Protein AF-0000000077507520 (afdb_homodimer)

Sequence (1324 aa):
MAATVNPDLKKERENSSFDPNKITSFLYGGPEIVKKKRELESLALNDPDYQHEDLNFMSQEQQYETFLKKTLLMVTKVRELKIDVADRHFYRSAVIGTNPDPLGLHVGMFLPTLYGQASQEQKDKWLKMAENFAIIGTYAQTEMGHGTFLRGLETTATYDPTTQEFVINTPTITAYKWWPGGLGKTSNYCVLMAQLYIHGKSYGPHPFMVQIRSLQDHKPLPGVTVGDIGPKFGYGSVDNGFLAFNNVRIPRENMLMKYSKVEPDGTYVKPPSTKLAYGTMVQVRANIVVNSGRVLAKAVTIATRYSCVRRQSEMKPGHPEPQVLDYVTQQYKLFPYLAAAYAFWLTGQTMMSVYTTSSNQISKGDISALPELHALSAGLKALSSWVANVGMEECRMACGGHGYSHASGLPRLYANMTPGATYEGENTVMMLQTARYLMKSYNQSLQGEKLAGSVAYLSGVQPVPAAGRTRNMLDLGVLCDAYRHRAARLVHEAAVQLRNERQAGKDQPDAWNAASVDLVKAAMAHSQYFVVKNFAERLTDSTLDSSISDVLTRLCQLHALHGLVTNSGDFLEDGYLTGTDVRQARRHINALMAKLRPDAVALVDAFDFPDGILNSVLGRYDGNVYEHLLEWAKASPLNKTDVHQSYHKYLKPFLEDNRAKLMAATVNPDLKKERENSSFDPNKITSFLYGGPEIVKKKRELESLALNDPDYQHEDLNFMSQEQQYETFLKKTLLMVTKVRELKIDVADRHFYRSAVIGTNPDPLGLHVGMFLPTLYGQASQEQKDKWLKMAENFAIIGTYAQTEMGHGTFLRGLETTATYDPTTQEFVINTPTITAYKWWPGGLGKTSNYCVLMAQLYIHGKSYGPHPFMVQIRSLQDHKPLPGVTVGDIGPKFGYGSVDNGFLAFNNVRIPRENMLMKYSKVEPDGTYVKPPSTKLAYGTMVQVRANIVVNSGRVLAKAVTIATRYSCVRRQSEMKPGHPEPQVLDYVTQQYKLFPYLAAAYAFWLTGQTMMSVYTTSSNQISKGDISALPELHALSAGLKALSSWVANVGMEECRMACGGHGYSHASGLPRLYANMTPGATYEGENTVMMLQTARYLMKSYNQSLQGEKLAGSVAYLSGVQPVPAAGRTRNMLDLGVLCDAYRHRAARLVHEAAVQLRNERQAGKDQPDAWNAASVDLVKAAMAHSQYFVVKNFAERLTDSTLDSSISDVLTRLCQLHALHGLVTNSGDFLEDGYLTGTDVRQARRHINALMAKLRPDAVALVDAFDFPDGILNSVLGRYDGNVYEHLLEWAKASPLNKTDVHQSYHKYLKPFLEDNRAKL

Organism: Branchiostoma lanceolatum (NCBI:txid7740)

Structure (mmCIF, N/CA/C/O backbone):
data_AF-0000000077507520-model_v1
#
loop_
_entity.id
_entity.type
_entity.pdbx_description
1 polymer 'Acyl-coenzyme A oxidase'
#
loop_
_atom_site.group_PDB
_atom_site.id
_atom_site.type_symbol
_atom_site.label_atom_id
_atom_site.label_alt_id
_atom_site.label_comp_id
_atom_site.label_asym_id
_atom_site.label_entity_id
_atom_site.label_seq_id
_atom_site.pdbx_PDB_ins_code
_atom_site.Cartn_x
_atom_site.Cartn_y
_atom_site.Cartn_z
_atom_site.occupancy
_atom_site.B_iso_or_equiv
_atom_site.auth_seq_id
_atom_site.auth_comp_id
_atom_site.auth_asym_id
_atom_site.auth_atom_id
_atom_site.pdbx_PDB_model_num
ATOM 1 N N . MET A 1 1 ? 29.625 -15.18 21.391 1 29.75 1 MET A N 1
ATOM 2 C CA . MET A 1 1 ? 30.516 -15.117 20.234 1 29.75 1 MET A CA 1
ATOM 3 C C . MET A 1 1 ? 30.125 -13.953 19.328 1 29.75 1 MET A C 1
ATOM 5 O O . MET A 1 1 ? 28.953 -13.727 19.062 1 29.75 1 MET A O 1
ATOM 9 N N . ALA A 1 2 ? 30.906 -13.086 19.297 1 43.38 2 ALA A N 1
ATOM 10 C CA . ALA A 1 2 ? 30.672 -11.883 18.5 1 43.38 2 ALA A CA 1
ATOM 11 C C . ALA A 1 2 ? 30 -12.234 17.172 1 43.38 2 ALA A C 1
ATOM 13 O O . ALA A 1 2 ? 30.5 -13.062 16.406 1 43.38 2 ALA A O 1
ATOM 14 N N . ALA A 1 3 ? 28.625 -12.039 16.938 1 62.25 3 ALA A N 1
ATOM 15 C CA . ALA A 1 3 ? 27.828 -12.461 15.797 1 62.25 3 ALA A CA 1
ATOM 16 C C . ALA A 1 3 ? 28.562 -12.188 14.484 1 62.25 3 ALA A C 1
ATOM 18 O O . ALA A 1 3 ? 29.031 -11.062 14.25 1 62.25 3 ALA A O 1
ATOM 19 N N . THR A 1 4 ? 29.016 -13.219 13.727 1 87.88 4 THR A N 1
ATOM 20 C CA . THR A 1 4 ? 29.719 -13.133 12.445 1 87.88 4 THR A CA 1
ATOM 21 C C . THR A 1 4 ? 28.828 -12.469 11.391 1 87.88 4 THR A C 1
ATOM 23 O O . THR A 1 4 ? 27.609 -12.578 11.445 1 87.88 4 THR A O 1
ATOM 26 N N . VAL A 1 5 ? 29.406 -11.43 10.742 1 95.44 5 VAL A N 1
ATOM 27 C CA . VAL A 1 5 ? 28.734 -10.75 9.641 1 95.44 5 VAL A CA 1
ATOM 28 C C . VAL A 1 5 ? 28.641 -11.688 8.438 1 95.44 5 VAL A C 1
ATOM 30 O O . VAL A 1 5 ? 29.594 -12.398 8.117 1 95.44 5 VAL A O 1
ATOM 33 N N . ASN A 1 6 ? 27.469 -11.781 7.879 1 97.38 6 ASN A N 1
ATOM 34 C CA . ASN A 1 6 ? 27.266 -12.523 6.641 1 97.38 6 ASN A CA 1
ATOM 35 C C . ASN A 1 6 ? 28.344 -12.203 5.605 1 97.38 6 ASN A C 1
ATOM 37 O O . ASN A 1 6 ? 28.656 -11.031 5.383 1 97.38 6 ASN A O 1
ATOM 41 N N . PRO A 1 7 ? 28.922 -13.18 5.012 1 96.94 7 PRO A N 1
ATOM 42 C CA . PRO A 1 7 ? 30.047 -12.961 4.094 1 96.94 7 PRO A CA 1
ATOM 43 C C . PRO A 1 7 ? 29.672 -12.062 2.914 1 96.94 7 PRO A C 1
ATOM 45 O O . PRO A 1 7 ? 30.5 -11.289 2.434 1 96.94 7 PRO A O 1
ATOM 48 N N . ASP A 1 8 ? 28.469 -12.172 2.451 1 97.31 8 ASP A N 1
ATOM 49 C CA . ASP A 1 8 ? 28.062 -11.336 1.325 1 97.31 8 ASP A CA 1
ATOM 50 C C . ASP A 1 8 ? 28.031 -9.859 1.714 1 97.31 8 ASP A C 1
ATOM 52 O O . ASP A 1 8 ? 28.5 -9.008 0.965 1 97.31 8 ASP A O 1
ATOM 56 N N . LEU A 1 9 ? 27.469 -9.562 2.863 1 97.75 9 LEU A N 1
ATOM 57 C CA . LEU A 1 9 ? 27.391 -8.18 3.299 1 97.75 9 LEU A CA 1
ATOM 58 C C . LEU A 1 9 ? 28.766 -7.621 3.629 1 97.75 9 LEU A C 1
ATOM 60 O O . LEU A 1 9 ? 29.031 -6.438 3.408 1 97.75 9 LEU A O 1
ATOM 64 N N . LYS A 1 10 ? 29.547 -8.484 4.242 1 97.94 10 LYS A N 1
ATOM 65 C CA . LYS A 1 10 ? 30.922 -8.07 4.504 1 97.94 10 LYS A CA 1
ATOM 66 C C . LYS A 1 10 ? 31.641 -7.66 3.215 1 97.94 10 LYS A C 1
ATOM 68 O O . LYS A 1 10 ? 32.281 -6.609 3.158 1 97.94 10 LYS A O 1
ATOM 73 N N . LYS A 1 11 ? 31.469 -8.484 2.219 1 98 11 LYS A N 1
ATOM 74 C CA . LYS A 1 11 ? 32.094 -8.203 0.924 1 98 11 LYS A CA 1
ATOM 75 C C . LYS A 1 11 ? 31.562 -6.906 0.327 1 98 11 LYS A C 1
ATOM 77 O O . LYS A 1 11 ? 32.312 -6.121 -0.241 1 98 11 LYS A O 1
ATOM 82 N N . GLU A 1 12 ? 30.25 -6.699 0.408 1 98.31 12 GLU A N 1
ATOM 83 C CA . GLU A 1 12 ? 29.641 -5.469 -0.089 1 98.31 12 GLU A CA 1
ATOM 84 C C . GLU A 1 12 ? 30.266 -4.242 0.572 1 98.31 12 GLU A C 1
ATOM 86 O O . GLU A 1 12 ? 30.547 -3.248 -0.099 1 98.31 12 GLU A O 1
ATOM 91 N N . ARG A 1 13 ? 30.422 -4.273 1.837 1 98.12 13 ARG A N 1
ATOM 92 C CA . ARG A 1 13 ? 30.938 -3.146 2.604 1 98.12 13 ARG A CA 1
ATOM 93 C C . ARG A 1 13 ? 32.406 -2.924 2.309 1 98.12 13 ARG A C 1
ATOM 95 O O . ARG A 1 13 ? 32.875 -1.781 2.229 1 98.12 13 ARG A O 1
ATOM 102 N N . GLU A 1 14 ? 33.156 -3.977 2.105 1 97.62 14 GLU A N 1
ATOM 103 C CA . GLU A 1 14 ? 34.594 -3.895 1.813 1 97.62 14 GLU A CA 1
ATOM 104 C C . GLU A 1 14 ? 34.844 -3.316 0.422 1 97.62 14 GLU A C 1
ATOM 106 O O . GLU A 1 14 ? 35.875 -2.697 0.175 1 97.62 14 GLU A O 1
ATOM 111 N N . ASN A 1 15 ? 33.875 -3.461 -0.431 1 96.38 15 ASN A N 1
ATOM 112 C CA . ASN A 1 15 ? 34.031 -3.062 -1.824 1 96.38 15 ASN A CA 1
ATOM 113 C C . ASN A 1 15 ? 33.562 -1.63 -2.061 1 96.38 15 ASN A C 1
ATOM 115 O O . ASN A 1 15 ? 33.656 -1.117 -3.178 1 96.38 15 ASN A O 1
ATOM 119 N N . SER A 1 16 ? 33.125 -0.971 -1.052 1 97.06 16 SER A N 1
ATOM 120 C CA . SER A 1 16 ? 32.594 0.383 -1.209 1 97.06 16 SER A CA 1
ATOM 121 C C . SER A 1 16 ? 33.688 1.343 -1.68 1 97.06 16 SER A C 1
ATOM 123 O O . SER A 1 16 ? 34.844 1.223 -1.277 1 97.06 16 SER A O 1
ATOM 125 N N . SER A 1 17 ? 33.312 2.299 -2.5 1 97.38 17 SER A N 1
ATOM 126 C CA . SER A 1 17 ? 34.25 3.248 -3.08 1 97.38 17 SER A CA 1
ATOM 127 C C . SER A 1 17 ? 34.438 4.469 -2.182 1 97.38 17 SER A C 1
ATOM 129 O O . SER A 1 17 ? 35.219 5.363 -2.492 1 97.38 17 SER A O 1
ATOM 131 N N . PHE A 1 18 ? 33.719 4.527 -1.108 1 97.19 18 PHE A N 1
ATOM 132 C CA . PHE A 1 18 ? 33.781 5.676 -0.211 1 97.19 18 PHE A CA 1
ATOM 133 C C . PHE A 1 18 ? 33.594 5.242 1.236 1 97.19 18 PHE A C 1
ATOM 135 O O . PHE A 1 18 ? 33.25 4.09 1.504 1 97.19 18 PHE A O 1
ATOM 142 N N . ASP A 1 19 ? 33.906 6.148 2.156 1 96.88 19 ASP A N 1
ATOM 143 C CA . ASP A 1 19 ? 33.656 5.938 3.578 1 96.88 19 ASP A CA 1
ATOM 144 C C . ASP A 1 19 ? 32.25 6.383 3.955 1 96.88 19 ASP A C 1
ATOM 146 O O . ASP A 1 19 ? 31.953 7.582 3.988 1 96.88 19 ASP A O 1
ATOM 150 N N . PRO A 1 20 ? 31.344 5.441 4.328 1 97.56 20 PRO A N 1
ATOM 151 C CA . PRO A 1 20 ? 29.969 5.797 4.625 1 97.56 20 PRO A CA 1
ATOM 152 C C . PRO A 1 20 ? 29.844 6.801 5.77 1 97.56 20 PRO A C 1
ATOM 154 O O . PRO A 1 20 ? 28.891 7.578 5.816 1 97.56 20 PRO A O 1
ATOM 157 N N . ASN A 1 21 ? 30.812 6.852 6.672 1 97.31 21 ASN A N 1
ATOM 158 C CA . ASN A 1 21 ? 30.75 7.766 7.809 1 97.31 21 ASN A CA 1
ATOM 159 C C . ASN A 1 21 ? 30.828 9.219 7.363 1 97.31 21 ASN A C 1
ATOM 161 O O . ASN A 1 21 ? 30.281 10.109 8.031 1 97.31 21 ASN A O 1
ATOM 165 N N . LYS A 1 22 ? 31.5 9.445 6.273 1 97.25 22 LYS A N 1
ATOM 166 C CA . LYS A 1 22 ? 31.578 10.805 5.746 1 97.25 22 LYS A CA 1
ATOM 167 C C . LYS A 1 22 ? 30.219 11.281 5.246 1 97.25 22 LYS A C 1
ATOM 169 O O . LYS A 1 22 ? 29.859 12.445 5.434 1 97.25 22 LYS A O 1
ATOM 174 N N . ILE A 1 23 ? 29.453 10.414 4.617 1 98 23 ILE A N 1
ATOM 175 C CA . ILE A 1 23 ? 28.094 10.766 4.191 1 98 23 ILE A CA 1
ATOM 176 C C . ILE A 1 23 ? 27.188 10.906 5.414 1 98 23 ILE A C 1
ATOM 178 O O . ILE A 1 23 ? 26.328 11.781 5.457 1 98 23 ILE A O 1
ATOM 182 N N . THR A 1 24 ? 27.406 10 6.449 1 98.38 24 THR A N 1
ATOM 183 C CA . THR A 1 24 ? 26.656 10.125 7.695 1 98.38 24 THR A CA 1
ATOM 184 C C . THR A 1 24 ? 26.859 11.516 8.305 1 98.38 24 THR A C 1
ATOM 186 O O . THR A 1 24 ? 25.891 12.156 8.711 1 98.38 24 THR A O 1
ATOM 189 N N . SER A 1 25 ? 28.078 11.977 8.344 1 97.19 25 SER A N 1
ATOM 190 C CA . SER A 1 25 ? 28.391 13.289 8.883 1 97.19 25 SER A CA 1
ATOM 191 C C . SER A 1 25 ? 27.719 14.398 8.078 1 97.19 25 SER A C 1
ATOM 193 O O . SER A 1 25 ? 27.234 15.375 8.648 1 97.19 25 SER A O 1
ATOM 195 N N . PHE A 1 26 ? 27.719 14.242 6.77 1 96.19 26 PHE A N 1
ATOM 196 C CA . PHE A 1 26 ? 27.078 15.211 5.891 1 96.19 26 PHE A CA 1
ATOM 197 C C . PHE A 1 26 ? 25.578 15.273 6.16 1 96.19 26 PHE A C 1
ATOM 199 O O . PHE A 1 26 ? 25 16.359 6.266 1 96.19 26 PHE A O 1
ATOM 206 N N . LEU A 1 27 ? 24.938 14.086 6.34 1 97.5 27 LEU A N 1
ATOM 207 C CA . LEU A 1 27 ? 23.484 13.992 6.504 1 97.5 27 LEU A CA 1
ATOM 208 C C . LEU A 1 27 ? 23.047 14.562 7.848 1 97.5 27 LEU A C 1
ATOM 210 O O . LEU A 1 27 ? 21.984 15.172 7.953 1 97.5 27 LEU A O 1
ATOM 214 N N . TYR A 1 28 ? 23.906 14.406 8.914 1 96.81 28 TYR A N 1
ATOM 215 C CA . TYR A 1 28 ? 23.453 14.766 10.258 1 96.81 28 TYR A CA 1
ATOM 216 C C . TYR A 1 28 ? 24.062 16.094 10.688 1 96.81 28 TYR A C 1
ATOM 218 O O . TYR A 1 28 ? 23.734 16.625 11.758 1 96.81 28 TYR A O 1
ATOM 226 N N . GLY A 1 29 ? 24.953 16.656 9.914 1 93.5 29 GLY A N 1
ATOM 227 C CA . GLY A 1 29 ? 25.422 18 10.195 1 93.5 29 GLY A CA 1
ATOM 228 C C . GLY A 1 29 ? 26.781 18.031 10.859 1 93.5 29 GLY A C 1
ATOM 229 O O . GLY A 1 29 ? 27.141 19 11.523 1 93.5 29 GLY A O 1
ATOM 230 N N . GLY A 1 30 ? 27.547 16.891 10.844 1 95.44 30 GLY A N 1
ATOM 231 C CA . GLY A 1 30 ? 28.922 16.875 11.336 1 95.44 30 GLY A CA 1
ATOM 232 C C . GLY A 1 30 ? 29.219 15.703 12.25 1 95.44 30 GLY A C 1
ATOM 233 O O . GLY A 1 30 ? 28.297 15.055 12.758 1 95.44 30 GLY A O 1
ATOM 234 N N . PRO A 1 31 ? 30.484 15.367 12.406 1 96.75 31 PRO A N 1
ATOM 235 C CA . PRO A 1 31 ? 30.891 14.203 13.188 1 96.75 31 PRO A CA 1
ATOM 236 C C . PRO A 1 31 ? 30.516 14.312 14.664 1 96.75 31 PRO A C 1
ATOM 238 O O . PRO A 1 31 ? 30.219 13.305 15.305 1 96.75 31 PRO A O 1
ATOM 241 N N . GLU A 1 32 ? 30.469 15.523 15.211 1 97.25 32 GLU A N 1
ATOM 242 C CA . GLU A 1 32 ? 30.141 15.711 16.625 1 97.25 32 GLU A CA 1
ATOM 243 C C . GLU A 1 32 ? 28.688 15.375 16.891 1 97.25 32 GLU A C 1
ATOM 245 O O . GLU A 1 32 ? 28.359 14.781 17.922 1 97.25 32 GLU A O 1
ATOM 250 N N . ILE A 1 33 ? 27.859 15.797 16.016 1 97.38 33 ILE A N 1
ATOM 251 C CA . ILE A 1 33 ? 26.438 15.5 16.156 1 97.38 33 ILE A CA 1
ATOM 252 C C . ILE A 1 33 ? 26.219 13.992 16.016 1 97.38 33 ILE A C 1
ATOM 254 O O . ILE A 1 33 ? 25.406 13.414 16.734 1 97.38 33 ILE A O 1
ATOM 258 N N . VAL A 1 34 ? 26.922 13.32 15.086 1 98.06 34 VAL A N 1
ATOM 259 C CA . VAL A 1 34 ? 26.812 11.875 14.875 1 98.06 34 VAL A CA 1
ATOM 260 C C . VAL A 1 34 ? 27.234 11.141 16.141 1 98.06 34 VAL A C 1
ATOM 262 O O . VAL A 1 34 ? 26.594 10.164 16.547 1 98.06 34 VAL A O 1
ATOM 265 N N . LYS A 1 35 ? 28.297 11.602 16.75 1 97.94 35 LYS A N 1
ATOM 266 C CA . LYS A 1 35 ? 28.766 10.992 17.984 1 97.94 35 LYS A CA 1
ATOM 267 C C . LYS A 1 35 ? 27.703 11.078 19.078 1 97.94 35 LYS A C 1
ATOM 269 O O . LYS A 1 35 ? 27.422 10.086 19.75 1 97.94 35 LYS A O 1
ATOM 274 N N . LYS A 1 36 ? 27.141 12.234 19.25 1 97.19 36 LYS A N 1
ATOM 275 C CA . LYS A 1 36 ? 26.078 12.438 20.25 1 97.19 36 LYS A CA 1
ATOM 276 C C . LYS A 1 36 ? 24.859 11.57 19.953 1 97.19 36 LYS A C 1
ATOM 278 O O . LYS A 1 36 ? 24.281 10.961 20.859 1 97.19 36 LYS A O 1
ATOM 283 N N . LYS A 1 37 ? 24.453 11.586 18.703 1 98.12 37 LYS A N 1
ATOM 284 C CA . LYS A 1 37 ? 23.344 10.742 18.25 1 98.12 37 LYS A CA 1
ATOM 285 C C . LYS A 1 37 ? 23.562 9.281 18.656 1 98.12 37 LYS A C 1
ATOM 287 O O . LYS A 1 37 ? 22.688 8.664 19.266 1 98.12 37 LYS A O 1
ATOM 292 N N . ARG A 1 38 ? 24.734 8.727 18.297 1 98.31 38 ARG A N 1
ATOM 293 C CA . ARG A 1 38 ? 25.031 7.324 18.562 1 98.31 38 ARG A CA 1
ATOM 294 C C . ARG A 1 38 ? 25.062 7.035 20.062 1 98.31 38 ARG A C 1
ATOM 296 O O . ARG A 1 38 ? 24.625 5.973 20.5 1 98.31 38 ARG A O 1
ATOM 303 N N . GLU A 1 39 ? 25.562 7.973 20.812 1 97.94 39 GLU A N 1
ATOM 304 C CA . GLU A 1 39 ? 25.625 7.82 22.25 1 97.94 39 GLU A CA 1
ATOM 305 C C . GLU A 1 39 ? 24.219 7.762 22.859 1 97.94 39 GLU A C 1
ATOM 307 O O . GLU A 1 39 ? 23.922 6.875 23.656 1 97.94 39 GLU A O 1
ATOM 312 N N . LEU A 1 40 ? 23.359 8.688 22.5 1 98.12 40 LEU A N 1
ATOM 313 C CA . LEU A 1 40 ? 22.016 8.766 23.031 1 98.12 40 LEU A CA 1
ATOM 314 C C . LEU A 1 40 ? 21.172 7.582 22.578 1 98.12 40 LEU A C 1
ATOM 316 O O . LEU A 1 40 ? 20.391 7.039 23.359 1 98.12 40 LEU A O 1
ATOM 320 N N . GLU A 1 41 ? 21.328 7.184 21.312 1 98.06 41 GLU A N 1
ATOM 321 C CA . GLU A 1 41 ? 20.625 6.012 20.812 1 98.06 41 GLU A CA 1
ATOM 322 C C . GLU A 1 41 ? 21.047 4.746 21.547 1 98.06 41 GLU A C 1
ATOM 324 O O . GLU A 1 41 ? 20.219 3.91 21.906 1 98.06 41 GLU A O 1
ATOM 329 N N . SER A 1 42 ? 22.344 4.598 21.75 1 97.81 42 SER A N 1
ATOM 330 C CA . SER A 1 42 ? 22.875 3.434 22.453 1 97.81 42 SER A CA 1
ATOM 331 C C . SER A 1 42 ? 22.344 3.373 23.891 1 97.81 42 SER A C 1
ATOM 333 O O . SER A 1 42 ? 22.016 2.297 24.391 1 97.81 42 SER A O 1
ATOM 335 N N . LEU A 1 43 ? 22.312 4.539 24.516 1 97.38 43 LEU A N 1
ATOM 336 C CA . LEU A 1 43 ? 21.797 4.621 25.891 1 97.38 43 LEU A CA 1
ATOM 337 C C . LEU A 1 43 ? 20.344 4.121 25.953 1 97.38 43 LEU A C 1
ATOM 339 O O . LEU A 1 43 ? 20 3.355 26.859 1 97.38 43 LEU A O 1
ATOM 343 N N . ALA A 1 44 ? 19.531 4.496 25.047 1 97.94 44 ALA A N 1
ATOM 344 C CA . ALA A 1 44 ? 18.125 4.109 25.016 1 97.94 44 ALA A CA 1
ATOM 345 C C . ALA A 1 44 ? 17.969 2.641 24.641 1 97.94 44 ALA A C 1
ATOM 347 O O . ALA A 1 44 ? 17.203 1.908 25.297 1 97.94 44 ALA A O 1
ATOM 348 N N . LEU A 1 45 ? 18.672 2.156 23.641 1 97.19 45 LEU A N 1
ATOM 349 C CA . LEU A 1 45 ? 18.516 0.816 23.078 1 97.19 45 LEU A CA 1
ATOM 350 C C . LEU A 1 45 ? 18.984 -0.241 24.078 1 97.19 45 LEU A C 1
ATOM 352 O O . LEU A 1 45 ? 18.5 -1.378 24.047 1 97.19 45 LEU A O 1
ATOM 356 N N . ASN A 1 46 ? 19.922 0.107 24.938 1 97.12 46 ASN A N 1
ATOM 357 C CA . ASN A 1 46 ? 20.469 -0.857 25.875 1 97.12 46 ASN A CA 1
ATOM 358 C C . ASN A 1 46 ? 19.844 -0.73 27.25 1 97.12 46 ASN A C 1
ATOM 360 O O . ASN A 1 46 ? 20.266 -1.394 28.203 1 97.12 46 ASN A O 1
ATOM 364 N N . ASP A 1 47 ? 18.875 0.107 27.406 1 97.5 47 ASP A N 1
ATOM 365 C CA . ASP A 1 47 ? 18.141 0.241 28.656 1 97.5 47 ASP A CA 1
ATOM 366 C C . ASP A 1 47 ? 17.141 -0.893 28.844 1 97.5 47 ASP A C 1
ATOM 368 O O . ASP A 1 47 ? 16.172 -0.992 28.078 1 97.5 47 ASP A O 1
ATOM 372 N N . PRO A 1 48 ? 17.266 -1.726 29.781 1 97 48 PRO A N 1
ATOM 373 C CA . PRO A 1 48 ? 16.391 -2.883 29.969 1 97 48 PRO A CA 1
ATOM 374 C C . PRO A 1 48 ? 14.938 -2.488 30.234 1 97 48 PRO A C 1
ATOM 376 O O . PRO A 1 48 ? 14.023 -3.271 29.969 1 97 48 PRO A O 1
ATOM 379 N N . ASP A 1 49 ? 14.742 -1.274 30.703 1 96.75 49 ASP A N 1
ATOM 380 C CA . ASP A 1 49 ? 13.391 -0.834 31.047 1 96.75 49 ASP A CA 1
ATOM 381 C C . ASP A 1 49 ? 12.523 -0.668 29.797 1 96.75 49 ASP A C 1
ATOM 383 O O . ASP A 1 49 ? 11.297 -0.625 29.891 1 96.75 49 ASP A O 1
ATOM 387 N N . TYR A 1 50 ? 13.211 -0.54 28.672 1 97 50 TYR A N 1
ATOM 388 C CA . TYR A 1 50 ? 12.461 -0.332 27.438 1 97 50 TYR A CA 1
ATOM 389 C C . TYR A 1 50 ? 12.188 -1.657 26.734 1 97 50 TYR A C 1
ATOM 391 O O . TYR A 1 50 ? 11.484 -1.697 25.719 1 97 50 TYR A O 1
ATOM 399 N N . GLN A 1 51 ? 12.656 -2.764 27.25 1 94.44 51 GLN A N 1
ATOM 400 C CA . GLN A 1 51 ? 12.531 -4.055 26.578 1 94.44 51 GLN A CA 1
ATOM 401 C C . GLN A 1 51 ? 11.141 -4.641 26.766 1 94.44 51 GLN A C 1
ATOM 403 O O . GLN A 1 51 ? 10.547 -4.512 27.844 1 94.44 51 GLN A O 1
ATOM 408 N N . HIS A 1 52 ? 10.617 -5.18 25.828 1 92.75 52 HIS A N 1
ATOM 409 C CA . HIS A 1 52 ? 9.32 -5.848 25.828 1 92.75 52 HIS A CA 1
ATOM 410 C C . HIS A 1 52 ? 9.234 -6.879 24.703 1 92.75 52 HIS A C 1
ATOM 412 O O . HIS A 1 52 ? 10.133 -6.961 23.859 1 92.75 52 HIS A O 1
ATOM 418 N N . GLU A 1 53 ? 8.195 -7.691 24.75 1 91.12 53 GLU A N 1
ATOM 419 C CA . GLU A 1 53 ? 7.934 -8.648 23.688 1 91.12 53 GLU A CA 1
ATOM 420 C C . GLU A 1 53 ? 7.715 -7.941 22.344 1 91.12 53 GLU A C 1
ATOM 422 O O . GLU A 1 53 ? 7.383 -6.754 22.312 1 91.12 53 GLU A O 1
ATOM 427 N N . ASP A 1 54 ? 7.906 -8.742 21.297 1 93.94 54 ASP A N 1
ATOM 428 C CA . ASP A 1 54 ? 7.699 -8.203 19.953 1 93.94 54 ASP A CA 1
ATOM 429 C C . ASP A 1 54 ? 6.27 -7.695 19.781 1 93.94 54 ASP A C 1
ATOM 431 O O . ASP A 1 54 ? 5.312 -8.43 20.031 1 93.94 54 ASP A O 1
ATOM 435 N N . LEU A 1 55 ? 6.168 -6.473 19.328 1 93.19 55 LEU A N 1
ATOM 436 C CA . LEU A 1 55 ? 4.879 -5.809 19.203 1 93.19 55 LEU A CA 1
ATOM 437 C C . LEU A 1 55 ? 3.965 -6.566 18.234 1 93.19 55 LEU A C 1
ATOM 439 O O . LEU A 1 55 ? 2.742 -6.547 18.391 1 93.19 55 LEU A O 1
ATOM 443 N N . ASN A 1 56 ? 4.52 -7.238 17.281 1 93.81 56 ASN A N 1
ATOM 444 C CA . ASN A 1 56 ? 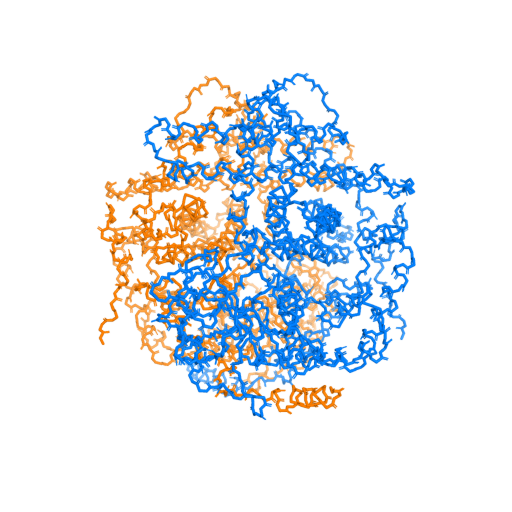3.742 -7.957 16.266 1 93.81 56 ASN A CA 1
ATOM 445 C C . ASN A 1 56 ? 2.984 -9.133 16.875 1 93.81 56 ASN A C 1
ATOM 447 O O . ASN A 1 56 ? 2.055 -9.664 16.266 1 93.81 56 ASN A O 1
ATOM 451 N N . PHE A 1 57 ? 3.367 -9.539 18.047 1 95.19 57 PHE A N 1
ATOM 452 C CA . PHE A 1 57 ? 2.729 -10.672 18.719 1 95.19 57 PHE A CA 1
ATOM 453 C C . PHE A 1 57 ? 1.715 -10.188 19.75 1 95.19 57 PHE A C 1
ATOM 455 O O . PHE A 1 57 ? 1.175 -10.984 20.516 1 95.19 57 PHE A O 1
ATOM 462 N N . MET A 1 58 ? 1.424 -8.828 19.734 1 93.56 58 MET A N 1
ATOM 463 C CA . MET A 1 58 ? 0.541 -8.219 20.734 1 93.56 58 MET A CA 1
ATOM 464 C C . MET A 1 58 ? -0.795 -7.836 20.109 1 93.56 58 MET A C 1
ATOM 466 O O . MET A 1 58 ? -0.869 -7.562 18.906 1 93.56 58 MET A O 1
ATOM 470 N N . SER A 1 59 ? -1.852 -7.848 20.922 1 91.12 59 SER A N 1
ATOM 471 C CA . SER A 1 59 ? -3.107 -7.207 20.531 1 91.12 59 SER A CA 1
ATOM 472 C C . SER A 1 59 ? -2.971 -5.688 20.516 1 91.12 59 SER A C 1
ATOM 474 O O . SER A 1 59 ? -1.959 -5.148 20.969 1 91.12 59 SER A O 1
ATOM 476 N N . GLN A 1 60 ? -3.943 -5.004 20 1 91.44 60 GLN A N 1
ATOM 477 C CA . GLN A 1 60 ? -3.92 -3.545 19.984 1 91.44 60 GLN A CA 1
ATOM 478 C C . GLN A 1 60 ? -3.861 -2.975 21.406 1 91.44 60 GLN A C 1
ATOM 480 O O . GLN A 1 60 ? -3.121 -2.025 21.656 1 91.44 60 GLN A O 1
ATOM 485 N N . GLU A 1 61 ? -4.648 -3.52 22.266 1 92.69 61 GLU A N 1
ATOM 486 C CA . GLU A 1 61 ? -4.664 -3.057 23.656 1 92.69 61 GLU A CA 1
ATOM 487 C C . GLU A 1 61 ? -3.291 -3.205 24.297 1 92.69 61 GLU A C 1
ATOM 489 O O . GLU A 1 61 ? -2.84 -2.312 25.031 1 92.69 61 GLU A O 1
ATOM 494 N N . GLN A 1 62 ? -2.658 -4.332 24.016 1 93.88 62 GLN A N 1
ATOM 495 C CA . GLN A 1 62 ? -1.332 -4.582 24.578 1 93.88 62 GLN A CA 1
ATOM 496 C C . GLN A 1 62 ? -0.302 -3.617 24 1 93.88 62 GLN A C 1
ATOM 498 O O . GLN A 1 62 ? 0.593 -3.156 24.703 1 93.88 62 GLN A O 1
ATOM 503 N N . GLN A 1 63 ? -0.41 -3.342 22.719 1 95.44 63 GLN A N 1
ATOM 504 C CA . GLN A 1 63 ? 0.49 -2.383 22.078 1 95.44 63 GLN A CA 1
ATOM 505 C C . GLN A 1 63 ? 0.358 -1.001 22.719 1 95.44 63 GLN A C 1
ATOM 507 O O . GLN A 1 63 ? 1.361 -0.36 23.031 1 95.44 63 GLN A O 1
ATOM 512 N N . TYR A 1 64 ? -0.927 -0.567 22.906 1 96.25 64 TYR A N 1
ATOM 513 C CA . TYR A 1 64 ? -1.201 0.727 23.531 1 96.25 64 TYR A CA 1
ATOM 514 C C . TYR A 1 64 ? -0.607 0.802 24.922 1 96.25 64 TYR A C 1
ATOM 516 O O . TYR A 1 64 ? 0.124 1.741 25.25 1 96.25 64 TYR A O 1
ATOM 524 N N . GLU A 1 65 ? -0.843 -0.183 25.719 1 96.38 65 GLU A N 1
ATOM 525 C CA . GLU A 1 65 ? -0.36 -0.205 27.094 1 96.38 65 GLU A CA 1
ATOM 526 C C . GLU A 1 65 ? 1.165 -0.183 27.141 1 96.38 65 GLU A C 1
ATOM 528 O O . GLU A 1 65 ? 1.755 0.558 27.938 1 96.38 65 GLU A O 1
ATOM 533 N N . THR A 1 66 ? 1.765 -1.014 26.312 1 96.75 66 THR A N 1
ATOM 534 C CA . THR A 1 66 ? 3.219 -1.132 26.281 1 96.75 66 THR A CA 1
ATOM 535 C C . THR A 1 66 ? 3.861 0.205 25.922 1 96.75 66 THR A C 1
ATOM 537 O O . THR A 1 66 ? 4.824 0.629 26.562 1 96.75 66 THR A O 1
ATOM 540 N N . PHE A 1 67 ? 3.342 0.9 25.016 1 97.19 67 PHE A N 1
ATOM 541 C CA . PHE A 1 67 ? 3.982 2.125 24.547 1 97.19 67 PHE A CA 1
ATOM 542 C C . PHE A 1 67 ? 3.645 3.295 25.453 1 97.19 67 PHE A C 1
ATOM 544 O O . PHE A 1 67 ? 4.426 4.242 25.578 1 97.19 67 PHE A O 1
ATOM 551 N N . LEU A 1 68 ? 2.434 3.277 26.062 1 97.62 68 LEU A N 1
ATOM 552 C CA . LEU A 1 68 ? 2.16 4.285 27.094 1 97.62 68 LEU A CA 1
ATOM 553 C C . LEU A 1 68 ? 3.168 4.191 28.234 1 97.62 68 LEU A C 1
ATOM 555 O O . LEU A 1 68 ? 3.75 5.199 28.625 1 97.62 68 LEU A O 1
ATOM 559 N N . LYS A 1 69 ? 3.406 2.951 28.688 1 97.31 69 LYS A N 1
ATOM 560 C CA . LYS A 1 69 ? 4.395 2.723 29.734 1 97.31 69 LYS A CA 1
ATOM 561 C C . LYS A 1 69 ? 5.773 3.229 29.312 1 97.31 69 LYS A C 1
ATOM 563 O O . LYS A 1 69 ? 6.426 3.961 30.062 1 97.31 69 LYS A O 1
ATOM 568 N N . LYS A 1 70 ? 6.16 2.891 28.141 1 96.88 70 LYS A N 1
ATOM 569 C CA . LYS A 1 70 ? 7.48 3.227 27.625 1 96.88 70 LYS A CA 1
ATOM 570 C C . LYS A 1 70 ? 7.652 4.738 27.484 1 96.88 70 LYS A C 1
ATOM 572 O O . LYS A 1 70 ? 8.703 5.281 27.844 1 96.88 70 LYS A O 1
ATOM 577 N N . THR A 1 71 ? 6.66 5.398 26.984 1 97.25 71 THR A N 1
ATOM 578 C CA . THR A 1 71 ? 6.766 6.828 26.734 1 97.25 71 THR A CA 1
ATOM 579 C C . THR A 1 71 ? 6.766 7.617 28.031 1 97.25 71 THR A C 1
ATOM 581 O O . THR A 1 71 ? 7.477 8.617 28.156 1 97.25 71 THR A O 1
ATOM 584 N N . LEU A 1 72 ? 5.961 7.195 29.016 1 97.75 72 LEU A N 1
ATOM 585 C CA . LEU A 1 72 ? 5.984 7.836 30.328 1 97.75 72 LEU A CA 1
ATOM 586 C C . LEU A 1 72 ? 7.359 7.703 30.969 1 97.75 72 LEU A C 1
ATOM 588 O O . LEU A 1 72 ? 7.895 8.672 31.5 1 97.75 72 LEU A O 1
ATOM 592 N N . LEU A 1 73 ? 7.898 6.496 30.844 1 97.56 73 LEU A N 1
ATOM 593 C CA . LEU A 1 73 ? 9.242 6.254 31.359 1 97.56 73 LEU A CA 1
ATOM 594 C C . LEU A 1 73 ? 10.266 7.133 30.641 1 97.56 73 LEU A C 1
ATOM 596 O O . LEU A 1 73 ? 11.188 7.652 31.281 1 97.56 73 LEU A O 1
ATOM 600 N N . MET A 1 74 ? 10.125 7.262 29.375 1 97.69 74 MET A N 1
ATOM 601 C CA . MET A 1 74 ? 11.047 8.07 28.562 1 97.69 74 MET A CA 1
ATOM 602 C C . MET A 1 74 ? 11.047 9.516 29.031 1 97.69 74 MET A C 1
ATOM 604 O O . MET A 1 74 ? 12.102 10.148 29.125 1 97.69 74 MET A O 1
ATOM 608 N N . VAL A 1 75 ? 9.859 10.078 29.312 1 96.56 75 VAL A N 1
ATOM 609 C CA . VAL A 1 75 ? 9.75 11.453 29.766 1 96.56 75 VAL A CA 1
ATOM 610 C C . VAL A 1 75 ? 10.531 11.625 31.078 1 96.56 75 VAL A C 1
ATOM 612 O O . VAL A 1 75 ? 11.289 12.586 31.219 1 96.56 75 VAL A O 1
ATOM 615 N N . THR A 1 76 ? 10.391 10.695 31.938 1 96.12 76 THR A N 1
ATOM 616 C CA . THR A 1 76 ? 11.078 10.734 33.219 1 96.12 76 THR A CA 1
ATOM 617 C C . THR A 1 76 ? 12.586 10.609 33.031 1 96.12 76 THR A C 1
ATOM 619 O O . THR A 1 76 ? 13.352 11.398 33.594 1 96.12 76 THR A O 1
ATOM 622 N N . LYS A 1 77 ? 13 9.734 32.219 1 96.81 77 LYS A N 1
ATOM 623 C CA . LYS A 1 77 ? 14.422 9.461 32.031 1 96.81 77 LYS A CA 1
ATOM 624 C C . LYS A 1 77 ? 15.117 10.594 31.297 1 96.81 77 LYS A C 1
ATOM 626 O O . LYS A 1 77 ? 16.281 10.906 31.578 1 96.81 77 LYS A O 1
ATOM 631 N N . VAL A 1 78 ? 14.5 11.125 30.375 1 96.5 78 VAL A N 1
ATOM 632 C CA . VAL A 1 78 ? 15.07 12.25 29.641 1 96.5 78 VAL A CA 1
ATOM 633 C C . VAL A 1 78 ? 15.367 13.398 30.609 1 96.5 78 VAL A C 1
ATOM 635 O O . VAL A 1 78 ? 16.406 14.055 30.484 1 96.5 78 VAL A O 1
ATOM 638 N N . ARG A 1 79 ? 14.484 13.672 31.531 1 93.94 79 ARG A N 1
ATOM 639 C CA . ARG A 1 79 ? 14.68 14.703 32.531 1 93.94 79 ARG A CA 1
ATOM 640 C C . ARG A 1 79 ? 15.828 14.352 33.469 1 93.94 79 ARG A C 1
ATOM 642 O O . ARG A 1 79 ? 16.688 15.188 33.75 1 93.94 79 ARG A O 1
ATOM 649 N N . GLU A 1 80 ? 15.859 13.133 33.875 1 95.62 80 GLU A N 1
ATOM 650 C CA . GLU A 1 80 ? 16.875 12.664 34.812 1 95.62 80 GLU A CA 1
ATOM 651 C C . GLU A 1 80 ? 18.266 12.719 34.156 1 95.62 80 GLU A C 1
ATOM 653 O O . GLU A 1 80 ? 19.25 13.031 34.844 1 95.62 80 GLU A O 1
ATOM 658 N N . LEU A 1 81 ? 18.281 12.438 32.875 1 95.94 81 LEU A N 1
ATOM 659 C CA . LEU A 1 81 ? 19.547 12.383 32.156 1 95.94 81 LEU A CA 1
ATOM 660 C C . LEU A 1 81 ? 19.953 13.773 31.688 1 95.94 81 LEU A C 1
ATOM 662 O O . LEU A 1 81 ? 21.078 13.961 31.203 1 95.94 81 LEU A O 1
ATOM 666 N N . LYS A 1 82 ? 19.109 14.766 31.828 1 95.75 82 LYS A N 1
ATOM 667 C CA . LYS A 1 82 ? 19.359 16.156 31.438 1 95.75 82 LYS A CA 1
ATOM 668 C C . LYS A 1 82 ? 19.797 16.234 29.984 1 95.75 82 LYS A C 1
ATOM 670 O O . LYS A 1 82 ? 20.797 16.875 29.656 1 95.75 82 LYS A O 1
ATOM 675 N N . ILE A 1 83 ? 19.109 15.484 29.219 1 96.31 83 ILE A N 1
ATOM 676 C CA . ILE A 1 83 ? 19.406 15.5 27.781 1 96.31 83 ILE A CA 1
ATOM 677 C C . ILE A 1 83 ? 19.016 16.859 27.203 1 96.31 83 ILE A C 1
ATOM 679 O O . ILE A 1 83 ? 17.906 17.344 27.422 1 96.31 83 ILE A O 1
ATOM 683 N N . ASP A 1 84 ? 19.922 17.406 26.422 1 94.12 84 ASP A N 1
ATOM 684 C CA . ASP A 1 84 ? 19.656 18.688 25.797 1 94.12 84 ASP A CA 1
ATOM 685 C C . ASP A 1 84 ? 18.469 18.625 24.844 1 94.12 84 ASP A C 1
ATOM 687 O O . ASP A 1 84 ? 18.297 17.641 24.125 1 94.12 84 ASP A O 1
ATOM 691 N N . VAL A 1 85 ? 17.688 19.656 24.844 1 89.44 85 VAL A N 1
ATOM 692 C CA . VAL A 1 85 ? 16.469 19.719 24.031 1 89.44 85 VAL A CA 1
ATOM 693 C C . VAL A 1 85 ? 16.797 19.453 22.578 1 89.44 85 VAL A C 1
ATOM 695 O O . VAL A 1 85 ? 16.047 18.766 21.875 1 89.44 85 VAL A O 1
ATOM 698 N N . ALA A 1 86 ? 17.922 19.922 22.109 1 89.19 86 ALA A N 1
ATOM 699 C CA . ALA A 1 86 ? 18.328 19.797 20.703 1 89.19 86 ALA A CA 1
ATOM 700 C C . ALA A 1 86 ? 18.641 18.344 20.359 1 89.19 86 ALA A C 1
ATOM 702 O O . ALA A 1 86 ? 18.562 17.953 19.188 1 89.19 86 ALA A O 1
ATOM 703 N N . ASP A 1 87 ? 18.875 17.5 21.359 1 94.25 87 ASP A N 1
ATOM 704 C CA . ASP A 1 87 ? 19.344 16.141 21.109 1 94.25 87 ASP A CA 1
ATOM 705 C C . ASP A 1 87 ? 18.297 15.109 21.531 1 94.25 87 ASP A C 1
ATOM 707 O O . ASP A 1 87 ? 18.438 13.914 21.25 1 94.25 87 ASP A O 1
ATOM 711 N N . ARG A 1 88 ? 17.219 15.555 22.125 1 94.5 88 ARG A N 1
ATOM 712 C CA . ARG A 1 88 ? 16.219 14.672 22.703 1 94.5 88 ARG A CA 1
ATOM 713 C C . ARG A 1 88 ? 15.625 13.75 21.625 1 94.5 88 ARG A C 1
ATOM 715 O O . ARG A 1 88 ? 15.234 12.617 21.938 1 94.5 88 ARG A O 1
ATOM 722 N N . HIS A 1 89 ? 15.562 14.305 20.438 1 93.25 89 HIS A N 1
ATOM 723 C CA . HIS A 1 89 ? 14.922 13.531 19.375 1 93.25 89 HIS A CA 1
ATOM 724 C C . HIS A 1 89 ? 15.711 12.258 19.078 1 93.25 89 HIS A C 1
ATOM 726 O O . HIS A 1 89 ? 15.133 11.258 18.656 1 93.25 89 HIS A O 1
ATOM 732 N N . PHE A 1 90 ? 17.062 12.188 19.25 1 96.88 90 PHE A N 1
ATOM 733 C CA . PHE A 1 90 ? 17.859 10.984 19.031 1 96.88 90 PHE A CA 1
ATOM 734 C C . PHE A 1 90 ? 17.484 9.898 20.031 1 96.88 90 PHE A C 1
ATOM 736 O O . PHE A 1 90 ? 17.328 8.734 19.656 1 96.88 90 PHE A O 1
ATOM 743 N N . TYR A 1 91 ? 17.312 10.289 21.297 1 97.5 91 TYR A N 1
ATOM 744 C CA . TYR A 1 91 ? 16.906 9.359 22.359 1 97.5 91 TYR A CA 1
ATOM 745 C C . TYR A 1 91 ? 15.484 8.867 22.141 1 97.5 91 TYR A C 1
ATOM 747 O O . TYR A 1 91 ? 15.219 7.66 22.203 1 97.5 91 TYR A O 1
ATOM 755 N N . ARG A 1 92 ? 14.648 9.766 21.859 1 96 92 ARG A N 1
ATOM 756 C CA . ARG A 1 92 ? 13.242 9.445 21.641 1 96 92 ARG A CA 1
ATOM 757 C C . ARG A 1 92 ? 13.078 8.469 20.469 1 96 92 ARG A C 1
ATOM 759 O O . ARG A 1 92 ? 12.312 7.504 20.562 1 96 92 ARG A O 1
ATOM 766 N N . SER A 1 93 ? 13.758 8.75 19.359 1 95 93 SER A N 1
ATOM 767 C CA . SER A 1 93 ? 13.672 7.902 18.188 1 95 93 SER A CA 1
ATOM 768 C C . SER A 1 93 ? 14.086 6.469 18.5 1 95 93 SER A C 1
ATOM 770 O O . SER A 1 93 ? 13.516 5.52 17.953 1 95 93 SER A O 1
ATOM 772 N N . ALA A 1 94 ? 15.047 6.328 19.344 1 96.69 94 ALA A N 1
ATOM 773 C CA . ALA A 1 94 ? 15.523 5 19.719 1 96.69 94 ALA A CA 1
ATOM 774 C C . ALA A 1 94 ? 14.508 4.285 20.609 1 96.69 94 ALA A C 1
ATOM 776 O O . ALA A 1 94 ? 14.359 3.062 20.531 1 96.69 94 ALA A O 1
ATOM 777 N N . VAL A 1 95 ? 13.82 5.031 21.422 1 96.56 95 VAL A N 1
ATOM 778 C CA . VAL A 1 95 ? 12.859 4.449 22.359 1 96.56 95 VAL A CA 1
ATOM 779 C C . VAL A 1 95 ? 11.602 4.02 21.609 1 96.56 95 VAL A C 1
ATOM 781 O O . VAL A 1 95 ? 11.094 2.914 21.812 1 96.56 95 VAL A O 1
ATOM 784 N N . ILE A 1 96 ? 11.148 4.871 20.75 1 94.25 96 ILE A N 1
ATOM 785 C CA . ILE A 1 96 ? 9.828 4.66 20.156 1 94.25 96 ILE A CA 1
ATOM 786 C C . ILE A 1 96 ? 9.969 3.908 18.844 1 94.25 96 ILE A C 1
ATOM 788 O O . ILE A 1 96 ? 9.008 3.312 18.359 1 94.25 96 ILE A O 1
ATOM 792 N N . GLY A 1 97 ? 11.156 3.947 18.234 1 90.94 97 GLY A N 1
ATOM 793 C CA . GLY A 1 97 ? 11.359 3.314 16.938 1 90.94 97 GLY A CA 1
ATOM 794 C C . GLY A 1 97 ? 10.5 3.918 15.836 1 90.94 97 GLY A C 1
ATOM 795 O O . GLY A 1 97 ? 10.484 5.137 15.656 1 90.94 97 GLY A O 1
ATOM 796 N N . THR A 1 98 ? 9.828 3.068 15.078 1 88 98 THR A N 1
ATOM 797 C CA . THR A 1 98 ? 8.992 3.502 13.969 1 88 98 THR A CA 1
ATOM 798 C C . THR A 1 98 ? 7.523 3.582 14.391 1 88 98 THR A C 1
ATOM 800 O O . THR A 1 98 ? 6.633 3.697 13.547 1 88 98 THR A O 1
ATOM 803 N N . ASN A 1 99 ? 7.242 3.504 15.625 1 93.56 99 ASN A N 1
ATOM 804 C CA . ASN A 1 99 ? 5.871 3.49 16.125 1 93.56 99 ASN A CA 1
ATOM 805 C C . ASN A 1 99 ? 5.422 4.879 16.562 1 93.56 99 ASN A C 1
ATOM 807 O O . ASN A 1 99 ? 6.246 5.707 16.969 1 93.56 99 ASN A O 1
ATOM 811 N N . PRO A 1 100 ? 4.172 5.105 16.453 1 94.56 100 PRO A N 1
ATOM 812 C CA . PRO A 1 100 ? 3.652 6.383 16.953 1 94.56 100 PRO A CA 1
ATOM 813 C C . PRO A 1 100 ? 3.727 6.492 18.469 1 94.56 100 PRO A C 1
ATOM 815 O O . PRO A 1 100 ? 3.598 5.484 19.172 1 94.56 100 PRO A O 1
ATOM 818 N N . ASP A 1 101 ? 3.912 7.676 18.891 1 94.5 101 ASP A N 1
ATOM 819 C CA . ASP A 1 101 ? 4.043 8.023 20.312 1 94.5 101 ASP A CA 1
ATOM 820 C C . ASP A 1 101 ? 2.686 8.359 20.922 1 94.5 101 ASP A C 1
ATOM 822 O O . ASP A 1 101 ? 2.029 9.312 20.5 1 94.5 101 ASP A O 1
ATOM 826 N N . PRO A 1 102 ? 2.311 7.613 21.984 1 96.31 102 PRO A N 1
ATOM 827 C CA . PRO A 1 102 ? 1.027 7.902 22.625 1 96.31 102 PRO A CA 1
ATOM 828 C C . PRO A 1 102 ? 0.94 9.336 23.156 1 96.31 102 PRO A C 1
ATOM 830 O O . PRO A 1 102 ? -0.16 9.859 23.344 1 96.31 102 PRO A O 1
ATOM 833 N N . LEU A 1 103 ? 2.059 9.984 23.438 1 96.94 103 LEU A N 1
ATOM 834 C CA . LEU A 1 103 ? 2.074 11.352 23.938 1 96.94 103 LEU A CA 1
ATOM 835 C C . LEU A 1 103 ? 2.459 12.328 22.828 1 96.94 103 LEU A C 1
ATOM 837 O O . LEU A 1 103 ? 2.775 13.492 23.094 1 96.94 103 LEU A O 1
ATOM 841 N N . GLY A 1 104 ? 2.406 11.812 21.625 1 93.88 104 GLY A N 1
ATOM 842 C CA . GLY A 1 104 ? 2.832 12.617 20.484 1 93.88 104 GLY A CA 1
ATOM 843 C C . GLY A 1 104 ? 2.047 13.906 20.328 1 93.88 104 GLY A C 1
ATOM 844 O O . GLY A 1 104 ? 2.623 14.969 20.078 1 93.88 104 GLY A O 1
ATOM 845 N N . LEU A 1 105 ? 0.768 13.875 20.516 1 95.06 105 LEU A N 1
ATOM 846 C CA . LEU A 1 105 ? -0.061 15.055 20.297 1 95.06 105 LEU A CA 1
ATOM 847 C C . LEU A 1 105 ? 0.03 16 21.484 1 95.06 105 LEU A C 1
ATOM 849 O O . LEU A 1 105 ? -0.229 17.203 21.359 1 95.06 105 LEU A O 1
ATOM 853 N N . HIS A 1 106 ? 0.366 15.453 22.672 1 97.25 106 HIS A N 1
ATOM 854 C CA . HIS A 1 106 ? 0.64 16.344 23.781 1 97.25 106 HIS A CA 1
ATOM 855 C C . HIS A 1 106 ? 1.821 17.266 23.484 1 97.25 106 HIS A C 1
ATOM 857 O O . HIS A 1 106 ? 1.733 18.484 23.672 1 97.25 106 HIS A O 1
ATOM 863 N N . VAL A 1 107 ? 2.816 16.641 22.969 1 93.31 107 VAL A N 1
ATOM 864 C CA . VAL A 1 107 ? 4.07 17.344 22.75 1 93.31 107 VAL A CA 1
ATOM 865 C C . VAL A 1 107 ? 4.016 18.094 21.422 1 93.31 107 VAL A C 1
ATOM 867 O O . VAL A 1 107 ? 4.523 19.203 21.297 1 93.31 107 VAL A O 1
ATOM 870 N N . GLY A 1 108 ? 3.369 17.484 20.484 1 89.31 108 GLY A N 1
ATOM 871 C CA . GLY A 1 108 ? 3.502 17.984 19.125 1 89.31 108 GLY A CA 1
ATOM 872 C C . GLY A 1 108 ? 2.412 18.969 18.734 1 89.31 108 GLY A C 1
ATOM 873 O O . GLY A 1 108 ? 2.568 19.734 17.781 1 89.31 108 GLY A O 1
ATOM 874 N N . MET A 1 109 ? 1.324 19.016 19.5 1 91.5 109 MET A N 1
ATOM 875 C CA . MET A 1 109 ? 0.231 19.891 19.109 1 91.5 109 MET A CA 1
ATOM 876 C C . MET A 1 109 ? -0.308 20.656 20.312 1 91.5 109 MET A C 1
ATOM 878 O O . MET A 1 109 ? -0.545 21.859 20.234 1 91.5 109 MET A O 1
ATOM 882 N N . PHE A 1 110 ? -0.493 19.969 21.406 1 95.19 110 PHE A N 1
ATOM 883 C CA . PHE A 1 110 ? -1.085 20.594 22.578 1 95.19 110 PHE A CA 1
ATOM 884 C C . PHE A 1 110 ? -0.173 21.672 23.141 1 95.19 110 PHE A C 1
ATOM 886 O O . PHE A 1 110 ? -0.579 22.844 23.266 1 95.19 110 PHE A O 1
ATOM 893 N N . LEU A 1 111 ? 1.058 21.328 23.391 1 94.5 111 LEU A N 1
ATOM 894 C CA . LEU A 1 111 ? 2.012 22.281 23.953 1 94.5 111 LEU A CA 1
ATOM 895 C C . LEU A 1 111 ? 2.268 23.422 22.984 1 94.5 111 LEU A C 1
ATOM 897 O O . LEU A 1 111 ? 2.164 24.594 23.359 1 94.5 111 LEU A O 1
ATOM 901 N N . PRO A 1 112 ? 2.512 23.078 21.734 1 88.88 112 PRO A N 1
ATOM 902 C CA . PRO A 1 112 ? 2.734 24.188 20.781 1 88.88 112 PRO A CA 1
ATOM 903 C C . PRO A 1 112 ? 1.534 25.125 20.688 1 88.88 112 PRO A C 1
ATOM 905 O O . PRO A 1 112 ? 1.705 26.328 20.469 1 88.88 112 PRO A O 1
ATOM 908 N N . THR A 1 113 ? 0.357 24.625 20.781 1 91.06 113 THR A N 1
ATOM 909 C CA . THR A 1 113 ? -0.826 25.484 20.75 1 91.06 113 THR A CA 1
ATOM 910 C C . THR A 1 113 ? -0.867 26.406 21.953 1 91.06 113 THR A C 1
ATOM 912 O O . THR A 1 113 ? -1.193 27.594 21.828 1 91.06 113 THR A O 1
ATOM 915 N N . LEU A 1 114 ? -0.508 25.891 23.094 1 93.75 114 LEU A N 1
ATOM 916 C CA . LEU A 1 114 ? -0.462 26.719 24.281 1 93.75 114 LEU A CA 1
ATOM 917 C C . LEU A 1 114 ? 0.619 27.781 24.156 1 93.75 114 LEU A C 1
ATOM 919 O O . LEU A 1 114 ? 0.405 28.938 24.547 1 93.75 114 LEU A O 1
ATOM 923 N N . TYR A 1 115 ? 1.769 27.391 23.609 1 89.25 115 TYR A N 1
ATOM 924 C CA . TYR A 1 115 ? 2.84 28.359 23.406 1 89.25 115 TYR A CA 1
ATOM 925 C C . TYR A 1 115 ? 2.383 29.484 22.484 1 89.25 115 TYR A C 1
ATOM 927 O O . TYR A 1 115 ? 2.68 30.656 22.719 1 89.25 115 TYR A O 1
ATOM 935 N N . GLY A 1 116 ? 1.64 29.078 21.484 1 83.56 116 GLY A N 1
ATOM 936 C CA . GLY A 1 116 ? 1.39 30 20.391 1 83.56 116 GLY A CA 1
ATOM 937 C C . GLY A 1 116 ? 0.089 30.766 20.547 1 83.56 116 GLY A C 1
ATOM 938 O O . GLY A 1 116 ? -0.061 31.859 20 1 83.56 116 GLY A O 1
ATOM 939 N N . GLN A 1 117 ? -0.909 30.281 21.344 1 89 117 GLN A N 1
ATOM 940 C CA . GLN A 1 117 ? -2.246 30.859 21.281 1 89 117 GLN A CA 1
ATOM 941 C C . GLN A 1 117 ? -2.73 31.266 22.656 1 89 117 GLN A C 1
ATOM 943 O O . GLN A 1 117 ? -3.762 31.938 22.797 1 89 117 GLN A O 1
ATOM 948 N N . ALA A 1 118 ? -2.023 30.938 23.719 1 94.19 118 ALA A N 1
ATOM 949 C CA . ALA A 1 118 ? -2.455 31.25 25.078 1 94.19 118 ALA A CA 1
ATOM 950 C C . ALA A 1 118 ? -1.976 32.625 25.5 1 94.19 118 ALA A C 1
ATOM 952 O O . ALA A 1 118 ? -0.868 33.031 25.141 1 94.19 118 ALA A O 1
ATOM 953 N N . SER A 1 119 ? -2.805 33.375 26.188 1 94.06 119 SER A N 1
ATOM 954 C CA . SER A 1 119 ? -2.371 34.625 26.844 1 94.06 119 SER A CA 1
ATOM 955 C C . SER A 1 119 ? -1.42 34.312 28 1 94.06 119 SER A C 1
ATOM 957 O O . SER A 1 119 ? -1.234 33.156 28.375 1 94.06 119 SER A O 1
ATOM 959 N N . GLN A 1 120 ? -0.846 35.375 28.516 1 95.75 120 GLN A N 1
ATOM 960 C CA . GLN A 1 120 ? 0.088 35.156 29.609 1 95.75 120 GLN A CA 1
ATOM 961 C C . GLN A 1 120 ? -0.609 34.531 30.828 1 95.75 120 GLN A C 1
ATOM 963 O O . GLN A 1 120 ? -0.065 33.656 31.469 1 95.75 120 GLN A O 1
ATOM 968 N N . GLU A 1 121 ? -1.769 35.031 31.109 1 95.94 121 GLU A N 1
ATOM 969 C CA . GLU A 1 121 ? -2.539 34.5 32.219 1 95.94 121 GLU A CA 1
ATOM 970 C C . GLU A 1 121 ? -2.846 33 32.031 1 95.94 121 GLU A C 1
ATOM 972 O O . GLU A 1 121 ? -2.787 32.219 32.969 1 95.94 121 GLU A O 1
ATOM 977 N N . GLN A 1 122 ? -3.18 32.656 30.859 1 96.69 122 GLN A N 1
ATOM 978 C CA . GLN A 1 122 ? -3.5 31.266 30.531 1 96.69 122 GLN A CA 1
ATOM 979 C C . GLN A 1 122 ? -2.258 30.391 30.578 1 96.69 122 GLN A C 1
ATOM 981 O O . GLN A 1 122 ? -2.33 29.234 31 1 96.69 122 GLN A O 1
ATOM 986 N N . LYS A 1 123 ? -1.162 30.891 30.094 1 96.69 123 LYS A N 1
ATOM 987 C CA . LYS A 1 123 ? 0.101 30.156 30.203 1 96.69 123 LYS A CA 1
ATOM 988 C C . LYS A 1 123 ? 0.43 29.859 31.672 1 96.69 123 LYS A C 1
ATOM 990 O O . LYS A 1 123 ? 0.86 28.75 32 1 96.69 123 LYS A O 1
ATOM 995 N N . ASP A 1 124 ? 0.221 30.875 32.5 1 95.12 124 ASP A N 1
ATOM 996 C CA . ASP A 1 124 ? 0.475 30.688 33.906 1 95.12 124 ASP A CA 1
ATOM 997 C C . ASP A 1 124 ? -0.426 29.594 34.5 1 95.12 124 ASP A C 1
ATOM 999 O O . ASP A 1 124 ? -0.027 28.891 35.406 1 95.12 124 ASP A O 1
ATOM 1003 N N . LYS A 1 125 ? -1.534 29.484 33.938 1 94.44 125 LYS A N 1
ATOM 1004 C CA . LYS A 1 125 ? -2.521 28.547 34.469 1 94.44 125 LYS A CA 1
ATOM 1005 C C . LYS A 1 125 ? -2.252 27.125 33.938 1 94.44 125 LYS A C 1
ATOM 1007 O O . LYS A 1 125 ? -2.309 26.156 34.719 1 94.44 125 LYS A O 1
ATOM 1012 N N . TRP A 1 126 ? -2.027 26.984 32.625 1 96.94 126 TRP A N 1
ATOM 1013 C CA . TRP A 1 126 ? -2.082 25.641 32.031 1 96.94 126 TRP A CA 1
ATOM 1014 C C . TRP A 1 126 ? -0.709 25.219 31.531 1 96.94 126 TRP A C 1
ATOM 1016 O O . TRP A 1 126 ? -0.39 24.031 31.5 1 96.94 126 TRP A O 1
ATOM 1026 N N . LEU A 1 127 ? 0.061 26.125 30.969 1 96.75 127 LEU A N 1
ATOM 1027 C CA . LEU A 1 127 ? 1.282 25.781 30.25 1 96.75 127 LEU A CA 1
ATOM 1028 C C . LEU A 1 127 ? 2.277 25.094 31.188 1 96.75 127 LEU A C 1
ATOM 1030 O O . LEU A 1 127 ? 2.904 24.094 30.797 1 96.75 127 LEU A O 1
ATOM 1034 N N . LYS A 1 128 ? 2.451 25.656 32.375 1 93.94 128 LYS A N 1
ATOM 1035 C CA . LYS A 1 128 ? 3.373 25.047 33.344 1 93.94 128 LYS A CA 1
ATOM 1036 C C . LYS A 1 128 ? 2.961 23.625 33.656 1 93.94 128 LYS A C 1
ATOM 1038 O O . LYS A 1 128 ? 3.805 22.719 33.719 1 93.94 128 LYS A O 1
ATOM 1043 N N . MET A 1 129 ? 1.659 23.391 33.875 1 96.56 129 MET A N 1
ATOM 1044 C CA . MET A 1 129 ? 1.144 22.062 34.156 1 96.56 129 MET A CA 1
ATOM 1045 C C . MET A 1 129 ? 1.378 21.125 32.969 1 96.56 129 MET A C 1
ATOM 1047 O O . MET A 1 129 ? 1.779 19.969 33.156 1 96.56 129 MET A O 1
ATOM 1051 N N . ALA A 1 130 ? 1.123 21.625 31.797 1 97.94 130 ALA A N 1
ATOM 1052 C CA . ALA A 1 130 ? 1.257 20.812 30.578 1 97.94 130 ALA A CA 1
ATOM 1053 C C . ALA A 1 130 ? 2.719 20.469 30.312 1 97.94 130 ALA A C 1
ATOM 1055 O O . ALA A 1 130 ? 3.043 19.328 29.984 1 97.94 130 ALA A O 1
ATOM 1056 N N . GLU A 1 131 ? 3.629 21.422 30.453 1 95.88 131 GLU A N 1
ATOM 1057 C CA . GLU A 1 131 ? 5.055 21.219 30.203 1 95.88 131 GLU A CA 1
ATOM 1058 C C . GLU A 1 131 ? 5.641 20.188 31.156 1 95.88 131 GLU A C 1
ATOM 1060 O O . GLU A 1 131 ? 6.566 19.453 30.812 1 95.88 131 GLU A O 1
ATOM 1065 N N . ASN A 1 132 ? 5.07 20.203 32.375 1 95.38 132 ASN A N 1
ATOM 1066 C CA . ASN A 1 132 ? 5.586 19.312 33.375 1 95.38 132 ASN A CA 1
ATOM 1067 C C . ASN A 1 132 ? 4.789 18.016 33.438 1 95.38 132 ASN A C 1
ATOM 1069 O O . ASN A 1 132 ? 4.941 17.219 34.375 1 95.38 132 ASN A O 1
ATOM 1073 N N . PHE A 1 133 ? 3.893 17.781 32.531 1 97.31 133 PHE A N 1
ATOM 1074 C CA . PHE A 1 133 ? 3.115 16.562 32.375 1 97.31 133 PHE A CA 1
ATOM 1075 C C . PHE A 1 133 ? 2.268 16.312 33.625 1 97.31 133 PHE A C 1
ATOM 1077 O O . PHE A 1 133 ? 2.068 15.164 34.031 1 97.31 133 PHE A O 1
ATOM 1084 N N . ALA A 1 134 ? 1.904 17.422 34.25 1 96.88 134 ALA A N 1
ATOM 1085 C CA . ALA A 1 134 ? 0.907 17.312 35.312 1 96.88 134 ALA A CA 1
ATOM 1086 C C . ALA A 1 134 ? -0.491 17.109 34.75 1 96.88 134 ALA A C 1
ATOM 1088 O O . ALA A 1 134 ? -1.395 16.641 35.438 1 96.88 134 ALA A O 1
ATOM 1089 N N . ILE A 1 135 ? -0.661 17.5 33.531 1 97.75 135 ILE A N 1
ATOM 1090 C CA . ILE A 1 135 ? -1.822 17.188 32.719 1 97.75 135 ILE A CA 1
ATOM 1091 C C . ILE A 1 135 ? -1.362 16.703 31.328 1 97.75 135 ILE A C 1
ATOM 1093 O O . ILE A 1 135 ? -0.256 17.031 30.891 1 97.75 135 ILE A O 1
ATOM 1097 N N . ILE A 1 136 ? -2.088 15.891 30.766 1 98.38 136 ILE A N 1
ATOM 1098 C CA . ILE A 1 136 ? -1.847 15.438 29.391 1 98.38 136 ILE A CA 1
ATOM 1099 C C . ILE A 1 136 ? -2.982 15.914 28.484 1 98.38 136 ILE A C 1
ATOM 1101 O O . ILE A 1 136 ? -4.156 15.688 28.781 1 98.38 136 ILE A O 1
ATOM 1105 N N . GLY A 1 137 ? -2.607 16.578 27.469 1 98.44 137 GLY A N 1
ATOM 1106 C CA . GLY A 1 137 ? -3.615 17.094 26.562 1 98.44 137 GLY A CA 1
ATOM 1107 C C . GLY A 1 137 ? -3.422 16.625 25.125 1 98.44 137 GLY A C 1
ATOM 1108 O O . GLY A 1 137 ? -2.434 15.953 24.828 1 98.44 137 GLY A O 1
ATOM 1109 N N . THR A 1 138 ? -4.398 16.828 24.328 1 98 138 THR A N 1
ATOM 1110 C CA . THR A 1 138 ? -4.371 16.594 22.875 1 98 138 THR A CA 1
ATOM 1111 C C . THR A 1 138 ? -5.043 17.75 22.141 1 98 138 THR A C 1
ATOM 1113 O O . THR A 1 138 ? -5.273 18.812 22.703 1 98 138 THR A O 1
ATOM 1116 N N . TYR A 1 139 ? -5.117 17.625 20.859 1 96.25 139 TYR A N 1
ATOM 1117 C CA . TYR A 1 139 ? -5.688 18.641 19.984 1 96.25 139 TYR A CA 1
ATOM 1118 C C . TYR A 1 139 ? -6.879 18.094 19.203 1 96.25 139 TYR A C 1
ATOM 1120 O O . TYR A 1 139 ? -6.719 17.234 18.328 1 96.25 139 TYR A O 1
ATOM 1128 N N . ALA A 1 140 ? -8.07 18.516 19.531 1 97.75 140 ALA A N 1
ATOM 1129 C CA . ALA A 1 140 ? -9.297 17.984 18.953 1 97.75 140 ALA A CA 1
ATOM 1130 C C . ALA A 1 140 ? -9.914 18.984 17.969 1 97.75 140 ALA A C 1
ATOM 1132 O O . ALA A 1 140 ? -10.656 19.875 18.359 1 97.75 140 ALA A O 1
ATOM 1133 N N . GLN A 1 141 ? -9.656 18.781 16.719 1 95.69 141 GLN A N 1
ATOM 1134 C CA . GLN A 1 141 ? -10.141 19.672 15.672 1 95.69 141 GLN A CA 1
ATOM 1135 C C . GLN A 1 141 ? -11.023 18.906 14.68 1 95.69 141 GLN A C 1
ATOM 1137 O O . GLN A 1 141 ? -12.203 19.234 14.523 1 95.69 141 GLN A O 1
ATOM 1142 N N . THR A 1 142 ? -10.539 17.828 14.102 1 96.38 142 THR A N 1
ATOM 1143 C CA . THR A 1 142 ? -11.203 17.094 13.039 1 96.38 142 THR A CA 1
ATOM 1144 C C . THR A 1 142 ? -12.516 16.484 13.531 1 96.38 142 THR A C 1
ATOM 1146 O O . THR A 1 142 ? -12.586 15.984 14.656 1 96.38 142 THR A O 1
ATOM 1149 N N . GLU A 1 143 ? -13.508 16.641 12.797 1 97.75 143 GLU A N 1
ATOM 1150 C CA . GLU A 1 143 ? -14.805 16.031 13.078 1 97.75 143 GLU A CA 1
ATOM 1151 C C . GLU A 1 143 ? -15.102 14.898 12.094 1 97.75 143 GLU A C 1
ATOM 1153 O O . GLU A 1 143 ? -14.508 14.836 11.016 1 97.75 143 GLU A O 1
ATOM 1158 N N . MET A 1 144 ? -15.984 14.023 12.469 1 96.94 144 MET A N 1
ATOM 1159 C CA . MET A 1 144 ? -16.391 12.898 11.617 1 96.94 144 MET A CA 1
ATOM 1160 C C . MET A 1 144 ? -16.828 13.391 10.242 1 96.94 144 MET A C 1
ATOM 1162 O O . MET A 1 144 ? -16.531 12.75 9.227 1 96.94 144 MET A O 1
ATOM 1166 N N . GLY A 1 145 ? -17.5 14.5 10.258 1 95.81 145 GLY A N 1
ATOM 1167 C CA . GLY A 1 145 ? -18.047 15.008 9.008 1 95.81 145 GLY A CA 1
ATOM 1168 C C . GLY A 1 145 ? -17.172 16.062 8.367 1 95.81 145 GLY A C 1
ATOM 1169 O O . GLY A 1 145 ? -17.375 16.422 7.207 1 95.81 145 GLY A O 1
ATOM 1170 N N . HIS A 1 146 ? -16.141 16.609 9.039 1 93.69 146 HIS A N 1
ATOM 1171 C CA . HIS A 1 146 ? -15.305 17.688 8.516 1 93.69 146 HIS A CA 1
ATOM 1172 C C . HIS A 1 146 ? -13.844 17.469 8.883 1 93.69 146 HIS A C 1
ATOM 1174 O O . HIS A 1 146 ? -13.484 17.469 10.07 1 93.69 146 HIS A O 1
ATOM 1180 N N . GLY A 1 147 ? -13 17.281 7.883 1 89.88 147 GLY A N 1
ATOM 1181 C CA . GLY A 1 147 ? -11.562 17.172 8.062 1 89.88 147 GLY A CA 1
ATOM 1182 C C . GLY A 1 147 ? -10.789 18.344 7.504 1 89.88 147 GLY A C 1
ATOM 1183 O O . GLY A 1 147 ? -10.586 19.344 8.203 1 89.88 147 GLY A O 1
ATOM 1184 N N . THR A 1 148 ? -10.711 18.453 6.223 1 84.94 148 THR A N 1
ATOM 1185 C CA . THR A 1 148 ? -9.953 19.469 5.516 1 84.94 148 THR A CA 1
ATOM 1186 C C . THR A 1 148 ? -10.641 20.828 5.633 1 84.94 148 THR A C 1
ATOM 1188 O O . THR A 1 148 ? -9.977 21.875 5.66 1 84.94 148 THR A O 1
ATOM 1191 N N . PHE A 1 149 ? -11.922 20.875 5.812 1 89.12 149 PHE A N 1
ATOM 1192 C CA . PHE A 1 149 ? -12.711 22.094 5.805 1 89.12 149 PHE A CA 1
ATOM 1193 C C . PHE A 1 149 ? -12.992 22.562 7.227 1 89.12 149 PHE A C 1
ATOM 1195 O O . PHE A 1 149 ? -14.094 22.375 7.742 1 89.12 149 PHE A O 1
ATOM 1202 N N . LEU A 1 150 ? -12.141 23.312 7.793 1 86.5 150 LEU A N 1
ATOM 1203 C CA . LEU A 1 150 ? -12.211 23.75 9.188 1 86.5 150 LEU A CA 1
ATOM 1204 C C . LEU A 1 150 ? -13.383 24.703 9.398 1 86.5 150 LEU A C 1
ATOM 1206 O O . LEU A 1 150 ? -14 24.688 10.469 1 86.5 150 LEU A O 1
ATOM 1210 N N . ARG A 1 151 ? -13.617 25.453 8.359 1 89.88 151 ARG A N 1
ATOM 1211 C CA . ARG A 1 151 ? -14.688 26.438 8.492 1 89.88 151 ARG A CA 1
ATOM 1212 C C . ARG A 1 151 ? -16.047 25.75 8.609 1 89.88 151 ARG A C 1
ATOM 1214 O O . ARG A 1 151 ? -17.031 26.375 9.023 1 89.88 151 ARG A O 1
ATOM 1221 N N . GLY A 1 152 ? -16.047 24.469 8.273 1 92.62 152 GLY A N 1
ATOM 1222 C CA . GLY A 1 152 ? -17.297 23.734 8.289 1 92.62 152 GLY A CA 1
ATOM 1223 C C . GLY A 1 152 ? -17.531 22.953 9.57 1 92.62 152 GLY A C 1
ATOM 1224 O O . GLY A 1 152 ? -18.516 22.219 9.695 1 92.62 152 GLY A O 1
ATOM 1225 N N . LEU A 1 153 ? -16.641 23.109 10.562 1 96.12 153 LEU A N 1
ATOM 1226 C CA . LEU A 1 153 ? -16.812 22.438 11.836 1 96.12 153 LEU A CA 1
ATOM 1227 C C . LEU A 1 153 ? -18.188 22.734 12.43 1 96.12 153 LEU A C 1
ATOM 1229 O O . LEU A 1 153 ? -18.719 23.828 12.219 1 96.12 153 LEU A O 1
ATOM 1233 N N . GLU A 1 154 ? -18.703 21.766 13.18 1 97.44 154 GLU A N 1
ATOM 1234 C CA . GLU A 1 154 ? -20.094 21.906 13.648 1 97.44 154 GLU A CA 1
ATOM 1235 C C . GLU A 1 154 ? -20.141 22.078 15.164 1 97.44 154 GLU A C 1
ATOM 1237 O O . GLU A 1 154 ? -21.125 22.609 15.695 1 97.44 154 GLU A O 1
ATOM 1242 N N . THR A 1 155 ? -19.109 21.625 15.867 1 98.56 155 THR A N 1
ATOM 1243 C CA . THR A 1 155 ? -19.078 21.828 17.312 1 98.56 155 THR A CA 1
ATOM 1244 C C . THR A 1 155 ? -19.156 23.328 17.641 1 98.56 155 THR A C 1
ATOM 1246 O O . THR A 1 155 ? -18.5 24.141 16.984 1 98.56 155 THR A O 1
ATOM 1249 N N . THR A 1 156 ? -20 23.688 18.703 1 98.62 156 THR A N 1
ATOM 1250 C CA . THR A 1 156 ? -20.219 25.094 18.984 1 98.62 156 THR A CA 1
ATOM 1251 C C . THR A 1 156 ? -19.734 25.469 20.375 1 98.62 156 THR A C 1
ATOM 1253 O O . THR A 1 156 ? -19.703 24.625 21.266 1 98.62 156 THR A O 1
ATOM 1256 N N . ALA A 1 157 ? -19.234 26.594 20.484 1 98.81 157 ALA A N 1
ATOM 1257 C CA . ALA A 1 157 ? -19 27.297 21.75 1 98.81 157 ALA A CA 1
ATOM 1258 C C . ALA A 1 157 ? -19.812 28.594 21.812 1 98.81 157 ALA A C 1
ATOM 1260 O O . ALA A 1 157 ? -19.422 29.594 21.219 1 98.81 157 ALA A O 1
ATOM 1261 N N . THR A 1 158 ? -20.875 28.562 22.516 1 98.75 158 THR A N 1
ATOM 1262 C CA . THR A 1 158 ? -21.75 29.734 22.594 1 98.75 158 THR A CA 1
ATOM 1263 C C . THR A 1 158 ? -21.5 30.5 23.891 1 98.75 158 THR A C 1
ATOM 1265 O O . THR A 1 158 ? -21.594 29.938 24.984 1 98.75 158 THR A O 1
ATOM 1268 N N . TYR A 1 159 ? -21.219 31.797 23.797 1 98.75 159 TYR A N 1
ATOM 1269 C CA . TYR A 1 159 ? -20.906 32.625 24.953 1 98.75 159 TYR A CA 1
ATOM 1270 C C . TYR A 1 159 ? -22.172 33.031 25.688 1 98.75 159 TYR A C 1
ATOM 1272 O O . TYR A 1 159 ? -23.141 33.5 25.047 1 98.75 159 TYR A O 1
ATOM 1280 N N . ASP A 1 160 ? -22.156 32.844 26.953 1 98.12 160 ASP A N 1
ATOM 1281 C CA . ASP A 1 160 ? -23.188 33.344 27.859 1 98.12 160 ASP A CA 1
ATOM 1282 C C . ASP A 1 160 ? -22.656 34.469 28.734 1 98.12 160 ASP A C 1
ATOM 1284 O O . ASP A 1 160 ? -21.984 34.25 29.734 1 98.12 160 ASP A O 1
ATOM 1288 N N . PRO A 1 161 ? -22.938 35.719 28.391 1 96.62 161 PRO A N 1
ATOM 1289 C CA . PRO A 1 161 ? -22.391 36.844 29.141 1 96.62 161 PRO A CA 1
ATOM 1290 C C . PRO A 1 161 ? -22.891 36.875 30.594 1 96.62 161 PRO A C 1
ATOM 1292 O O . PRO A 1 161 ? -22.219 37.469 31.453 1 96.62 161 PRO A O 1
ATOM 1295 N N . THR A 1 162 ? -24.031 36.344 30.875 1 97.56 162 THR A N 1
ATOM 1296 C CA . THR A 1 162 ? -24.594 36.375 32.219 1 97.56 162 THR A CA 1
ATOM 1297 C C . THR A 1 162 ? -23.703 35.625 33.219 1 97.56 162 THR A C 1
ATOM 1299 O O . THR A 1 162 ? -23.484 36.062 34.344 1 97.56 162 THR A O 1
ATOM 1302 N N . THR A 1 163 ? -23.141 34.469 32.75 1 98 163 THR A N 1
ATOM 1303 C CA . THR A 1 163 ? -22.297 33.688 33.625 1 98 163 THR A CA 1
ATOM 1304 C C . THR A 1 163 ? -20.844 33.781 33.219 1 98 163 THR A C 1
ATOM 1306 O O . THR A 1 163 ? -19.953 33.312 33.938 1 98 163 THR A O 1
ATOM 1309 N N . GLN A 1 164 ? -20.562 34.469 32.156 1 98.25 164 GLN A N 1
ATOM 1310 C CA . GLN A 1 164 ? -19.234 34.562 31.578 1 98.25 164 GLN A CA 1
ATOM 1311 C C . GLN A 1 164 ? -18.625 33.188 31.312 1 98.25 164 GLN A C 1
ATOM 1313 O O . GLN A 1 164 ? -17.5 32.906 31.75 1 98.25 164 GLN A O 1
ATOM 1318 N N . GLU A 1 165 ? -19.453 32.406 30.688 1 98.75 165 GLU A N 1
ATOM 1319 C CA . GLU A 1 165 ? -19.047 31.047 30.328 1 98.75 165 GLU A CA 1
ATOM 1320 C C . GLU A 1 165 ? -19.359 30.75 28.859 1 98.75 165 GLU A C 1
ATOM 1322 O O . GLU A 1 165 ? -20.203 31.422 28.25 1 98.75 165 GLU A O 1
ATOM 1327 N N . PHE A 1 166 ? -18.641 29.812 28.281 1 98.81 166 PHE A N 1
ATOM 1328 C CA . PHE A 1 166 ? -19.016 29.219 27 1 98.81 166 PHE A CA 1
ATOM 1329 C C . PHE A 1 166 ? -19.766 27.922 27.203 1 98.81 166 PHE A C 1
ATOM 1331 O O . PHE A 1 166 ? -19.422 27.125 28.094 1 98.81 166 PHE A O 1
ATOM 1338 N N . VAL A 1 167 ? -20.812 27.703 26.484 1 98.81 167 VAL A N 1
ATOM 1339 C CA . VAL A 1 167 ? -21.516 26.422 26.438 1 98.81 167 VAL A CA 1
ATOM 1340 C C . VAL A 1 167 ? -21.062 25.625 25.219 1 98.81 167 VAL A C 1
ATOM 1342 O O . VAL A 1 167 ? -21.375 26 24.078 1 98.81 167 VAL A O 1
ATOM 1345 N N . ILE A 1 168 ? -20.297 24.562 25.422 1 98.88 168 ILE A N 1
ATOM 1346 C CA . ILE A 1 168 ? -19.781 23.719 24.359 1 98.88 168 ILE A CA 1
ATOM 1347 C C . ILE A 1 168 ? -20.797 22.625 24.016 1 98.88 168 ILE A C 1
ATOM 1349 O O . ILE A 1 168 ? -21.266 21.922 24.906 1 98.88 168 ILE A O 1
ATOM 1353 N N . ASN A 1 169 ? -21.109 22.484 22.766 1 98.75 169 ASN A N 1
ATOM 1354 C CA . ASN A 1 169 ? -22.094 21.484 22.344 1 98.75 169 ASN A CA 1
ATOM 1355 C C . ASN A 1 169 ? -21.703 20.828 21.031 1 98.75 169 ASN A C 1
ATOM 1357 O O . ASN A 1 169 ? -21.141 21.484 20.141 1 98.75 169 ASN A O 1
ATOM 1361 N N . THR A 1 170 ? -21.875 19.547 20.922 1 98.56 170 THR A N 1
ATOM 1362 C CA . THR A 1 170 ? -21.797 18.766 19.688 1 98.56 170 THR A CA 1
ATOM 1363 C C . THR A 1 170 ? -23.203 18.5 19.141 1 98.56 170 THR A C 1
ATOM 1365 O O . THR A 1 170 ? -23.859 17.531 19.547 1 98.56 170 THR A O 1
ATOM 1368 N N . PRO A 1 171 ? -23.625 19.172 18.188 1 97.62 171 PRO A N 1
ATOM 1369 C CA . PRO A 1 171 ? -25.047 19.219 17.859 1 97.62 171 PRO A CA 1
ATOM 1370 C C . PRO A 1 171 ? -25.5 18.031 17 1 97.62 171 PRO A C 1
ATOM 1372 O O . PRO A 1 171 ? -26.688 17.703 16.969 1 97.62 171 PRO A O 1
ATOM 1375 N N . THR A 1 172 ? -24.594 17.469 16.219 1 97.12 172 THR A N 1
ATOM 1376 C CA . THR A 1 172 ? -24.938 16.375 15.32 1 97.12 172 THR A CA 1
ATOM 1377 C C . THR A 1 172 ? -23.906 15.242 15.438 1 97.12 172 THR A C 1
ATOM 1379 O O . THR A 1 172 ? -22.859 15.414 16.047 1 97.12 172 THR A O 1
ATOM 1382 N N . ILE A 1 173 ? -24.188 14.094 14.867 1 97.06 173 ILE A N 1
ATOM 1383 C CA . ILE A 1 173 ? -23.25 12.969 14.844 1 97.06 173 ILE A CA 1
ATOM 1384 C C . ILE A 1 173 ? -22.016 13.344 14.031 1 97.06 173 ILE A C 1
ATOM 1386 O O . ILE A 1 173 ? -20.906 12.953 14.375 1 97.06 173 ILE A O 1
ATOM 1390 N N . THR A 1 174 ? -22.188 14.102 12.969 1 97.19 174 THR A N 1
ATOM 1391 C CA . THR A 1 174 ? -21.078 14.484 12.102 1 97.19 174 THR A CA 1
ATOM 1392 C C . THR A 1 174 ? -20.141 15.453 12.82 1 97.19 174 THR A C 1
ATOM 1394 O O . THR A 1 174 ? -19.016 15.664 12.391 1 97.19 174 THR A O 1
ATOM 1397 N N . ALA A 1 175 ? -20.609 16.047 13.945 1 98.06 175 ALA A N 1
ATOM 1398 C CA . ALA A 1 175 ? -19.828 17.031 14.695 1 98.06 175 ALA A CA 1
ATOM 1399 C C . ALA A 1 175 ? -18.891 16.344 15.695 1 98.06 175 ALA A C 1
ATOM 1401 O O . ALA A 1 175 ? -18 16.984 16.25 1 98.06 175 ALA A O 1
ATOM 1402 N N . TYR A 1 176 ? -19.094 15.016 15.859 1 98.56 176 TYR A N 1
ATOM 1403 C CA . TYR A 1 176 ? -18.188 14.312 16.75 1 98.56 176 TYR A CA 1
ATOM 1404 C C . TYR A 1 176 ? -16.734 14.539 16.328 1 98.56 176 TYR A C 1
ATOM 1406 O O . TYR A 1 176 ? -16.375 14.359 15.164 1 98.56 176 TYR A O 1
ATOM 1414 N N . LYS A 1 177 ? -15.922 15.062 17.328 1 98.56 177 LYS A N 1
ATOM 1415 C CA . LYS A 1 177 ? -14.484 15.047 17.047 1 98.56 177 LYS A CA 1
ATOM 1416 C C . LYS A 1 177 ? -13.992 13.625 16.812 1 98.56 177 LYS A C 1
ATOM 1418 O O . LYS A 1 177 ? -14.461 12.68 17.453 1 98.56 177 LYS A O 1
ATOM 1423 N N . TRP A 1 178 ? -13.094 13.516 15.875 1 98.12 178 TRP A N 1
ATOM 1424 C CA . TRP A 1 178 ? -12.633 12.211 15.414 1 98.12 178 TRP A CA 1
ATOM 1425 C C . TRP A 1 178 ? -11.156 12.25 15.047 1 98.12 178 TRP A C 1
ATOM 1427 O O . TRP A 1 178 ? -10.695 13.203 14.406 1 98.12 178 TRP A O 1
ATOM 1437 N N . TRP A 1 179 ? -10.258 11.234 15.578 1 97.31 179 TRP A N 1
ATOM 1438 C CA . TRP A 1 179 ? -8.898 10.977 15.125 1 97.31 179 TRP A CA 1
ATOM 1439 C C . TRP A 1 179 ? -7.883 11.516 16.125 1 97.31 179 TRP A C 1
ATOM 1441 O O . TRP A 1 179 ? -6.711 11.125 16.094 1 97.31 179 TRP A O 1
ATOM 1451 N N . PRO A 1 180 ? -8.148 12.594 16.938 1 97.44 180 PRO A N 1
ATOM 1452 C CA . PRO A 1 180 ? -7.055 13.07 17.781 1 97.44 180 PRO A CA 1
ATOM 1453 C C . PRO A 1 180 ? -6.363 11.945 18.547 1 97.44 180 PRO A C 1
ATOM 1455 O O . PRO A 1 180 ? -7.031 11.117 19.172 1 97.44 180 PRO A O 1
ATOM 1458 N N . GLY A 1 181 ? -5.098 11.953 18.453 1 97.19 181 GLY A N 1
ATOM 1459 C CA . GLY A 1 181 ? -4.309 10.969 19.188 1 97.19 181 GLY A CA 1
ATOM 1460 C C . GLY A 1 181 ? -4.301 11.211 20.672 1 97.19 181 GLY A C 1
ATOM 1461 O O . GLY A 1 181 ? -4.266 12.352 21.141 1 97.19 181 GLY A O 1
ATOM 1462 N N . GLY A 1 182 ? -4.309 10.156 21.469 1 97.94 182 GLY A N 1
ATOM 1463 C CA . GLY A 1 182 ? -4.297 10.25 22.922 1 97.94 182 GLY A CA 1
ATOM 1464 C C . GLY A 1 182 ? -5.645 10.633 23.5 1 97.94 182 GLY A C 1
ATOM 1465 O O . GLY A 1 182 ? -5.789 10.742 24.719 1 97.94 182 GLY A O 1
ATOM 1466 N N . LEU A 1 183 ? -6.629 10.758 22.641 1 98.31 183 LEU A N 1
ATOM 1467 C CA . LEU A 1 183 ? -7.934 11.242 23.078 1 98.31 183 LEU A CA 1
ATOM 1468 C C . LEU A 1 183 ? -8.766 10.117 23.672 1 98.31 183 LEU A C 1
ATOM 1470 O O . LEU A 1 183 ? -9.578 10.344 24.578 1 98.31 183 LEU A O 1
ATOM 1474 N N . GLY A 1 184 ? -8.586 8.898 23.203 1 98.06 184 GLY A N 1
ATOM 1475 C CA . GLY A 1 184 ? -9.461 7.789 23.562 1 98.06 184 GLY A CA 1
ATOM 1476 C C . GLY A 1 184 ? -9.398 7.43 25.031 1 98.06 184 GLY A C 1
ATOM 1477 O O . GLY A 1 184 ? -10.438 7.273 25.672 1 98.06 184 GLY A O 1
ATOM 1478 N N . LYS A 1 185 ? -8.203 7.402 25.547 1 98.12 185 LYS A N 1
ATOM 1479 C CA . LYS A 1 185 ? -8.078 6.918 26.922 1 98.12 185 LYS A CA 1
ATOM 1480 C C . LYS A 1 185 ? -7.055 7.742 27.703 1 98.12 185 LYS A C 1
ATOM 1482 O O . LYS A 1 185 ? -7.078 7.766 28.938 1 98.12 185 LYS A O 1
ATOM 1487 N N . THR A 1 186 ? -6.164 8.492 27.062 1 98.5 186 THR A N 1
ATOM 1488 C CA . THR A 1 186 ? -4.934 8.961 27.688 1 98.5 186 THR A CA 1
ATOM 1489 C C . THR A 1 186 ? -5.102 10.383 28.203 1 98.5 186 THR A C 1
ATOM 1491 O O . THR A 1 186 ? -4.816 10.664 29.375 1 98.5 186 THR A O 1
ATOM 1494 N N . SER A 1 187 ? -5.602 11.266 27.422 1 98.5 187 SER A N 1
ATOM 1495 C CA . SER A 1 187 ? -5.609 12.695 27.719 1 98.5 187 SER A CA 1
ATOM 1496 C C . SER A 1 187 ? -6.715 13.055 28.703 1 98.5 187 SER A C 1
ATOM 1498 O O . SER A 1 187 ? -7.777 12.422 28.719 1 98.5 187 SER A O 1
ATOM 1500 N N . ASN A 1 188 ? -6.484 14.047 29.5 1 98.25 188 ASN A N 1
ATOM 1501 C CA . ASN A 1 188 ? -7.535 14.555 30.375 1 98.25 188 ASN A CA 1
ATOM 1502 C C . ASN A 1 188 ? -7.938 15.977 30 1 98.25 188 ASN A C 1
ATOM 1504 O O . ASN A 1 188 ? -8.945 16.5 30.484 1 98.25 188 ASN A O 1
ATOM 1508 N N . TYR A 1 189 ? -7.141 16.625 29.125 1 98.56 189 TYR A N 1
ATOM 1509 C CA . TYR A 1 189 ? -7.484 17.906 28.547 1 98.56 189 TYR A CA 1
ATOM 1510 C C . TYR A 1 189 ? -7.402 17.859 27.016 1 98.56 189 TYR A C 1
ATOM 1512 O O . TYR A 1 189 ? -6.785 16.953 26.453 1 98.56 189 TYR A O 1
ATOM 1520 N N . CYS A 1 190 ? -8.055 18.766 26.375 1 98.62 190 CYS A N 1
ATOM 1521 C CA . CYS A 1 190 ? -7.805 18.984 24.953 1 98.62 190 CYS A CA 1
ATOM 1522 C C . CYS A 1 190 ? -7.953 20.453 24.578 1 98.62 190 CYS A C 1
ATOM 1524 O O . CYS A 1 190 ? -8.633 21.203 25.281 1 98.62 190 CYS A O 1
ATOM 1526 N N . VAL A 1 191 ? -7.152 20.844 23.672 1 97.94 191 VAL A N 1
ATOM 1527 C CA . VAL A 1 191 ? -7.5 22.047 22.938 1 97.94 191 VAL A CA 1
ATOM 1528 C C . VAL A 1 191 ? -8.57 21.734 21.906 1 97.94 191 VAL A C 1
ATOM 1530 O O . VAL A 1 191 ? -8.328 20.969 20.953 1 97.94 191 VAL A O 1
ATOM 1533 N N . LEU A 1 192 ? -9.711 22.25 22.125 1 98.31 192 LEU A N 1
ATOM 1534 C CA . LEU A 1 192 ? -10.875 21.984 21.297 1 98.31 192 LEU A CA 1
ATOM 1535 C C . LEU A 1 192 ? -11.109 23.109 20.297 1 98.31 192 LEU A C 1
ATOM 1537 O O . LEU A 1 192 ? -11.211 24.266 20.672 1 98.31 192 LEU A O 1
ATOM 1541 N N . MET A 1 193 ? -11.18 22.781 19.031 1 96.88 193 MET A N 1
ATOM 1542 C CA . MET A 1 193 ? -11.625 23.734 18.031 1 96.88 193 MET A CA 1
ATOM 1543 C C . MET A 1 193 ? -13.141 23.719 17.891 1 96.88 193 MET A C 1
ATOM 1545 O O . MET A 1 193 ? -13.734 22.672 17.625 1 96.88 193 MET A O 1
ATOM 1549 N N . ALA A 1 194 ? -13.766 24.844 18.078 1 97.88 194 ALA A N 1
ATOM 1550 C CA . ALA A 1 194 ? -15.227 24.938 18 1 97.88 194 ALA A CA 1
ATOM 1551 C C . ALA A 1 194 ? -15.656 26.266 17.391 1 97.88 194 ALA A C 1
ATOM 1553 O O . ALA A 1 194 ? -14.922 27.25 17.438 1 97.88 194 ALA A O 1
ATOM 1554 N N . GLN A 1 195 ? -16.797 26.281 16.797 1 97.38 195 GLN A N 1
ATOM 1555 C CA . GLN A 1 195 ? -17.406 27.5 16.266 1 97.38 195 GLN A CA 1
ATOM 1556 C C . GLN A 1 195 ? -17.859 28.422 17.375 1 97.38 195 GLN A C 1
ATOM 1558 O O . GLN A 1 195 ? -18.766 28.078 18.141 1 97.38 195 GLN A O 1
ATOM 1563 N N . LEU A 1 196 ? -17.297 29.625 17.375 1 98 196 LEU A N 1
ATOM 1564 C CA . LEU A 1 196 ? -17.641 30.594 18.406 1 98 196 LEU A CA 1
ATOM 1565 C C . LEU A 1 196 ? -18.906 31.359 18.031 1 98 196 LEU A C 1
ATOM 1567 O O . LEU A 1 196 ? -19 31.938 16.938 1 98 196 LEU A O 1
ATOM 1571 N N . TYR A 1 197 ? -19.891 31.312 18.906 1 98.25 197 TYR A N 1
ATOM 1572 C CA . TYR A 1 197 ? -21.094 32.125 18.766 1 98.25 197 TYR A CA 1
ATOM 1573 C C . TYR A 1 197 ? -21.25 33.094 19.906 1 98.25 197 TYR A C 1
ATOM 1575 O O . TYR A 1 197 ? -21.062 32.75 21.078 1 98.25 197 TYR A O 1
ATOM 1583 N N . ILE A 1 198 ? -21.484 34.344 19.609 1 98.19 198 ILE A N 1
ATOM 1584 C CA . ILE A 1 198 ? -21.781 35.375 20.562 1 98.19 198 ILE A CA 1
ATOM 1585 C C . ILE A 1 198 ? -23.047 36.125 20.141 1 98.19 198 ILE A C 1
ATOM 1587 O O . ILE A 1 198 ? -23.094 36.688 19.047 1 98.19 198 ILE A O 1
ATOM 1591 N N . HIS A 1 199 ? -24.047 36.188 20.938 1 96.38 199 HIS A N 1
ATOM 1592 C CA . HIS A 1 199 ? -25.312 36.844 20.641 1 96.38 199 HIS A CA 1
ATOM 1593 C C . HIS A 1 199 ? -25.875 36.406 19.297 1 96.38 199 HIS A C 1
ATOM 1595 O O . HIS A 1 199 ? -26.25 37.25 18.469 1 96.38 199 HIS A O 1
ATOM 1601 N N . GLY A 1 200 ? -25.719 35.125 19.016 1 95.06 200 GLY A N 1
ATOM 1602 C CA . GLY A 1 200 ? -26.328 34.562 17.828 1 95.06 200 GLY A CA 1
ATOM 1603 C C . GLY A 1 200 ? -25.469 34.688 16.578 1 95.06 200 GLY A C 1
ATOM 1604 O O . GLY A 1 200 ? -25.781 34.125 15.531 1 95.06 200 GLY A O 1
ATOM 1605 N N . LYS A 1 201 ? -24.391 35.344 16.734 1 96.88 201 LYS A N 1
ATOM 1606 C CA . LYS A 1 201 ? -23.5 35.562 15.586 1 96.88 201 LYS A CA 1
ATOM 1607 C C . LYS A 1 201 ? -22.281 34.625 15.664 1 96.88 201 LYS A C 1
ATOM 1609 O O . LYS A 1 201 ? -21.719 34.438 16.734 1 96.88 201 LYS A O 1
ATOM 1614 N N . SER A 1 202 ? -22 34.094 14.477 1 95.88 202 SER A N 1
ATOM 1615 C CA . SER A 1 202 ? -20.844 33.219 14.406 1 95.88 202 SER A CA 1
ATOM 1616 C C . SER A 1 202 ? -19.562 34 14.148 1 95.88 202 SER A C 1
ATOM 1618 O O . SER A 1 202 ? -19.562 34.906 13.328 1 95.88 202 SER A O 1
ATOM 1620 N N . TYR A 1 203 ? -18.469 33.719 14.805 1 95.19 203 TYR A N 1
ATOM 1621 C CA . TYR A 1 203 ? -17.172 34.344 14.609 1 95.19 203 TYR A CA 1
ATOM 1622 C C . TYR A 1 203 ? -16.156 33.312 14.102 1 95.19 203 TYR A C 1
ATOM 1624 O O . TYR A 1 203 ? -14.953 33.594 14.094 1 95.19 203 TYR A O 1
ATOM 1632 N N . GLY A 1 204 ? -16.641 32.125 13.711 1 94.06 204 GLY A N 1
ATOM 1633 C CA . GLY A 1 204 ? -15.766 31.109 13.156 1 94.06 204 GLY A CA 1
ATOM 1634 C C . GLY A 1 204 ? -15.109 30.25 14.211 1 94.06 204 GLY A C 1
ATOM 1635 O O . GLY A 1 204 ? -15.43 30.359 15.398 1 94.06 204 GLY A O 1
ATOM 1636 N N . PRO A 1 205 ? -14.242 29.344 13.836 1 94.19 205 PRO A N 1
ATOM 1637 C CA . PRO A 1 205 ? -13.609 28.406 14.773 1 94.19 205 PRO A CA 1
ATOM 1638 C C . PRO A 1 205 ? -12.57 29.094 15.664 1 94.19 205 PRO A C 1
ATOM 1640 O O . PRO A 1 205 ? -11.82 29.953 15.195 1 94.19 205 PRO A O 1
ATOM 1643 N N . HIS A 1 206 ? -12.492 28.797 16.875 1 94.69 206 HIS A N 1
ATOM 1644 C CA . HIS A 1 206 ? -11.523 29.25 17.875 1 94.69 206 HIS A CA 1
ATOM 1645 C C . HIS A 1 206 ? -11.07 28.109 18.766 1 94.69 206 HIS A C 1
ATOM 1647 O O . HIS A 1 206 ? -11.758 27.078 18.875 1 94.69 206 HIS A O 1
ATOM 1653 N N . PRO A 1 207 ? -9.898 28.188 19.312 1 95.75 207 PRO A N 1
ATOM 1654 C CA . PRO A 1 207 ? -9.398 27.141 20.219 1 95.75 207 PRO A CA 1
ATOM 1655 C C . PRO A 1 207 ? -9.844 27.359 21.672 1 95.75 207 PRO A C 1
ATOM 1657 O O . PRO A 1 207 ? -9.773 28.469 22.188 1 95.75 207 PRO A O 1
ATOM 1660 N N . PHE A 1 208 ? -10.328 26.391 22.375 1 98.25 208 PHE A N 1
ATOM 1661 C CA . PHE A 1 208 ? -10.758 26.391 23.766 1 98.25 208 PHE A CA 1
ATOM 1662 C C . PHE A 1 208 ? -10.039 25.312 24.562 1 98.25 208 PHE A C 1
ATOM 1664 O O . PHE A 1 208 ? -9.922 24.172 24.109 1 98.25 208 PHE A O 1
ATOM 1671 N N . MET A 1 209 ? -9.484 25.672 25.688 1 98.5 209 MET A N 1
ATOM 1672 C CA . MET A 1 209 ? -8.961 24.672 26.625 1 98.5 209 MET A CA 1
ATOM 1673 C C . MET A 1 209 ? -10.094 23.984 27.375 1 98.5 209 MET A C 1
ATOM 1675 O O . MET A 1 209 ? -10.836 24.625 28.125 1 98.5 209 MET A O 1
ATOM 1679 N N . VAL A 1 210 ? -10.234 22.672 27.203 1 98.75 210 VAL A N 1
ATOM 1680 C CA . VAL A 1 210 ? -11.359 21.953 27.812 1 98.75 210 VAL A CA 1
ATOM 1681 C C . VAL A 1 210 ? -10.844 20.75 28.578 1 98.75 210 VAL A C 1
ATOM 1683 O O . VAL A 1 210 ? -10.086 19.938 28.031 1 98.75 210 VAL A O 1
ATOM 1686 N N . GLN A 1 211 ? -11.188 20.641 29.828 1 98.69 211 GLN A N 1
ATOM 1687 C CA . GLN A 1 211 ? -10.961 19.406 30.578 1 98.69 211 GLN A CA 1
ATOM 1688 C C . GLN A 1 211 ? -12 18.344 30.219 1 98.69 211 GLN A C 1
ATOM 1690 O O . GLN A 1 211 ? -13.203 18.609 30.25 1 98.69 211 GLN A O 1
ATOM 1695 N N . ILE A 1 212 ? -11.547 17.188 29.875 1 98.75 212 ILE A N 1
ATOM 1696 C CA . ILE A 1 212 ? -12.508 16.219 29.359 1 98.75 212 ILE A CA 1
ATOM 1697 C C . ILE A 1 212 ? -12.617 15.047 30.344 1 98.75 212 ILE A C 1
ATOM 1699 O O . ILE A 1 212 ? -13.562 14.258 30.266 1 98.75 212 ILE A O 1
ATOM 1703 N N . ARG A 1 213 ? -11.656 14.891 31.234 1 98.69 213 ARG A N 1
ATOM 1704 C CA . ARG A 1 213 ? -11.68 13.852 32.25 1 98.69 213 ARG A CA 1
ATOM 1705 C C . ARG A 1 213 ? -11.305 14.414 33.625 1 98.69 213 ARG A C 1
ATOM 1707 O O . ARG A 1 213 ? -10.539 15.383 33.719 1 98.69 213 ARG A O 1
ATOM 1714 N N . SER A 1 214 ? -11.812 13.734 34.688 1 97.94 214 SER A N 1
ATOM 1715 C CA . SER A 1 214 ? -11.5 14.109 36.062 1 97.94 214 SER A CA 1
ATOM 1716 C C . SER A 1 214 ? -10.031 13.859 36.375 1 97.94 214 SER A C 1
ATOM 1718 O O . SER A 1 214 ? -9.461 12.852 35.969 1 97.94 214 SER A O 1
ATOM 1720 N N . LEU A 1 215 ? -9.398 14.852 37 1 95.94 215 LEU A N 1
ATOM 1721 C CA . LEU A 1 215 ? -8.008 14.68 37.406 1 95.94 215 LEU A CA 1
ATOM 1722 C C . LEU A 1 215 ? -7.898 13.742 38.594 1 95.94 215 LEU A C 1
ATOM 1724 O O . LEU A 1 215 ? -6.809 13.266 38.938 1 95.94 215 LEU A O 1
ATOM 1728 N N . GLN A 1 216 ? -9.062 13.414 39.188 1 94.56 216 GLN A N 1
ATOM 1729 C CA . GLN A 1 216 ? -9.078 12.562 40.375 1 94.56 216 GLN A CA 1
ATOM 1730 C C . GLN A 1 216 ? -9.141 11.094 40 1 94.56 216 GLN A C 1
ATOM 1732 O O . GLN A 1 216 ? -8.422 10.266 40.562 1 94.56 216 GLN A O 1
ATOM 1737 N N . ASP A 1 217 ? -10.008 10.773 39.062 1 96.5 217 ASP A N 1
ATOM 1738 C CA . ASP A 1 217 ? -10.203 9.352 38.781 1 96.5 217 ASP A CA 1
ATOM 1739 C C . ASP A 1 217 ? -10.188 9.094 37.281 1 96.5 217 ASP A C 1
ATOM 1741 O O . ASP A 1 217 ? -10.453 7.973 36.844 1 96.5 217 ASP A O 1
ATOM 1745 N N . HIS A 1 218 ? -9.938 10.102 36.406 1 98.06 218 HIS A N 1
ATOM 1746 C CA . HIS A 1 218 ? -9.711 10.023 34.969 1 98.06 218 HIS A CA 1
ATOM 1747 C C . HIS A 1 218 ? -10.984 9.617 34.25 1 98.06 218 HIS A C 1
ATOM 1749 O O . HIS A 1 218 ? -10.938 9.273 33.062 1 98.06 218 HIS A O 1
ATOM 1755 N N . LYS A 1 219 ? -12.148 9.586 34.906 1 98.44 219 LYS A N 1
ATOM 1756 C CA . LYS A 1 219 ? -13.43 9.344 34.219 1 98.44 219 LYS A CA 1
ATOM 1757 C C . LYS A 1 219 ? -13.844 10.555 33.406 1 98.44 219 LYS A C 1
ATOM 1759 O O . LYS A 1 219 ? -13.508 11.695 33.719 1 98.44 219 LYS A O 1
ATOM 1764 N N . PRO A 1 220 ? -14.562 10.32 32.344 1 98.5 220 PRO A N 1
ATOM 1765 C CA . PRO A 1 220 ? -15.086 11.469 31.594 1 98.5 220 PRO A CA 1
ATOM 1766 C C . PRO A 1 220 ? -15.945 12.391 32.469 1 98.5 220 PRO A C 1
ATOM 1768 O O . PRO A 1 220 ? -16.719 11.906 33.281 1 98.5 220 PRO A O 1
ATOM 1771 N N . LEU A 1 221 ? -15.805 13.656 32.281 1 98.62 221 LEU A N 1
ATOM 1772 C CA . LEU A 1 221 ? -16.594 14.617 33.062 1 98.62 221 LEU A CA 1
ATOM 1773 C C . LEU A 1 221 ? -18.047 14.594 32.594 1 98.62 221 LEU A C 1
ATOM 1775 O O . LEU A 1 221 ? -18.359 14.117 31.5 1 98.62 221 LEU A O 1
ATOM 1779 N N . PRO A 1 222 ? -18.984 15.062 33.438 1 98.06 222 PRO A N 1
ATOM 1780 C CA . PRO A 1 222 ? -20.391 15.102 33.031 1 98.06 222 PRO A CA 1
ATOM 1781 C C . PRO A 1 222 ? -20.609 15.859 31.719 1 98.06 222 PRO A C 1
ATOM 1783 O O . PRO A 1 222 ? -20.047 16.938 31.531 1 98.06 222 PRO A O 1
ATOM 1786 N N . GLY A 1 223 ? -21.344 15.227 30.844 1 98.56 223 GLY A N 1
ATOM 1787 C CA . GLY A 1 223 ? -21.656 15.852 29.562 1 98.56 223 GLY A CA 1
ATOM 1788 C C . GLY A 1 223 ? -20.641 15.531 28.484 1 98.56 223 GLY A C 1
ATOM 1789 O O . GLY A 1 223 ? -20.812 15.898 27.328 1 98.56 223 GLY A O 1
ATOM 1790 N N . VAL A 1 224 ? -19.578 14.914 28.891 1 98.75 224 VAL A N 1
ATOM 1791 C CA . VAL A 1 224 ? -18.516 14.578 27.938 1 98.75 224 VAL A CA 1
ATOM 1792 C C . VAL A 1 224 ? -18.641 13.117 27.516 1 98.75 224 VAL A C 1
ATOM 1794 O O . VAL A 1 224 ? -18.703 12.227 28.375 1 98.75 224 VAL A O 1
ATOM 1797 N N . THR A 1 225 ? -18.812 12.836 26.234 1 98.5 225 THR A N 1
ATOM 1798 C CA . THR A 1 225 ? -18.703 11.5 25.656 1 98.5 225 THR A CA 1
ATOM 1799 C C . THR A 1 225 ? -17.375 11.336 24.922 1 98.5 225 THR A C 1
ATOM 1801 O O . THR A 1 225 ? -17.078 12.078 23.984 1 98.5 225 THR A O 1
ATOM 1804 N N . VAL A 1 226 ? -16.562 10.445 25.359 1 98.56 226 VAL A N 1
ATOM 1805 C CA . VAL A 1 226 ? -15.227 10.273 24.812 1 98.56 226 VAL A CA 1
ATOM 1806 C C . VAL A 1 226 ? -14.859 8.789 24.781 1 98.56 226 VAL A C 1
ATOM 1808 O O . VAL A 1 226 ? -15.305 8.023 25.641 1 98.56 226 VAL A O 1
ATOM 1811 N N . GLY A 1 227 ? -14.172 8.32 23.75 1 98.31 227 GLY A N 1
ATOM 1812 C CA . GLY A 1 227 ? -13.758 6.934 23.625 1 98.31 227 GLY A CA 1
ATOM 1813 C C . GLY A 1 227 ? -12.812 6.695 22.453 1 98.31 227 GLY A C 1
ATOM 1814 O O . GLY A 1 227 ? -12.438 7.637 21.766 1 98.31 227 GLY A O 1
ATOM 1815 N N . ASP A 1 228 ? -12.328 5.457 22.344 1 98.19 228 ASP A N 1
ATOM 1816 C CA . ASP A 1 228 ? -11.43 5.008 21.297 1 98.19 228 ASP A CA 1
ATOM 1817 C C . ASP A 1 228 ? -12.188 4.754 20 1 98.19 228 ASP A C 1
ATOM 1819 O O . ASP A 1 228 ? -13.336 4.297 20.016 1 98.19 228 ASP A O 1
ATOM 1823 N N . ILE A 1 229 ? -11.594 5.035 18.844 1 98.25 229 ILE A N 1
ATOM 1824 C CA . ILE A 1 229 ? -12.32 4.934 17.594 1 98.25 229 ILE A CA 1
ATOM 1825 C C . ILE A 1 229 ? -12.094 3.559 16.969 1 98.25 229 ILE A C 1
ATOM 1827 O O . ILE A 1 229 ? -12.586 3.273 15.875 1 98.25 229 ILE A O 1
ATOM 1831 N N . GLY A 1 230 ? -11.312 2.684 17.594 1 96.94 230 GLY A N 1
ATOM 1832 C CA . GLY A 1 230 ? -11.062 1.346 17.078 1 96.94 230 GLY A CA 1
ATOM 1833 C C . GLY A 1 230 ? -9.766 1.234 16.312 1 96.94 230 GLY A C 1
ATOM 1834 O O . GLY A 1 230 ? -9.047 2.225 16.141 1 96.94 230 GLY A O 1
ATOM 1835 N N . PRO A 1 231 ? -9.477 -0.023 15.789 1 96.94 231 PRO A N 1
ATOM 1836 C CA . PRO A 1 231 ? -8.211 -0.276 15.086 1 96.94 231 PRO A CA 1
ATOM 1837 C C . PRO A 1 231 ? -8.133 0.445 13.742 1 96.94 231 PRO A C 1
ATOM 1839 O O . PRO A 1 231 ? -9.133 0.56 13.039 1 96.94 231 PRO A O 1
ATOM 1842 N N . LYS A 1 232 ? -7.027 0.888 13.445 1 97.44 232 LYS A N 1
ATOM 1843 C CA . LYS A 1 232 ? -6.684 1.501 12.164 1 97.44 232 LYS A CA 1
ATOM 1844 C C . LYS A 1 232 ? -5.68 0.645 11.398 1 97.44 232 LYS A C 1
ATOM 1846 O O . LYS A 1 232 ? -5.285 -0.425 11.867 1 97.44 232 LYS A O 1
ATOM 1851 N N . PHE A 1 233 ? -5.27 1.054 10.211 1 97.25 233 PHE A N 1
ATOM 1852 C CA . PHE A 1 233 ? -4.289 0.335 9.406 1 97.25 233 PHE A CA 1
ATOM 1853 C C . PHE A 1 233 ? -2.986 0.157 10.172 1 97.25 233 PHE A C 1
ATOM 1855 O O . PHE A 1 233 ? -2.393 -0.924 10.156 1 97.25 233 PHE A O 1
ATOM 1862 N N . GLY A 1 234 ? -2.531 1.033 10.867 1 96.44 234 GLY A N 1
ATOM 1863 C CA . GLY A 1 234 ? -1.414 1.141 11.789 1 96.44 234 GLY A CA 1
ATOM 1864 C C . GLY A 1 234 ? -1.747 1.938 13.039 1 96.44 234 GLY A C 1
ATOM 1865 O O . GLY A 1 234 ? -2.883 1.908 13.516 1 96.44 234 GLY A O 1
ATOM 1866 N N . TYR A 1 235 ? -0.797 2.492 13.695 1 96.5 235 TYR A N 1
ATOM 1867 C CA . TYR A 1 235 ? -1.002 3.359 14.852 1 96.5 235 TYR A CA 1
ATOM 1868 C C . TYR A 1 235 ? -1.63 2.588 16 1 96.5 235 TYR A C 1
ATOM 1870 O O . TYR A 1 235 ? -2.455 3.131 16.75 1 96.5 235 TYR A O 1
ATOM 1878 N N . GLY A 1 236 ? -1.249 1.375 16.125 1 94.12 236 GLY A N 1
ATOM 1879 C CA . GLY A 1 236 ? -1.828 0.557 17.188 1 94.12 236 GLY A CA 1
ATOM 1880 C C . GLY A 1 236 ? -1.417 0.997 18.578 1 94.12 236 GLY A C 1
ATOM 1881 O O . GLY A 1 236 ? -2.121 0.728 19.547 1 94.12 236 GLY A O 1
ATOM 1882 N N . SER A 1 237 ? -0.377 1.786 18.656 1 96.06 237 SER A N 1
ATOM 1883 C CA . SER A 1 237 ? 0.158 2.189 19.953 1 96.06 237 SER A CA 1
ATOM 1884 C C . SER A 1 237 ? -0.511 3.463 20.453 1 96.06 237 SER A C 1
ATOM 1886 O O . SER A 1 237 ? -0.255 3.904 21.578 1 96.06 237 SER A O 1
ATOM 1888 N N . VAL A 1 238 ? -1.344 4.062 19.625 1 97.06 238 VAL A N 1
ATOM 1889 C CA . VAL A 1 238 ? -1.961 5.34 19.984 1 97.06 238 VAL A CA 1
ATOM 1890 C C . VAL A 1 238 ? -3.477 5.176 20.062 1 97.06 238 VAL A C 1
ATOM 1892 O O . VAL A 1 238 ? -4.094 4.566 19.188 1 97.06 238 VAL A O 1
ATOM 1895 N N . ASP A 1 239 ? -4.008 5.711 21.125 1 97.56 239 ASP A N 1
ATOM 1896 C CA . ASP A 1 239 ? -5.457 5.668 21.312 1 97.56 239 ASP A CA 1
ATOM 1897 C C . ASP A 1 239 ? -6.129 6.879 20.656 1 97.56 239 ASP A C 1
ATOM 1899 O O . ASP A 1 239 ? -6.637 7.758 21.359 1 97.56 239 ASP A O 1
ATOM 1903 N N . ASN A 1 240 ? -6.312 6.887 19.344 1 98.06 240 ASN A N 1
ATOM 1904 C CA . ASN A 1 240 ? -7.133 7.906 18.688 1 98.06 240 ASN A CA 1
ATOM 1905 C C . ASN A 1 240 ? -8.586 7.828 19.141 1 98.06 240 ASN A C 1
ATOM 1907 O O . ASN A 1 240 ? -9.133 6.738 19.328 1 98.06 240 ASN A O 1
ATOM 1911 N N . GLY A 1 241 ? -9.18 9.023 19.297 1 98.5 241 GLY A N 1
ATOM 1912 C CA . GLY A 1 241 ? -10.477 8.945 19.953 1 98.5 241 GLY A CA 1
ATOM 1913 C C . GLY A 1 241 ? -11.547 9.773 19.266 1 98.5 241 GLY A C 1
ATOM 1914 O O . GLY A 1 241 ? -11.266 10.469 18.297 1 98.5 241 GLY A O 1
ATOM 1915 N N . PHE A 1 242 ? -12.789 9.547 19.672 1 98.81 242 PHE A N 1
ATOM 1916 C CA . PHE A 1 242 ? -13.922 10.414 19.375 1 98.81 242 PHE A CA 1
ATOM 1917 C C . PHE A 1 242 ? -14.336 11.219 20.609 1 98.81 242 PHE A C 1
ATOM 1919 O O . PHE A 1 242 ? -14 10.852 21.734 1 98.81 242 PHE A O 1
ATOM 1926 N N . LEU A 1 243 ? -14.969 12.352 20.391 1 98.88 243 LEU A N 1
ATOM 1927 C CA . LEU A 1 243 ? -15.328 13.258 21.469 1 98.88 243 LEU A CA 1
ATOM 1928 C C . LEU A 1 243 ? -16.594 14.039 21.125 1 98.88 243 LEU A C 1
ATOM 1930 O O . LEU A 1 243 ? -16.734 14.523 20 1 98.88 243 LEU A O 1
ATOM 1934 N N . ALA A 1 244 ? -17.5 14.102 22.078 1 98.81 244 ALA A N 1
ATOM 1935 C CA . ALA A 1 244 ? -18.719 14.898 21.953 1 98.81 244 ALA A CA 1
ATOM 1936 C C . ALA A 1 244 ? -19.078 15.555 23.281 1 98.81 244 ALA A C 1
ATOM 1938 O O . ALA A 1 244 ? -18.734 15.047 24.344 1 98.81 244 ALA A O 1
ATOM 1939 N N . PHE A 1 245 ? -19.734 16.672 23.188 1 98.88 245 PHE A N 1
ATOM 1940 C CA . PHE A 1 245 ? -20.156 17.438 24.344 1 98.88 245 PHE A CA 1
ATOM 1941 C C . PHE A 1 245 ? -21.672 17.656 24.344 1 98.88 245 PHE A C 1
ATOM 1943 O O . PHE A 1 245 ? -22.266 17.875 23.281 1 98.88 245 PHE A O 1
ATOM 1950 N N . ASN A 1 246 ? -22.203 17.547 25.484 1 98.69 246 ASN A N 1
ATOM 1951 C CA . ASN A 1 246 ? -23.594 17.891 25.719 1 98.69 246 ASN A CA 1
ATOM 1952 C C . ASN A 1 246 ? -23.734 19.094 26.641 1 98.69 246 ASN A C 1
ATOM 1954 O O . ASN A 1 246 ? -23.875 18.938 27.859 1 98.69 246 ASN A O 1
ATOM 1958 N N . ASN A 1 247 ? -23.703 20.25 26.078 1 98.38 247 ASN A N 1
ATOM 1959 C CA . ASN A 1 247 ? -23.875 21.516 26.766 1 98.38 247 ASN A CA 1
ATOM 1960 C C . ASN A 1 247 ? -22.938 21.641 27.969 1 98.38 247 ASN A C 1
ATOM 1962 O O . ASN A 1 247 ? -23.391 21.922 29.078 1 98.38 247 ASN A O 1
ATOM 1966 N N . VAL A 1 248 ? -21.719 21.453 27.797 1 98.75 248 VAL A N 1
ATOM 1967 C CA . VAL A 1 248 ? -20.703 21.578 28.828 1 98.75 248 VAL A CA 1
ATOM 1968 C C . VAL A 1 248 ? -20.312 23.047 28.984 1 98.75 248 VAL A C 1
ATOM 1970 O O . VAL A 1 248 ? -20.016 23.719 28 1 98.75 248 VAL A O 1
ATOM 1973 N N . ARG A 1 249 ? -20.297 23.547 30.188 1 98.62 249 ARG A N 1
ATOM 1974 C CA . ARG A 1 249 ? -19.984 24.953 30.438 1 98.62 249 ARG A CA 1
ATOM 1975 C C . ARG A 1 249 ? -18.531 25.109 30.891 1 98.62 249 ARG A C 1
ATOM 1977 O O . ARG A 1 249 ? -18.047 24.359 31.734 1 98.62 249 ARG A O 1
ATOM 1984 N N . ILE A 1 250 ? -17.844 25.984 30.297 1 98.69 250 ILE A N 1
ATOM 1985 C CA . ILE A 1 250 ? -16.484 26.312 30.672 1 98.69 250 ILE A CA 1
ATOM 1986 C C . ILE A 1 250 ? -16.344 27.828 30.844 1 98.69 250 ILE A C 1
ATOM 1988 O O . ILE A 1 250 ? -17.047 28.594 30.172 1 98.69 250 ILE A O 1
ATOM 1992 N N . PRO A 1 251 ? -15.422 28.25 31.641 1 98.31 251 PRO A N 1
ATOM 1993 C CA . PRO A 1 251 ? -15.242 29.688 31.844 1 98.31 251 PRO A CA 1
ATOM 1994 C C . PRO A 1 251 ? -14.797 30.422 30.594 1 98.31 251 PRO A C 1
ATOM 1996 O O . PRO A 1 251 ? -14.172 29.812 29.703 1 98.31 251 PRO A O 1
ATOM 1999 N N . ARG A 1 252 ? -15.047 31.719 30.516 1 98.38 252 ARG A N 1
ATOM 2000 C CA . ARG A 1 252 ? -14.641 32.594 29.422 1 98.38 252 ARG A CA 1
ATOM 2001 C C . ARG A 1 252 ? -13.141 32.5 29.188 1 98.38 252 ARG A C 1
ATOM 2003 O O . ARG A 1 252 ? -12.68 32.531 28.047 1 98.38 252 ARG A O 1
ATOM 2010 N N . GLU A 1 253 ? -12.359 32.312 30.25 1 97.25 253 GLU A N 1
ATOM 2011 C CA . GLU A 1 253 ? -10.906 32.312 30.203 1 97.25 253 GLU A CA 1
ATOM 2012 C C . GLU A 1 253 ? -10.367 31.047 29.531 1 97.25 253 GLU A C 1
ATOM 2014 O O . GLU A 1 253 ? -9.188 30.984 29.188 1 97.25 253 GLU A O 1
ATOM 2019 N N . ASN A 1 254 ? -11.305 30.172 29.203 1 98.38 254 ASN A N 1
ATOM 2020 C CA . ASN A 1 254 ? -10.859 28.938 28.594 1 98.38 254 ASN A CA 1
ATOM 2021 C C . ASN A 1 254 ? -10.695 29.078 27.078 1 98.38 254 ASN A C 1
ATOM 2023 O O . ASN A 1 254 ? -10.102 28.219 26.438 1 98.38 254 ASN A O 1
ATOM 2027 N N . MET A 1 255 ? -11.227 30.062 26.5 1 98.38 255 MET A N 1
ATOM 2028 C CA . MET A 1 255 ? -10.844 30.359 25.125 1 98.38 255 MET A CA 1
ATOM 2029 C C . MET A 1 255 ? -9.414 30.906 25.062 1 98.38 255 MET A C 1
ATOM 2031 O O . MET A 1 255 ? -9.047 31.781 25.828 1 98.38 255 MET A O 1
ATOM 2035 N N . LEU A 1 256 ? -8.594 30.375 24.281 1 96 256 LEU A N 1
ATOM 2036 C CA . LEU A 1 256 ? -7.238 30.906 24.141 1 96 256 LEU A CA 1
ATOM 2037 C C . LEU A 1 256 ? -7.25 32.281 23.484 1 96 256 LEU A C 1
ATOM 2039 O O . LEU A 1 256 ? -7.617 32.406 22.312 1 96 256 LEU A O 1
ATOM 2043 N N . MET A 1 257 ? -6.766 33.312 24.125 1 94.81 257 MET A N 1
ATOM 2044 C CA . MET A 1 257 ? -7.098 34.688 23.781 1 94.81 257 MET A CA 1
ATOM 2045 C C . MET A 1 257 ? -5.836 35.469 23.469 1 94.81 257 MET A C 1
ATOM 2047 O O . MET A 1 257 ? -5.82 36.719 23.609 1 94.81 257 MET A O 1
ATOM 2051 N N . LYS A 1 258 ? -4.777 34.781 23.078 1 89.56 258 LYS A N 1
ATOM 2052 C CA . LYS A 1 258 ? -3.57 35.531 22.75 1 89.56 258 LYS A CA 1
ATOM 2053 C C . LYS A 1 258 ? -3.84 36.562 21.656 1 89.56 258 LYS A C 1
ATOM 2055 O O . LYS A 1 258 ? -3.355 37.688 21.719 1 89.56 258 LYS A O 1
ATOM 2060 N N . TYR A 1 259 ? -4.582 36.156 20.641 1 86.81 259 TYR A N 1
ATOM 2061 C CA . TYR A 1 259 ? -4.785 37.031 19.484 1 86.81 259 TYR A CA 1
ATOM 2062 C C . TYR A 1 259 ? -6.223 37.531 19.422 1 86.81 259 TYR A C 1
ATOM 2064 O O . TYR A 1 259 ? -6.477 38.688 19.141 1 86.81 259 TYR A O 1
ATOM 2072 N N . SER A 1 260 ? -7.18 36.656 19.578 1 91.62 260 SER A N 1
ATOM 2073 C CA . SER A 1 260 ? -8.586 37.031 19.672 1 91.62 260 SER A CA 1
ATOM 2074 C C . SER A 1 260 ? -9.086 36.938 21.109 1 91.62 260 SER A C 1
ATOM 2076 O O . SER A 1 260 ? -8.609 36.125 21.891 1 91.62 260 SER A O 1
ATOM 2078 N N . LYS A 1 261 ? -10.055 37.875 21.406 1 95.12 261 LYS A N 1
ATOM 2079 C CA . LYS A 1 261 ? -10.555 37.906 22.766 1 95.12 261 LYS A CA 1
ATOM 2080 C C . LYS A 1 261 ? -12.07 38.094 22.797 1 95.12 261 LYS A C 1
ATOM 2082 O O . LYS A 1 261 ? -12.656 38.625 21.844 1 95.12 261 LYS A O 1
ATOM 2087 N N . VAL A 1 262 ? -12.625 37.531 23.812 1 97.56 262 VAL A N 1
ATOM 2088 C CA . VAL A 1 262 ? -14.016 37.812 24.156 1 97.56 262 VAL A CA 1
ATOM 2089 C C . VAL A 1 262 ? -14.07 38.5 25.516 1 97.56 262 VAL A C 1
ATOM 2091 O O . VAL A 1 262 ? -13.617 37.938 26.531 1 97.56 262 VAL A O 1
ATOM 2094 N N . GLU A 1 263 ? -14.562 39.75 25.516 1 97.25 263 GLU A N 1
ATOM 2095 C CA . GLU A 1 263 ? -14.703 40.5 26.766 1 97.25 263 GLU A CA 1
ATOM 2096 C C . GLU A 1 263 ? -15.875 39.969 27.594 1 97.25 263 GLU A C 1
ATOM 2098 O O . GLU A 1 263 ? -16.766 39.281 27.062 1 97.25 263 GLU A O 1
ATOM 2103 N N . PRO A 1 264 ? -15.883 40.25 28.891 1 97.38 264 PRO A N 1
ATOM 2104 C CA . PRO A 1 264 ? -16.953 39.781 29.766 1 97.38 264 PRO A CA 1
ATOM 2105 C C . PRO A 1 264 ? -18.344 40.125 29.234 1 97.38 264 PRO A C 1
ATOM 2107 O O . PRO A 1 264 ? -19.281 39.344 29.422 1 97.38 264 PRO A O 1
ATOM 2110 N N . ASP A 1 265 ? -18.469 41.25 28.516 1 96.75 265 ASP A N 1
ATOM 2111 C CA . ASP A 1 265 ? -19.766 41.688 28.031 1 96.75 265 ASP A CA 1
ATOM 2112 C C . ASP A 1 265 ? -20.094 41.031 26.688 1 96.75 265 ASP A C 1
ATOM 2114 O O . ASP A 1 265 ? -21.156 41.281 26.109 1 96.75 265 ASP A O 1
ATOM 2118 N N . GLY A 1 266 ? -19.141 40.219 26.172 1 96.75 266 GLY A N 1
ATOM 2119 C CA . GLY A 1 266 ? -19.375 39.531 24.906 1 96.75 266 GLY A CA 1
ATOM 2120 C C . GLY A 1 266 ? -18.75 40.25 23.719 1 96.75 266 GLY A C 1
ATOM 2121 O O . GLY A 1 266 ? -18.859 39.781 22.594 1 96.75 266 GLY A O 1
ATOM 2122 N N . THR A 1 267 ? -18.094 41.375 23.953 1 97.38 267 THR A N 1
ATOM 2123 C CA . THR A 1 267 ? -17.422 42.062 22.859 1 97.38 267 THR A CA 1
ATOM 2124 C C . THR A 1 267 ? -16.281 41.219 22.312 1 97.38 267 THR A C 1
ATOM 2126 O O . THR A 1 267 ? -15.422 40.75 23.078 1 97.38 267 THR A O 1
ATOM 2129 N N . TYR A 1 268 ? -16.328 40.969 21.031 1 97 268 TYR A N 1
ATOM 2130 C CA . TYR A 1 268 ? -15.281 40.219 20.375 1 97 268 TYR A CA 1
ATOM 2131 C C . TYR A 1 268 ? -14.164 41.125 19.875 1 97 268 TYR A C 1
ATOM 2133 O O . TYR A 1 268 ? -14.422 42.094 19.172 1 97 268 TYR A O 1
ATOM 2141 N N . VAL A 1 269 ? -12.945 40.875 20.188 1 95.31 269 VAL A N 1
ATOM 2142 C CA . VAL A 1 269 ? -11.773 41.594 19.719 1 95.31 269 VAL A CA 1
ATOM 2143 C C . VAL A 1 269 ? -11.047 40.75 18.656 1 95.31 269 VAL A C 1
ATOM 2145 O O . VAL A 1 269 ? -10.508 39.688 18.969 1 95.31 269 VAL A O 1
ATOM 2148 N N . LYS A 1 270 ? -11.016 41.25 17.469 1 90.38 270 LYS A N 1
ATOM 2149 C CA . LYS A 1 270 ? -10.406 40.531 16.344 1 90.38 270 LYS A CA 1
ATOM 2150 C C . LYS A 1 270 ? -8.883 40.531 16.469 1 90.38 270 LYS A C 1
ATOM 2152 O O . LYS A 1 270 ? -8.289 41.438 17.016 1 90.38 270 LYS A O 1
ATOM 2157 N N . PRO A 1 271 ? -8.273 39.406 15.969 1 85.12 271 PRO A N 1
ATOM 2158 C CA . PRO A 1 271 ? -6.812 39.406 15.945 1 85.12 271 PRO A CA 1
ATOM 2159 C C . PRO A 1 271 ? -6.227 40.406 14.953 1 85.12 271 PRO A C 1
ATOM 2161 O O . PRO A 1 271 ? -6.918 40.844 14.023 1 85.12 271 PRO A O 1
ATOM 2164 N N . PRO A 1 272 ? -4.949 40.844 15.172 1 78.06 272 PRO A N 1
ATOM 2165 C CA . PRO A 1 272 ? -4.305 41.75 14.219 1 78.06 272 PRO A CA 1
ATOM 2166 C C . PRO A 1 272 ? -4.242 41.188 12.805 1 78.06 272 PRO A C 1
ATOM 2168 O O . PRO A 1 272 ? -4.363 41.906 11.828 1 78.06 272 PRO A O 1
ATOM 2171 N N . SER A 1 273 ? -3.928 39.844 12.672 1 74.69 273 SER A N 1
ATOM 2172 C CA . SER A 1 273 ? -3.967 39.156 11.398 1 74.69 273 SER A CA 1
ATOM 2173 C C . SER A 1 273 ? -4.547 37.75 11.555 1 74.69 273 SER A C 1
ATOM 2175 O O . SER A 1 273 ? -4.266 37.062 12.539 1 74.69 273 SER A O 1
ATOM 2177 N N . THR A 1 274 ? -5.371 37.375 10.531 1 66.81 274 THR A N 1
ATOM 2178 C CA . THR A 1 274 ? -5.988 36.062 10.555 1 66.81 274 THR A CA 1
ATOM 2179 C C . THR A 1 274 ? -4.977 34.969 10.156 1 66.81 274 THR A C 1
ATOM 2181 O O . THR A 1 274 ? -5.203 33.781 10.391 1 66.81 274 THR A O 1
ATOM 2184 N N . LYS A 1 275 ? -3.848 35.281 9.734 1 65.06 275 LYS A N 1
ATOM 2185 C CA . LYS A 1 275 ? -2.889 34.344 9.148 1 65.06 275 LYS A CA 1
ATOM 2186 C C . LYS A 1 275 ? -1.939 33.781 10.211 1 65.06 275 LYS A C 1
ATOM 2188 O O . LYS A 1 275 ? -1.233 32.812 9.977 1 65.06 275 LYS A O 1
ATOM 2193 N N . LEU A 1 276 ? -1.995 34.469 11.258 1 63.62 276 LEU A N 1
ATOM 2194 C CA . LEU A 1 276 ? -1.031 34.125 12.297 1 63.62 276 LEU A CA 1
ATOM 2195 C C . LEU A 1 276 ? -1.296 32.719 12.828 1 63.62 276 LEU A C 1
ATOM 2197 O O . LEU A 1 276 ? -0.38 32.062 13.312 1 63.62 276 LEU A O 1
ATOM 2201 N N . ALA A 1 277 ? -2.428 32.25 12.656 1 61.75 277 ALA A N 1
ATOM 2202 C CA . ALA A 1 277 ? -2.789 30.906 13.148 1 61.75 277 ALA A CA 1
ATOM 2203 C C . ALA A 1 277 ? -2.197 29.812 12.266 1 61.75 277 ALA A C 1
ATOM 2205 O O . ALA A 1 277 ? -2.053 28.672 12.695 1 61.75 277 ALA A O 1
ATOM 2206 N N . TYR A 1 278 ? -1.587 30.156 11.195 1 62.53 278 TYR A N 1
ATOM 2207 C CA . TYR A 1 278 ? -1.17 29.188 10.188 1 62.53 278 TYR A CA 1
ATOM 2208 C C . TYR A 1 278 ? 0.252 28.703 10.453 1 62.53 278 TYR A C 1
ATOM 2210 O O . TYR A 1 278 ? 0.671 27.672 9.922 1 62.53 278 TYR A O 1
ATOM 2218 N N . GLY A 1 279 ? 0.919 29.328 11.258 1 66 279 GLY A N 1
ATOM 2219 C CA . GLY A 1 279 ? 2.311 28.984 11.508 1 66 279 GLY A CA 1
ATOM 2220 C C . GLY A 1 279 ? 2.496 27.562 12.023 1 66 279 GLY A C 1
ATOM 2221 O O . GLY A 1 279 ? 3.381 26.844 11.562 1 66 279 GLY A O 1
ATOM 2222 N N . THR A 1 280 ? 1.65 27.078 12.758 1 68.56 280 THR A N 1
ATOM 2223 C CA . THR A 1 280 ? 1.752 25.734 13.336 1 68.56 280 THR A CA 1
ATOM 2224 C C . THR A 1 280 ? 1.57 24.672 12.258 1 68.56 280 THR A C 1
ATOM 2226 O O . THR A 1 280 ? 2.281 23.656 12.25 1 68.56 280 THR A O 1
ATOM 2229 N N . MET A 1 281 ? 0.799 24.922 11.305 1 77.12 281 MET A N 1
ATOM 2230 C CA . MET A 1 281 ? 0.52 23.938 10.266 1 77.12 281 MET A CA 1
ATOM 2231 C C . MET A 1 281 ? 1.721 23.766 9.344 1 77.12 281 MET A C 1
ATOM 2233 O O . MET A 1 281 ? 2.008 22.656 8.891 1 77.12 281 MET A O 1
ATOM 2237 N N . VAL A 1 282 ? 2.42 24.828 9.102 1 80.31 282 VAL A N 1
ATOM 2238 C CA . VAL A 1 282 ? 3.596 24.766 8.242 1 80.31 282 VAL A CA 1
ATOM 2239 C C . VAL A 1 282 ? 4.68 23.922 8.898 1 80.31 282 VAL A C 1
ATOM 2241 O O . VAL A 1 282 ? 5.371 23.141 8.227 1 80.31 282 VAL A O 1
ATOM 2244 N N . GLN A 1 283 ? 4.812 24.094 10.148 1 82.5 283 GLN A N 1
ATOM 2245 C CA . GLN A 1 283 ? 5.797 23.297 10.875 1 82.5 283 GLN A CA 1
ATOM 2246 C C . GLN A 1 283 ? 5.488 21.797 10.766 1 82.5 283 GLN A C 1
ATOM 2248 O O . GLN A 1 283 ? 6.391 20.984 10.555 1 82.5 283 GLN A O 1
ATOM 2253 N N . VAL A 1 284 ? 4.266 21.484 10.938 1 85.38 284 VAL A N 1
ATOM 2254 C CA . VAL A 1 284 ? 3.844 20.078 10.891 1 85.38 284 VAL A CA 1
ATOM 2255 C C . VAL A 1 284 ? 4.109 19.5 9.508 1 85.38 284 VAL A C 1
ATOM 2257 O O . VAL A 1 284 ? 4.629 18.391 9.383 1 85.38 284 VAL A O 1
ATOM 2260 N N . ARG A 1 285 ? 3.801 20.203 8.516 1 89.25 285 ARG A N 1
ATOM 2261 C CA . ARG A 1 285 ? 4.016 19.734 7.148 1 89.25 285 ARG A CA 1
ATOM 2262 C C . ARG A 1 285 ? 5.5 19.578 6.848 1 89.25 285 ARG A C 1
ATOM 2264 O O . ARG A 1 285 ? 5.906 18.625 6.18 1 89.25 285 ARG A O 1
ATOM 2271 N N . ALA A 1 286 ? 6.281 20.578 7.332 1 90.31 286 ALA A N 1
ATOM 2272 C CA . ALA A 1 286 ? 7.727 20.469 7.152 1 90.31 286 ALA A CA 1
ATOM 2273 C C . ALA A 1 286 ? 8.258 19.188 7.785 1 90.31 286 ALA A C 1
ATOM 2275 O O . ALA A 1 286 ? 9.117 18.516 7.215 1 90.31 286 ALA A O 1
ATOM 2276 N N . ASN A 1 287 ? 7.703 18.859 8.914 1 91.31 287 ASN A N 1
ATOM 2277 C CA . ASN A 1 287 ? 8.117 17.641 9.594 1 91.31 287 ASN A CA 1
ATOM 2278 C C . ASN A 1 287 ? 7.719 16.391 8.812 1 91.31 287 ASN A C 1
ATOM 2280 O O . ASN A 1 287 ? 8.43 15.391 8.836 1 91.31 287 ASN A O 1
ATOM 2284 N N . ILE A 1 288 ? 6.625 16.469 8.141 1 93.62 288 ILE A N 1
ATOM 2285 C CA . ILE A 1 288 ? 6.184 15.328 7.34 1 93.62 288 ILE A CA 1
ATOM 2286 C C . ILE A 1 288 ? 7.152 15.102 6.18 1 93.62 288 ILE A C 1
ATOM 2288 O O . ILE A 1 288 ? 7.453 13.961 5.828 1 93.62 288 ILE A O 1
ATOM 2292 N N . VAL A 1 289 ? 7.676 16.188 5.598 1 95.81 289 VAL A N 1
ATOM 2293 C CA . VAL A 1 289 ? 8.664 16.078 4.531 1 95.81 289 VAL A CA 1
ATOM 2294 C C . VAL A 1 289 ? 9.922 15.383 5.066 1 95.81 289 VAL A C 1
ATOM 2296 O O . VAL A 1 289 ? 10.438 14.453 4.441 1 95.81 289 VAL A O 1
ATOM 2299 N N . VAL A 1 290 ? 10.344 15.797 6.25 1 95.19 290 VAL A N 1
ATOM 2300 C CA . VAL A 1 290 ? 11.516 15.219 6.895 1 95.19 290 VAL A CA 1
ATOM 2301 C C . VAL A 1 290 ? 11.281 13.734 7.164 1 95.19 290 VAL A C 1
ATOM 2303 O O . VAL A 1 290 ? 12.102 12.891 6.805 1 95.19 290 VAL A O 1
ATOM 2306 N N . ASN A 1 291 ? 10.188 13.461 7.711 1 95.56 291 ASN A N 1
ATOM 2307 C CA . ASN A 1 291 ? 9.875 12.086 8.094 1 95.56 291 ASN A CA 1
ATOM 2308 C C . ASN A 1 291 ? 9.719 11.188 6.879 1 95.56 291 ASN A C 1
ATOM 2310 O O . ASN A 1 291 ? 10.078 10.008 6.926 1 95.56 291 ASN A O 1
ATOM 2314 N N . SER A 1 292 ? 9.148 11.703 5.801 1 97.19 292 SER A N 1
ATOM 2315 C CA . SER A 1 292 ? 8.977 10.922 4.582 1 97.19 292 SER A CA 1
ATOM 2316 C C . SER A 1 292 ? 10.328 10.469 4.027 1 97.19 292 SER A C 1
ATOM 2318 O O . SER A 1 292 ? 10.469 9.32 3.588 1 97.19 292 SER A O 1
ATOM 2320 N N . GLY A 1 293 ? 11.305 11.367 4.074 1 97.81 293 GLY A N 1
ATOM 2321 C CA . GLY A 1 293 ? 12.641 10.984 3.66 1 97.81 293 GLY A CA 1
ATOM 2322 C C . GLY A 1 293 ? 13.258 9.914 4.539 1 97.81 293 GLY A C 1
ATOM 2323 O O . GLY A 1 293 ? 13.859 8.961 4.039 1 97.81 293 GLY A O 1
ATOM 2324 N N . ARG A 1 294 ? 13.047 10.008 5.816 1 97.12 294 ARG A N 1
ATOM 2325 C CA . ARG A 1 294 ? 13.648 9.086 6.777 1 97.12 294 ARG A CA 1
ATOM 2326 C C . ARG A 1 294 ? 13.031 7.699 6.668 1 97.12 294 ARG A C 1
ATOM 2328 O O . ARG A 1 294 ? 13.742 6.691 6.73 1 97.12 294 ARG A O 1
ATOM 2335 N N . VAL A 1 295 ? 11.758 7.645 6.516 1 97.62 295 VAL A N 1
ATOM 2336 C CA . VAL A 1 295 ? 11.094 6.348 6.484 1 97.62 295 VAL A CA 1
ATOM 2337 C C . VAL A 1 295 ? 11.414 5.637 5.172 1 97.62 295 VAL A C 1
ATOM 2339 O O . VAL A 1 295 ? 11.516 4.41 5.133 1 97.62 295 VAL A O 1
ATOM 2342 N N . LEU A 1 296 ? 11.461 6.387 4.082 1 98.5 296 LEU A N 1
ATOM 2343 C CA . LEU A 1 296 ? 11.891 5.793 2.82 1 98.5 296 LEU A CA 1
ATOM 2344 C C . LEU A 1 296 ? 13.305 5.242 2.936 1 98.5 296 LEU A C 1
ATOM 2346 O O . LEU A 1 296 ? 13.602 4.164 2.41 1 98.5 296 LEU A O 1
ATOM 2350 N N . ALA A 1 297 ? 14.156 5.992 3.637 1 98.81 297 ALA A N 1
ATOM 2351 C CA . ALA A 1 297 ? 15.523 5.547 3.879 1 98.81 297 ALA A CA 1
ATOM 2352 C C . ALA A 1 297 ? 15.547 4.227 4.641 1 98.81 297 ALA A C 1
ATOM 2354 O O . ALA A 1 297 ? 16.344 3.336 4.328 1 98.81 297 ALA A O 1
ATOM 2355 N N . LYS A 1 298 ? 14.711 4.07 5.609 1 98.69 298 LYS A N 1
ATOM 2356 C CA . LYS A 1 298 ? 14.633 2.822 6.363 1 98.69 298 LYS A CA 1
ATOM 2357 C C . LYS A 1 298 ? 14.195 1.667 5.469 1 98.69 298 LYS A C 1
ATOM 2359 O O . LYS A 1 298 ? 14.773 0.583 5.512 1 98.69 298 LYS A O 1
ATOM 2364 N N . ALA A 1 299 ? 13.172 1.904 4.664 1 98.88 299 ALA A N 1
ATOM 2365 C CA . ALA A 1 299 ? 12.641 0.857 3.795 1 98.88 299 ALA A CA 1
ATOM 2366 C C . ALA A 1 299 ? 13.688 0.387 2.793 1 98.88 299 ALA A C 1
ATOM 2368 O O . ALA A 1 299 ? 13.867 -0.816 2.59 1 98.88 299 ALA A O 1
ATOM 2369 N N . VAL A 1 300 ? 14.391 1.33 2.182 1 98.88 300 VAL A N 1
ATOM 2370 C CA . VAL A 1 300 ? 15.375 0.965 1.169 1 98.88 300 VAL A CA 1
ATOM 2371 C C . VAL A 1 300 ? 16.562 0.271 1.83 1 98.88 300 VAL A C 1
ATOM 2373 O O . VAL A 1 300 ? 17.188 -0.612 1.234 1 98.88 300 VAL A O 1
ATOM 2376 N N . THR A 1 301 ? 16.859 0.641 3.096 1 98.94 301 THR A N 1
ATOM 2377 C CA . THR A 1 301 ? 17.922 -0.047 3.836 1 98.94 301 THR A CA 1
ATOM 2378 C C . THR A 1 301 ? 17.578 -1.523 4.016 1 98.94 301 THR A C 1
ATOM 2380 O O . THR A 1 301 ? 18.391 -2.395 3.711 1 98.94 301 THR A O 1
ATOM 2383 N N . ILE A 1 302 ? 16.375 -1.81 4.414 1 98.88 302 ILE A N 1
ATOM 2384 C CA . ILE A 1 302 ? 15.93 -3.176 4.652 1 98.88 302 ILE A CA 1
ATOM 2385 C C . ILE A 1 302 ? 16 -3.977 3.352 1 98.88 302 ILE A C 1
ATOM 2387 O O . ILE A 1 302 ? 16.625 -5.039 3.305 1 98.88 302 ILE A O 1
ATOM 2391 N N . ALA A 1 303 ? 15.484 -3.463 2.311 1 98.94 303 ALA A N 1
ATOM 2392 C CA . ALA A 1 303 ? 15.375 -4.195 1.054 1 98.94 303 ALA A CA 1
ATOM 2393 C C . ALA A 1 303 ? 16.75 -4.379 0.403 1 98.94 303 ALA A C 1
ATOM 2395 O O . ALA A 1 303 ? 17.016 -5.418 -0.201 1 98.94 303 ALA A O 1
ATOM 2396 N N . THR A 1 304 ? 17.594 -3.346 0.496 1 98.94 304 THR A N 1
ATOM 2397 C CA . THR A 1 304 ? 18.906 -3.418 -0.126 1 98.94 304 THR A CA 1
ATOM 2398 C C . THR A 1 304 ? 19.797 -4.441 0.587 1 98.94 304 THR A C 1
ATOM 2400 O O . THR A 1 304 ? 20.391 -5.305 -0.056 1 98.94 304 THR A O 1
ATOM 2403 N N . ARG A 1 305 ? 19.859 -4.383 1.904 1 98.94 305 ARG A N 1
ATOM 2404 C CA . ARG A 1 305 ? 20.656 -5.352 2.648 1 98.94 305 ARG A CA 1
ATOM 2405 C C . ARG A 1 305 ? 20.172 -6.773 2.402 1 98.94 305 ARG A C 1
ATOM 2407 O O . ARG A 1 305 ? 20.969 -7.68 2.156 1 98.94 305 ARG A O 1
ATOM 2414 N N . TYR A 1 306 ? 18.891 -6.996 2.445 1 98.81 306 TYR A N 1
ATOM 2415 C CA . TYR A 1 306 ? 18.344 -8.328 2.209 1 98.81 306 TYR A CA 1
ATOM 2416 C C . TYR A 1 306 ? 18.672 -8.812 0.804 1 98.81 306 TYR A C 1
ATOM 2418 O O . TYR A 1 306 ? 18.984 -9.992 0.606 1 98.81 306 TYR A O 1
ATOM 2426 N N . SER A 1 307 ? 18.594 -7.887 -0.205 1 98.81 307 SER A N 1
ATOM 2427 C CA . SER A 1 307 ? 18.875 -8.242 -1.591 1 98.81 307 SER A CA 1
ATOM 2428 C C . SER A 1 307 ? 20.312 -8.695 -1.764 1 98.81 307 SER A C 1
ATOM 2430 O O . SER A 1 307 ? 20.656 -9.367 -2.74 1 98.81 307 SER A O 1
ATOM 2432 N N . CYS A 1 308 ? 21.172 -8.336 -0.823 1 98.62 308 CYS A N 1
ATOM 2433 C CA . CYS A 1 308 ? 22.594 -8.695 -0.905 1 98.62 308 CYS A CA 1
ATOM 2434 C C . CYS A 1 308 ? 22.859 -10.039 -0.24 1 98.62 308 CYS A C 1
ATOM 2436 O O . CYS A 1 308 ? 23.875 -10.68 -0.507 1 98.62 308 CYS A O 1
ATOM 2438 N N . VAL A 1 309 ? 21.938 -10.422 0.604 1 97.38 309 VAL A N 1
ATOM 2439 C CA . VAL A 1 309 ? 22.125 -11.688 1.302 1 97.38 309 VAL A CA 1
ATOM 2440 C C . VAL A 1 309 ? 21.312 -12.781 0.608 1 97.38 309 VAL A C 1
ATOM 2442 O O . VAL A 1 309 ? 21.734 -13.938 0.554 1 97.38 309 VAL A O 1
ATOM 2445 N N . ARG A 1 310 ? 20.188 -12.461 0.072 1 97.38 310 ARG A N 1
ATOM 2446 C CA . ARG A 1 310 ? 19.328 -13.398 -0.628 1 97.38 310 ARG A CA 1
ATOM 2447 C C . ARG A 1 310 ? 19.906 -13.766 -1.994 1 97.38 310 ARG A C 1
ATOM 2449 O O . ARG A 1 310 ? 20.297 -12.883 -2.762 1 97.38 310 ARG A O 1
ATOM 2456 N N . ARG A 1 311 ? 20.031 -15.039 -2.273 1 95.88 311 ARG A N 1
ATOM 2457 C CA . ARG A 1 311 ? 20.453 -15.562 -3.568 1 95.88 311 ARG A CA 1
ATOM 2458 C C . ARG A 1 311 ? 19.328 -16.375 -4.215 1 95.88 311 ARG A C 1
ATOM 2460 O O . ARG A 1 311 ? 18.609 -17.109 -3.527 1 95.88 311 ARG A O 1
ATOM 2467 N N . GLN A 1 312 ? 19.172 -16.141 -5.469 1 93.56 312 GLN A N 1
ATOM 2468 C CA . GLN A 1 312 ? 18.062 -16.844 -6.125 1 93.56 312 GLN A CA 1
ATOM 2469 C C . GLN A 1 312 ? 18.375 -17.094 -7.598 1 93.56 312 GLN A C 1
ATOM 2471 O O . GLN A 1 312 ? 18.922 -16.219 -8.273 1 93.56 312 GLN A O 1
ATOM 2476 N N . SER A 1 313 ? 17.953 -18.188 -8.133 1 89.88 313 SER A N 1
ATOM 2477 C CA . SER A 1 313 ? 17.875 -18.562 -9.539 1 89.88 313 SER A CA 1
ATOM 2478 C C . SER A 1 313 ? 19.266 -18.719 -10.141 1 89.88 313 SER A C 1
ATOM 2480 O O . SER A 1 313 ? 20.109 -17.828 -10.047 1 89.88 313 SER A O 1
ATOM 2482 N N . GLU A 1 314 ? 19.531 -19.797 -10.711 1 89.38 314 GLU A N 1
ATOM 2483 C CA . GLU A 1 314 ? 20.766 -20.047 -11.43 1 89.38 314 GLU A CA 1
ATOM 2484 C C . GLU A 1 314 ? 20.797 -19.281 -12.75 1 89.38 314 GLU A C 1
ATOM 2486 O O . GLU A 1 314 ? 20.281 -19.766 -13.766 1 89.38 314 GLU A O 1
ATOM 2491 N N . MET A 1 315 ? 21.375 -18.172 -12.742 1 88.12 315 MET A N 1
ATOM 2492 C CA . MET A 1 315 ? 21.438 -17.359 -13.953 1 88.12 315 MET A CA 1
ATOM 2493 C C . MET A 1 315 ? 22.281 -18.031 -15.031 1 88.12 315 MET A C 1
ATOM 2495 O O . MET A 1 315 ? 21.906 -18.016 -16.203 1 88.12 315 MET A O 1
ATOM 2499 N N . LYS A 1 316 ? 23.391 -18.594 -14.641 1 89.5 316 LYS A N 1
ATOM 2500 C CA . LYS A 1 316 ? 24.281 -19.375 -15.508 1 89.5 316 LYS A CA 1
ATOM 2501 C C . LYS A 1 316 ? 24.391 -20.812 -15.023 1 89.5 316 LYS A C 1
ATOM 2503 O O . LYS A 1 316 ? 24.672 -21.062 -13.844 1 89.5 316 LYS A O 1
ATOM 2508 N N . PRO A 1 317 ? 24.203 -21.688 -15.984 1 85.44 317 PRO A N 1
ATOM 2509 C CA . PRO A 1 317 ? 24.297 -23.078 -15.57 1 85.44 317 PRO A CA 1
ATOM 2510 C C . PRO A 1 317 ? 25.625 -23.406 -14.891 1 85.44 317 PRO A C 1
ATOM 2512 O O . PRO A 1 317 ? 26.688 -23.031 -15.391 1 85.44 317 PRO A O 1
ATOM 2515 N N . GLY A 1 318 ? 25.5 -24 -13.828 1 86.62 318 GLY A N 1
ATOM 2516 C CA . GLY A 1 318 ? 26.703 -24.469 -13.125 1 86.62 318 GLY A CA 1
ATOM 2517 C C . GLY A 1 318 ? 27.25 -23.438 -12.164 1 86.62 318 GLY A C 1
ATOM 2518 O O . GLY A 1 318 ? 28.109 -23.75 -11.336 1 86.62 318 GLY A O 1
ATOM 2519 N N . HIS A 1 319 ? 26.828 -22.234 -12.273 1 91.38 319 HIS A N 1
ATOM 2520 C CA . HIS A 1 319 ? 27.266 -21.172 -11.367 1 91.38 319 HIS A CA 1
ATOM 2521 C C . HIS A 1 319 ? 26.375 -21.094 -10.141 1 91.38 319 HIS A C 1
ATOM 2523 O O . HIS A 1 319 ? 25.203 -21.5 -10.18 1 91.38 319 HIS A O 1
ATOM 2529 N N . PRO A 1 320 ? 26.953 -20.625 -9.031 1 91.75 320 PRO A N 1
ATOM 2530 C CA . PRO A 1 320 ? 26.109 -20.406 -7.859 1 91.75 320 PRO A CA 1
ATOM 2531 C C . PRO A 1 320 ? 24.984 -19.406 -8.117 1 91.75 320 PRO A C 1
ATOM 2533 O O . PRO A 1 320 ? 25.109 -18.562 -9.016 1 91.75 320 PRO A O 1
ATOM 2536 N N . GLU A 1 321 ? 23.922 -19.547 -7.352 1 95 321 GLU A N 1
ATOM 2537 C CA . GLU A 1 321 ? 22.875 -18.547 -7.434 1 95 321 GLU A CA 1
ATOM 2538 C C . GLU A 1 321 ? 23.406 -17.156 -7.102 1 95 321 GLU A C 1
ATOM 2540 O O . GLU A 1 321 ? 24.125 -16.984 -6.117 1 95 321 GLU A O 1
ATOM 2545 N N . PRO A 1 322 ? 23.156 -16.234 -7.926 1 96.31 322 PRO A N 1
ATOM 2546 C CA . PRO A 1 322 ? 23.641 -14.875 -7.648 1 96.31 322 PRO A CA 1
ATOM 2547 C C . PRO A 1 322 ? 22.859 -14.172 -6.547 1 96.31 322 PRO A C 1
ATOM 2549 O O . PRO A 1 322 ? 21.75 -14.617 -6.195 1 96.31 322 PRO A O 1
ATOM 2552 N N . GLN A 1 323 ? 23.531 -13.102 -5.934 1 97.56 323 GLN A N 1
ATOM 2553 C CA . GLN A 1 323 ? 22.75 -12.219 -5.07 1 97.56 323 GLN A CA 1
ATOM 2554 C C . GLN A 1 323 ? 21.594 -11.594 -5.832 1 97.56 323 GLN A C 1
ATOM 2556 O O . GLN A 1 323 ? 21.734 -11.227 -7 1 97.56 323 GLN A O 1
ATOM 2561 N N . VAL A 1 324 ? 20.453 -11.5 -5.195 1 97.5 324 VAL A N 1
ATOM 2562 C CA . VAL A 1 324 ? 19.25 -10.961 -5.844 1 97.5 324 VAL A CA 1
ATOM 2563 C C . VAL A 1 324 ? 19.547 -9.547 -6.352 1 97.5 324 VAL A C 1
ATOM 2565 O O . VAL A 1 324 ? 19.031 -9.141 -7.398 1 97.5 324 VAL A O 1
ATOM 2568 N N . LEU A 1 325 ? 20.438 -8.836 -5.664 1 98.5 325 LEU A N 1
ATOM 2569 C CA . LEU A 1 325 ? 20.75 -7.465 -6.059 1 98.5 325 LEU A CA 1
ATOM 2570 C C . LEU A 1 325 ? 21.531 -7.441 -7.363 1 98.5 325 LEU A C 1
ATOM 2572 O O . LEU A 1 325 ? 21.688 -6.383 -7.984 1 98.5 325 LEU A O 1
ATOM 2576 N N . ASP A 1 326 ? 22.016 -8.57 -7.832 1 97.69 326 ASP A N 1
ATOM 2577 C CA . ASP A 1 326 ? 22.766 -8.625 -9.086 1 97.69 326 ASP A CA 1
ATOM 2578 C C . ASP A 1 326 ? 21.828 -8.57 -10.289 1 97.69 326 ASP A C 1
ATOM 2580 O O . ASP A 1 326 ? 22.266 -8.344 -11.414 1 97.69 326 ASP A O 1
ATOM 2584 N N . TYR A 1 327 ? 20.578 -8.844 -10.078 1 97.62 327 TYR A N 1
ATOM 2585 C CA . TYR A 1 327 ? 19.609 -8.688 -11.156 1 97.62 327 TYR A CA 1
ATOM 2586 C C . TYR A 1 327 ? 19.312 -7.211 -11.398 1 97.62 327 TYR A C 1
ATOM 2588 O O . TYR A 1 327 ? 18.969 -6.477 -10.469 1 97.62 327 TYR A O 1
ATOM 2596 N N . VAL A 1 328 ? 19.359 -6.816 -12.641 1 98.31 328 VAL A N 1
ATOM 2597 C CA . VAL A 1 328 ? 19.203 -5.414 -13.016 1 98.31 328 VAL A CA 1
ATOM 2598 C C . VAL A 1 328 ? 17.781 -4.953 -12.688 1 98.31 328 VAL A C 1
ATOM 2600 O O . VAL A 1 328 ? 17.578 -3.801 -12.297 1 98.31 328 VAL A O 1
ATOM 2603 N N . THR A 1 329 ? 16.797 -5.816 -12.789 1 98.19 329 THR A N 1
ATOM 2604 C CA . THR A 1 329 ? 15.422 -5.465 -12.469 1 98.19 329 THR A CA 1
ATOM 2605 C C . THR A 1 329 ? 15.273 -5.156 -10.977 1 98.19 329 THR A C 1
ATOM 2607 O O . THR A 1 329 ? 14.469 -4.305 -10.594 1 98.19 329 THR A O 1
ATOM 2610 N N . GLN A 1 330 ? 16.062 -5.867 -10.117 1 98.44 330 GLN A N 1
ATOM 2611 C CA . GLN A 1 330 ? 16.047 -5.582 -8.688 1 98.44 330 GLN A CA 1
ATOM 2612 C C . GLN A 1 330 ? 16.672 -4.23 -8.391 1 98.44 330 GLN A C 1
ATOM 2614 O O . GLN A 1 330 ? 16.172 -3.473 -7.555 1 98.44 330 GLN A O 1
ATOM 2619 N N . GLN A 1 331 ? 17.812 -3.971 -9.031 1 98.81 331 GLN A N 1
ATOM 2620 C CA . GLN A 1 331 ? 18.438 -2.66 -8.922 1 98.81 331 GLN A CA 1
ATOM 2621 C C . GLN A 1 331 ? 17.484 -1.552 -9.352 1 98.81 331 GLN A C 1
ATOM 2623 O O . GLN A 1 331 ? 17.359 -0.529 -8.672 1 98.81 331 GLN A O 1
ATOM 2628 N N . TYR A 1 332 ? 16.766 -1.781 -10.422 1 98.56 332 TYR A N 1
ATOM 2629 C CA . TYR A 1 332 ? 15.852 -0.791 -10.969 1 98.56 332 TYR A CA 1
ATOM 2630 C C . TYR A 1 332 ? 14.695 -0.531 -10.008 1 98.56 332 TYR A C 1
ATOM 2632 O O . TYR A 1 332 ? 14.164 0.579 -9.953 1 98.56 332 TYR A O 1
ATOM 2640 N N . LYS A 1 333 ? 14.328 -1.481 -9.219 1 97.94 333 LYS A N 1
ATOM 2641 C CA . LYS A 1 333 ? 13.289 -1.326 -8.203 1 97.94 333 LYS A CA 1
ATOM 2642 C C . LYS A 1 333 ? 13.789 -0.497 -7.023 1 97.94 333 LYS A C 1
ATOM 2644 O O . LYS A 1 333 ? 13.047 0.302 -6.457 1 97.94 333 LYS A O 1
ATOM 2649 N N . LEU A 1 334 ? 15.039 -0.655 -6.641 1 98.81 334 LEU A N 1
ATOM 2650 C CA . LEU A 1 334 ? 15.492 -0.181 -5.336 1 98.81 334 LEU A CA 1
ATOM 2651 C C . LEU A 1 334 ? 16.281 1.118 -5.473 1 98.81 334 LEU A C 1
ATOM 2653 O O . LEU A 1 334 ? 16.109 2.037 -4.668 1 98.81 334 LEU A O 1
ATOM 2657 N N . PHE A 1 335 ? 17.125 1.234 -6.492 1 98.88 335 PHE A N 1
ATOM 2658 C CA . PHE A 1 335 ? 18.109 2.307 -6.535 1 98.88 335 PHE A CA 1
ATOM 2659 C C . PHE A 1 335 ? 17.438 3.654 -6.762 1 98.88 335 PHE A C 1
ATOM 2661 O O . PHE A 1 335 ? 17.859 4.668 -6.195 1 98.88 335 PHE A O 1
ATOM 2668 N N . PRO A 1 336 ? 16.375 3.721 -7.609 1 98.81 336 PRO A N 1
ATOM 2669 C CA . PRO A 1 336 ? 15.688 5.004 -7.711 1 98.81 336 PRO A CA 1
ATOM 2670 C C . PRO A 1 336 ? 15.133 5.484 -6.367 1 98.81 336 PRO A C 1
ATOM 2672 O O . PRO A 1 336 ? 15.156 6.684 -6.082 1 98.81 336 PRO A O 1
ATOM 2675 N N . TYR A 1 337 ? 14.656 4.578 -5.547 1 98.81 337 TYR A N 1
ATOM 2676 C CA . TYR A 1 337 ? 14.117 4.977 -4.254 1 98.81 337 TYR A CA 1
ATOM 2677 C C . TYR A 1 337 ? 15.242 5.242 -3.256 1 98.81 337 TYR A C 1
ATOM 2679 O O . TYR A 1 337 ? 15.086 6.051 -2.336 1 98.81 337 TYR A O 1
ATOM 2687 N N . LEU A 1 338 ? 16.391 4.566 -3.449 1 98.88 338 LEU A N 1
ATOM 2688 C CA . LEU A 1 338 ? 17.578 4.957 -2.699 1 98.88 338 LEU A CA 1
ATOM 2689 C C . LEU A 1 338 ? 17.938 6.41 -2.984 1 98.88 338 LEU A C 1
ATOM 2691 O O . LEU A 1 338 ? 18.156 7.191 -2.057 1 98.88 338 LEU A O 1
ATOM 2695 N N . ALA A 1 339 ? 17.953 6.75 -4.254 1 98.94 339 ALA A N 1
ATOM 2696 C CA . ALA A 1 339 ? 18.234 8.125 -4.656 1 98.94 339 ALA A CA 1
ATOM 2697 C C . ALA A 1 339 ? 17.188 9.086 -4.121 1 98.94 339 ALA A C 1
ATOM 2699 O O . ALA A 1 339 ? 17.5 10.172 -3.645 1 98.94 339 ALA A O 1
ATOM 2700 N N . ALA A 1 340 ? 15.938 8.695 -4.188 1 98.88 340 ALA A N 1
ATOM 2701 C CA . ALA A 1 340 ? 14.844 9.516 -3.695 1 98.88 340 ALA A CA 1
ATOM 2702 C C . ALA A 1 340 ? 14.953 9.75 -2.191 1 98.88 340 ALA A C 1
ATOM 2704 O O . ALA A 1 340 ? 14.633 10.828 -1.697 1 98.88 340 ALA A O 1
ATOM 2705 N N . ALA A 1 341 ? 15.367 8.727 -1.44 1 98.88 341 ALA A N 1
ATOM 2706 C CA . ALA A 1 341 ? 15.555 8.875 0 1 98.88 341 ALA A CA 1
ATOM 2707 C C . ALA A 1 341 ? 16.547 9.992 0.312 1 98.88 341 ALA A C 1
ATOM 2709 O O . ALA A 1 341 ? 16.297 10.82 1.186 1 98.88 341 ALA A O 1
ATOM 2710 N N . TYR A 1 342 ? 17.641 10 -0.435 1 98.81 342 TYR A N 1
ATOM 2711 C CA . TYR A 1 342 ? 18.625 11.062 -0.259 1 98.81 342 TYR A CA 1
ATOM 2712 C C . TYR A 1 342 ? 18.047 12.414 -0.658 1 98.81 342 TYR A C 1
ATOM 2714 O O . TYR A 1 342 ? 18.25 13.414 0.036 1 98.81 342 TYR A O 1
ATOM 2722 N N . ALA A 1 343 ? 17.312 12.438 -1.768 1 98.81 343 ALA A N 1
ATOM 2723 C CA . ALA A 1 343 ? 16.703 13.672 -2.248 1 98.81 343 ALA A CA 1
ATOM 2724 C C . ALA A 1 343 ? 15.758 14.258 -1.205 1 98.81 343 ALA A C 1
ATOM 2726 O O . ALA A 1 343 ? 15.82 15.453 -0.9 1 98.81 343 ALA A O 1
ATOM 2727 N N . PHE A 1 344 ? 14.914 13.469 -0.629 1 98.56 344 PHE A N 1
ATOM 2728 C CA . PHE A 1 344 ? 13.898 13.945 0.297 1 98.56 344 PHE A CA 1
ATOM 2729 C C . PHE A 1 344 ? 14.5 14.227 1.668 1 98.56 344 PHE A C 1
ATOM 2731 O O . PHE A 1 344 ? 14.016 15.094 2.402 1 98.56 344 PHE A O 1
ATOM 2738 N N . TRP A 1 345 ? 15.57 13.492 2.014 1 98.19 345 TRP A N 1
ATOM 2739 C CA . TRP A 1 345 ? 16.297 13.836 3.227 1 98.19 345 TRP A CA 1
ATOM 2740 C C . TRP A 1 345 ? 16.828 15.266 3.162 1 98.19 345 TRP A C 1
ATOM 2742 O O . TRP A 1 345 ? 16.609 16.062 4.086 1 98.19 345 TRP A O 1
ATOM 2752 N N . LEU A 1 346 ? 17.438 15.617 2.072 1 98 346 LEU A N 1
ATOM 2753 C CA . LEU A 1 346 ? 17.984 16.953 1.884 1 98 346 LEU A CA 1
ATOM 2754 C C . LEU A 1 346 ? 16.875 17.984 1.733 1 98 346 LEU A C 1
ATOM 2756 O O . LEU A 1 346 ? 17 19.109 2.234 1 98 346 LEU A O 1
ATOM 2760 N N . THR A 1 347 ? 15.805 17.609 1.047 1 98 347 THR A N 1
ATOM 2761 C CA . THR A 1 347 ? 14.656 18.5 0.904 1 98 347 THR A CA 1
ATOM 2762 C C . THR A 1 347 ? 14.031 18.797 2.264 1 98 347 THR A C 1
ATOM 2764 O O . THR A 1 347 ? 13.617 19.922 2.529 1 98 347 THR A O 1
ATOM 2767 N N . GLY A 1 348 ? 13.93 17.734 3.092 1 96.94 348 GLY A N 1
ATOM 2768 C CA . GLY A 1 348 ? 13.414 17.938 4.438 1 96.94 348 GLY A CA 1
ATOM 2769 C C . GLY A 1 348 ? 14.227 18.922 5.25 1 96.94 348 GLY A C 1
ATOM 2770 O O . GLY A 1 348 ? 13.672 19.766 5.957 1 96.94 348 GLY A O 1
ATOM 2771 N N . GLN A 1 349 ? 15.531 18.875 5.125 1 95.88 349 GLN A N 1
ATOM 2772 C CA . GLN A 1 349 ? 16.422 19.812 5.812 1 95.88 349 GLN A CA 1
ATOM 2773 C C . GLN A 1 349 ? 16.203 21.234 5.316 1 95.88 349 GLN A C 1
ATOM 2775 O O . GLN A 1 349 ? 16.141 22.172 6.113 1 95.88 349 GLN A O 1
ATOM 2780 N N . THR A 1 350 ? 16.094 21.328 4.016 1 95.31 350 THR A N 1
ATOM 2781 C CA . THR A 1 350 ? 15.867 22.641 3.422 1 95.31 350 THR A CA 1
ATOM 2782 C C . THR A 1 350 ? 14.531 23.219 3.867 1 95.31 350 THR A C 1
ATOM 2784 O O . THR A 1 350 ? 14.438 24.391 4.227 1 95.31 350 THR A O 1
ATOM 2787 N N . MET A 1 351 ? 13.5 22.422 3.848 1 93.69 351 MET A N 1
ATOM 2788 C CA . MET A 1 351 ? 12.164 22.859 4.25 1 93.69 351 MET A CA 1
ATOM 2789 C C . MET A 1 351 ? 12.164 23.328 5.703 1 93.69 351 MET A C 1
ATOM 2791 O O . MET A 1 351 ? 11.523 24.328 6.035 1 93.69 351 MET A O 1
ATOM 2795 N N . MET A 1 352 ? 12.875 22.609 6.578 1 91.06 352 MET A N 1
ATOM 2796 C CA . MET A 1 352 ? 12.953 22.984 7.984 1 91.06 352 MET A CA 1
ATOM 2797 C C . MET A 1 352 ? 13.695 24.297 8.156 1 91.06 352 MET A C 1
ATOM 2799 O O . MET A 1 352 ? 13.328 25.125 9 1 91.06 352 MET A O 1
ATOM 2803 N N . SER A 1 353 ? 14.742 24.469 7.367 1 91.38 353 SER A N 1
ATOM 2804 C CA . SER A 1 353 ? 15.5 25.719 7.41 1 91.38 353 SER A CA 1
ATOM 2805 C C . SER A 1 353 ? 14.648 26.906 6.957 1 91.38 353 SER A C 1
ATOM 2807 O O . SER A 1 353 ? 14.664 27.969 7.582 1 91.38 353 SER A O 1
ATOM 2809 N N . VAL A 1 354 ? 13.945 26.703 5.879 1 88.12 354 VAL A N 1
ATOM 2810 C CA . VAL A 1 354 ? 13.078 27.75 5.359 1 88.12 354 VAL A CA 1
ATOM 2811 C C . VAL A 1 354 ? 12 28.078 6.391 1 88.12 354 VAL A C 1
ATOM 2813 O O . VAL A 1 354 ? 11.695 29.25 6.621 1 88.12 354 VAL A O 1
ATOM 2816 N N . TYR A 1 355 ? 11.445 27.125 7.027 1 87.12 355 TYR A N 1
ATOM 2817 C CA . TYR A 1 355 ? 10.43 27.328 8.062 1 87.12 355 TYR A CA 1
ATOM 2818 C C . TYR A 1 355 ? 10.992 28.141 9.227 1 87.12 355 TYR A C 1
ATOM 2820 O O . TYR A 1 355 ? 10.383 29.109 9.672 1 87.12 355 TYR A O 1
ATOM 2828 N N . THR A 1 356 ? 12.172 27.75 9.703 1 86.62 356 THR A N 1
ATOM 2829 C CA . THR A 1 356 ? 12.773 28.391 10.859 1 86.62 356 THR A CA 1
ATOM 2830 C C . THR A 1 356 ? 13.094 29.859 10.562 1 86.62 356 THR A C 1
ATOM 2832 O O . THR A 1 356 ? 12.82 30.734 11.383 1 86.62 356 THR A O 1
ATOM 2835 N N . THR A 1 357 ? 13.617 30.094 9.391 1 86.5 357 THR A N 1
ATOM 2836 C CA . THR A 1 357 ? 13.961 31.453 8.992 1 86.5 357 THR A CA 1
ATOM 2837 C C . THR A 1 357 ? 12.703 32.312 8.844 1 86.5 357 THR A C 1
ATOM 2839 O O . THR A 1 357 ? 12.664 33.469 9.305 1 86.5 357 THR A O 1
ATOM 2842 N N . SER A 1 358 ? 11.719 31.766 8.242 1 83.81 358 SER A N 1
ATOM 2843 C CA . SER A 1 358 ? 10.469 32.5 8.031 1 83.81 358 SER A CA 1
ATOM 2844 C C . SER A 1 358 ? 9.75 32.75 9.352 1 83.81 358 SER A C 1
ATOM 2846 O O . SER A 1 358 ? 9.156 33.812 9.547 1 83.81 358 SER A O 1
ATOM 2848 N N . SER A 1 359 ? 9.75 31.734 10.219 1 78.69 359 SER A N 1
ATOM 2849 C CA . SER A 1 359 ? 9.117 31.891 11.523 1 78.69 359 SER A CA 1
ATOM 2850 C C . SER A 1 359 ? 9.734 33.031 12.312 1 78.69 359 SER A C 1
ATOM 2852 O O . SER A 1 359 ? 9.039 33.719 13.055 1 78.69 359 SER A O 1
ATOM 2854 N N . ASN A 1 360 ? 11.062 33.219 12.188 1 81.75 360 ASN A N 1
ATOM 2855 C CA . ASN A 1 360 ? 11.75 34.312 12.828 1 81.75 360 ASN A CA 1
ATOM 2856 C C . ASN A 1 360 ? 11.312 35.656 12.25 1 81.75 360 ASN A C 1
ATOM 2858 O O . ASN A 1 360 ? 11.172 36.656 12.984 1 81.75 360 ASN A O 1
ATOM 2862 N N . GLN A 1 361 ? 11.078 35.656 11.008 1 81.31 361 GLN A N 1
ATOM 2863 C CA . GLN A 1 361 ? 10.625 36.875 10.352 1 81.31 361 GLN A CA 1
ATOM 2864 C C . GLN A 1 361 ? 9.18 37.219 10.727 1 81.31 361 GLN A C 1
ATOM 2866 O O . GLN A 1 361 ? 8.844 38.375 10.969 1 81.31 361 GLN A O 1
ATOM 2871 N N . ILE A 1 362 ? 8.367 36.219 10.75 1 76.25 362 ILE A N 1
ATOM 2872 C CA . ILE A 1 362 ? 6.961 36.375 11.094 1 76.25 362 ILE A CA 1
ATOM 2873 C C . ILE A 1 362 ? 6.832 36.906 12.531 1 76.25 362 ILE A C 1
ATOM 2875 O O . ILE A 1 362 ? 5.988 37.75 12.812 1 76.25 362 ILE A O 1
ATOM 2879 N N . SER A 1 363 ? 7.695 36.344 13.422 1 73.38 363 SER A N 1
ATOM 2880 C CA . SER A 1 363 ? 7.68 36.781 14.812 1 73.38 363 SER A CA 1
ATOM 2881 C C . SER A 1 363 ? 8.031 38.25 14.922 1 73.38 363 SER A C 1
ATOM 2883 O O . SER A 1 363 ? 7.652 38.906 15.891 1 73.38 363 SER A O 1
ATOM 2885 N N . LYS A 1 364 ? 8.734 38.844 13.836 1 78.56 364 LYS A N 1
ATOM 2886 C CA . LYS A 1 364 ? 9.117 40.25 13.812 1 78.56 364 LYS A CA 1
ATOM 2887 C C . LYS A 1 364 ? 8.102 41.094 13.039 1 78.56 364 LYS A C 1
ATOM 2889 O O . LYS A 1 364 ? 8.328 42.281 12.797 1 78.56 364 LYS A O 1
ATOM 2894 N N . GLY A 1 365 ? 7.066 40.344 12.617 1 73.56 365 GLY A N 1
ATOM 2895 C CA . GLY A 1 365 ? 5.961 41.062 12.016 1 73.56 365 GLY A CA 1
ATOM 2896 C C . GLY A 1 365 ? 5.977 41.031 10.5 1 73.56 365 GLY A C 1
ATOM 2897 O O . GLY A 1 365 ? 5.066 41.531 9.844 1 73.56 365 GLY A O 1
ATOM 2898 N N . ASP A 1 366 ? 6.926 40.406 9.898 1 82.06 366 ASP A N 1
ATOM 2899 C CA . ASP A 1 366 ? 7.02 40.281 8.445 1 82.06 366 ASP A CA 1
ATOM 2900 C C . ASP A 1 366 ? 6.34 39 7.953 1 82.06 366 ASP A C 1
ATOM 2902 O O . ASP A 1 366 ? 6.922 37.906 8.023 1 82.06 366 ASP A O 1
ATOM 2906 N N . ILE A 1 367 ? 5.195 39.156 7.387 1 81.25 367 ILE A N 1
ATOM 2907 C CA . ILE A 1 367 ? 4.422 37.969 6.98 1 81.25 367 ILE A CA 1
ATOM 2908 C C . ILE A 1 367 ? 4.469 37.844 5.461 1 81.25 367 ILE A C 1
ATOM 2910 O O . ILE A 1 367 ? 3.682 37.094 4.879 1 81.25 367 ILE A O 1
ATOM 2914 N N . SER A 1 368 ? 5.438 38.469 4.797 1 82.5 368 SER A N 1
ATOM 2915 C CA . SER A 1 368 ? 5.469 38.5 3.338 1 82.5 368 SER A CA 1
ATOM 2916 C C . SER A 1 368 ? 5.82 37.156 2.76 1 82.5 368 SER A C 1
ATOM 2918 O O . SER A 1 368 ? 5.418 36.812 1.643 1 82.5 368 SER A O 1
ATOM 2920 N N . ALA A 1 369 ? 6.473 36.312 3.518 1 84.06 369 ALA A N 1
ATOM 2921 C CA . ALA A 1 369 ? 6.957 35.031 3.02 1 84.06 369 ALA A CA 1
ATOM 2922 C C . ALA A 1 369 ? 5.93 33.938 3.258 1 84.06 369 ALA A C 1
ATOM 2924 O O . ALA A 1 369 ? 6.031 32.844 2.684 1 84.06 369 ALA A O 1
ATOM 2925 N N . LEU A 1 370 ? 4.914 34.219 3.926 1 84.62 370 LEU A N 1
ATOM 2926 C CA . LEU A 1 370 ? 4 33.219 4.449 1 84.62 370 LEU A CA 1
ATOM 2927 C C . LEU A 1 370 ? 3.27 32.5 3.316 1 84.62 370 LEU A C 1
ATOM 2929 O O . LEU A 1 370 ? 3.131 31.281 3.336 1 84.62 370 LEU A O 1
ATOM 2933 N N . PRO A 1 371 ? 2.816 33.219 2.293 1 87.12 371 PRO A N 1
ATOM 2934 C CA . PRO A 1 371 ? 2.09 32.531 1.225 1 87.12 371 PRO A CA 1
ATOM 2935 C C . PRO A 1 371 ? 2.959 31.516 0.476 1 87.12 371 PRO A C 1
ATOM 2937 O O . PRO A 1 371 ? 2.514 30.391 0.194 1 87.12 371 PRO A O 1
ATOM 2940 N N . GLU A 1 372 ? 4.137 31.859 0.202 1 90.62 372 GLU A N 1
ATOM 2941 C CA . GLU A 1 372 ? 5.047 30.953 -0.482 1 90.62 372 GLU A CA 1
ATOM 2942 C C . GLU A 1 372 ? 5.398 29.75 0.398 1 90.62 372 GLU A C 1
ATOM 2944 O O . GLU A 1 372 ? 5.496 28.625 -0.088 1 90.62 372 GLU A O 1
ATOM 2949 N N . LEU A 1 373 ? 5.617 30.094 1.653 1 90.81 373 LEU A N 1
ATOM 2950 C CA . LEU A 1 373 ? 5.969 29.031 2.594 1 90.81 373 LEU A CA 1
ATOM 2951 C C . LEU A 1 373 ? 4.836 28.016 2.707 1 90.81 373 LEU A C 1
ATOM 2953 O O . LEU A 1 373 ? 5.086 26.812 2.754 1 90.81 373 LEU A O 1
ATOM 2957 N N . HIS A 1 374 ? 3.672 28.516 2.752 1 91.5 374 HIS A N 1
ATOM 2958 C CA . HIS A 1 374 ? 2.5 27.641 2.824 1 91.5 374 HIS A CA 1
ATOM 2959 C C . HIS A 1 374 ? 2.373 26.781 1.57 1 91.5 374 HIS A C 1
ATOM 2961 O O . HIS A 1 374 ? 2.154 25.578 1.663 1 91.5 374 HIS A O 1
ATOM 2967 N N . ALA A 1 375 ? 2.51 27.359 0.437 1 94.62 375 ALA A N 1
ATOM 2968 C CA . ALA A 1 375 ? 2.373 26.641 -0.833 1 94.62 375 ALA A CA 1
ATOM 2969 C C . ALA A 1 375 ? 3.457 25.594 -0.989 1 94.62 375 ALA A C 1
ATOM 2971 O O . ALA A 1 375 ? 3.174 24.453 -1.39 1 94.62 375 ALA A O 1
ATOM 2972 N N . LEU A 1 376 ? 4.648 25.984 -0.642 1 94.69 376 LEU A N 1
ATOM 2973 C CA . LEU A 1 376 ? 5.789 25.078 -0.78 1 94.69 376 LEU A CA 1
ATOM 2974 C C . LEU A 1 376 ? 5.656 23.891 0.164 1 94.69 376 LEU A C 1
ATOM 2976 O O . LEU A 1 376 ? 5.898 22.75 -0.233 1 94.69 376 LEU A O 1
ATOM 2980 N N . SER A 1 377 ? 5.285 24.172 1.424 1 95 377 SER A N 1
ATOM 2981 C CA . SER A 1 377 ? 5.129 23.094 2.4 1 95 377 SER A CA 1
ATOM 2982 C C . SER A 1 377 ? 4.008 22.141 2 1 95 377 SER A C 1
ATOM 2984 O O . SER A 1 377 ? 4.129 20.922 2.172 1 95 377 SER A O 1
ATOM 2986 N N . ALA A 1 378 ? 2.926 22.656 1.427 1 96.44 378 ALA A N 1
ATOM 2987 C CA . ALA A 1 378 ? 1.806 21.828 0.992 1 96.44 378 ALA A CA 1
ATOM 2988 C C . ALA A 1 378 ? 2.223 20.875 -0.136 1 96.44 378 ALA A C 1
ATOM 2990 O O . ALA A 1 378 ? 2 19.672 -0.059 1 96.44 378 ALA A O 1
ATOM 2991 N N . GLY A 1 379 ? 2.887 21.438 -1.117 1 98.19 379 GLY A N 1
ATOM 2992 C CA . GLY A 1 379 ? 3.312 20.641 -2.258 1 98.19 379 GLY A CA 1
ATOM 2993 C C . GLY A 1 379 ? 4.34 19.594 -1.897 1 98.19 379 GLY A C 1
ATOM 2994 O O . GLY A 1 379 ? 4.242 18.438 -2.344 1 98.19 379 GLY A O 1
ATOM 2995 N N . LEU A 1 380 ? 5.301 19.969 -1.109 1 98.31 380 LEU A N 1
ATOM 2996 C CA . LEU A 1 380 ? 6.379 19.047 -0.759 1 98.31 380 LEU A CA 1
ATOM 2997 C C . LEU A 1 380 ? 5.875 17.953 0.179 1 98.31 380 LEU A C 1
ATOM 2999 O O . LEU A 1 380 ? 6.316 16.797 0.092 1 98.31 380 LEU A O 1
ATOM 3003 N N . LYS A 1 381 ? 4.977 18.391 1.108 1 97.69 381 LYS A N 1
ATOM 3004 C CA . LYS A 1 381 ? 4.355 17.375 1.964 1 97.69 381 LYS A CA 1
ATOM 3005 C C . LYS A 1 381 ? 3.619 16.328 1.134 1 97.69 381 LYS A C 1
ATOM 3007 O O . LYS A 1 381 ? 3.77 15.125 1.367 1 97.69 381 LYS A O 1
ATOM 3012 N N . ALA A 1 382 ? 2.852 16.75 0.182 1 98.25 382 ALA A N 1
ATOM 3013 C CA . ALA A 1 382 ? 2.084 15.836 -0.662 1 98.25 382 ALA A CA 1
ATOM 3014 C C . ALA A 1 382 ? 3.006 14.953 -1.495 1 98.25 382 ALA A C 1
ATOM 3016 O O . ALA A 1 382 ? 2.861 13.727 -1.502 1 98.25 382 ALA A O 1
ATOM 3017 N N . LEU A 1 383 ? 4.023 15.508 -2.109 1 98.56 383 LEU A N 1
ATOM 3018 C CA . LEU A 1 383 ? 4.938 14.773 -2.98 1 98.56 383 LEU A CA 1
ATOM 3019 C C . LEU A 1 383 ? 5.73 13.742 -2.189 1 98.56 383 LEU A C 1
ATOM 3021 O O . LEU A 1 383 ? 5.785 12.57 -2.566 1 98.56 383 LEU A O 1
ATOM 3025 N N . SER A 1 384 ? 6.324 14.188 -1.119 1 98.5 384 SER A N 1
ATOM 3026 C CA . SER A 1 384 ? 7.219 13.312 -0.371 1 98.5 384 SER A CA 1
ATOM 3027 C C . SER A 1 384 ? 6.457 12.148 0.255 1 98.5 384 SER A C 1
ATOM 3029 O O . SER A 1 384 ? 6.938 11.008 0.252 1 98.5 384 SER A O 1
ATOM 3031 N N . SER A 1 385 ? 5.27 12.422 0.799 1 98.12 385 SER A N 1
ATOM 3032 C CA . SER A 1 385 ? 4.492 11.352 1.415 1 98.12 385 SER A CA 1
ATOM 3033 C C . SER A 1 385 ? 3.986 10.359 0.369 1 98.12 385 SER A C 1
ATOM 3035 O O . SER A 1 385 ? 3.941 9.156 0.617 1 98.12 385 SER A O 1
ATOM 3037 N N . TRP A 1 386 ? 3.648 10.852 -0.86 1 98 386 TRP A N 1
ATOM 3038 C CA . TRP A 1 386 ? 3.252 9.961 -1.948 1 98 386 TRP A CA 1
ATOM 3039 C C . TRP A 1 386 ? 4.414 9.062 -2.367 1 98 386 TRP A C 1
ATOM 3041 O O . TRP A 1 386 ? 4.242 7.848 -2.518 1 98 386 TRP A O 1
ATOM 3051 N N . VAL A 1 387 ? 5.559 9.664 -2.535 1 98.31 387 VAL A N 1
ATOM 3052 C CA . VAL A 1 387 ? 6.719 8.906 -3 1 98.31 387 VAL A CA 1
ATOM 3053 C C . VAL A 1 387 ? 7.133 7.891 -1.938 1 98.31 387 VAL A C 1
ATOM 3055 O O . VAL A 1 387 ? 7.48 6.75 -2.262 1 98.31 387 VAL A O 1
ATOM 3058 N N . ALA A 1 388 ? 7.086 8.312 -0.706 1 98.06 388 ALA A N 1
ATOM 3059 C CA . ALA A 1 388 ? 7.422 7.387 0.373 1 98.06 388 ALA A CA 1
ATOM 3060 C C . ALA A 1 388 ? 6.453 6.207 0.403 1 98.06 388 ALA A C 1
ATOM 3062 O O . ALA A 1 388 ? 6.867 5.062 0.596 1 98.06 388 ALA A O 1
ATOM 3063 N N . ASN A 1 389 ? 5.195 6.492 0.188 1 97.25 389 ASN A N 1
ATOM 3064 C CA . ASN A 1 389 ? 4.191 5.434 0.186 1 97.25 389 ASN A CA 1
ATOM 3065 C C . ASN A 1 389 ? 4.453 4.41 -0.917 1 97.25 389 ASN A C 1
ATOM 3067 O O . ASN A 1 389 ? 4.457 3.205 -0.663 1 97.25 389 ASN A O 1
ATOM 3071 N N . VAL A 1 390 ? 4.711 4.871 -2.051 1 97.31 390 VAL A N 1
ATOM 3072 C CA . VAL A 1 390 ? 4.965 3.99 -3.184 1 97.31 390 VAL A CA 1
ATOM 3073 C C . VAL A 1 390 ? 6.289 3.26 -2.982 1 97.31 390 VAL A C 1
ATOM 3075 O O . VAL A 1 390 ? 6.387 2.055 -3.234 1 97.31 390 VAL A O 1
ATOM 3078 N N . GLY A 1 391 ? 7.281 3.988 -2.527 1 98.25 391 GLY A N 1
ATOM 3079 C CA . GLY A 1 391 ? 8.602 3.412 -2.332 1 98.25 391 GLY A CA 1
ATOM 3080 C C . GLY A 1 391 ? 8.625 2.311 -1.288 1 98.25 391 GLY A C 1
ATOM 3081 O O . GLY A 1 391 ? 9.266 1.277 -1.483 1 98.25 391 GLY A O 1
ATOM 3082 N N . MET A 1 392 ? 7.93 2.502 -0.195 1 98.12 392 MET A N 1
ATOM 3083 C CA . MET A 1 392 ? 7.887 1.486 0.854 1 98.12 392 MET A CA 1
ATOM 3084 C C . MET A 1 392 ? 7.23 0.207 0.345 1 98.12 392 MET A C 1
ATOM 3086 O O . MET A 1 392 ? 7.707 -0.894 0.633 1 98.12 392 MET A O 1
ATOM 3090 N N . GLU A 1 393 ? 6.188 0.371 -0.425 1 97.69 393 GLU A N 1
ATOM 3091 C CA . GLU A 1 393 ? 5.523 -0.81 -0.966 1 97.69 393 GLU A CA 1
ATOM 3092 C C . GLU A 1 393 ? 6.402 -1.52 -1.991 1 97.69 393 GLU A C 1
ATOM 3094 O O . GLU A 1 393 ? 6.434 -2.752 -2.041 1 97.69 393 GLU A O 1
ATOM 3099 N N . GLU A 1 394 ? 7.125 -0.771 -2.781 1 97.75 394 GLU A N 1
ATOM 3100 C CA . GLU A 1 394 ? 8.055 -1.377 -3.73 1 97.75 394 GLU A CA 1
ATOM 3101 C C . GLU A 1 394 ? 9.156 -2.148 -3.008 1 97.75 394 GLU A C 1
ATOM 3103 O O . GLU A 1 394 ? 9.547 -3.234 -3.443 1 97.75 394 GLU A O 1
ATOM 3108 N N . CYS A 1 395 ? 9.648 -1.562 -1.936 1 98.69 395 CYS A N 1
ATOM 3109 C CA . CYS A 1 395 ? 10.664 -2.238 -1.137 1 98.69 395 CYS A CA 1
ATOM 3110 C C . CYS A 1 395 ? 10.117 -3.531 -0.543 1 98.69 395 CYS A C 1
ATOM 3112 O O . CYS A 1 395 ? 10.805 -4.555 -0.529 1 98.69 395 CYS A O 1
ATOM 3114 N N . ARG A 1 396 ? 8.883 -3.455 -0.085 1 98.25 396 ARG A N 1
ATOM 3115 C CA . ARG A 1 396 ? 8.242 -4.648 0.46 1 98.25 396 ARG A CA 1
ATOM 3116 C C . ARG A 1 396 ? 8.156 -5.75 -0.591 1 98.25 396 ARG A C 1
ATOM 3118 O O . ARG A 1 396 ? 8.555 -6.891 -0.342 1 98.25 396 ARG A O 1
ATOM 3125 N N . MET A 1 397 ? 7.727 -5.449 -1.771 1 97.25 397 MET A N 1
ATOM 3126 C CA . MET A 1 397 ? 7.562 -6.43 -2.84 1 97.25 397 MET A CA 1
ATOM 3127 C C . MET A 1 397 ? 8.914 -6.922 -3.34 1 97.25 397 MET A C 1
ATOM 3129 O O . MET A 1 397 ? 9.055 -8.086 -3.723 1 97.25 397 MET A O 1
ATOM 3133 N N . ALA A 1 398 ? 9.914 -6.039 -3.246 1 98 398 ALA A N 1
ATOM 3134 C CA . ALA A 1 398 ? 11.266 -6.41 -3.664 1 98 398 ALA A CA 1
ATOM 3135 C C . ALA A 1 398 ? 11.836 -7.504 -2.768 1 98 398 ALA A C 1
ATOM 3137 O O . ALA A 1 398 ? 12.781 -8.195 -3.15 1 98 398 ALA A O 1
ATOM 3138 N N . CYS A 1 399 ? 11.25 -7.688 -1.627 1 98.12 399 CYS A N 1
ATOM 3139 C CA . CYS A 1 399 ? 11.727 -8.711 -0.697 1 98.12 399 CYS A CA 1
ATOM 3140 C C . CYS A 1 399 ? 10.945 -10.008 -0.874 1 98.12 399 CYS A C 1
ATOM 3142 O O . CYS A 1 399 ? 11.133 -10.953 -0.111 1 98.12 399 CYS A O 1
ATOM 3144 N N . GLY A 1 400 ? 10.07 -10.102 -1.884 1 96.12 400 GLY A N 1
ATOM 3145 C CA . GLY A 1 400 ? 9.281 -11.305 -2.105 1 96.12 400 GLY A CA 1
ATOM 3146 C C . GLY A 1 400 ? 8.352 -11.625 -0.949 1 96.12 400 GLY A C 1
ATOM 3147 O O . GLY A 1 400 ? 7.805 -10.727 -0.315 1 96.12 400 GLY A O 1
ATOM 3148 N N . GLY A 1 401 ? 8.172 -12.859 -0.757 1 96.25 401 GLY A N 1
ATOM 3149 C CA . GLY A 1 401 ? 7.312 -13.312 0.326 1 96.25 401 GLY A CA 1
ATOM 3150 C C . GLY A 1 401 ? 7.793 -12.867 1.694 1 96.25 401 GLY A C 1
ATOM 3151 O O . GLY A 1 401 ? 6.988 -12.531 2.562 1 96.25 401 GLY A O 1
ATOM 3152 N N . HIS A 1 402 ? 9.078 -12.773 1.849 1 97.88 402 HIS A N 1
ATOM 3153 C CA . HIS A 1 402 ? 9.617 -12.43 3.162 1 97.88 402 HIS A CA 1
ATOM 3154 C C . HIS A 1 402 ? 9.305 -10.984 3.518 1 97.88 402 HIS A C 1
ATOM 3156 O O . HIS A 1 402 ? 9.227 -10.633 4.699 1 97.88 402 HIS A O 1
ATOM 3162 N N . GLY A 1 403 ? 9.117 -10.156 2.498 1 98 403 GLY A N 1
ATOM 3163 C CA . GLY A 1 403 ? 8.688 -8.789 2.75 1 98 403 GLY A CA 1
ATOM 3164 C C . GLY A 1 403 ? 7.27 -8.703 3.289 1 98 403 GLY A C 1
ATOM 3165 O O . GLY A 1 403 ? 6.891 -7.695 3.891 1 98 403 GLY A O 1
ATOM 3166 N N . TYR A 1 404 ? 6.484 -9.773 3.076 1 97.88 404 TYR A N 1
ATOM 3167 C CA . TYR A 1 404 ? 5.09 -9.836 3.504 1 97.88 404 TYR A CA 1
ATOM 3168 C C . TYR A 1 404 ? 4.988 -10.211 4.977 1 97.88 404 TYR A C 1
ATOM 3170 O O . TYR A 1 404 ? 3.961 -9.961 5.617 1 97.88 404 TYR A O 1
ATOM 3178 N N . SER A 1 405 ? 6.062 -10.719 5.562 1 98.25 405 SER A N 1
ATOM 3179 C CA . SER A 1 405 ? 6.125 -11.055 6.98 1 98.25 405 SER A CA 1
ATOM 3180 C C . SER A 1 405 ? 6.375 -9.82 7.836 1 98.25 405 SER A C 1
ATOM 3182 O O . SER A 1 405 ? 7.172 -8.953 7.465 1 98.25 405 SER A O 1
ATOM 3184 N N . HIS A 1 406 ? 5.742 -9.766 9.008 1 97.88 406 HIS A N 1
ATOM 3185 C CA . HIS A 1 406 ? 6.035 -8.68 9.938 1 97.88 406 HIS A CA 1
ATOM 3186 C C . HIS A 1 406 ? 7.48 -8.734 10.414 1 97.88 406 HIS A C 1
ATOM 3188 O O . HIS A 1 406 ? 8.023 -7.738 10.891 1 97.88 406 HIS A O 1
ATOM 3194 N N . ALA A 1 407 ? 8.125 -9.898 10.25 1 98.38 407 ALA A N 1
ATOM 3195 C CA . ALA A 1 407 ? 9.539 -10.031 10.617 1 98.38 407 ALA A CA 1
ATOM 3196 C C . ALA A 1 407 ? 10.406 -9.078 9.805 1 98.38 407 ALA A C 1
ATOM 3198 O O . ALA A 1 407 ? 11.477 -8.672 10.258 1 98.38 407 ALA A O 1
ATOM 3199 N N . SER A 1 408 ? 9.961 -8.703 8.656 1 98.5 408 SER A N 1
ATOM 3200 C CA . SER A 1 408 ? 10.742 -7.836 7.781 1 98.5 408 SER A CA 1
ATOM 3201 C C . SER A 1 408 ? 10.742 -6.398 8.281 1 98.5 408 SER A C 1
ATOM 3203 O O . SER A 1 408 ? 11.609 -5.605 7.914 1 98.5 408 SER A O 1
ATOM 3205 N N . GLY A 1 409 ? 9.742 -6.039 9.07 1 97.94 409 GLY A N 1
ATOM 3206 C CA . GLY A 1 409 ? 9.578 -4.668 9.523 1 97.94 409 GLY A CA 1
ATOM 3207 C C . GLY A 1 409 ? 8.852 -3.791 8.516 1 97.94 409 GLY A C 1
ATOM 3208 O O . GLY A 1 409 ? 8.367 -2.715 8.867 1 97.94 409 GLY A O 1
ATOM 3209 N N . LEU A 1 410 ? 8.672 -4.203 7.277 1 98.5 410 LEU A N 1
ATOM 3210 C CA . LEU A 1 410 ? 8.188 -3.354 6.195 1 98.5 410 LEU A CA 1
ATOM 3211 C C . LEU A 1 410 ? 6.68 -3.16 6.293 1 98.5 410 LEU A C 1
ATOM 3213 O O . LEU A 1 410 ? 6.18 -2.051 6.098 1 98.5 410 LEU A O 1
ATOM 3217 N N . PRO A 1 411 ? 5.867 -4.246 6.664 1 97.88 411 PRO A N 1
ATOM 3218 C CA . PRO A 1 411 ? 4.422 -4.035 6.789 1 97.88 411 PRO A CA 1
ATOM 3219 C C . PRO A 1 411 ? 4.07 -2.994 7.852 1 97.88 411 PRO A C 1
ATOM 3221 O O . PRO A 1 411 ? 3.227 -2.125 7.613 1 97.88 411 PRO A O 1
ATOM 3224 N N . ARG A 1 412 ? 4.727 -3.086 8.969 1 96.75 412 ARG A N 1
ATOM 3225 C CA . ARG A 1 412 ? 4.457 -2.141 10.047 1 96.75 412 ARG A CA 1
ATOM 3226 C C . ARG A 1 412 ? 4.895 -0.732 9.664 1 96.75 412 ARG A C 1
ATOM 3228 O O . ARG A 1 412 ? 4.188 0.24 9.938 1 96.75 412 ARG A O 1
ATOM 3235 N N . LEU A 1 413 ? 6.074 -0.635 9.078 1 97.44 413 LEU A N 1
ATOM 3236 C CA . LEU A 1 413 ? 6.566 0.654 8.602 1 97.44 413 LEU A CA 1
ATOM 3237 C C . LEU A 1 413 ? 5.578 1.289 7.633 1 97.44 413 LEU A C 1
ATOM 3239 O O . LEU A 1 413 ? 5.23 2.465 7.773 1 97.44 413 LEU A O 1
ATOM 3243 N N . TYR A 1 414 ? 5.059 0.528 6.703 1 97.81 414 TYR A N 1
ATOM 3244 C CA . TYR A 1 414 ? 4.113 1.002 5.699 1 97.81 414 TYR A CA 1
ATOM 3245 C C . TYR A 1 414 ? 2.812 1.462 6.352 1 97.81 414 TYR A C 1
ATOM 3247 O O . TYR A 1 414 ? 2.334 2.566 6.082 1 97.81 414 TYR A O 1
ATOM 3255 N N . ALA A 1 415 ? 2.24 0.614 7.164 1 97.44 415 ALA A N 1
ATOM 3256 C CA . ALA A 1 415 ? 0.948 0.899 7.785 1 97.44 415 ALA A CA 1
ATOM 3257 C C . ALA A 1 415 ? 1.022 2.146 8.656 1 97.44 415 ALA A C 1
ATOM 3259 O O . ALA A 1 415 ? 0.069 2.928 8.719 1 97.44 415 ALA A O 1
ATOM 3260 N N . ASN A 1 416 ? 2.174 2.373 9.289 1 96.69 416 ASN A N 1
ATOM 3261 C CA . ASN A 1 416 ? 2.305 3.502 10.203 1 96.69 416 ASN A CA 1
ATOM 3262 C C . ASN A 1 416 ? 2.578 4.805 9.453 1 96.69 416 ASN A C 1
ATOM 3264 O O . ASN A 1 416 ? 2.326 5.891 9.977 1 96.69 416 ASN A O 1
ATOM 3268 N N . MET A 1 417 ? 3.037 4.699 8.211 1 96.12 417 MET A N 1
ATOM 3269 C CA . MET A 1 417 ? 3.512 5.918 7.559 1 96.12 417 MET A CA 1
ATOM 3270 C C . MET A 1 417 ? 2.562 6.344 6.441 1 96.12 417 MET A C 1
ATOM 3272 O O . MET A 1 417 ? 2.518 7.516 6.074 1 96.12 417 MET A O 1
ATOM 3276 N N . THR A 1 418 ? 1.729 5.441 5.953 1 95.5 418 THR A N 1
ATOM 3277 C CA . THR A 1 418 ? 0.894 5.711 4.789 1 95.5 418 THR A CA 1
ATOM 3278 C C . THR A 1 418 ? -0.123 6.809 5.09 1 95.5 418 THR A C 1
ATOM 3280 O O . THR A 1 418 ? -0.548 7.531 4.188 1 95.5 418 THR A O 1
ATOM 3283 N N . PRO A 1 419 ? -0.563 7.008 6.352 1 94.94 419 PRO A N 1
ATOM 3284 C CA . PRO A 1 419 ? -1.526 8.086 6.598 1 94.94 419 PRO A CA 1
ATOM 3285 C C . PRO A 1 419 ? -0.929 9.469 6.375 1 94.94 419 PRO A C 1
ATOM 3287 O O . PRO A 1 419 ? -1.663 10.461 6.312 1 94.94 419 PRO A O 1
ATOM 3290 N N . GLY A 1 420 ? 0.414 9.57 6.219 1 94.56 420 GLY A N 1
ATOM 3291 C CA . GLY A 1 420 ? 1.046 10.836 5.891 1 94.56 420 GLY A CA 1
ATOM 3292 C C . GLY A 1 420 ? 0.5 11.469 4.621 1 94.56 420 GLY A C 1
ATOM 3293 O O . GLY A 1 420 ? 0.569 12.688 4.445 1 94.56 420 GLY A O 1
ATOM 3294 N N . ALA A 1 421 ? -0.15 10.664 3.816 1 95.69 421 ALA A N 1
ATOM 3295 C CA . ALA A 1 421 ? -0.718 11.141 2.561 1 95.69 421 ALA A CA 1
ATOM 3296 C C . ALA A 1 421 ? -2.141 11.656 2.766 1 95.69 421 ALA A C 1
ATOM 3298 O O . ALA A 1 421 ? -2.705 12.305 1.881 1 95.69 421 ALA A O 1
ATOM 3299 N N . THR A 1 422 ? -2.715 11.453 3.988 1 95.19 422 THR A N 1
ATOM 3300 C CA . THR A 1 422 ? -4.121 11.797 4.148 1 95.19 422 THR A CA 1
ATOM 3301 C C . THR A 1 422 ? -4.32 12.711 5.352 1 95.19 422 THR A C 1
ATOM 3303 O O . THR A 1 422 ? -5.352 13.375 5.469 1 95.19 422 THR A O 1
ATOM 3306 N N . TYR A 1 423 ? -3.391 12.703 6.316 1 92.81 423 TYR A N 1
ATOM 3307 C CA . TYR A 1 423 ? -3.596 13.617 7.43 1 92.81 423 TYR A CA 1
ATOM 3308 C C . TYR A 1 423 ? -2.887 14.945 7.188 1 92.81 423 TYR A C 1
ATOM 3310 O O . TYR A 1 423 ? -2.074 15.062 6.266 1 92.81 423 TYR A O 1
ATOM 3318 N N . GLU A 1 424 ? -3.283 15.992 7.93 1 88.12 424 GLU A N 1
ATOM 3319 C CA . GLU A 1 424 ? -2.799 17.359 7.762 1 88.12 424 GLU A CA 1
ATOM 3320 C C . GLU A 1 424 ? -3.088 17.875 6.355 1 88.12 424 GLU A C 1
ATOM 3322 O O . GLU A 1 424 ? -2.277 18.609 5.773 1 88.12 424 GLU A O 1
ATOM 3327 N N . GLY A 1 425 ? -4.246 17.484 5.836 1 88.75 425 GLY A N 1
ATOM 3328 C CA . GLY A 1 425 ? -4.668 17.781 4.48 1 88.75 425 GLY A CA 1
ATOM 3329 C C . GLY A 1 425 ? -4.371 16.672 3.5 1 88.75 425 GLY A C 1
ATOM 3330 O O . GLY A 1 425 ? -3.213 16.281 3.316 1 88.75 425 GLY A O 1
ATOM 3331 N N . GLU A 1 426 ? -5.469 16.156 2.963 1 93.62 426 GLU A N 1
ATOM 3332 C CA . GLU A 1 426 ? -5.289 15.133 1.943 1 93.62 426 GLU A CA 1
ATOM 3333 C C . GLU A 1 426 ? -4.469 15.656 0.767 1 93.62 426 GLU A C 1
ATOM 3335 O O . GLU A 1 426 ? -4.602 16.812 0.38 1 93.62 426 GLU A O 1
ATOM 3340 N N . ASN A 1 427 ? -3.598 14.836 0.209 1 97.12 427 ASN A N 1
ATOM 3341 C CA . ASN A 1 427 ? -2.539 15.242 -0.705 1 97.12 427 ASN A CA 1
ATOM 3342 C C . ASN A 1 427 ? -3.098 15.992 -1.912 1 97.12 427 ASN A C 1
ATOM 3344 O O . ASN A 1 427 ? -2.463 16.906 -2.426 1 97.12 427 ASN A O 1
ATOM 3348 N N . THR A 1 428 ? -4.25 15.633 -2.404 1 97.38 428 THR A N 1
ATOM 3349 C CA . THR A 1 428 ? -4.832 16.328 -3.541 1 97.38 428 THR A CA 1
ATOM 3350 C C . THR A 1 428 ? -5.164 17.781 -3.174 1 97.38 428 THR A C 1
ATOM 3352 O O . THR A 1 428 ? -4.914 18.688 -3.957 1 97.38 428 THR A O 1
ATOM 3355 N N . VAL A 1 429 ? -5.711 17.953 -1.984 1 95.94 429 VAL A N 1
ATOM 3356 C CA . VAL A 1 429 ? -6.055 19.281 -1.502 1 95.94 429 VAL A CA 1
ATOM 3357 C C . VAL A 1 429 ? -4.785 20.109 -1.31 1 95.94 429 VAL A C 1
ATOM 3359 O O . VAL A 1 429 ? -4.75 21.297 -1.639 1 95.94 429 VAL A O 1
ATOM 3362 N N . MET A 1 430 ? -3.748 19.438 -0.837 1 96.69 430 MET A N 1
ATOM 3363 C CA . MET A 1 430 ? -2.473 20.125 -0.644 1 96.69 430 MET A CA 1
ATOM 3364 C C . MET A 1 430 ? -1.882 20.562 -1.979 1 96.69 430 MET A C 1
ATOM 3366 O O . MET A 1 430 ? -1.359 21.672 -2.098 1 96.69 430 MET A O 1
ATOM 3370 N N . MET A 1 431 ? -1.979 19.719 -2.934 1 98.5 431 MET A N 1
ATOM 3371 C CA . MET A 1 431 ? -1.509 20.078 -4.27 1 98.5 431 MET A CA 1
ATOM 3372 C C . MET A 1 431 ? -2.318 21.25 -4.832 1 98.5 431 MET A C 1
ATOM 3374 O O . MET A 1 431 ? -1.768 22.125 -5.496 1 98.5 431 MET A O 1
ATOM 3378 N N . LEU A 1 432 ? -3.6 21.266 -4.59 1 97.69 432 LEU A N 1
ATOM 3379 C CA . LEU A 1 432 ? -4.445 22.344 -5.09 1 97.69 432 LEU A CA 1
ATOM 3380 C C . LEU A 1 432 ? -4.113 23.656 -4.395 1 97.69 432 LEU A C 1
ATOM 3382 O O . LEU A 1 432 ? -4.223 24.734 -4.996 1 97.69 432 LEU A O 1
ATOM 3386 N N . GLN A 1 433 ? -3.711 23.609 -3.088 1 96.19 433 GLN A N 1
ATOM 3387 C CA . GLN A 1 433 ? -3.238 24.812 -2.41 1 96.19 433 GLN A CA 1
ATOM 3388 C C . GLN A 1 433 ? -1.988 25.359 -3.086 1 96.19 433 GLN A C 1
ATOM 3390 O O . GLN A 1 433 ? -1.866 26.578 -3.279 1 96.19 433 GLN A O 1
ATOM 3395 N N . THR A 1 434 ? -1.105 24.469 -3.428 1 98.19 434 THR A N 1
ATOM 3396 C CA . THR A 1 434 ? 0.081 24.875 -4.168 1 98.19 434 THR A CA 1
ATOM 3397 C C . THR A 1 434 ? -0.302 25.453 -5.531 1 98.19 434 THR A C 1
ATOM 3399 O O . THR A 1 434 ? 0.237 26.469 -5.957 1 98.19 434 THR A O 1
ATOM 3402 N N . ALA A 1 435 ? -1.237 24.828 -6.168 1 98.69 435 ALA A N 1
ATOM 3403 C CA . ALA A 1 435 ? -1.682 25.281 -7.484 1 98.69 435 ALA A CA 1
ATOM 3404 C C . ALA A 1 435 ? -2.258 26.688 -7.414 1 98.69 435 ALA A C 1
ATOM 3406 O O . ALA A 1 435 ? -2.07 27.484 -8.336 1 98.69 435 ALA A O 1
ATOM 3407 N N . ARG A 1 436 ? -3.01 27 -6.355 1 97.75 436 ARG A N 1
ATOM 3408 C CA . ARG A 1 436 ? -3.57 28.328 -6.184 1 97.75 436 ARG A CA 1
ATOM 3409 C C . ARG A 1 436 ? -2.471 29.391 -6.164 1 97.75 436 ARG A C 1
ATOM 3411 O O . ARG A 1 436 ? -2.598 30.438 -6.801 1 97.75 436 ARG A O 1
ATOM 3418 N N . TYR A 1 437 ? -1.413 29.141 -5.434 1 97.25 437 TYR A N 1
ATOM 3419 C CA . TYR A 1 437 ? -0.277 30.047 -5.371 1 97.25 437 TYR A CA 1
ATOM 3420 C C . TYR A 1 437 ? 0.398 30.172 -6.734 1 97.25 437 TYR A C 1
ATOM 3422 O O . TYR A 1 437 ? 0.786 31.266 -7.141 1 97.25 437 TYR A O 1
ATOM 3430 N N . LEU A 1 438 ? 0.497 29.016 -7.449 1 98.12 438 LEU A N 1
ATOM 3431 C CA . LEU A 1 438 ? 1.123 29.016 -8.766 1 98.12 438 LEU A CA 1
ATOM 3432 C C . LEU A 1 438 ? 0.319 29.859 -9.75 1 98.12 438 LEU A C 1
ATOM 3434 O O . LEU A 1 438 ? 0.891 30.625 -10.531 1 98.12 438 LEU A O 1
ATOM 3438 N N . MET A 1 439 ? -1.01 29.719 -9.742 1 97.38 439 MET A N 1
ATOM 3439 C CA . MET A 1 439 ? -1.865 30.484 -10.648 1 97.38 439 MET A CA 1
ATOM 3440 C C . MET A 1 439 ? -1.774 31.984 -10.336 1 97.38 439 MET A C 1
ATOM 3442 O O . MET A 1 439 ? -1.731 32.812 -11.258 1 97.38 439 MET A O 1
ATOM 3446 N N . LYS A 1 440 ? -1.749 32.312 -9.023 1 96.5 440 LYS A N 1
ATOM 3447 C CA . LYS A 1 440 ? -1.588 33.719 -8.617 1 96.5 440 LYS A CA 1
ATOM 3448 C C . LYS A 1 440 ? -0.26 34.281 -9.117 1 96.5 440 LYS A C 1
ATOM 3450 O O . LYS A 1 440 ? -0.221 35.375 -9.695 1 96.5 440 LYS A O 1
ATOM 3455 N N . SER A 1 441 ? 0.775 33.562 -8.891 1 96.19 441 SER A N 1
ATOM 3456 C CA . SER A 1 441 ? 2.109 33.969 -9.297 1 96.19 441 SER A CA 1
ATOM 3457 C C . SER A 1 441 ? 2.213 34.094 -10.82 1 96.19 441 SER A C 1
ATOM 3459 O O . SER A 1 441 ? 2.814 35.031 -11.336 1 96.19 441 SER A O 1
ATOM 3461 N N . TYR A 1 442 ? 1.691 33.125 -11.477 1 95.38 442 TYR A N 1
ATOM 3462 C CA . TYR A 1 442 ? 1.685 33.125 -12.938 1 95.38 442 TYR A CA 1
ATOM 3463 C C . TYR A 1 442 ? 0.993 34.375 -13.469 1 95.38 442 TYR A C 1
ATOM 3465 O O . TYR A 1 442 ? 1.502 35.031 -14.383 1 95.38 442 TYR A O 1
ATOM 3473 N N . ASN A 1 443 ? -0.138 34.719 -12.938 1 94.31 443 ASN A N 1
ATOM 3474 C CA . ASN A 1 443 ? -0.874 35.906 -13.344 1 94.31 443 ASN A CA 1
ATOM 3475 C C . ASN A 1 443 ? -0.088 37.188 -13.047 1 94.31 443 ASN A C 1
ATOM 3477 O O . ASN A 1 443 ? -0.127 38.156 -13.82 1 94.31 443 ASN A O 1
ATOM 3481 N N . GLN A 1 444 ? 0.591 37.188 -11.93 1 94.5 444 GLN A N 1
ATOM 3482 C CA . GLN A 1 444 ? 1.444 38.312 -11.594 1 94.5 444 GLN A CA 1
ATOM 3483 C C . GLN A 1 444 ? 2.562 38.5 -12.617 1 94.5 444 GLN A C 1
ATOM 3485 O O . GLN A 1 444 ? 2.898 39.625 -13 1 94.5 444 GLN A O 1
ATOM 3490 N N . SER A 1 445 ? 3.082 37.406 -12.992 1 94.12 445 SER A N 1
ATOM 3491 C CA . SER A 1 445 ? 4.148 37.438 -13.984 1 94.12 445 SER A CA 1
ATOM 3492 C C . SER A 1 445 ? 3.648 37.969 -15.312 1 94.12 445 SER A C 1
ATOM 3494 O O . SER A 1 445 ? 4.375 38.688 -16.016 1 94.12 445 SER A O 1
ATOM 3496 N N . LEU A 1 446 ? 2.482 37.656 -15.719 1 91.56 446 LEU A N 1
ATOM 3497 C CA . LEU A 1 446 ? 1.884 38.156 -16.953 1 91.56 446 LEU A CA 1
ATOM 3498 C C . LEU A 1 446 ? 1.704 39.688 -16.906 1 91.56 446 LEU A C 1
ATOM 3500 O O . LEU A 1 446 ? 1.705 40.344 -17.938 1 91.56 446 LEU A O 1
ATOM 3504 N N . GLN A 1 447 ? 1.613 40.219 -15.727 1 92.69 447 GLN A N 1
ATOM 3505 C CA . GLN A 1 447 ? 1.462 41.656 -15.539 1 92.69 447 GLN A CA 1
ATOM 3506 C C . GLN A 1 447 ? 2.82 42.344 -15.461 1 92.69 447 GLN A C 1
ATOM 3508 O O . GLN A 1 447 ? 2.895 43.562 -15.234 1 92.69 447 GLN A O 1
ATOM 3513 N N . GLY A 1 448 ? 3.875 41.625 -15.523 1 89.75 448 GLY A N 1
ATOM 3514 C CA .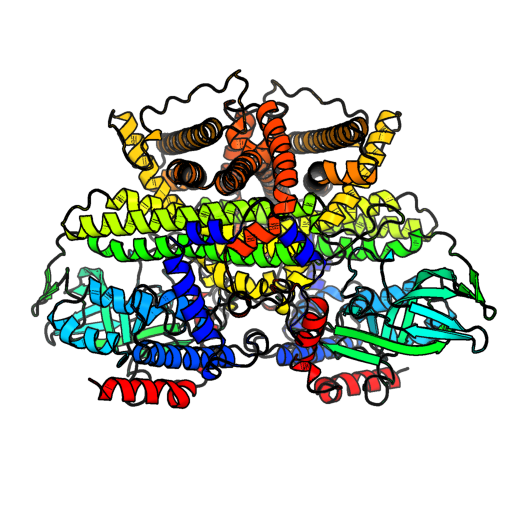 GLY A 1 448 ? 5.211 42.188 -15.602 1 89.75 448 GLY A CA 1
ATOM 3515 C C . GLY A 1 448 ? 5.941 42.156 -14.266 1 89.75 448 GLY A C 1
ATOM 3516 O O . GLY A 1 448 ? 7.055 42.688 -14.156 1 89.75 448 GLY A O 1
ATOM 3517 N N . GLU A 1 449 ? 5.352 41.531 -13.281 1 91.31 449 GLU A N 1
ATOM 3518 C CA . GLU A 1 449 ? 5.996 41.469 -11.969 1 91.31 449 GLU A CA 1
ATOM 3519 C C . GLU A 1 449 ? 7.109 40.438 -11.945 1 91.31 449 GLU A C 1
ATOM 3521 O O . GLU A 1 449 ? 6.969 39.375 -12.523 1 91.31 449 GLU A O 1
ATOM 3526 N N . LYS A 1 450 ? 8.148 40.812 -11.297 1 90.25 450 LYS A N 1
ATOM 3527 C CA . LYS A 1 450 ? 9.227 39.875 -11.094 1 90.25 450 LYS A CA 1
ATOM 3528 C C . LYS A 1 450 ? 8.961 38.969 -9.875 1 90.25 450 LYS A C 1
ATOM 3530 O O . LYS A 1 450 ? 8.727 39.5 -8.773 1 90.25 450 LYS A O 1
ATOM 3535 N N . LEU A 1 451 ? 8.945 37.688 -10.125 1 92.31 451 LEU A N 1
ATOM 3536 C CA . LEU A 1 451 ? 8.688 36.719 -9.062 1 92.31 451 LEU A CA 1
ATOM 3537 C C . LEU A 1 451 ? 9.984 36.312 -8.391 1 92.31 451 LEU A C 1
ATOM 3539 O O . LEU A 1 451 ? 11.062 36.438 -8.969 1 92.31 451 LEU A O 1
ATOM 3543 N N . ALA A 1 452 ? 9.945 35.938 -7.188 1 88.75 452 ALA A N 1
ATOM 3544 C CA . ALA A 1 452 ? 11.102 35.5 -6.41 1 88.75 452 ALA A CA 1
ATOM 3545 C C . ALA A 1 452 ? 10.836 34.156 -5.762 1 88.75 452 ALA A C 1
ATOM 3547 O O . ALA A 1 452 ? 9.75 33.562 -5.91 1 88.75 452 ALA A O 1
ATOM 3548 N N . GLY A 1 453 ? 11.898 33.562 -5.254 1 90.44 453 GLY A N 1
ATOM 3549 C CA . GLY A 1 453 ? 11.75 32.312 -4.5 1 90.44 453 GLY A CA 1
ATOM 3550 C C . GLY A 1 453 ? 11.531 31.109 -5.383 1 90.44 453 GLY A C 1
ATOM 3551 O O . GLY A 1 453 ? 12.156 30.969 -6.434 1 90.44 453 GLY A O 1
ATOM 3552 N N . SER A 1 454 ? 10.648 30.266 -4.934 1 92.62 454 SER A N 1
ATOM 3553 C CA . SER A 1 454 ? 10.461 28.969 -5.586 1 92.62 454 SER A CA 1
ATOM 3554 C C . SER A 1 454 ? 9.727 29.125 -6.914 1 92.62 454 SER A C 1
ATOM 3556 O O . SER A 1 454 ? 9.758 28.219 -7.75 1 92.62 454 SER A O 1
ATOM 3558 N N . VAL A 1 455 ? 9.047 30.281 -7.191 1 95.56 455 VAL A N 1
ATOM 3559 C CA . VAL A 1 455 ? 8.242 30.469 -8.398 1 95.56 455 VAL A CA 1
ATOM 3560 C C . VAL A 1 455 ? 8.953 31.422 -9.352 1 95.56 455 VAL A C 1
ATOM 3562 O O . VAL A 1 455 ? 8.383 31.844 -10.352 1 95.56 455 VAL A O 1
ATOM 3565 N N . ALA A 1 456 ? 10.203 31.797 -9.078 1 94.44 456 ALA A N 1
ATOM 3566 C CA . ALA A 1 456 ? 10.961 32.75 -9.891 1 94.44 456 ALA A CA 1
ATOM 3567 C C . ALA A 1 456 ? 11.016 32.281 -11.344 1 94.44 456 ALA A C 1
ATOM 3569 O O . ALA A 1 456 ? 11.016 33.125 -12.258 1 94.44 456 ALA A O 1
ATOM 3570 N N . TYR A 1 457 ? 10.984 31 -11.578 1 93.56 457 TYR A N 1
ATOM 3571 C CA . TYR A 1 457 ? 11.141 30.438 -12.914 1 93.56 457 TYR A CA 1
ATOM 3572 C C . TYR A 1 457 ? 9.922 30.719 -13.773 1 93.56 457 TYR A C 1
ATOM 3574 O O . TYR A 1 457 ? 9.961 30.562 -15 1 93.56 457 TYR A O 1
ATOM 3582 N N . LEU A 1 458 ? 8.812 31.125 -13.219 1 94.5 458 LEU A N 1
ATOM 3583 C CA . LEU A 1 458 ? 7.586 31.406 -13.945 1 94.5 458 LEU A CA 1
ATOM 3584 C C . LEU A 1 458 ? 7.641 32.781 -14.586 1 94.5 458 LEU A C 1
ATOM 3586 O O . LEU A 1 458 ? 6.789 33.125 -15.414 1 94.5 458 LEU A O 1
ATOM 3590 N N . SER A 1 459 ? 8.695 33.562 -14.156 1 88.5 459 SER A N 1
ATOM 3591 C CA . SER A 1 459 ? 8.812 34.875 -14.727 1 88.5 459 SER A CA 1
ATOM 3592 C C . SER A 1 459 ? 9.109 34.812 -16.219 1 88.5 459 SER A C 1
ATOM 3594 O O . SER A 1 459 ? 10.078 34.188 -16.641 1 88.5 459 SER A O 1
ATOM 3596 N N . GLY A 1 460 ? 8.43 35.469 -16.984 1 69.62 460 GLY A N 1
ATOM 3597 C CA . GLY A 1 460 ? 8.672 35.562 -18.422 1 69.62 460 GLY A CA 1
ATOM 3598 C C . GLY A 1 460 ? 8.484 34.25 -19.156 1 69.62 460 GLY A C 1
ATOM 3599 O O . GLY A 1 460 ? 9.172 34 -20.156 1 69.62 460 GLY A O 1
ATOM 3600 N N . VAL A 1 461 ? 7.773 33.312 -18.594 1 62.91 461 VAL A N 1
ATOM 3601 C CA . VAL A 1 461 ? 7.59 31.984 -19.141 1 62.91 461 VAL A CA 1
ATOM 3602 C C . VAL A 1 461 ? 7.16 32.094 -20.609 1 62.91 461 VAL A C 1
ATOM 3604 O O . VAL A 1 461 ? 6.121 32.688 -20.922 1 62.91 461 VAL A O 1
ATOM 3607 N N . GLN A 1 462 ? 8.125 32.188 -21.484 1 59 462 GLN A N 1
ATOM 3608 C CA . GLN A 1 462 ? 7.812 31.938 -22.891 1 59 462 GLN A CA 1
ATOM 3609 C C . GLN A 1 462 ? 8.039 30.469 -23.25 1 59 462 GLN A C 1
ATOM 3611 O O . GLN A 1 462 ? 9.055 29.875 -22.859 1 59 462 GLN A O 1
ATOM 3616 N N . PRO A 1 463 ? 6.957 29.781 -23.531 1 52.72 463 PRO A N 1
ATOM 3617 C CA . PRO A 1 463 ? 7.184 28.391 -23.938 1 52.72 463 PRO A CA 1
ATOM 3618 C C . PRO A 1 463 ? 8.422 28.219 -24.812 1 52.72 463 PRO A C 1
ATOM 3620 O O . PRO A 1 463 ? 8.648 29 -25.719 1 52.72 463 PRO A O 1
ATOM 3623 N N . VAL A 1 464 ? 9.523 27.984 -24.203 1 54.47 464 VAL A N 1
ATOM 3624 C CA . VAL A 1 464 ? 10.758 27.828 -24.969 1 54.47 464 VAL A CA 1
ATOM 3625 C C . VAL A 1 464 ? 10.602 26.688 -25.953 1 54.47 464 VAL A C 1
ATOM 3627 O O . VAL A 1 464 ? 10.18 25.578 -25.594 1 54.47 464 VAL A O 1
ATOM 3630 N N . PRO A 1 465 ? 10.578 26.922 -27.188 1 48.5 465 PRO A N 1
ATOM 3631 C CA . PRO A 1 465 ? 10.602 25.891 -28.234 1 48.5 465 PRO A CA 1
ATOM 3632 C C . PRO A 1 465 ? 11.578 24.766 -27.938 1 48.5 465 PRO A C 1
ATOM 3634 O O . PRO A 1 465 ? 12.602 24.984 -27.281 1 48.5 465 PRO A O 1
ATOM 3637 N N . ALA A 1 466 ? 11.172 23.5 -28.031 1 48.16 466 ALA A N 1
ATOM 3638 C CA . ALA A 1 466 ? 11.562 22.094 -28.031 1 48.16 466 ALA A CA 1
ATOM 3639 C C . ALA A 1 466 ? 13 21.938 -28.516 1 48.16 466 ALA A C 1
ATOM 3641 O O . ALA A 1 466 ? 13.703 21.016 -28.094 1 48.16 466 ALA A O 1
ATOM 3642 N N . ALA A 1 467 ? 13.578 22.547 -29.516 1 50 467 ALA A N 1
ATOM 3643 C CA . ALA A 1 467 ? 13.977 21.609 -30.578 1 50 467 ALA A CA 1
ATOM 3644 C C . ALA A 1 467 ? 15.273 20.906 -30.219 1 50 467 ALA A C 1
ATOM 3646 O O . ALA A 1 467 ? 15.773 21.031 -29.094 1 50 467 ALA A O 1
ATOM 3647 N N . GLY A 1 468 ? 16.391 20.969 -31.25 1 51.88 468 GLY A N 1
ATOM 3648 C CA . GLY A 1 468 ? 17.281 20.094 -32 1 51.88 468 GLY A CA 1
ATOM 3649 C C . GLY A 1 468 ? 18.609 19.875 -31.312 1 51.88 468 GLY A C 1
ATOM 3650 O O . GLY A 1 468 ? 19.594 19.5 -31.953 1 51.88 468 GLY A O 1
ATOM 3651 N N . ARG A 1 469 ? 18.75 20.281 -30.047 1 60.38 469 ARG A N 1
ATOM 3652 C CA . ARG A 1 469 ? 20.141 20.203 -29.609 1 60.38 469 ARG A CA 1
ATOM 3653 C C . ARG A 1 469 ? 20.406 18.906 -28.844 1 60.38 469 ARG A C 1
ATOM 3655 O O . ARG A 1 469 ? 19.531 18.406 -28.141 1 60.38 469 ARG A O 1
ATOM 3662 N N . THR A 1 470 ? 21.438 18.375 -29.156 1 66.19 470 THR A N 1
ATOM 3663 C CA . THR A 1 470 ? 21.969 17.25 -28.375 1 66.19 470 THR A CA 1
ATOM 3664 C C . THR A 1 470 ? 22.234 17.688 -26.938 1 66.19 470 THR A C 1
ATOM 3666 O O . THR A 1 470 ? 22.859 18.719 -26.688 1 66.19 470 THR A O 1
ATOM 3669 N N . ARG A 1 471 ? 21.609 17 -25.953 1 83.88 471 ARG A N 1
ATOM 3670 C CA . ARG A 1 471 ? 21.766 17.328 -24.531 1 83.88 471 ARG A CA 1
ATOM 3671 C C . ARG A 1 471 ? 22.547 16.25 -23.797 1 83.88 471 ARG A C 1
ATOM 3673 O O . ARG A 1 471 ? 22.375 15.055 -24.078 1 83.88 471 ARG A O 1
ATOM 3680 N N . ASN A 1 472 ? 23.484 16.719 -23.016 1 90.56 472 ASN A N 1
ATOM 3681 C CA . ASN A 1 472 ? 24.125 15.812 -22.062 1 90.56 472 ASN A CA 1
ATOM 3682 C C . ASN A 1 472 ? 23.219 15.516 -20.875 1 90.56 472 ASN A C 1
ATOM 3684 O O . ASN A 1 472 ? 23.188 16.281 -19.906 1 90.56 472 ASN A O 1
ATOM 3688 N N . MET A 1 473 ? 22.562 14.375 -20.922 1 93.88 473 MET A N 1
ATOM 3689 C CA . MET A 1 473 ? 21.531 14.031 -19.938 1 93.88 473 MET A CA 1
ATOM 3690 C C . MET A 1 473 ? 22.156 13.688 -18.594 1 93.88 473 MET A C 1
ATOM 3692 O O . MET A 1 473 ? 21.438 13.359 -17.641 1 93.88 473 MET A O 1
ATOM 3696 N N . LEU A 1 474 ? 23.453 13.797 -18.469 1 96.38 474 LEU A N 1
ATOM 3697 C CA . LEU A 1 474 ? 24.094 13.586 -17.172 1 96.38 474 LEU A CA 1
ATOM 3698 C C . LEU A 1 474 ? 24.422 14.914 -16.5 1 96.38 474 LEU A C 1
ATOM 3700 O O . LEU A 1 474 ? 24.75 14.945 -15.312 1 96.38 474 LEU A O 1
ATOM 3704 N N . ASP A 1 475 ? 24.344 15.953 -17.25 1 96.06 475 ASP A N 1
ATOM 3705 C CA . ASP A 1 475 ? 24.609 17.281 -16.703 1 96.06 475 ASP A CA 1
ATOM 3706 C C . ASP A 1 475 ? 23.453 17.734 -15.797 1 96.06 475 ASP A C 1
ATOM 3708 O O . ASP A 1 475 ? 22.312 17.844 -16.25 1 96.06 475 ASP A O 1
ATOM 3712 N N . LEU A 1 476 ? 23.766 18.078 -14.562 1 97 476 LEU A N 1
ATOM 3713 C CA . LEU A 1 476 ? 22.734 18.422 -13.594 1 97 476 LEU A CA 1
ATOM 3714 C C . LEU A 1 476 ? 22.031 19.719 -14 1 97 476 LEU A C 1
ATOM 3716 O O . LEU A 1 476 ? 20.828 19.875 -13.75 1 97 476 LEU A O 1
ATOM 3720 N N . GLY A 1 477 ? 22.75 20.672 -14.562 1 95.06 477 GLY A N 1
ATOM 3721 C CA . GLY A 1 477 ? 22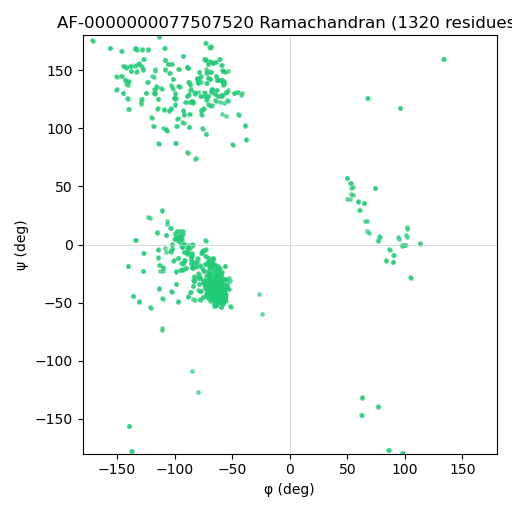.125 21.891 -15.062 1 95.06 477 GLY A CA 1
ATOM 3722 C C . GLY A 1 477 ? 21.094 21.625 -16.141 1 95.06 477 GLY A C 1
ATOM 3723 O O . GLY A 1 477 ? 20.031 22.234 -16.156 1 95.06 477 GLY A O 1
ATOM 3724 N N . VAL A 1 478 ? 21.453 20.703 -17.078 1 94.44 478 VAL A N 1
ATOM 3725 C CA . VAL A 1 478 ? 20.562 20.328 -18.172 1 94.44 478 VAL A CA 1
ATOM 3726 C C . VAL A 1 478 ? 19.312 19.656 -17.594 1 94.44 478 VAL A C 1
ATOM 3728 O O . VAL A 1 478 ? 18.188 19.938 -18.031 1 94.44 478 VAL A O 1
ATOM 3731 N N . LEU A 1 479 ? 19.5 18.781 -16.625 1 96.62 479 LEU A N 1
ATOM 3732 C CA . LEU A 1 479 ? 18.391 18.094 -15.984 1 96.62 479 LEU A CA 1
ATOM 3733 C C . LEU A 1 479 ? 17.484 19.078 -15.25 1 96.62 479 LEU A C 1
ATOM 3735 O O . LEU A 1 479 ? 16.266 19.031 -15.391 1 96.62 479 LEU A O 1
ATOM 3739 N N . CYS A 1 480 ? 18.062 20.016 -14.492 1 96.38 480 CYS A N 1
ATOM 3740 C CA . CYS A 1 480 ? 17.281 21.016 -13.781 1 96.38 480 CYS A CA 1
ATOM 3741 C C . CYS A 1 480 ? 16.484 21.875 -14.758 1 96.38 480 CYS A C 1
ATOM 3743 O O . CYS A 1 480 ? 15.328 22.203 -14.492 1 96.38 480 CYS A O 1
ATOM 3745 N N . ASP A 1 481 ? 17.109 22.203 -15.883 1 94.31 481 ASP A N 1
ATOM 3746 C CA . ASP A 1 481 ? 16.438 23.016 -16.891 1 94.31 481 ASP A CA 1
ATOM 3747 C C . ASP A 1 481 ? 15.25 22.281 -17.5 1 94.31 481 ASP A C 1
ATOM 3749 O O . ASP A 1 481 ? 14.227 22.906 -17.797 1 94.31 481 ASP A O 1
ATOM 3753 N N . ALA A 1 482 ? 15.422 20.969 -17.734 1 95.25 482 ALA A N 1
ATOM 3754 C CA . ALA A 1 482 ? 14.312 20.172 -18.25 1 95.25 482 ALA A CA 1
ATOM 3755 C C . ALA A 1 482 ? 13.133 20.172 -17.297 1 95.25 482 ALA A C 1
ATOM 3757 O O . ALA A 1 482 ? 11.984 20.328 -17.703 1 95.25 482 ALA A O 1
ATOM 3758 N N . TYR A 1 483 ? 13.406 20.031 -16.031 1 97 483 TYR A N 1
ATOM 3759 C CA . TYR A 1 483 ? 12.352 20.031 -15.016 1 97 483 TYR A CA 1
ATOM 3760 C C . TYR A 1 483 ? 11.719 21.422 -14.898 1 97 483 TYR A C 1
ATOM 3762 O O . TYR A 1 483 ? 10.508 21.531 -14.695 1 97 483 TYR A O 1
ATOM 3770 N N . ARG A 1 484 ? 12.57 22.438 -14.977 1 96.06 484 ARG A N 1
ATOM 3771 C CA . ARG A 1 484 ? 12.086 23.812 -14.953 1 96.06 484 ARG A CA 1
ATOM 3772 C C . ARG A 1 484 ? 11.102 24.062 -16.094 1 96.06 484 ARG A C 1
ATOM 3774 O O . ARG A 1 484 ? 10.031 24.641 -15.883 1 96.06 484 ARG A O 1
ATOM 3781 N N . HIS A 1 485 ? 11.508 23.641 -17.266 1 94.75 485 HIS A N 1
ATOM 3782 C CA . HIS A 1 485 ? 10.656 23.797 -18.438 1 94.75 485 HIS A CA 1
ATOM 3783 C C . HIS A 1 485 ? 9.328 23.078 -18.25 1 94.75 485 HIS A C 1
ATOM 3785 O O . HIS A 1 485 ? 8.266 23.625 -18.547 1 94.75 485 HIS A O 1
ATOM 3791 N N . ARG A 1 486 ? 9.398 21.812 -17.812 1 96.31 486 ARG A N 1
ATOM 3792 C CA . ARG A 1 486 ? 8.195 21.031 -17.594 1 96.31 486 ARG A CA 1
ATOM 3793 C C . ARG A 1 486 ? 7.25 21.734 -16.625 1 96.31 486 ARG A C 1
ATOM 3795 O O . ARG A 1 486 ? 6.047 21.828 -16.875 1 96.31 486 ARG A O 1
ATOM 3802 N N . ALA A 1 487 ? 7.797 22.203 -15.484 1 97.25 487 ALA A N 1
ATOM 3803 C CA . ALA A 1 487 ? 6.98 22.859 -14.469 1 97.25 487 ALA A CA 1
ATOM 3804 C C . ALA A 1 487 ? 6.324 24.125 -15.023 1 97.25 487 ALA A C 1
ATOM 3806 O O . ALA A 1 487 ? 5.121 24.328 -14.852 1 97.25 487 ALA A O 1
ATOM 3807 N N . ALA A 1 488 ? 7.121 24.938 -15.711 1 96.12 488 ALA A N 1
ATOM 3808 C CA . ALA A 1 488 ? 6.605 26.188 -16.281 1 96.12 488 ALA A CA 1
ATOM 3809 C C . ALA A 1 488 ? 5.508 25.906 -17.297 1 96.12 488 ALA A C 1
ATOM 3811 O O . ALA A 1 488 ? 4.473 26.578 -17.297 1 96.12 488 ALA A O 1
ATOM 3812 N N . ARG A 1 489 ? 5.758 24.969 -18.141 1 94.88 489 ARG A N 1
ATOM 3813 C CA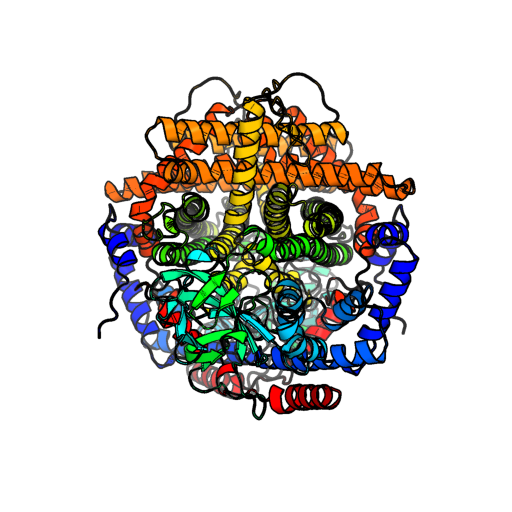 . ARG A 1 489 ? 4.805 24.641 -19.203 1 94.88 489 ARG A CA 1
ATOM 3814 C C . ARG A 1 489 ? 3.494 24.125 -18.609 1 94.88 489 ARG A C 1
ATOM 3816 O O . ARG A 1 489 ? 2.414 24.516 -19.062 1 94.88 489 ARG A O 1
ATOM 3823 N N . LEU A 1 490 ? 3.566 23.234 -17.672 1 96.81 490 LEU A N 1
ATOM 3824 C CA . LEU A 1 490 ? 2.363 22.641 -17.094 1 96.81 490 LEU A CA 1
ATOM 3825 C C . LEU A 1 490 ? 1.577 23.672 -16.297 1 96.81 490 LEU A C 1
ATOM 3827 O O . LEU A 1 490 ? 0.346 23.625 -16.25 1 96.81 490 LEU A O 1
ATOM 3831 N N . VAL A 1 491 ? 2.275 24.625 -15.641 1 97.38 491 VAL A N 1
ATOM 3832 C CA . VAL A 1 491 ? 1.59 25.734 -14.984 1 97.38 491 VAL A CA 1
ATOM 3833 C C . VAL A 1 491 ? 0.847 26.578 -16.016 1 97.38 491 VAL A C 1
ATOM 3835 O O . VAL A 1 491 ? -0.315 26.938 -15.82 1 97.38 491 VAL A O 1
ATOM 3838 N N . HIS A 1 492 ? 1.523 26.859 -17.141 1 95.44 492 HIS A N 1
ATOM 3839 C CA . HIS A 1 492 ? 0.901 27.594 -18.234 1 95.44 492 HIS A CA 1
ATOM 3840 C C . HIS A 1 492 ? -0.325 26.859 -18.766 1 95.44 492 HIS A C 1
ATOM 3842 O O . HIS A 1 492 ? -1.381 27.469 -18.953 1 95.44 492 HIS A O 1
ATOM 3848 N N . GLU A 1 493 ? -0.162 25.578 -18.969 1 95.25 493 GLU A N 1
ATOM 3849 C CA . GLU A 1 493 ? -1.26 24.781 -19.516 1 95.25 493 GLU A CA 1
ATOM 3850 C C . GLU A 1 493 ? -2.449 24.766 -18.562 1 95.25 493 GLU A C 1
ATOM 3852 O O . GLU A 1 493 ? -3.602 24.797 -18.984 1 95.25 493 GLU A O 1
ATOM 3857 N N . ALA A 1 494 ? -2.195 24.656 -17.281 1 97.06 494 ALA A N 1
ATOM 3858 C CA . ALA A 1 494 ? -3.27 24.688 -16.297 1 97.06 494 ALA A CA 1
ATOM 3859 C C . ALA A 1 494 ? -3.986 26.031 -16.312 1 97.06 494 ALA A C 1
ATOM 3861 O O . ALA A 1 494 ? -5.215 26.094 -16.203 1 97.06 494 ALA A O 1
ATOM 3862 N N . ALA A 1 495 ? -3.209 27.109 -16.453 1 96.44 495 ALA A N 1
ATOM 3863 C CA . ALA A 1 495 ? -3.785 28.453 -16.516 1 96.44 495 ALA A CA 1
ATOM 3864 C C . ALA A 1 495 ? -4.668 28.609 -17.75 1 96.44 495 ALA A C 1
ATOM 3866 O O . ALA A 1 495 ? -5.742 29.203 -17.688 1 96.44 495 ALA A O 1
ATOM 3867 N N . VAL A 1 496 ? -4.184 28.109 -18.875 1 95.06 496 VAL A N 1
ATOM 3868 C CA . VAL A 1 496 ? -4.941 28.172 -20.109 1 95.06 496 VAL A CA 1
ATOM 3869 C C . VAL A 1 496 ? -6.238 27.375 -19.969 1 95.06 496 VAL A C 1
ATOM 3871 O O . VAL A 1 496 ? -7.301 27.828 -20.406 1 95.06 496 VAL A O 1
ATOM 3874 N N . GLN A 1 497 ? -6.125 26.188 -19.375 1 96.38 497 GLN A N 1
ATOM 3875 C CA . GLN A 1 497 ? -7.32 25.359 -19.172 1 96.38 497 GLN A CA 1
ATOM 3876 C C . GLN A 1 497 ? -8.336 26.078 -18.281 1 96.38 497 GLN A C 1
ATOM 3878 O O . GLN A 1 497 ? -9.539 26.047 -18.547 1 96.38 497 GLN A O 1
ATOM 3883 N N . LEU A 1 498 ? -7.875 26.703 -17.234 1 97 498 LEU A N 1
ATOM 3884 C CA . LEU A 1 498 ? -8.734 27.469 -16.344 1 97 498 LEU A CA 1
ATOM 3885 C C . LEU A 1 498 ? -9.438 28.594 -17.094 1 97 498 LEU A C 1
ATOM 3887 O O . LEU A 1 498 ? -10.648 28.797 -16.922 1 97 498 LEU A O 1
ATOM 3891 N N . ARG A 1 499 ? -8.703 29.266 -17.922 1 96.06 499 ARG A N 1
ATOM 3892 C CA . ARG A 1 499 ? -9.266 30.344 -18.734 1 96.06 499 ARG A CA 1
ATOM 3893 C C . ARG A 1 499 ? -10.305 29.812 -19.719 1 96.06 499 ARG A C 1
ATOM 3895 O O . ARG A 1 499 ? -11.344 30.438 -19.922 1 96.06 499 ARG A O 1
ATOM 3902 N N . ASN A 1 500 ? -9.945 28.688 -20.328 1 96.5 500 ASN A N 1
ATOM 3903 C CA . ASN A 1 500 ? -10.875 28.078 -21.266 1 96.5 500 ASN A CA 1
ATOM 3904 C C . ASN A 1 500 ? -12.195 27.719 -20.594 1 96.5 500 ASN A C 1
ATOM 3906 O O . ASN A 1 500 ? -13.266 27.906 -21.188 1 96.5 500 ASN A O 1
ATOM 3910 N N . GLU A 1 501 ? -12.148 27.219 -19.406 1 97 501 GLU A N 1
ATOM 3911 C CA . GLU A 1 501 ? -13.352 26.875 -18.672 1 97 501 GLU A CA 1
ATOM 3912 C C . GLU A 1 501 ? -14.188 28.109 -18.344 1 97 501 GLU A C 1
ATOM 3914 O O . GLU A 1 501 ? -15.422 28.062 -18.406 1 97 501 GLU A O 1
ATOM 3919 N N . ARG A 1 502 ? -13.516 29.141 -18.031 1 96.94 502 ARG A N 1
ATOM 3920 C CA . ARG A 1 502 ? -14.203 30.406 -17.766 1 96.94 502 ARG A CA 1
ATOM 3921 C C . ARG A 1 502 ? -14.867 30.953 -19.016 1 96.94 502 ARG A C 1
ATOM 3923 O O . ARG A 1 502 ? -16 31.422 -18.984 1 96.94 502 ARG A O 1
ATOM 3930 N N . GLN A 1 503 ? -14.188 30.891 -20.047 1 97.19 503 GLN A N 1
ATOM 3931 C CA . GLN A 1 503 ? -14.688 31.375 -21.328 1 97.19 503 GLN A CA 1
ATOM 3932 C C . GLN A 1 503 ? -15.867 30.531 -21.812 1 97.19 503 GLN A C 1
ATOM 3934 O O . GLN A 1 503 ? -16.75 31.031 -22.516 1 97.19 503 GLN A O 1
ATOM 3939 N N . ALA A 1 504 ? -15.852 29.312 -21.422 1 96.25 504 ALA A N 1
ATOM 3940 C CA . ALA A 1 504 ? -16.953 28.422 -21.766 1 96.25 504 ALA A CA 1
ATOM 3941 C C . ALA A 1 504 ? -18.188 28.719 -20.922 1 96.25 504 ALA A C 1
ATOM 3943 O O . ALA A 1 504 ? -19.219 28.062 -21.062 1 96.25 504 ALA A O 1
ATOM 3944 N N . GLY A 1 505 ? -18.094 29.609 -19.953 1 96.44 505 GLY A N 1
ATOM 3945 C CA . GLY A 1 505 ? -19.281 30.078 -19.234 1 96.44 505 GLY A CA 1
ATOM 3946 C C . GLY A 1 505 ? -19.297 29.656 -17.781 1 96.44 505 GLY A C 1
ATOM 3947 O O . GLY A 1 505 ? -20.219 30.016 -17.031 1 96.44 505 GLY A O 1
ATOM 3948 N N . LYS A 1 506 ? -18.281 28.953 -17.344 1 96.19 506 LYS A N 1
ATOM 3949 C CA . LYS A 1 506 ? -18.25 28.531 -15.945 1 96.19 506 LYS A CA 1
ATOM 3950 C C . LYS A 1 506 ? -17.812 29.656 -15.023 1 96.19 506 LYS A C 1
ATOM 3952 O O . LYS A 1 506 ? -16.938 30.453 -15.391 1 96.19 506 LYS A O 1
ATOM 3957 N N . ASP A 1 507 ? -18.453 29.688 -13.852 1 95.38 507 ASP A N 1
ATOM 3958 C CA . ASP A 1 507 ? -17.953 30.625 -12.852 1 95.38 507 ASP A CA 1
ATOM 3959 C C . ASP A 1 507 ? -16.641 30.125 -12.25 1 95.38 507 ASP A C 1
ATOM 3961 O O . ASP A 1 507 ? -16.188 29.016 -12.555 1 95.38 507 ASP A O 1
ATOM 3965 N N . GLN A 1 508 ? -16 30.875 -11.461 1 94.44 508 GLN A N 1
ATOM 3966 C CA . GLN A 1 508 ? -14.625 30.641 -11.016 1 94.44 508 GLN A CA 1
ATOM 3967 C C . GLN A 1 508 ? -14.516 29.328 -10.258 1 94.44 508 GLN A C 1
ATOM 3969 O O . GLN A 1 508 ? -13.633 28.516 -10.539 1 94.44 508 GLN A O 1
ATOM 3974 N N . PRO A 1 509 ? -15.453 29.016 -9.266 1 95.06 509 PRO A N 1
ATOM 3975 C CA . PRO A 1 509 ? -15.336 27.75 -8.547 1 95.06 509 PRO A CA 1
ATOM 3976 C C . PRO A 1 509 ? -15.5 26.531 -9.453 1 95.06 509 PRO A C 1
ATOM 3978 O O . PRO A 1 509 ? -14.766 25.562 -9.328 1 95.06 509 PRO A O 1
ATOM 3981 N N . ASP A 1 510 ? -16.422 26.641 -10.375 1 96.25 510 ASP A N 1
ATOM 3982 C CA . ASP A 1 510 ? -16.656 25.531 -11.297 1 96.25 510 ASP A CA 1
ATOM 3983 C C . ASP A 1 510 ? -15.508 25.359 -12.281 1 96.25 510 ASP A C 1
ATOM 3985 O O . ASP A 1 510 ? -15.148 24.234 -12.641 1 96.25 510 ASP A O 1
ATOM 3989 N N . ALA A 1 511 ? -15.008 26.516 -12.766 1 97.56 511 ALA A N 1
ATOM 3990 C CA . ALA A 1 511 ? -13.859 26.469 -13.664 1 97.56 511 ALA A CA 1
ATOM 3991 C C . ALA A 1 511 ? -12.648 25.844 -12.977 1 97.56 511 ALA A C 1
ATOM 3993 O O . ALA A 1 511 ? -11.938 25.031 -13.57 1 97.56 511 ALA A O 1
ATOM 3994 N N . TRP A 1 512 ? -12.406 26.234 -11.742 1 97.5 512 TRP A N 1
ATOM 3995 C CA . TRP A 1 512 ? -11.312 25.688 -10.953 1 97.5 512 TRP A CA 1
ATOM 3996 C C . TRP A 1 512 ? -11.461 24.172 -10.797 1 97.5 512 TRP A C 1
ATOM 3998 O O . TRP A 1 512 ? -10.492 23.438 -10.969 1 97.5 512 TRP A O 1
ATOM 4008 N N . ASN A 1 513 ? -12.625 23.703 -10.445 1 97.5 513 ASN A N 1
ATOM 4009 C CA . ASN A 1 513 ? -12.883 22.281 -10.289 1 97.5 513 ASN A CA 1
ATOM 4010 C C . ASN A 1 513 ? -12.68 21.516 -11.594 1 97.5 513 ASN A C 1
ATOM 4012 O O . ASN A 1 513 ? -12.078 20.438 -11.602 1 97.5 513 ASN A O 1
ATOM 4016 N N . ALA A 1 514 ? -13.156 22.141 -12.695 1 97.5 514 ALA A N 1
ATOM 4017 C CA . ALA A 1 514 ? -13.047 21.5 -14.008 1 97.5 514 ALA A CA 1
ATOM 4018 C C . ALA A 1 514 ? -11.594 21.359 -14.43 1 97.5 514 ALA A C 1
ATOM 4020 O O . ALA A 1 514 ? -11.219 20.391 -15.109 1 97.5 514 ALA A O 1
ATOM 4021 N N . ALA A 1 515 ? -10.734 22.281 -13.977 1 98 515 ALA A N 1
ATOM 4022 C CA . ALA A 1 515 ? -9.328 22.297 -14.359 1 98 515 ALA A CA 1
ATOM 4023 C C . ALA A 1 515 ? -8.453 21.656 -13.289 1 98 515 ALA A C 1
ATOM 4025 O O . ALA A 1 515 ? -7.227 21.641 -13.406 1 98 515 ALA A O 1
ATOM 4026 N N . SER A 1 516 ? -9.07 21.078 -12.266 1 98.19 516 SER A N 1
ATOM 4027 C CA . SER A 1 516 ? -8.359 20.719 -11.039 1 98.19 516 SER A CA 1
ATOM 4028 C C . SER A 1 516 ? -7.328 19.625 -11.305 1 98.19 516 SER A C 1
ATOM 4030 O O . SER A 1 516 ? -6.27 19.594 -10.672 1 98.19 516 SER A O 1
ATOM 4032 N N . VAL A 1 517 ? -7.578 18.688 -12.219 1 98.19 517 VAL A N 1
ATOM 4033 C CA . VAL A 1 517 ? -6.621 17.641 -12.531 1 98.19 517 VAL A CA 1
ATOM 4034 C C . VAL A 1 517 ? -5.344 18.25 -13.102 1 98.19 517 VAL A C 1
ATOM 4036 O O . VAL A 1 517 ? -4.238 17.844 -12.727 1 98.19 517 VAL A O 1
ATOM 4039 N N . ASP A 1 518 ? -5.484 19.219 -14.016 1 98.12 518 ASP A N 1
ATOM 4040 C CA . ASP A 1 518 ? -4.336 19.922 -14.578 1 98.12 518 ASP A CA 1
ATOM 4041 C C . ASP A 1 518 ? -3.613 20.75 -13.516 1 98.12 518 ASP A C 1
ATOM 4043 O O . ASP A 1 518 ? -2.385 20.844 -13.531 1 98.12 518 ASP A O 1
ATOM 4047 N N . LEU A 1 519 ? -4.406 21.359 -12.625 1 98.69 519 LEU A N 1
ATOM 4048 C CA . LEU A 1 519 ? -3.834 22.156 -11.539 1 98.69 519 LEU A CA 1
ATOM 4049 C C . LEU A 1 519 ? -2.977 21.281 -10.625 1 98.69 519 LEU A C 1
ATOM 4051 O O . LEU A 1 519 ? -1.872 21.672 -10.25 1 98.69 519 LEU A O 1
ATOM 4055 N N . VAL A 1 520 ? -3.447 20.094 -10.297 1 98.69 520 VAL A N 1
ATOM 4056 C CA . VAL A 1 520 ? -2.699 19.156 -9.469 1 98.69 520 VAL A CA 1
ATOM 4057 C C . VAL A 1 520 ? -1.421 18.734 -10.188 1 98.69 520 VAL A C 1
ATOM 4059 O O . VAL A 1 520 ? -0.352 18.656 -9.578 1 98.69 520 VAL A O 1
ATOM 4062 N N . LYS A 1 521 ? -1.534 18.453 -11.469 1 98.38 521 LYS A N 1
ATOM 4063 C CA . LYS A 1 521 ? -0.378 18.062 -12.273 1 98.38 521 LYS A CA 1
ATOM 4064 C C . LYS A 1 521 ? 0.684 19.156 -12.281 1 98.38 521 LYS A C 1
ATOM 4066 O O . LYS A 1 521 ? 1.879 18.875 -12.18 1 98.38 521 LYS A O 1
ATOM 4071 N N . ALA A 1 522 ? 0.242 20.422 -12.391 1 98.5 522 ALA A N 1
ATOM 4072 C CA . ALA A 1 522 ? 1.155 21.562 -12.367 1 98.5 522 ALA A CA 1
ATOM 4073 C C . ALA A 1 522 ? 1.87 21.672 -11.023 1 98.5 522 ALA A C 1
ATOM 4075 O O . ALA A 1 522 ? 3.084 21.891 -10.977 1 98.5 522 ALA A O 1
ATOM 4076 N N . ALA A 1 523 ? 1.108 21.516 -9.953 1 98.81 523 ALA A N 1
ATOM 4077 C CA . ALA A 1 523 ? 1.68 21.578 -8.609 1 98.81 523 ALA A CA 1
ATOM 4078 C C . ALA A 1 523 ? 2.691 20.453 -8.383 1 98.81 523 ALA A C 1
ATOM 4080 O O . ALA A 1 523 ? 3.73 20.672 -7.758 1 98.81 523 ALA A O 1
ATOM 4081 N N . MET A 1 524 ? 2.396 19.281 -8.922 1 98.62 524 MET A N 1
ATOM 4082 C CA . MET A 1 524 ? 3.307 18.141 -8.836 1 98.62 524 MET A CA 1
ATOM 4083 C C . MET A 1 524 ? 4.617 18.438 -9.555 1 98.62 524 MET A C 1
ATOM 4085 O O . MET A 1 524 ? 5.695 18.188 -9.023 1 98.62 524 MET A O 1
ATOM 4089 N N . ALA A 1 525 ? 4.496 18.953 -10.758 1 98.56 525 ALA A N 1
ATOM 4090 C CA . ALA A 1 525 ? 5.676 19.266 -11.555 1 98.56 525 ALA A CA 1
ATOM 4091 C C . ALA A 1 525 ? 6.535 20.328 -10.859 1 98.56 525 ALA A C 1
ATOM 4093 O O . ALA A 1 525 ? 7.762 20.219 -10.844 1 98.56 525 ALA A O 1
ATOM 4094 N N . HIS A 1 526 ? 5.867 21.344 -10.297 1 98.62 526 HIS A N 1
ATOM 4095 C CA . HIS A 1 526 ? 6.551 22.391 -9.539 1 98.62 526 HIS A CA 1
ATOM 4096 C C . HIS A 1 526 ? 7.328 21.797 -8.367 1 98.62 526 HIS A C 1
ATOM 4098 O O . HIS A 1 526 ? 8.5 22.141 -8.164 1 98.62 526 HIS A O 1
ATOM 4104 N N . SER A 1 527 ? 6.688 20.938 -7.629 1 98.81 527 SER A N 1
ATOM 4105 C CA . SER A 1 527 ? 7.297 20.328 -6.449 1 98.81 527 SER A CA 1
ATOM 4106 C C . SER A 1 527 ? 8.461 19.422 -6.836 1 98.81 527 SER A C 1
ATOM 4108 O O . SER A 1 527 ? 9.492 19.406 -6.156 1 98.81 527 SER A O 1
ATOM 4110 N N . GLN A 1 528 ? 8.305 18.656 -7.91 1 98.81 528 GLN A N 1
ATOM 4111 C CA . GLN A 1 528 ? 9.375 17.781 -8.383 1 98.81 528 GLN A CA 1
ATOM 4112 C C . GLN A 1 528 ? 10.578 18.594 -8.859 1 98.81 528 GLN A C 1
ATOM 4114 O O . GLN A 1 528 ? 11.727 18.203 -8.633 1 98.81 528 GLN A O 1
ATOM 4119 N N . TYR A 1 529 ? 10.305 19.703 -9.547 1 98.31 529 TYR A N 1
ATOM 4120 C CA . TYR A 1 529 ? 11.383 20.594 -9.945 1 98.31 529 TYR A CA 1
ATOM 4121 C C . TYR A 1 529 ? 12.156 21.094 -8.734 1 98.31 529 TYR A C 1
ATOM 4123 O O . TYR A 1 529 ? 13.391 21.094 -8.734 1 98.31 529 TYR A O 1
ATOM 4131 N N . PHE A 1 530 ? 11.406 21.484 -7.711 1 98.56 530 PHE A N 1
ATOM 4132 C CA . PHE A 1 530 ? 12.031 22 -6.492 1 98.56 530 PHE A CA 1
ATOM 4133 C C . PHE A 1 530 ? 12.969 20.953 -5.895 1 98.56 530 PHE A C 1
ATOM 4135 O O . PHE A 1 530 ? 14.086 21.281 -5.488 1 98.56 530 PHE A O 1
ATOM 4142 N N . VAL A 1 531 ? 12.594 19.719 -5.828 1 98.75 531 VAL A N 1
ATOM 4143 C CA . VAL A 1 531 ? 13.359 18.656 -5.195 1 98.75 531 VAL A CA 1
ATOM 4144 C C . VAL A 1 531 ? 14.641 18.406 -5.996 1 98.75 531 VAL A C 1
ATOM 4146 O O . VAL A 1 531 ? 15.719 18.266 -5.422 1 98.75 531 VAL A O 1
ATOM 4149 N N . VAL A 1 532 ? 14.523 18.297 -7.324 1 98.69 532 VAL A N 1
ATOM 4150 C CA . VAL A 1 532 ? 15.68 18.047 -8.18 1 98.69 532 VAL A CA 1
ATOM 4151 C C . VAL A 1 532 ? 16.672 19.203 -8.07 1 98.69 532 VAL A C 1
ATOM 4153 O O . VAL A 1 532 ? 17.875 18.984 -7.887 1 98.69 532 VAL A O 1
ATOM 4156 N N . LYS A 1 533 ? 16.141 20.391 -8.141 1 98.19 533 LYS A N 1
ATOM 4157 C CA . LYS A 1 533 ? 16.984 21.594 -8.039 1 98.19 533 LYS A CA 1
ATOM 4158 C C . LYS A 1 533 ? 17.672 21.656 -6.676 1 98.19 533 LYS A C 1
ATOM 4160 O O . LYS A 1 533 ? 18.859 21.953 -6.594 1 98.19 533 LYS A O 1
ATOM 4165 N N . ASN A 1 534 ? 16.875 21.406 -5.633 1 98.12 534 ASN A N 1
ATOM 4166 C CA . ASN A 1 534 ? 17.422 21.453 -4.281 1 98.12 534 ASN A CA 1
ATOM 4167 C C . ASN A 1 534 ? 18.547 20.438 -4.098 1 98.12 534 ASN A C 1
ATOM 4169 O O . ASN A 1 534 ? 19.562 20.734 -3.467 1 98.12 534 ASN A O 1
ATOM 4173 N N . PHE A 1 535 ? 18.406 19.188 -4.582 1 98.5 535 PHE A N 1
ATOM 4174 C CA . PHE A 1 535 ? 19.453 18.172 -4.496 1 98.5 535 PHE A CA 1
ATOM 4175 C C . PHE A 1 535 ? 20.734 18.641 -5.172 1 98.5 535 PHE A C 1
ATOM 4177 O O . PHE A 1 535 ? 21.812 18.562 -4.586 1 98.5 535 PHE A O 1
ATOM 4184 N N . ALA A 1 536 ? 20.594 19.156 -6.363 1 98 536 ALA A N 1
ATOM 4185 C CA . ALA A 1 536 ? 21.734 19.656 -7.129 1 98 536 ALA A CA 1
ATOM 4186 C C . ALA A 1 536 ? 22.422 20.812 -6.41 1 98 536 ALA A C 1
ATOM 4188 O O . ALA A 1 536 ? 23.656 20.859 -6.332 1 98 536 ALA A O 1
ATOM 4189 N N . GLU A 1 537 ? 21.609 21.734 -5.879 1 96.94 537 GLU A N 1
ATOM 4190 C CA . GLU A 1 537 ? 22.156 22.906 -5.195 1 96.94 537 GLU A CA 1
ATOM 4191 C C . GLU A 1 537 ? 22.891 22.516 -3.91 1 96.94 537 GLU A C 1
ATOM 4193 O O . GLU A 1 537 ? 23.938 23.078 -3.584 1 96.94 537 GLU A O 1
ATOM 4198 N N . ARG A 1 538 ? 22.281 21.562 -3.16 1 95.56 538 ARG A N 1
ATOM 4199 C CA . ARG A 1 538 ? 22.906 21.109 -1.918 1 95.56 538 ARG A CA 1
ATOM 4200 C C . ARG A 1 538 ? 24.266 20.469 -2.182 1 95.56 538 ARG A C 1
ATOM 4202 O O . ARG A 1 538 ? 25.172 20.562 -1.353 1 95.56 538 ARG A O 1
ATOM 4209 N N . LEU A 1 539 ? 24.438 19.766 -3.332 1 94.75 539 LEU A N 1
ATOM 4210 C CA . LEU A 1 539 ? 25.719 19.156 -3.705 1 94.75 539 LEU A CA 1
ATOM 4211 C C . LEU A 1 539 ? 26.734 20.234 -4.074 1 94.75 539 LEU A C 1
ATOM 4213 O O . LEU A 1 539 ? 27.906 20.125 -3.703 1 94.75 539 LEU A O 1
ATOM 4217 N N . THR A 1 540 ? 26.297 21.234 -4.746 1 90.94 540 THR 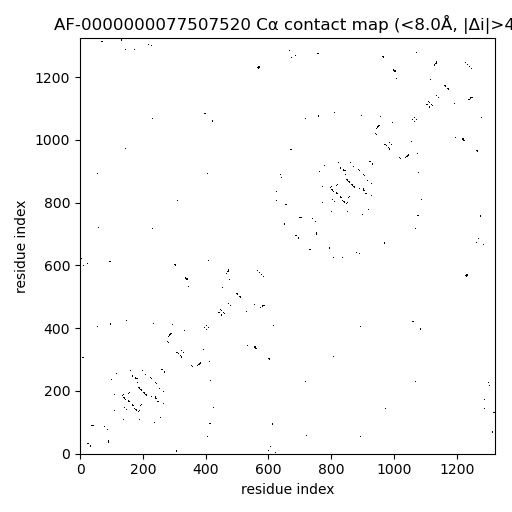A N 1
ATOM 4218 C CA . THR A 1 540 ? 27.188 22.281 -5.219 1 90.94 540 THR A CA 1
ATOM 4219 C C . THR A 1 540 ? 27.609 23.188 -4.066 1 90.94 540 THR A C 1
ATOM 4221 O O . THR A 1 540 ? 28.734 23.688 -4.047 1 90.94 540 THR A O 1
ATOM 4224 N N . ASP A 1 541 ? 26.766 23.375 -3.084 1 88.88 541 ASP A N 1
ATOM 4225 C CA . ASP A 1 541 ? 26.984 24.328 -1.997 1 88.88 541 ASP A CA 1
ATOM 4226 C C . ASP A 1 541 ? 27.812 23.688 -0.88 1 88.88 541 ASP A C 1
ATOM 4228 O O . ASP A 1 541 ? 28.312 24.391 0.001 1 88.88 541 ASP A O 1
ATOM 4232 N N . SER A 1 542 ? 27.984 22.422 -0.915 1 86.88 542 SER A N 1
ATOM 4233 C CA . SER A 1 542 ? 28.688 21.734 0.164 1 86.88 542 SER A CA 1
ATOM 4234 C C . SER A 1 542 ? 30.125 21.406 -0.234 1 86.88 542 SER A C 1
ATOM 4236 O O . SER A 1 542 ? 30.406 21.156 -1.408 1 86.88 542 SER A O 1
ATOM 4238 N N . THR A 1 543 ? 31 21.531 0.748 1 87.69 543 THR A N 1
ATOM 4239 C CA . THR A 1 543 ? 32.375 21.062 0.546 1 87.69 543 THR A CA 1
ATOM 4240 C C . THR A 1 543 ? 32.5 19.594 0.904 1 87.69 543 THR A C 1
ATOM 4242 O O . THR A 1 543 ? 32.531 19.234 2.084 1 87.69 543 THR A O 1
ATOM 4245 N N . LEU A 1 544 ? 32.5 18.797 -0.079 1 90.5 544 LEU A N 1
ATOM 4246 C CA . LEU A 1 544 ? 32.531 17.359 0.121 1 90.5 544 LEU A CA 1
ATOM 4247 C C . LEU A 1 544 ? 33.812 16.766 -0.461 1 90.5 544 LEU A C 1
ATOM 4249 O O . LEU A 1 544 ? 34.375 17.312 -1.412 1 90.5 544 LEU A O 1
ATOM 4253 N N . ASP A 1 545 ? 34.25 15.695 0.174 1 91.12 545 ASP A N 1
ATOM 4254 C CA . ASP A 1 545 ? 35.312 14.898 -0.425 1 91.12 545 ASP A CA 1
ATOM 4255 C C . ASP A 1 545 ? 34.906 14.406 -1.816 1 91.12 545 ASP A C 1
ATOM 4257 O O . ASP A 1 545 ? 33.75 14.156 -2.08 1 91.12 545 ASP A O 1
ATOM 4261 N N . SER A 1 546 ? 35.906 14.273 -2.611 1 91.75 546 SER A N 1
ATOM 4262 C CA . SER A 1 546 ? 35.688 13.93 -4.008 1 91.75 546 SER A CA 1
ATOM 4263 C C . SER A 1 546 ? 34.875 12.633 -4.121 1 91.75 546 SER A C 1
ATOM 4265 O O . SER A 1 546 ? 33.938 12.531 -4.922 1 91.75 546 SER A O 1
ATOM 4267 N N . SER A 1 547 ? 35.219 11.648 -3.344 1 93.12 547 SER A N 1
ATOM 4268 C CA . SER A 1 547 ? 34.562 10.359 -3.436 1 93.12 547 SER A CA 1
ATOM 4269 C C . SER A 1 547 ? 33.094 10.469 -3.033 1 93.12 547 SER A C 1
ATOM 4271 O O . SER A 1 547 ? 32.219 9.828 -3.633 1 93.12 547 SER A O 1
ATOM 4273 N N . ILE A 1 548 ? 32.812 11.289 -2.059 1 95.94 548 ILE A N 1
ATOM 4274 C CA . ILE A 1 548 ? 31.469 11.5 -1.578 1 95.94 548 ILE A CA 1
ATOM 4275 C C . ILE A 1 548 ? 30.672 12.305 -2.605 1 95.94 548 ILE A C 1
ATOM 4277 O O . ILE A 1 548 ? 29.516 11.969 -2.914 1 95.94 548 ILE A O 1
ATOM 4281 N N . SER A 1 549 ? 31.328 13.32 -3.121 1 96.25 549 SER A N 1
ATOM 4282 C CA . SER A 1 549 ? 30.688 14.148 -4.137 1 96.25 549 SER A CA 1
ATOM 4283 C C . SER A 1 549 ? 30.312 13.32 -5.363 1 96.25 549 SER A C 1
ATOM 4285 O O . SER A 1 549 ? 29.234 13.5 -5.934 1 96.25 549 SER A O 1
ATOM 4287 N N . ASP A 1 550 ? 31.188 12.43 -5.746 1 96.75 550 ASP A N 1
ATOM 4288 C CA . ASP A 1 550 ? 30.969 11.609 -6.934 1 96.75 550 ASP A CA 1
ATOM 4289 C C . ASP A 1 550 ? 29.75 10.711 -6.762 1 96.75 550 ASP A C 1
ATOM 4291 O O . ASP A 1 550 ? 28.875 10.656 -7.633 1 96.75 550 ASP A O 1
ATOM 4295 N N . VAL A 1 551 ? 29.719 10 -5.656 1 98 551 VAL A N 1
ATOM 4296 C CA . VAL A 1 551 ? 28.641 9.031 -5.461 1 98 551 VAL A CA 1
ATOM 4297 C C . VAL A 1 551 ? 27.312 9.766 -5.258 1 98 551 VAL A C 1
ATOM 4299 O O . VAL A 1 551 ? 26.281 9.312 -5.738 1 98 551 VAL A O 1
ATOM 4302 N N . LEU A 1 552 ? 27.281 10.906 -4.578 1 98.38 552 LEU A N 1
ATOM 4303 C CA . LEU A 1 552 ? 26.047 11.672 -4.379 1 98.38 552 LEU A CA 1
ATOM 4304 C C . LEU A 1 552 ? 25.578 12.289 -5.688 1 98.38 552 LEU A C 1
ATOM 4306 O O . LEU A 1 552 ? 24.375 12.422 -5.922 1 98.38 552 LEU A O 1
ATOM 4310 N N . THR A 1 553 ? 26.516 12.711 -6.531 1 98.31 553 THR A N 1
ATOM 4311 C CA . THR A 1 553 ? 26.156 13.227 -7.848 1 98.31 553 THR A CA 1
ATOM 4312 C C . THR A 1 553 ? 25.484 12.148 -8.688 1 98.31 553 THR A C 1
ATOM 4314 O O . THR A 1 553 ? 24.484 12.414 -9.367 1 98.31 553 THR A O 1
ATOM 4317 N N . ARG A 1 554 ? 26.031 10.906 -8.633 1 98.62 554 ARG A N 1
ATOM 4318 C CA . ARG A 1 554 ? 25.391 9.797 -9.336 1 98.62 554 ARG A CA 1
ATOM 4319 C C . ARG A 1 554 ? 23.984 9.555 -8.836 1 98.62 554 ARG A C 1
ATOM 4321 O O . ARG A 1 554 ? 23.078 9.258 -9.617 1 98.62 554 ARG A O 1
ATOM 4328 N N . LEU A 1 555 ? 23.75 9.672 -7.523 1 98.81 555 LEU A N 1
ATOM 4329 C CA . LEU A 1 555 ? 22.422 9.523 -6.965 1 98.81 555 LEU A CA 1
ATOM 4330 C C . LEU A 1 555 ? 21.484 10.625 -7.453 1 98.81 555 LEU A C 1
ATOM 4332 O O . LEU A 1 555 ? 20.328 10.375 -7.766 1 98.81 555 LEU A O 1
ATOM 4336 N N . CYS A 1 556 ? 21.969 11.852 -7.473 1 98.81 556 CYS A N 1
ATOM 4337 C CA . CYS A 1 556 ? 21.188 12.984 -7.953 1 98.81 556 CYS A CA 1
ATOM 4338 C C . CYS A 1 556 ? 20.781 12.789 -9.414 1 98.81 556 CYS A C 1
ATOM 4340 O O . CYS A 1 556 ? 19.641 13.016 -9.781 1 98.81 556 CYS A O 1
ATOM 4342 N N . GLN A 1 557 ? 21.797 12.359 -10.227 1 98.81 557 GLN A N 1
ATOM 4343 C CA . GLN A 1 557 ? 21.547 12.062 -11.633 1 98.81 557 GLN A CA 1
ATOM 4344 C C . GLN A 1 557 ? 20.484 10.977 -11.781 1 98.81 557 GLN A C 1
ATOM 4346 O O . GLN A 1 557 ? 19.562 11.102 -12.594 1 98.81 557 GLN A O 1
ATOM 4351 N N . LEU A 1 558 ? 20.578 9.906 -10.992 1 98.88 558 LEU A N 1
ATOM 4352 C CA . LEU A 1 558 ? 19.641 8.805 -11.062 1 98.88 558 LEU A CA 1
ATOM 4353 C C . LEU A 1 558 ? 18.234 9.273 -10.688 1 98.88 558 LEU A C 1
ATOM 4355 O O . LEU A 1 558 ? 17.25 8.906 -11.344 1 98.88 558 LEU A O 1
ATOM 4359 N N . HIS A 1 559 ? 18.125 10.055 -9.617 1 98.88 559 HIS A N 1
ATOM 4360 C CA . HIS A 1 559 ? 16.828 10.578 -9.188 1 98.88 559 HIS A CA 1
ATOM 4361 C C . HIS A 1 559 ? 16.172 11.383 -10.297 1 98.88 559 HIS A C 1
ATOM 4363 O O . HIS A 1 559 ? 14.992 11.172 -10.602 1 98.88 559 HIS A O 1
ATOM 4369 N N . ALA A 1 560 ? 16.906 12.258 -10.883 1 98.81 560 ALA A N 1
ATOM 4370 C CA . ALA A 1 560 ? 16.375 13.141 -11.922 1 98.81 560 ALA A CA 1
ATOM 4371 C C . ALA A 1 560 ? 16 12.352 -13.172 1 98.81 560 ALA A C 1
ATOM 4373 O O . ALA A 1 560 ? 14.938 12.555 -13.742 1 98.81 560 ALA A O 1
ATOM 4374 N N . LEU A 1 561 ? 16.906 11.438 -13.594 1 98.81 561 LEU A N 1
ATOM 4375 C CA . LEU A 1 561 ? 16.688 10.688 -14.828 1 98.81 561 LEU A CA 1
ATOM 4376 C C . LEU A 1 561 ? 15.508 9.727 -14.672 1 98.81 561 LEU A C 1
ATOM 4378 O O . LEU A 1 561 ? 14.719 9.547 -15.602 1 98.81 561 LEU A O 1
ATOM 4382 N N . HIS A 1 562 ? 15.438 9.086 -13.531 1 98.69 562 HIS A N 1
ATOM 4383 C CA . HIS A 1 562 ? 14.312 8.188 -13.297 1 98.69 562 HIS A CA 1
ATOM 4384 C C . HIS A 1 562 ? 12.984 8.945 -13.32 1 98.69 562 HIS A C 1
ATOM 4386 O O . HIS A 1 562 ? 12.008 8.469 -13.898 1 98.69 562 HIS A O 1
ATOM 4392 N N . GLY A 1 563 ? 12.984 10.109 -12.633 1 98.56 563 GLY A N 1
ATOM 4393 C CA . GLY A 1 563 ? 11.789 10.938 -12.703 1 98.56 563 GLY A CA 1
ATOM 4394 C C . GLY A 1 563 ? 11.438 11.375 -14.109 1 98.56 563 GLY A C 1
ATOM 4395 O O . GLY A 1 563 ? 10.266 11.391 -14.484 1 98.56 563 GLY A O 1
ATOM 4396 N N . LEU A 1 564 ? 12.453 11.703 -14.852 1 98.38 564 LEU A N 1
ATOM 4397 C CA . LEU A 1 564 ? 12.266 12.141 -16.234 1 98.38 564 LEU A CA 1
ATOM 4398 C C . LEU A 1 564 ? 11.68 11.016 -17.078 1 98.38 564 LEU A C 1
ATOM 4400 O O . LEU A 1 564 ? 10.711 11.227 -17.812 1 98.38 564 LEU A O 1
ATOM 4404 N N . VAL A 1 565 ? 12.211 9.805 -16.953 1 98.06 565 VAL A N 1
ATOM 4405 C CA . VAL A 1 565 ? 11.758 8.664 -17.75 1 98.06 565 VAL A CA 1
ATOM 4406 C C . VAL A 1 565 ? 10.352 8.273 -17.328 1 98.06 565 VAL A C 1
ATOM 4408 O O . VAL A 1 565 ? 9.5 7.961 -18.172 1 98.06 565 VAL A O 1
ATOM 4411 N N . THR A 1 566 ? 10.07 8.328 -16.062 1 97.44 566 THR A N 1
ATOM 4412 C CA . THR A 1 566 ? 8.766 7.969 -15.516 1 97.44 566 THR A CA 1
ATOM 4413 C C . THR A 1 566 ? 7.691 8.945 -16 1 97.44 566 THR A C 1
ATOM 4415 O O . THR A 1 566 ? 6.539 8.555 -16.203 1 97.44 566 THR A O 1
ATOM 4418 N N . ASN A 1 567 ? 8.031 10.172 -16.188 1 97.94 567 ASN A N 1
ATOM 4419 C CA . ASN A 1 567 ? 7.117 11.203 -16.656 1 97.94 567 ASN A CA 1
ATOM 4420 C C . ASN A 1 567 ? 7.449 11.656 -18.062 1 97.94 567 ASN A C 1
ATOM 4422 O O . ASN A 1 567 ? 7.27 12.828 -18.406 1 97.94 567 ASN A O 1
ATOM 4426 N N . SER A 1 568 ? 8 10.773 -18.859 1 97.88 568 SER A N 1
ATOM 4427 C CA . SER A 1 568 ? 8.578 11.164 -20.141 1 97.88 568 SER A CA 1
ATOM 4428 C C . SER A 1 568 ? 7.539 11.797 -21.047 1 97.88 568 SER A C 1
ATOM 4430 O O . SER A 1 568 ? 7.867 12.656 -21.875 1 97.88 568 SER A O 1
ATOM 4432 N N . GLY A 1 569 ? 6.211 11.43 -20.875 1 97.62 569 GLY A N 1
ATOM 4433 C CA . GLY A 1 569 ? 5.168 12.055 -21.672 1 97.62 569 GLY A CA 1
ATOM 4434 C C . GLY A 1 569 ? 5.133 13.562 -21.531 1 97.62 569 GLY A C 1
ATOM 4435 O O . GLY A 1 569 ? 4.969 14.273 -22.531 1 97.62 569 GLY A O 1
ATOM 4436 N N . ASP A 1 570 ? 5.332 14.062 -20.328 1 96.75 570 ASP A N 1
ATOM 4437 C CA . ASP A 1 570 ? 5.32 15.5 -20.062 1 96.75 570 ASP A CA 1
ATOM 4438 C C . ASP A 1 570 ? 6.488 16.188 -20.766 1 96.75 570 ASP A C 1
ATOM 4440 O O . ASP A 1 570 ? 6.363 17.328 -21.219 1 96.75 570 ASP A O 1
ATOM 4444 N N . PHE A 1 571 ? 7.609 15.477 -20.891 1 96 571 PHE A N 1
ATOM 4445 C CA . PHE A 1 571 ? 8.82 16.078 -21.438 1 96 571 PHE A CA 1
ATOM 4446 C C . PHE A 1 571 ? 8.812 16.016 -22.953 1 96 571 PHE A C 1
ATOM 4448 O O . PHE A 1 571 ? 9.508 16.781 -23.625 1 96 571 PHE A O 1
ATOM 4455 N N . LEU A 1 572 ? 7.973 15.117 -23.5 1 94.81 572 LEU A N 1
ATOM 4456 C CA . LEU A 1 572 ? 7.961 14.883 -24.938 1 94.81 572 LEU A CA 1
ATOM 4457 C C . LEU A 1 572 ? 6.824 15.648 -25.609 1 94.81 572 LEU A C 1
ATOM 4459 O O . LEU A 1 572 ? 6.859 15.891 -26.812 1 94.81 572 LEU A O 1
ATOM 4463 N N . GLU A 1 573 ? 5.824 15.953 -24.875 1 93.88 573 GLU A N 1
ATOM 4464 C CA . GLU A 1 573 ? 4.539 16.359 -25.422 1 93.88 573 GLU A CA 1
ATOM 4465 C C . GLU A 1 573 ? 4.684 17.625 -26.266 1 93.88 573 GLU A C 1
ATOM 4467 O O . GLU A 1 573 ? 4.008 17.781 -27.281 1 93.88 573 GLU A O 1
ATOM 4472 N N . ASP A 1 574 ? 5.578 18.578 -25.812 1 91.31 574 ASP A N 1
ATOM 4473 C CA . ASP A 1 574 ? 5.719 19.828 -26.562 1 91.31 574 ASP A CA 1
ATOM 4474 C C . ASP A 1 574 ? 6.98 19.812 -27.422 1 91.31 574 ASP A C 1
ATOM 4476 O O . ASP A 1 574 ? 7.316 20.797 -28.062 1 91.31 574 ASP A O 1
ATOM 4480 N N . GLY A 1 575 ? 7.766 18.734 -27.297 1 88.69 575 GLY A N 1
ATOM 4481 C CA . GLY A 1 575 ? 8.93 18.578 -28.141 1 88.69 575 GLY A CA 1
ATOM 4482 C C . GLY A 1 575 ? 10.211 19.109 -27.516 1 88.69 575 GLY A C 1
ATOM 4483 O O . GLY A 1 575 ? 11.258 19.141 -28.172 1 88.69 575 GLY A O 1
ATOM 4484 N N . TYR A 1 576 ? 10.156 19.531 -26.25 1 90.81 576 TYR A N 1
ATOM 4485 C CA . TYR A 1 576 ? 11.367 20 -25.578 1 90.81 576 TYR A CA 1
ATOM 4486 C C . TYR A 1 576 ? 12.445 18.922 -25.562 1 90.81 576 TYR A C 1
ATOM 4488 O O . TYR A 1 576 ? 13.602 19.188 -25.891 1 90.81 576 TYR A O 1
ATOM 4496 N N . LEU A 1 577 ? 12.047 17.75 -25.109 1 93.06 577 LEU A N 1
ATOM 4497 C CA . LEU A 1 577 ? 12.898 16.578 -25.25 1 93.06 577 LEU A CA 1
ATOM 4498 C C . LEU A 1 577 ? 12.422 15.688 -26.406 1 93.06 577 LEU A C 1
ATOM 4500 O O . LEU A 1 577 ? 11.25 15.758 -26.797 1 93.06 577 LEU A O 1
ATOM 4504 N N . THR A 1 578 ? 13.273 14.93 -26.953 1 92.06 578 THR A N 1
ATOM 4505 C CA . THR A 1 578 ? 12.961 14.023 -28.047 1 92.06 578 THR A CA 1
ATOM 4506 C C . THR A 1 578 ? 12.992 12.57 -27.562 1 92.06 578 THR A C 1
ATOM 4508 O O . THR A 1 578 ? 13.445 12.281 -26.453 1 92.06 578 THR A O 1
ATOM 4511 N N . GLY A 1 579 ? 12.5 11.703 -28.453 1 91.94 579 GLY A N 1
ATOM 4512 C CA . GLY A 1 579 ? 12.602 10.281 -28.156 1 91.94 579 GLY A CA 1
ATOM 4513 C C . GLY A 1 579 ? 14.023 9.812 -27.953 1 91.94 579 GLY A C 1
ATOM 4514 O O . GLY A 1 579 ? 14.281 8.938 -27.125 1 91.94 579 GLY A O 1
ATOM 4515 N N . THR A 1 580 ? 14.953 10.414 -28.641 1 92.75 580 THR A N 1
ATOM 4516 C CA . THR A 1 580 ? 16.359 10.094 -28.5 1 92.75 580 THR A CA 1
ATOM 4517 C C . THR A 1 580 ? 16.875 10.469 -27.125 1 92.75 580 THR A C 1
ATOM 4519 O O . THR A 1 580 ? 17.656 9.719 -26.516 1 92.75 580 THR A O 1
ATOM 4522 N N . ASP A 1 581 ? 16.422 11.641 -26.625 1 94.62 581 ASP A N 1
ATOM 4523 C CA . ASP A 1 581 ? 16.812 12.07 -25.281 1 94.62 581 ASP A CA 1
ATOM 4524 C C . ASP A 1 581 ? 16.344 11.062 -24.234 1 94.62 581 ASP A C 1
ATOM 4526 O O . ASP A 1 581 ? 17.094 10.727 -23.312 1 94.62 581 ASP A O 1
ATOM 4530 N N . VAL A 1 582 ? 15.109 10.586 -24.406 1 95.69 582 VAL A N 1
ATOM 4531 C CA . VAL A 1 582 ? 14.523 9.656 -23.438 1 95.69 582 VAL A CA 1
ATOM 4532 C C . VAL A 1 582 ? 15.258 8.32 -23.5 1 95.69 582 VAL A C 1
ATOM 4534 O O . VAL A 1 582 ? 15.531 7.707 -22.469 1 95.69 582 VAL A O 1
ATOM 4537 N N . ARG A 1 583 ? 15.641 7.832 -24.688 1 93.88 583 ARG A N 1
ATOM 4538 C CA . ARG A 1 583 ? 16.406 6.602 -24.828 1 93.88 583 ARG A CA 1
ATOM 4539 C C . ARG A 1 583 ? 17.781 6.738 -24.188 1 93.88 583 ARG A C 1
ATOM 4541 O O . ARG A 1 583 ? 18.266 5.809 -23.531 1 93.88 583 ARG A O 1
ATOM 4548 N N . GLN A 1 584 ? 18.391 7.91 -24.406 1 95.25 584 GLN A N 1
ATOM 4549 C CA . GLN A 1 584 ? 19.672 8.18 -23.766 1 95.25 584 GLN A CA 1
ATOM 4550 C C . GLN A 1 584 ? 19.547 8.164 -22.234 1 95.25 584 GLN A C 1
ATOM 4552 O O . GLN A 1 584 ? 20.406 7.625 -21.547 1 95.25 584 GLN A O 1
ATOM 4557 N N . ALA A 1 585 ? 18.453 8.781 -21.719 1 97.25 585 ALA A N 1
ATOM 4558 C CA . ALA A 1 585 ? 18.203 8.789 -20.281 1 97.25 585 ALA A CA 1
ATOM 4559 C C . ALA A 1 585 ? 18.109 7.371 -19.734 1 97.25 585 ALA A C 1
ATOM 4561 O O . ALA A 1 585 ? 18.672 7.07 -18.688 1 97.25 585 ALA A O 1
ATOM 4562 N N . ARG A 1 586 ? 17.438 6.477 -20.438 1 97.19 586 ARG A N 1
ATOM 4563 C CA . ARG A 1 586 ? 17.312 5.094 -20 1 97.19 586 ARG A CA 1
ATOM 4564 C C . ARG A 1 586 ? 18.672 4.398 -19.969 1 97.19 586 ARG A C 1
ATOM 4566 O O . ARG A 1 586 ? 18.953 3.633 -19.047 1 97.19 586 ARG A O 1
ATOM 4573 N N . ARG A 1 587 ? 19.5 4.652 -20.969 1 96.06 587 ARG A N 1
ATOM 4574 C CA . ARG A 1 587 ? 20.844 4.082 -21.016 1 96.06 587 ARG A CA 1
ATOM 4575 C C . ARG A 1 587 ? 21.672 4.566 -19.828 1 96.06 587 ARG A C 1
ATOM 4577 O O . ARG A 1 587 ? 22.406 3.785 -19.203 1 96.06 587 ARG A O 1
ATOM 4584 N N . HIS A 1 588 ? 21.547 5.863 -19.562 1 98.12 588 HIS A N 1
ATOM 4585 C CA . HIS A 1 588 ? 22.297 6.434 -18.438 1 98.12 588 HIS A CA 1
ATOM 4586 C C . HIS A 1 588 ? 21.812 5.852 -17.109 1 98.12 588 HIS A C 1
ATOM 4588 O O . HIS A 1 588 ? 22.625 5.629 -16.203 1 98.12 588 HIS A O 1
ATOM 4594 N N . ILE A 1 589 ? 20.5 5.637 -16.969 1 98.62 589 ILE A N 1
ATOM 4595 C CA . ILE A 1 589 ? 19.984 5.02 -15.75 1 98.62 589 ILE A CA 1
ATOM 4596 C C . ILE A 1 589 ? 20.641 3.662 -15.539 1 98.62 589 ILE A C 1
ATOM 4598 O O . ILE A 1 589 ? 21.141 3.371 -14.445 1 98.62 589 ILE A O 1
ATOM 4602 N N . ASN A 1 590 ? 20.719 2.842 -16.594 1 97.75 590 ASN A N 1
ATOM 4603 C CA . ASN A 1 590 ? 21.344 1.527 -16.5 1 97.75 590 ASN A CA 1
ATOM 4604 C C . ASN A 1 590 ? 22.812 1.636 -16.109 1 97.75 590 ASN A C 1
ATOM 4606 O O . ASN A 1 590 ? 23.297 0.875 -15.266 1 97.75 590 ASN A O 1
ATOM 4610 N N . ALA A 1 591 ? 23.484 2.57 -16.719 1 98 591 ALA A N 1
ATOM 4611 C CA . ALA A 1 591 ? 24.906 2.758 -16.438 1 98 591 ALA A CA 1
ATOM 4612 C C . ALA A 1 591 ? 25.125 3.227 -15 1 98 591 ALA A C 1
ATOM 4614 O O . ALA A 1 591 ? 26.062 2.791 -14.336 1 98 591 ALA A O 1
ATOM 4615 N N . LEU A 1 592 ? 24.266 4.152 -14.547 1 98.75 592 LEU A N 1
ATOM 4616 C CA . LEU A 1 592 ? 24.359 4.668 -13.188 1 98.75 592 LEU A CA 1
ATOM 4617 C C . LEU A 1 592 ? 24.109 3.559 -12.172 1 98.75 592 LEU A C 1
ATOM 4619 O O . LEU A 1 592 ? 24.781 3.486 -11.141 1 98.75 592 LEU A O 1
ATOM 4623 N N . MET A 1 593 ? 23.141 2.736 -12.438 1 98.75 593 MET A N 1
ATOM 4624 C CA . MET A 1 593 ? 22.859 1.627 -11.531 1 98.75 593 MET A CA 1
ATOM 4625 C C . MET A 1 593 ? 24.047 0.683 -11.445 1 98.75 593 MET A C 1
ATOM 4627 O O . MET A 1 593 ? 24.406 0.231 -10.352 1 98.75 593 MET A O 1
ATOM 4631 N N . ALA A 1 594 ? 24.656 0.404 -12.594 1 98.12 594 ALA A N 1
ATOM 4632 C CA . ALA A 1 594 ? 25.844 -0.45 -12.609 1 98.12 594 ALA A CA 1
ATOM 4633 C C . ALA A 1 594 ? 26.969 0.154 -11.773 1 98.12 594 ALA A C 1
ATOM 4635 O O . ALA A 1 594 ? 27.656 -0.562 -11.047 1 98.12 594 ALA A O 1
ATOM 4636 N N . LYS A 1 595 ? 27.109 1.452 -11.836 1 98.12 595 LYS A N 1
ATOM 4637 C CA . LYS A 1 595 ? 28.172 2.145 -11.102 1 98.12 595 LYS A CA 1
ATOM 4638 C C . LYS A 1 595 ? 27.859 2.201 -9.609 1 98.12 595 LYS A C 1
ATOM 4640 O O . LYS A 1 595 ? 28.766 2.197 -8.773 1 98.12 595 LYS A O 1
ATOM 4645 N N . LEU A 1 596 ? 26.578 2.248 -9.273 1 98.62 596 LEU A N 1
ATOM 4646 C CA . LEU A 1 596 ? 26.141 2.391 -7.887 1 98.62 596 LEU A CA 1
ATOM 4647 C C . LEU A 1 596 ? 26.094 1.033 -7.191 1 98.62 596 LEU A C 1
ATOM 4649 O O . LEU A 1 596 ? 26.109 0.96 -5.961 1 98.62 596 LEU A O 1
ATOM 4653 N N . ARG A 1 597 ? 26.031 -0.063 -7.918 1 98.62 597 ARG A N 1
ATOM 4654 C CA . ARG A 1 597 ? 25.797 -1.408 -7.402 1 98.62 597 ARG A CA 1
ATOM 4655 C C . ARG A 1 597 ? 26.828 -1.77 -6.336 1 98.62 597 ARG A C 1
ATOM 4657 O O . ARG A 1 597 ? 26.469 -2.215 -5.242 1 98.62 597 ARG A O 1
ATOM 4664 N N . PRO A 1 598 ? 28.141 -1.461 -6.523 1 98.25 598 PRO A N 1
ATOM 4665 C CA . PRO A 1 598 ? 29.109 -1.848 -5.496 1 98.25 598 PRO A CA 1
ATOM 4666 C C . PRO A 1 598 ? 28.984 -1.016 -4.223 1 98.25 598 PRO A C 1
ATOM 4668 O O . PRO A 1 598 ? 29.484 -1.415 -3.168 1 98.25 598 PRO A O 1
ATOM 4671 N N . ASP A 1 599 ? 28.297 0.132 -4.34 1 98.62 599 ASP A N 1
ATOM 4672 C CA . ASP A 1 599 ? 28.234 1.067 -3.223 1 98.62 599 ASP A CA 1
ATOM 4673 C C . ASP A 1 599 ? 26.891 0.968 -2.496 1 98.62 599 ASP A C 1
ATOM 4675 O O . ASP A 1 599 ? 26.641 1.703 -1.539 1 98.62 599 ASP A O 1
ATOM 4679 N N . ALA A 1 600 ? 26 0.111 -2.924 1 98.81 600 ALA A N 1
ATOM 4680 C CA . ALA A 1 600 ? 24.609 0.106 -2.482 1 98.81 600 ALA A CA 1
ATOM 4681 C C . ALA A 1 600 ? 24.516 -0.051 -0.966 1 98.81 600 ALA A C 1
ATOM 4683 O O . ALA A 1 600 ? 23.797 0.707 -0.301 1 98.81 600 ALA A O 1
ATOM 4684 N N . VAL A 1 601 ? 25.234 -1.022 -0.359 1 98.81 601 VAL A N 1
ATOM 4685 C CA . VAL A 1 601 ? 25.141 -1.286 1.074 1 98.81 601 VAL A CA 1
ATOM 4686 C C . VAL A 1 601 ? 25.75 -0.118 1.85 1 98.81 601 VAL A C 1
ATOM 4688 O O . VAL A 1 601 ? 25.203 0.31 2.867 1 98.81 601 VAL A O 1
ATOM 4691 N N . ALA A 1 602 ? 26.906 0.398 1.35 1 98.75 602 ALA A N 1
ATOM 4692 C CA . ALA A 1 602 ? 27.531 1.541 2.01 1 98.75 602 ALA A CA 1
ATOM 4693 C C . ALA A 1 602 ? 26.594 2.744 2.029 1 98.75 602 ALA A C 1
ATOM 4695 O O . ALA A 1 602 ? 26.531 3.482 3.016 1 98.75 602 ALA A O 1
ATOM 4696 N N . LEU A 1 603 ? 25.859 2.963 0.938 1 98.88 603 LEU A N 1
ATOM 4697 C CA . LEU A 1 603 ? 24.938 4.098 0.819 1 98.88 603 LEU A CA 1
ATOM 4698 C C . LEU A 1 603 ? 23.797 3.979 1.809 1 98.88 603 LEU A C 1
ATOM 4700 O O . LEU A 1 603 ? 23.359 4.977 2.383 1 98.88 603 LEU A O 1
ATOM 4704 N N . VAL A 1 604 ? 23.25 2.773 2.012 1 98.88 604 VAL A N 1
ATOM 4705 C CA . VAL A 1 604 ? 22.141 2.641 2.953 1 98.88 604 VAL A CA 1
ATOM 4706 C C . VAL A 1 604 ? 22.672 2.623 4.383 1 98.88 604 VAL A C 1
ATOM 4708 O O . VAL A 1 604 ? 22.016 3.113 5.305 1 98.88 604 VAL A O 1
ATOM 4711 N N . ASP A 1 605 ? 23.875 2.049 4.625 1 98.69 605 ASP A N 1
ATOM 4712 C CA . ASP A 1 605 ? 24.484 2.09 5.953 1 98.69 605 ASP A CA 1
ATOM 4713 C C . ASP A 1 605 ? 24.766 3.527 6.383 1 98.69 605 ASP A C 1
ATOM 4715 O O . ASP A 1 605 ? 24.766 3.836 7.574 1 98.69 605 ASP A O 1
ATOM 4719 N N . ALA A 1 606 ? 24.969 4.387 5.387 1 98.75 606 ALA A N 1
ATOM 4720 C CA . ALA A 1 606 ? 25.297 5.785 5.66 1 98.75 606 ALA A CA 1
ATOM 4721 C C . ALA A 1 606 ? 24.141 6.5 6.332 1 98.75 606 ALA A C 1
ATOM 4723 O O . ALA A 1 606 ? 24.328 7.531 6.984 1 98.75 606 ALA A O 1
ATOM 4724 N N . PHE A 1 607 ? 22.922 6.027 6.16 1 98.69 607 PHE A N 1
ATOM 4725 C CA . PHE A 1 607 ? 21.797 6.605 6.871 1 98.69 607 PHE A CA 1
ATOM 4726 C C . PHE A 1 607 ? 21.938 6.395 8.375 1 98.69 607 PHE A C 1
ATOM 4728 O O . PHE A 1 607 ? 21.297 7.094 9.164 1 98.69 607 PHE A O 1
ATOM 4735 N N . ASP A 1 608 ? 22.625 5.34 8.836 1 98.44 608 ASP A N 1
ATOM 4736 C CA . ASP A 1 608 ? 23.078 5.129 10.211 1 98.44 608 ASP A CA 1
ATOM 4737 C C . ASP A 1 608 ? 21.906 4.75 11.117 1 98.44 608 ASP A C 1
ATOM 4739 O O . ASP A 1 608 ? 21.766 5.301 12.211 1 98.44 608 ASP A O 1
ATOM 4743 N N . PHE A 1 609 ? 21.109 3.809 10.695 1 97.94 609 PHE A N 1
ATOM 4744 C CA . PHE A 1 609 ? 20.031 3.271 11.523 1 97.94 609 PHE A CA 1
ATOM 4745 C C . PHE A 1 609 ? 20.5 2.049 12.297 1 97.94 609 PHE A C 1
ATOM 4747 O O . PHE A 1 609 ? 20.828 1.016 11.703 1 97.94 609 PHE A O 1
ATOM 4754 N N . PRO A 1 610 ? 20.547 2.121 13.602 1 97.38 610 PRO A N 1
ATOM 4755 C CA . PRO A 1 610 ? 20.828 0.886 14.336 1 97.38 610 PRO A CA 1
ATOM 4756 C C . PRO A 1 610 ? 19.703 -0.142 14.219 1 97.38 610 PRO A C 1
ATOM 4758 O O . PRO A 1 610 ? 18.547 0.22 13.945 1 97.38 610 PRO A O 1
ATOM 4761 N N . ASP A 1 611 ? 20.016 -1.392 14.406 1 96.69 611 ASP A N 1
ATOM 4762 C CA . ASP A 1 611 ? 19.062 -2.48 14.234 1 96.69 611 ASP A CA 1
ATOM 4763 C C . ASP A 1 611 ? 17.844 -2.297 15.141 1 96.69 611 ASP A C 1
ATOM 4765 O O . ASP A 1 611 ? 16.719 -2.639 14.758 1 96.69 611 ASP A O 1
ATOM 4769 N N . GLY A 1 612 ? 18.141 -1.77 16.359 1 95.5 612 GLY A N 1
ATOM 4770 C CA . GLY A 1 612 ? 17.047 -1.569 17.281 1 95.5 612 GLY A CA 1
ATOM 4771 C C . GLY A 1 612 ? 16.016 -0.576 16.781 1 95.5 612 GLY A C 1
ATOM 4772 O O . GLY A 1 612 ? 14.836 -0.665 17.141 1 95.5 612 GLY A O 1
ATOM 4773 N N . ILE A 1 613 ? 16.438 0.402 15.977 1 95.81 613 ILE A N 1
ATOM 4774 C CA . ILE A 1 613 ? 15.547 1.408 15.414 1 95.81 613 ILE A CA 1
ATOM 4775 C C . ILE A 1 613 ? 14.938 0.887 14.117 1 95.81 613 ILE A C 1
ATOM 4777 O O . ILE A 1 613 ? 13.742 1.055 13.875 1 95.81 613 ILE A O 1
ATOM 4781 N N . LEU A 1 614 ? 15.734 0.231 13.336 1 95.94 614 LEU A N 1
ATOM 4782 C CA . LEU A 1 614 ? 15.242 -0.317 12.078 1 95.94 614 LEU A CA 1
ATOM 4783 C C . LEU A 1 614 ? 14.227 -1.423 12.328 1 95.94 614 LEU A C 1
ATOM 4785 O O . LEU A 1 614 ? 13.258 -1.566 11.57 1 95.94 614 LEU A O 1
ATOM 4789 N N . ASN A 1 615 ? 14.438 -2.262 13.391 1 95.56 615 ASN A N 1
ATOM 4790 C CA . ASN A 1 615 ? 13.562 -3.34 13.844 1 95.56 615 ASN A CA 1
ATOM 4791 C C . ASN A 1 615 ? 13.156 -4.25 12.688 1 95.56 615 ASN A C 1
ATOM 4793 O O . ASN A 1 615 ? 11.961 -4.457 12.453 1 95.56 615 ASN A O 1
ATOM 4797 N N . SER A 1 616 ? 14.133 -4.824 12.008 1 98.19 616 SER A N 1
ATOM 4798 C CA . SER A 1 616 ? 13.906 -5.68 10.844 1 98.19 616 SER A CA 1
ATOM 4799 C C . SER A 1 616 ? 14.867 -6.867 10.844 1 98.19 616 SER A C 1
ATOM 4801 O O . SER A 1 616 ? 16.078 -6.688 10.883 1 98.19 616 SER A O 1
ATOM 4803 N N . VAL A 1 617 ? 14.305 -8.062 10.75 1 98.5 617 VAL A N 1
ATOM 4804 C CA . VAL A 1 617 ? 15.133 -9.266 10.633 1 98.5 617 VAL A CA 1
ATOM 4805 C C . VAL A 1 617 ? 15.836 -9.266 9.281 1 98.5 617 VAL A C 1
ATOM 4807 O O . VAL A 1 617 ? 17 -9.664 9.18 1 98.5 617 VAL A O 1
ATOM 4810 N N . LEU A 1 618 ? 15.141 -8.82 8.227 1 98.69 618 LEU A N 1
ATOM 4811 C CA . LEU A 1 618 ? 15.703 -8.828 6.883 1 98.69 618 LEU A CA 1
ATOM 4812 C C . LEU A 1 618 ? 16.797 -7.77 6.742 1 98.69 618 LEU A C 1
ATOM 4814 O O . LEU A 1 618 ? 17.781 -7.977 6.031 1 98.69 618 LEU A O 1
ATOM 4818 N N . GLY A 1 619 ? 16.578 -6.629 7.395 1 98.62 619 GLY A N 1
ATOM 4819 C CA . GLY A 1 619 ? 17.469 -5.492 7.219 1 98.62 619 GLY A CA 1
ATOM 4820 C C . GLY A 1 619 ? 18.578 -5.434 8.242 1 98.62 619 GLY A C 1
ATOM 4821 O O . GLY A 1 619 ? 19.312 -4.438 8.336 1 98.62 619 GLY A O 1
ATOM 4822 N N . ARG A 1 620 ? 18.734 -6.469 9.039 1 98.44 620 ARG A N 1
ATOM 4823 C CA . ARG A 1 620 ? 19.703 -6.461 10.125 1 98.44 620 ARG A CA 1
ATOM 4824 C C . ARG A 1 620 ? 21.109 -6.215 9.609 1 98.44 620 ARG A C 1
ATOM 4826 O O . ARG A 1 620 ? 21.469 -6.648 8.508 1 98.44 620 ARG A O 1
ATOM 4833 N N . TYR A 1 621 ? 21.969 -5.586 10.398 1 98.19 621 TYR A N 1
ATOM 4834 C CA . TYR A 1 621 ? 23.281 -5.109 9.984 1 98.19 621 TYR A CA 1
ATOM 4835 C C . TYR A 1 621 ? 24.219 -6.273 9.688 1 98.19 621 TYR A C 1
ATOM 4837 O O . TYR A 1 621 ? 25.031 -6.207 8.758 1 98.19 621 TYR A O 1
ATOM 4845 N N . ASP A 1 622 ? 24.078 -7.379 10.461 1 98.12 622 ASP A N 1
ATOM 4846 C CA . ASP A 1 622 ? 25.031 -8.484 10.312 1 98.12 622 ASP A CA 1
ATOM 4847 C C . ASP A 1 622 ? 24.625 -9.398 9.148 1 98.12 622 ASP A C 1
ATOM 4849 O O . ASP A 1 622 ? 25.406 -10.242 8.719 1 98.12 622 ASP A O 1
ATOM 4853 N N . GLY A 1 623 ? 23.391 -9.305 8.648 1 98.12 623 GLY A N 1
ATOM 4854 C CA . GLY A 1 623 ? 22.938 -10.008 7.457 1 98.12 623 GLY A CA 1
ATOM 4855 C C . GLY A 1 623 ? 22.625 -11.469 7.707 1 98.12 623 GLY A C 1
ATOM 4856 O O . GLY A 1 623 ? 22.422 -12.234 6.762 1 98.12 623 GLY A O 1
ATOM 4857 N N . ASN A 1 624 ? 22.641 -11.922 8.992 1 97.94 624 ASN A N 1
ATOM 4858 C CA . ASN A 1 624 ? 22.281 -13.305 9.305 1 97.94 624 ASN A CA 1
ATOM 4859 C C . ASN A 1 624 ? 20.781 -13.484 9.383 1 97.94 624 ASN A C 1
ATOM 4861 O O . ASN A 1 624 ? 20.234 -13.797 10.445 1 97.94 624 ASN A O 1
ATOM 4865 N N . VAL A 1 625 ? 20.125 -13.477 8.273 1 98.12 625 VAL A N 1
ATOM 4866 C CA . VAL A 1 625 ? 18.688 -13.305 8.125 1 98.12 625 VAL A CA 1
ATOM 4867 C C . VAL A 1 625 ? 17.969 -14.609 8.453 1 98.12 625 VAL A C 1
ATOM 4869 O O . VAL A 1 625 ? 17.031 -14.625 9.258 1 98.12 625 VAL A O 1
ATOM 4872 N N . TYR A 1 626 ? 18.391 -15.75 7.941 1 97.56 626 TYR A N 1
ATOM 4873 C CA . TYR A 1 626 ? 17.609 -16.984 7.949 1 97.56 626 TYR A CA 1
ATOM 4874 C C . TYR A 1 626 ? 17.531 -17.562 9.359 1 97.56 626 TYR A C 1
ATOM 4876 O O . TYR A 1 626 ? 16.469 -18 9.789 1 97.56 626 TYR A O 1
ATOM 4884 N N . GLU A 1 627 ? 18.672 -17.5 10.094 1 97 627 GLU A N 1
ATOM 4885 C CA . GLU A 1 627 ? 18.656 -17.969 11.477 1 97 627 GLU A CA 1
ATOM 4886 C C . GLU A 1 627 ? 17.703 -17.125 12.328 1 97 627 GLU A C 1
ATOM 4888 O O . GLU A 1 627 ? 16.938 -17.656 13.133 1 97 627 GLU A O 1
ATOM 4893 N N . HIS A 1 628 ? 17.719 -15.891 12.07 1 97.69 628 HIS A N 1
ATOM 4894 C CA . HIS A 1 628 ? 16.922 -14.992 12.891 1 97.69 628 HIS A CA 1
ATOM 4895 C C . HIS A 1 628 ? 15.453 -15.008 12.461 1 97.69 628 HIS A C 1
ATOM 4897 O O . HIS A 1 628 ? 14.562 -14.766 13.273 1 97.69 628 HIS A O 1
ATOM 4903 N N . LEU A 1 629 ? 15.172 -15.289 11.164 1 98.19 629 LEU A N 1
ATOM 4904 C CA . LEU A 1 629 ? 13.797 -15.492 10.727 1 98.19 629 LEU A CA 1
ATOM 4905 C C . LEU A 1 629 ? 13.172 -16.688 11.438 1 98.19 629 LEU A C 1
ATOM 4907 O O . LEU A 1 629 ? 12.023 -16.609 11.891 1 98.19 629 LEU A O 1
ATOM 4911 N N . LEU A 1 630 ? 13.906 -17.766 11.461 1 98.31 630 LEU A N 1
ATOM 4912 C CA . LEU A 1 630 ? 13.406 -18.969 12.117 1 98.31 630 LEU A CA 1
ATOM 4913 C C . LEU A 1 630 ? 13.188 -18.719 13.609 1 98.31 630 LEU A C 1
ATOM 4915 O O . LEU A 1 630 ? 12.18 -19.156 14.172 1 98.31 630 LEU A O 1
ATOM 4919 N N . GLU A 1 631 ? 14.18 -18.016 14.227 1 97.88 631 GLU A N 1
ATOM 4920 C CA . GLU A 1 631 ? 14.047 -17.688 15.641 1 97.88 631 GLU A CA 1
ATOM 4921 C C . GLU A 1 631 ? 12.805 -16.844 15.898 1 97.88 631 GLU A C 1
ATOM 4923 O O . GLU A 1 631 ? 12.055 -17.109 16.844 1 97.88 631 GLU A O 1
ATOM 4928 N N . TRP A 1 632 ? 12.594 -15.867 15.094 1 98 632 TRP A N 1
ATOM 4929 C CA . TRP A 1 632 ? 11.43 -15 15.211 1 98 632 TRP A CA 1
ATOM 4930 C C . TRP A 1 632 ? 10.133 -15.797 15.055 1 98 632 TRP A C 1
ATOM 4932 O O . TRP A 1 632 ? 9.195 -15.625 15.828 1 98 632 TRP A O 1
ATOM 4942 N N . ALA A 1 633 ? 10.07 -16.688 14.102 1 97.94 633 ALA A N 1
ATOM 4943 C CA . ALA A 1 633 ? 8.883 -17.5 13.844 1 97.94 633 ALA A CA 1
ATOM 4944 C C . ALA A 1 633 ? 8.578 -18.406 15.023 1 97.94 633 ALA A C 1
ATOM 4946 O O . ALA A 1 633 ? 7.414 -18.562 15.414 1 97.94 633 ALA A O 1
ATOM 4947 N N . LYS A 1 634 ? 9.602 -18.984 15.562 1 97.44 634 LYS A N 1
ATOM 4948 C CA . LYS A 1 634 ? 9.43 -19.906 16.672 1 97.44 634 LYS A CA 1
ATOM 4949 C C . LYS A 1 634 ? 8.812 -19.219 17.875 1 97.44 634 LYS A C 1
ATOM 4951 O O . LYS A 1 634 ? 8.156 -19.859 18.703 1 97.44 634 LYS A O 1
ATOM 4956 N N . ALA A 1 635 ? 8.969 -17.891 17.906 1 96.44 635 ALA A N 1
ATOM 4957 C CA . ALA A 1 635 ? 8.453 -17.125 19.031 1 96.44 635 ALA A CA 1
ATOM 4958 C C . ALA A 1 635 ? 6.977 -16.781 18.844 1 96.44 635 ALA A C 1
ATOM 4960 O O . ALA A 1 635 ? 6.344 -16.203 19.734 1 96.44 635 ALA A O 1
ATOM 4961 N N . SER A 1 636 ? 6.355 -17.203 17.75 1 95.44 636 SER A N 1
ATOM 4962 C CA . SER A 1 636 ? 4.945 -16.938 17.484 1 95.44 636 SER A CA 1
ATOM 4963 C C . SER A 1 636 ? 4.062 -17.5 18.594 1 95.44 636 SER A C 1
ATOM 4965 O O . SER A 1 636 ? 4.297 -18.594 19.094 1 95.44 636 SER A O 1
ATOM 4967 N N . PRO A 1 637 ? 3.006 -16.719 18.953 1 94.06 637 PRO A N 1
ATOM 4968 C CA . PRO A 1 637 ? 2.074 -17.203 19.969 1 94.06 637 PRO A CA 1
ATOM 4969 C C . PRO A 1 637 ? 1.435 -18.547 19.609 1 94.06 637 PRO A C 1
ATOM 4971 O O . PRO A 1 637 ? 1.143 -19.359 20.484 1 94.06 637 PRO A O 1
ATOM 4974 N N . LEU A 1 638 ? 1.255 -18.844 18.375 1 96.12 638 LEU A N 1
ATOM 4975 C CA . LEU A 1 638 ? 0.65 -20.094 17.922 1 96.12 638 LEU A CA 1
ATOM 4976 C C . LEU A 1 638 ? 1.577 -21.281 18.188 1 96.12 638 LEU A C 1
ATOM 4978 O O . LEU A 1 638 ? 1.138 -22.422 18.203 1 96.12 638 LEU A O 1
ATOM 4982 N N . ASN A 1 639 ? 2.854 -21.016 18.391 1 97.06 639 ASN A N 1
ATOM 4983 C CA . ASN A 1 639 ? 3.828 -22.078 18.578 1 97.06 639 ASN A CA 1
ATOM 4984 C C . ASN A 1 639 ? 4.043 -22.391 20.062 1 97.06 639 ASN A C 1
ATOM 4986 O O . ASN A 1 639 ? 4.914 -23.188 20.422 1 97.06 639 ASN A O 1
ATOM 4990 N N . LYS A 1 640 ? 3.271 -21.75 20.953 1 95.62 640 LYS A N 1
ATOM 4991 C CA . LYS A 1 640 ? 3.414 -22 22.391 1 95.62 640 LYS A CA 1
ATOM 4992 C C . LYS A 1 640 ? 3.133 -23.453 22.719 1 95.62 640 LYS A C 1
ATOM 4994 O O . LYS A 1 640 ? 3.689 -24 23.672 1 95.62 640 LYS A O 1
ATOM 4999 N N . THR A 1 641 ? 2.217 -24.047 21.922 1 95.81 641 THR A N 1
ATOM 5000 C CA . THR A 1 641 ? 1.927 -25.484 22.031 1 95.81 641 THR A CA 1
ATOM 5001 C C . THR A 1 641 ? 2.041 -26.172 20.688 1 95.81 641 THR A C 1
ATOM 5003 O O . THR A 1 641 ? 1.812 -25.547 19.641 1 95.81 641 THR A O 1
ATOM 5006 N N . ASP A 1 642 ? 2.398 -27.391 20.75 1 94.81 642 ASP A N 1
ATOM 5007 C CA . ASP A 1 642 ? 2.473 -28.172 19.516 1 94.81 642 ASP A CA 1
ATOM 5008 C C . ASP A 1 642 ? 1.094 -28.312 18.875 1 94.81 642 ASP A C 1
ATOM 5010 O O . ASP A 1 642 ? 0.953 -28.219 17.656 1 94.81 642 ASP A O 1
ATOM 5014 N N . VAL A 1 643 ? 0.148 -28.625 19.75 1 97.38 643 VAL A N 1
ATOM 5015 C CA . VAL A 1 643 ? -1.234 -28.781 19.312 1 97.38 643 VAL A CA 1
ATOM 5016 C C . VAL A 1 643 ? -2.078 -27.609 19.828 1 97.38 643 VAL A C 1
ATOM 5018 O O . VAL A 1 643 ? -2.232 -27.453 21.047 1 97.38 643 VAL A O 1
ATOM 5021 N N . HIS A 1 644 ? -2.584 -26.844 18.938 1 95.31 644 HIS A N 1
ATOM 5022 C CA . HIS A 1 644 ? -3.381 -25.672 19.297 1 95.31 644 HIS A CA 1
ATOM 5023 C C . HIS A 1 644 ? -4.738 -26.094 19.859 1 95.31 644 HIS A C 1
ATOM 5025 O O . HIS A 1 644 ? -5.258 -27.156 19.516 1 95.31 644 HIS A O 1
ATOM 5031 N N . GLN A 1 645 ? -5.383 -25.297 20.656 1 95.88 645 GLN A N 1
ATOM 5032 C CA . GLN A 1 645 ? -6.641 -25.609 21.312 1 95.88 645 GLN A CA 1
ATOM 5033 C C . GLN A 1 645 ? -7.762 -25.812 20.297 1 95.88 645 GLN A C 1
ATOM 5035 O O . GLN A 1 645 ? -8.695 -26.578 20.531 1 95.88 645 GLN A O 1
ATOM 5040 N N . SER A 1 646 ? -7.656 -25.203 19.188 1 95.38 646 SER A N 1
ATOM 5041 C CA . SER A 1 646 ? -8.664 -25.312 18.141 1 95.38 646 SER A CA 1
ATOM 5042 C C . SER A 1 646 ? -8.758 -26.734 17.609 1 95.38 646 SER A C 1
ATOM 5044 O O . SER A 1 646 ? -9.797 -27.156 17.094 1 95.38 646 SER A O 1
ATOM 5046 N N . TYR A 1 647 ? -7.68 -27.5 17.688 1 96.75 647 TYR A N 1
ATOM 5047 C CA . TYR A 1 647 ? -7.719 -28.906 17.312 1 96.75 647 TYR A CA 1
ATOM 5048 C C . TYR A 1 647 ? -8.719 -29.672 18.172 1 96.75 647 TYR A C 1
ATOM 5050 O O . TYR A 1 647 ? -9.586 -30.375 17.641 1 96.75 647 TYR A O 1
ATOM 5058 N N . HIS A 1 648 ? -8.609 -29.469 19.453 1 96.75 648 HIS A N 1
ATOM 5059 C CA . HIS A 1 648 ? -9.461 -30.219 20.391 1 96.75 648 HIS A CA 1
ATOM 5060 C C . HIS A 1 648 ? -10.914 -29.766 20.266 1 96.75 648 HIS A C 1
ATOM 5062 O O . HIS A 1 648 ? -11.828 -30.578 20.328 1 96.75 648 HIS A O 1
ATOM 5068 N N . LYS A 1 649 ? -11.07 -28.5 20.047 1 96.88 649 LYS A N 1
ATOM 5069 C CA . LYS A 1 649 ? -12.414 -27.922 20.062 1 96.88 649 LYS A CA 1
ATOM 5070 C C . LYS A 1 649 ? -13.148 -28.219 18.766 1 96.88 649 LYS A C 1
ATOM 5072 O O . LYS A 1 649 ? -14.359 -28.453 18.766 1 96.88 649 LYS A O 1
ATOM 5077 N N . TYR A 1 650 ? -12.445 -28.156 17.625 1 97.38 650 TYR A N 1
ATOM 5078 C CA . TYR A 1 650 ? -13.172 -28.109 16.359 1 97.38 650 TYR A CA 1
ATOM 5079 C C . TYR A 1 650 ? -12.625 -29.125 15.383 1 97.38 650 TYR A C 1
ATOM 5081 O O . TYR A 1 650 ? -13.383 -29.906 14.789 1 97.38 650 TYR A O 1
ATOM 5089 N N . LEU A 1 651 ? -11.344 -29.203 15.172 1 97.69 651 LEU A N 1
ATOM 5090 C CA . LEU A 1 651 ? -10.742 -30 14.109 1 97.69 651 LEU A CA 1
ATOM 5091 C C . LEU A 1 651 ? -10.867 -31.484 14.414 1 97.69 651 LEU A C 1
ATOM 5093 O O . LEU A 1 651 ? -11.211 -32.281 13.531 1 97.69 651 LEU A O 1
ATOM 5097 N N . LYS A 1 652 ? -10.57 -31.891 15.625 1 97.5 652 LYS A N 1
ATOM 5098 C CA . LYS A 1 652 ? -10.594 -33.312 16 1 97.5 652 LYS A CA 1
ATOM 5099 C C . LYS A 1 652 ? -11.984 -33.906 15.805 1 97.5 652 LYS A C 1
ATOM 5101 O O . LYS A 1 652 ? -12.141 -34.906 15.086 1 97.5 652 LYS A O 1
ATOM 5106 N N . PRO A 1 653 ? -13.016 -33.312 16.375 1 97.31 653 PRO A N 1
ATOM 5107 C CA . PRO A 1 653 ? -14.352 -33.875 16.141 1 97.31 653 PRO A CA 1
ATOM 5108 C C . PRO A 1 653 ? -14.727 -33.906 14.664 1 97.31 653 PRO A C 1
ATOM 5110 O O . PRO A 1 653 ? -15.367 -34.844 14.211 1 97.31 653 PRO A O 1
ATOM 5113 N N . PHE A 1 654 ? -14.398 -32.938 13.938 1 97.44 654 PHE A N 1
ATOM 5114 C CA . PHE A 1 654 ? -14.688 -32.844 12.508 1 97.44 654 PHE A CA 1
ATOM 5115 C C . PHE A 1 654 ? -14.016 -34 11.758 1 97.44 654 PHE A C 1
ATOM 5117 O O . PHE A 1 654 ? -14.656 -34.688 10.961 1 97.44 654 PHE A O 1
ATOM 5124 N N . LEU A 1 655 ? -12.703 -34.188 12.016 1 97.19 655 LEU A N 1
ATOM 5125 C CA . LEU A 1 655 ? -11.93 -35.25 11.352 1 97.19 655 LEU A CA 1
ATOM 5126 C C . LEU A 1 655 ? -12.461 -36.625 11.727 1 97.19 655 LEU A C 1
ATOM 5128 O O . LEU A 1 655 ? -12.594 -37.5 10.867 1 97.19 655 LEU A O 1
ATOM 5132 N N . GLU A 1 656 ? -12.727 -36.812 12.977 1 96.12 656 GLU A N 1
ATOM 5133 C CA . GLU A 1 656 ? -13.227 -38.125 13.453 1 96.12 656 GLU A CA 1
ATOM 5134 C C . GLU A 1 656 ? -14.586 -38.438 12.844 1 96.12 656 GLU A C 1
ATOM 5136 O O . GLU A 1 656 ? -14.836 -39.594 12.445 1 96.12 656 GLU A O 1
ATOM 5141 N N . ASP A 1 657 ? -15.43 -37.406 12.758 1 95.88 657 ASP A N 1
ATOM 5142 C CA . ASP A 1 657 ? -16.734 -37.594 12.141 1 95.88 657 ASP A CA 1
ATOM 5143 C C . ASP A 1 657 ? -16.609 -38 10.672 1 95.88 657 ASP A C 1
ATOM 5145 O O . ASP A 1 657 ? -17.328 -38.875 10.195 1 95.88 657 ASP A O 1
ATOM 5149 N N . ASN A 1 658 ? -15.727 -37.406 9.984 1 95.5 658 ASN A N 1
ATOM 5150 C CA . ASN A 1 658 ? -15.555 -37.688 8.562 1 95.5 658 ASN A CA 1
ATOM 5151 C C . ASN A 1 658 ? -14.859 -39 8.336 1 95.5 658 ASN A C 1
ATOM 5153 O O . ASN A 1 658 ? -15.133 -39.688 7.352 1 95.5 658 ASN A O 1
ATOM 5157 N N . ARG A 1 659 ? -13.93 -39.406 9.258 1 94.56 659 ARG A N 1
ATOM 5158 C CA . ARG A 1 659 ? -13.289 -40.688 9.156 1 94.56 659 ARG A CA 1
ATOM 5159 C C . ARG A 1 659 ? -14.281 -41.812 9.406 1 94.56 659 ARG A C 1
ATOM 5161 O O . ARG A 1 659 ? -14.211 -42.875 8.773 1 94.56 659 ARG A O 1
ATOM 5168 N N . ALA A 1 660 ? -15.172 -41.562 10.234 1 93.25 660 ALA A N 1
ATOM 5169 C CA . ALA A 1 660 ? -16.188 -42.562 10.578 1 93.25 660 ALA A CA 1
ATOM 5170 C C . ALA A 1 660 ? -17.109 -42.812 9.398 1 93.25 660 ALA A C 1
ATOM 5172 O O . ALA A 1 660 ? -17.703 -43.906 9.305 1 93.25 660 ALA A O 1
ATOM 5173 N N . LYS A 1 661 ? -17.234 -41.906 8.555 1 90.25 661 LYS A N 1
ATOM 5174 C CA . LYS A 1 661 ? -18.141 -42 7.414 1 90.25 661 LYS A CA 1
ATOM 5175 C C . LYS A 1 661 ? -17.484 -42.719 6.25 1 90.25 661 LYS A C 1
ATOM 5177 O O . LYS A 1 661 ? -18.125 -43.031 5.25 1 90.25 661 LYS A O 1
ATOM 5182 N N . LEU A 1 662 ? -16.203 -42.969 6.375 1 88.38 662 LEU A N 1
ATOM 5183 C CA . LEU A 1 662 ? -15.508 -43.688 5.324 1 88.38 662 LEU A CA 1
ATOM 5184 C C . LEU A 1 662 ? -15.758 -45.188 5.445 1 88.38 662 LEU A C 1
ATOM 5186 O O . LEU A 1 662 ? -15.766 -45.906 4.445 1 88.38 662 LEU A O 1
ATOM 5190 N N . MET B 1 1 ? -37.219 -0.763 12.086 1 29.11 1 MET B N 1
ATOM 5191 C CA . MET B 1 1 ? -37.562 0.182 11.031 1 29.11 1 MET B CA 1
ATOM 5192 C C . MET B 1 1 ? -36.656 0.017 9.82 1 29.11 1 MET B C 1
ATOM 5194 O O . MET B 1 1 ? -35.438 -0.099 9.969 1 29.11 1 MET B O 1
ATOM 5198 N N . ALA B 1 2 ? -37.25 -0.412 8.859 1 43.66 2 ALA B N 1
ATOM 5199 C CA . ALA B 1 2 ? -36.531 -0.676 7.633 1 43.66 2 ALA B CA 1
ATOM 5200 C C . ALA B 1 2 ? -35.469 0.412 7.375 1 43.66 2 ALA B C 1
ATOM 5202 O O . ALA B 1 2 ? -35.812 1.599 7.34 1 43.66 2 ALA B O 1
ATOM 5203 N N . ALA B 1 3 ? -34.125 0.234 7.594 1 61.88 3 ALA B N 1
ATOM 5204 C CA . ALA B 1 3 ? -33.062 1.234 7.539 1 61.88 3 ALA B CA 1
ATOM 5205 C C . ALA B 1 3 ? -33.219 2.121 6.305 1 61.88 3 ALA B C 1
ATOM 5207 O O . ALA B 1 3 ? -33.312 1.621 5.184 1 61.88 3 ALA B O 1
ATOM 5208 N N . THR B 1 4 ? -33.531 3.414 6.445 1 88.31 4 THR B N 1
ATOM 5209 C CA . THR B 1 4 ? -33.688 4.402 5.387 1 88.31 4 THR B CA 1
ATOM 5210 C C . THR B 1 4 ? -32.375 4.598 4.633 1 88.31 4 THR B C 1
ATOM 5212 O O . THR B 1 4 ? -31.281 4.449 5.207 1 88.31 4 THR B O 1
ATOM 5215 N N . VAL B 1 5 ? -32.469 4.484 3.293 1 95.5 5 VAL B N 1
ATOM 5216 C CA . VAL B 1 5 ? -31.312 4.734 2.426 1 95.5 5 VAL B CA 1
ATOM 5217 C C . VAL B 1 5 ? -30.938 6.215 2.471 1 95.5 5 VAL B C 1
ATOM 5219 O O . VAL B 1 5 ? -31.812 7.082 2.453 1 95.5 5 VAL B O 1
ATOM 5222 N N . ASN B 1 6 ? -29.688 6.488 2.67 1 97.38 6 ASN B N 1
ATOM 5223 C CA . ASN B 1 6 ? -29.156 7.848 2.6 1 97.38 6 ASN B CA 1
ATOM 5224 C C . ASN B 1 6 ? -29.688 8.586 1.374 1 97.38 6 ASN B C 1
ATOM 5226 O O . ASN B 1 6 ? -29.688 8.047 0.268 1 97.38 6 ASN B O 1
ATOM 5230 N N . PRO B 1 7 ? -30.172 9.766 1.531 1 97 7 PRO B N 1
ATOM 5231 C CA . PRO B 1 7 ? -30.797 10.492 0.428 1 97 7 PRO B CA 1
ATOM 5232 C C . PRO B 1 7 ? -29.859 10.703 -0.755 1 97 7 PRO B C 1
ATOM 5234 O O . PRO B 1 7 ? -30.297 10.695 -1.907 1 97 7 PRO B O 1
ATOM 5237 N N . ASP B 1 8 ? -28.609 10.898 -0.487 1 97.31 8 ASP B N 1
ATOM 5238 C CA . ASP B 1 8 ? -27.656 11.109 -1.574 1 97.31 8 ASP B CA 1
ATOM 5239 C C . ASP B 1 8 ? -27.516 9.852 -2.428 1 97.31 8 ASP B C 1
ATOM 5241 O O . ASP B 1 8 ? -27.516 9.93 -3.658 1 97.31 8 ASP B O 1
ATOM 5245 N N . LEU B 1 9 ? -27.406 8.719 -1.793 1 97.75 9 LEU B N 1
ATOM 5246 C CA . LEU B 1 9 ? -27.234 7.473 -2.533 1 97.75 9 LEU B CA 1
ATOM 5247 C C . LEU B 1 9 ? -28.516 7.109 -3.277 1 97.75 9 LEU B C 1
ATOM 5249 O O . LEU B 1 9 ? -28.469 6.543 -4.371 1 97.75 9 LEU B O 1
ATOM 5253 N N . LYS B 1 10 ? -29.625 7.359 -2.594 1 97.94 10 LYS B N 1
ATOM 5254 C CA . LYS B 1 10 ? -30.891 7.141 -3.27 1 97.94 10 LYS B CA 1
ATOM 5255 C C . LYS B 1 10 ? -30.984 7.945 -4.562 1 97.94 10 LYS B C 1
ATOM 5257 O O . LYS B 1 10 ? -31.359 7.41 -5.609 1 97.94 10 LYS B O 1
ATOM 5262 N N . LYS B 1 11 ? -30.594 9.188 -4.461 1 98.06 11 LYS B N 1
ATOM 5263 C CA . LYS B 1 11 ? -30.625 10.062 -5.629 1 98.06 11 LYS B CA 1
ATOM 5264 C C . LYS B 1 11 ? -29.688 9.555 -6.719 1 98.06 11 LYS B C 1
ATOM 5266 O O . LYS B 1 11 ? -30.016 9.594 -7.902 1 98.06 11 LYS B O 1
ATOM 5271 N N . GLU B 1 12 ? -28.484 9.133 -6.328 1 98.31 12 GLU B N 1
ATOM 5272 C CA . GLU B 1 12 ? -27.531 8.586 -7.285 1 98.31 12 GLU B CA 1
ATOM 5273 C C . GLU B 1 12 ? -28.125 7.406 -8.047 1 98.31 12 GLU B C 1
ATOM 5275 O O . GLU B 1 12 ? -27.969 7.297 -9.266 1 98.31 12 GLU B O 1
ATOM 5280 N N . ARG B 1 13 ? -28.75 6.527 -7.371 1 98.12 13 ARG B N 1
ATOM 5281 C CA . ARG B 1 13 ? -29.312 5.316 -7.965 1 98.12 13 ARG B CA 1
ATOM 5282 C C . ARG B 1 13 ? -30.516 5.648 -8.852 1 98.12 13 ARG B C 1
ATOM 5284 O O . ARG B 1 13 ? -30.688 5.039 -9.906 1 98.12 13 ARG B O 1
ATOM 5291 N N . GLU B 1 14 ? -31.297 6.621 -8.477 1 97.62 14 GLU B N 1
ATOM 5292 C CA . GLU B 1 14 ? -32.469 7.035 -9.242 1 97.62 14 GLU B CA 1
ATOM 5293 C C . GLU B 1 14 ? -32.062 7.723 -10.539 1 97.62 14 GLU B C 1
ATOM 5295 O O . GLU B 1 14 ? -32.812 7.684 -11.523 1 97.62 14 GLU B O 1
ATOM 5300 N N . ASN B 1 15 ? -30.891 8.281 -10.555 1 96.38 15 ASN B N 1
ATOM 5301 C CA . ASN B 1 15 ? -30.438 9.07 -11.695 1 96.38 15 ASN B CA 1
ATOM 5302 C C . ASN B 1 15 ? -29.672 8.219 -12.703 1 96.38 15 ASN B C 1
ATOM 5304 O O . ASN B 1 15 ? -29.25 8.719 -13.742 1 96.38 15 ASN B O 1
ATOM 5308 N N . SER B 1 16 ? -29.531 6.961 -12.453 1 97.06 16 SER B N 1
ATOM 5309 C CA . SER B 1 16 ? -28.75 6.094 -13.336 1 97.06 16 SER B CA 1
ATOM 5310 C C . SER B 1 16 ? -29.391 6.004 -14.719 1 97.06 16 SER B C 1
ATOM 5312 O O . SER B 1 16 ? -30.609 5.996 -14.844 1 97.06 16 SER B O 1
ATOM 5314 N N . SER B 1 17 ? -28.578 5.91 -15.742 1 97.31 17 SER B N 1
ATOM 5315 C CA . SER B 1 17 ? -29.047 5.887 -17.125 1 97.31 17 SER B CA 1
ATOM 5316 C C . SER B 1 17 ? -29.328 4.461 -17.578 1 97.31 17 SER B C 1
ATOM 5318 O O . SER B 1 17 ? -29.766 4.242 -18.719 1 97.31 17 SER B O 1
ATOM 5320 N N . PHE B 1 18 ? -29.078 3.5 -16.75 1 97.25 18 PHE B N 1
ATOM 5321 C CA . PHE B 1 18 ? -29.266 2.1 -17.109 1 97.25 18 PHE B CA 1
ATOM 5322 C C . PHE B 1 18 ? -29.719 1.285 -15.898 1 97.25 18 PHE B C 1
ATOM 5324 O O . PHE B 1 18 ? -29.703 1.781 -14.773 1 97.25 18 PHE B O 1
ATOM 5331 N N . ASP B 1 19 ? -30.188 0.076 -16.172 1 96.94 19 ASP B N 1
ATOM 5332 C CA . ASP B 1 19 ? -30.531 -0.874 -15.117 1 96.94 19 ASP B CA 1
ATOM 5333 C C . ASP B 1 19 ? -29.312 -1.691 -14.695 1 96.94 19 ASP B C 1
ATOM 5335 O O . ASP B 1 19 ? -28.859 -2.555 -15.445 1 96.94 19 ASP B O 1
ATOM 5339 N N . PRO B 1 20 ? -28.812 -1.501 -13.461 1 97.56 20 PRO B N 1
ATOM 5340 C CA . PRO B 1 20 ? -27.594 -2.197 -13.031 1 97.56 20 PRO B CA 1
ATOM 5341 C C . PRO B 1 20 ? -27.75 -3.717 -13.078 1 97.56 20 PRO B C 1
ATOM 5343 O O . PRO B 1 20 ? -26.75 -4.43 -13.25 1 97.56 20 PRO B O 1
ATOM 5346 N N . ASN B 1 21 ? -28.953 -4.242 -12.969 1 97.38 21 ASN B N 1
ATOM 5347 C CA . ASN B 1 21 ? -29.172 -5.684 -12.977 1 97.38 21 ASN B CA 1
ATOM 5348 C C . ASN B 1 21 ? -28.797 -6.301 -14.32 1 97.38 21 ASN B C 1
ATOM 5350 O O . ASN B 1 21 ? -28.406 -7.469 -14.391 1 97.38 21 ASN B O 1
ATOM 5354 N N . LYS B 1 22 ? -28.969 -5.531 -15.352 1 97.31 22 LYS B N 1
ATOM 5355 C CA . LYS B 1 22 ? -28.594 -6.023 -16.672 1 97.31 22 LYS B CA 1
ATOM 5356 C C . LYS B 1 22 ? -27.094 -6.211 -16.797 1 97.31 22 LYS B C 1
ATOM 5358 O O . LYS B 1 22 ? -26.625 -7.172 -17.406 1 97.31 22 LYS B O 1
ATOM 5363 N N . ILE B 1 23 ? -26.297 -5.32 -16.234 1 98.06 23 ILE B N 1
ATOM 5364 C CA . ILE B 1 23 ? -24.859 -5.477 -16.203 1 98.06 23 ILE B CA 1
ATOM 5365 C C . ILE B 1 23 ? -24.469 -6.625 -15.281 1 98.06 23 ILE B C 1
ATOM 5367 O O . ILE B 1 23 ? -23.547 -7.387 -15.57 1 98.06 23 ILE B O 1
ATOM 5371 N N . THR B 1 24 ? -25.219 -6.746 -14.117 1 98.38 24 THR B N 1
ATOM 5372 C CA . THR B 1 24 ? -24.984 -7.875 -13.219 1 98.38 24 THR B CA 1
ATOM 5373 C C . THR B 1 24 ? -25.141 -9.195 -13.961 1 98.38 24 THR B C 1
ATOM 5375 O O . THR B 1 24 ? -24.297 -10.086 -13.844 1 98.38 24 THR B O 1
ATOM 5378 N N . SER B 1 25 ? -26.188 -9.305 -14.742 1 97.25 25 SER B N 1
ATOM 5379 C CA . SER B 1 25 ? -26.453 -10.516 -15.516 1 97.25 25 SER B CA 1
ATOM 5380 C C . SER B 1 25 ? -25.344 -10.773 -16.531 1 97.25 25 SER B C 1
ATOM 5382 O O . SER B 1 25 ? -24.953 -11.914 -16.75 1 97.25 25 SER B O 1
ATOM 5384 N N . PHE B 1 26 ? -24.891 -9.703 -17.156 1 96.19 26 PHE B N 1
ATOM 5385 C CA . PHE B 1 26 ? -23.797 -9.812 -18.125 1 96.19 26 PHE B CA 1
ATOM 5386 C C . PHE B 1 26 ? -22.531 -10.312 -17.453 1 96.19 26 PHE B C 1
ATOM 5388 O O . PHE B 1 26 ? -21.844 -11.203 -17.969 1 96.19 26 PHE B O 1
ATOM 5395 N N . LEU B 1 27 ? -22.219 -9.781 -16.234 1 97.5 27 LEU B N 1
ATOM 5396 C CA . LEU B 1 27 ? -20.984 -10.102 -15.531 1 97.5 27 LEU B CA 1
ATOM 5397 C C . LEU B 1 27 ? -20.984 -11.539 -15.023 1 97.5 27 LEU B C 1
ATOM 5399 O O . LEU B 1 27 ? -19.953 -12.203 -15.008 1 97.5 27 LEU B O 1
ATOM 5403 N N . TYR B 1 28 ? -22.188 -12.07 -14.625 1 96.81 28 TYR B N 1
ATOM 5404 C CA . TYR B 1 28 ? -22.234 -13.367 -13.969 1 96.81 28 TYR B CA 1
ATOM 5405 C C . TYR B 1 28 ? -22.703 -14.453 -14.938 1 96.81 28 TYR B C 1
ATOM 5407 O O . TYR B 1 28 ? -22.719 -15.633 -14.586 1 96.81 28 TYR B O 1
ATOM 5415 N N . GLY B 1 29 ? -23.109 -14.094 -16.125 1 93.44 29 GLY B N 1
ATOM 5416 C CA . GLY B 1 29 ? -23.406 -15.102 -17.125 1 93.44 29 GLY B CA 1
ATOM 5417 C C . GLY B 1 29 ? -24.906 -15.359 -17.297 1 93.44 29 GLY B C 1
ATOM 5418 O O . GLY B 1 29 ? -25.297 -16.406 -17.781 1 93.44 29 GLY B O 1
ATOM 5419 N N . GLY B 1 30 ? -25.797 -14.461 -16.734 1 95.38 30 GLY B N 1
ATOM 5420 C CA . GLY B 1 30 ? -27.219 -14.57 -16.953 1 95.38 30 GLY B CA 1
ATOM 5421 C C . GLY B 1 30 ? -28.047 -14.422 -15.695 1 95.38 30 GLY B C 1
ATOM 5422 O O . GLY B 1 30 ? -27.516 -14.539 -14.586 1 95.38 30 GLY B O 1
ATOM 5423 N N . PRO B 1 31 ? -29.312 -14.094 -15.844 1 96.75 31 PRO B N 1
ATOM 5424 C CA . PRO B 1 31 ? -30.188 -13.828 -14.695 1 96.75 31 PRO B CA 1
ATOM 5425 C C . PRO B 1 31 ? -30.375 -15.055 -13.805 1 96.75 31 PRO B C 1
ATOM 5427 O O . PRO B 1 31 ? -30.531 -14.914 -12.586 1 96.75 31 PRO B O 1
ATOM 5430 N N . GLU B 1 32 ? -30.344 -16.25 -14.367 1 97.25 32 GLU B N 1
ATOM 5431 C CA . GLU B 1 32 ? -30.547 -17.469 -13.586 1 97.25 32 GLU B CA 1
ATOM 5432 C C . GLU B 1 32 ? -29.375 -17.703 -12.633 1 97.25 32 GLU B C 1
ATOM 5434 O O . GLU B 1 32 ? -29.578 -18.125 -11.492 1 97.25 32 GLU B O 1
ATOM 5439 N N . ILE B 1 33 ? -28.219 -17.484 -13.133 1 97.31 33 ILE B N 1
ATOM 5440 C CA . ILE B 1 33 ? -27.031 -17.641 -12.297 1 97.31 33 ILE B CA 1
ATOM 5441 C C . ILE B 1 33 ? -27.047 -16.594 -11.188 1 97.31 33 ILE B C 1
ATOM 5443 O O . ILE B 1 33 ? -26.688 -16.891 -10.039 1 97.31 33 ILE B O 1
ATOM 5447 N N . VAL B 1 34 ? -27.453 -15.344 -11.484 1 98.06 34 VAL B N 1
ATOM 5448 C CA . VAL B 1 34 ? -27.531 -14.266 -10.5 1 98.06 34 VAL B CA 1
ATOM 5449 C C . VAL B 1 34 ? -28.516 -14.633 -9.398 1 98.06 34 VAL B C 1
ATOM 5451 O O . VAL B 1 34 ? -28.266 -14.398 -8.219 1 98.06 34 VAL B O 1
ATOM 5454 N N . LYS B 1 35 ? -29.625 -15.188 -9.805 1 97.94 35 LYS B N 1
ATOM 5455 C CA . LYS B 1 35 ? -30.641 -15.617 -8.836 1 97.94 35 LYS B CA 1
ATOM 5456 C C . LYS B 1 35 ? -30.078 -16.656 -7.879 1 97.94 35 LYS B C 1
ATOM 5458 O O . LYS B 1 35 ? -30.234 -16.547 -6.664 1 97.94 35 LYS B O 1
ATOM 5463 N N . LYS B 1 36 ? -29.422 -17.656 -8.406 1 97.19 36 LYS B N 1
ATOM 5464 C CA . LYS B 1 36 ? -28.797 -18.703 -7.605 1 97.19 36 LYS B CA 1
ATOM 5465 C C . LYS B 1 36 ? -27.734 -18.125 -6.676 1 97.19 36 LYS B C 1
ATOM 5467 O O . LYS B 1 36 ? -27.656 -18.5 -5.504 1 97.19 36 LYS B O 1
ATOM 5472 N N . LYS B 1 37 ? -26.875 -17.297 -7.23 1 98.12 37 LYS B N 1
ATOM 5473 C CA . LYS B 1 37 ? -25.859 -16.609 -6.449 1 98.12 37 LYS B CA 1
ATOM 5474 C C . LYS B 1 37 ? -26.469 -15.914 -5.238 1 98.12 37 LYS B C 1
ATOM 5476 O O . LYS B 1 37 ? -26.016 -16.109 -4.109 1 98.12 37 LYS B O 1
ATOM 5481 N N . ARG B 1 38 ? -27.484 -15.078 -5.465 1 98.31 38 ARG B N 1
ATOM 5482 C CA . ARG B 1 38 ? -28.109 -14.289 -4.406 1 98.31 38 ARG B CA 1
ATOM 5483 C C . ARG B 1 38 ? -28.75 -15.188 -3.361 1 98.31 38 ARG B C 1
ATOM 5485 O O . ARG B 1 38 ? -28.703 -14.898 -2.164 1 98.31 38 ARG B O 1
ATOM 5492 N N . GLU B 1 39 ? -29.328 -16.266 -3.816 1 97.94 39 GLU B N 1
ATOM 5493 C CA . GLU B 1 39 ? -29.953 -17.219 -2.904 1 97.94 39 GLU B CA 1
ATOM 5494 C C . GLU B 1 39 ? -28.906 -17.875 -1.991 1 97.94 39 GLU B C 1
ATOM 5496 O O . GLU B 1 39 ? -29.094 -17.938 -0.775 1 97.94 39 GLU B O 1
ATOM 5501 N N . LEU B 1 40 ? -27.844 -18.359 -2.551 1 98.12 40 LEU B N 1
ATOM 5502 C CA . LEU B 1 40 ? -26.812 -19.062 -1.795 1 98.12 40 LEU B CA 1
ATOM 5503 C C . LEU B 1 40 ? -26.078 -18.094 -0.861 1 98.12 40 LEU B C 1
ATOM 5505 O O . LEU B 1 40 ? -25.75 -18.453 0.275 1 98.12 40 LEU B O 1
ATOM 5509 N N . GLU B 1 41 ? -25.812 -16.875 -1.346 1 98.06 41 GLU B N 1
ATOM 5510 C CA . GLU B 1 41 ? -25.188 -15.875 -0.501 1 98.06 41 GLU B CA 1
ATOM 5511 C C . GLU B 1 41 ? -26.078 -15.5 0.679 1 98.06 41 GLU B C 1
ATOM 5513 O O . GLU B 1 41 ? -25.594 -15.359 1.806 1 98.06 41 GLU B O 1
ATOM 5518 N N . SER B 1 42 ? -27.344 -15.312 0.412 1 97.81 42 SER B N 1
ATOM 5519 C CA . SER B 1 42 ? -28.297 -14.977 1.466 1 97.81 42 SER B CA 1
ATOM 5520 C C . SER B 1 42 ? -28.375 -16.078 2.518 1 97.81 42 SER B C 1
ATOM 5522 O O . SER B 1 42 ? -28.453 -15.797 3.715 1 97.81 42 SER B O 1
ATOM 5524 N N . LEU B 1 43 ? -28.375 -17.312 2.029 1 97.38 43 LEU B N 1
ATOM 5525 C CA . LEU B 1 43 ? -28.406 -18.469 2.932 1 97.38 43 LEU B CA 1
ATOM 5526 C C . LEU B 1 43 ? -27.219 -18.438 3.883 1 97.38 43 LEU B C 1
ATOM 5528 O O . LEU B 1 43 ? -27.375 -18.656 5.086 1 97.38 43 LEU B O 1
ATOM 5532 N N . ALA B 1 44 ? -26.062 -18.172 3.408 1 97.88 44 ALA B N 1
ATOM 5533 C CA . ALA B 1 44 ? -24.844 -18.156 4.207 1 97.88 44 ALA B CA 1
ATOM 5534 C C . ALA B 1 44 ? -24.812 -16.953 5.137 1 97.88 44 ALA B C 1
ATOM 5536 O O . ALA B 1 44 ? -24.5 -17.078 6.32 1 97.88 44 ALA B O 1
ATOM 5537 N N . LEU B 1 45 ? -25.172 -15.758 4.656 1 97.25 45 LEU B N 1
ATOM 5538 C CA . LEU B 1 45 ? -25.047 -14.5 5.387 1 97.25 45 LEU B CA 1
ATOM 5539 C C . LEU B 1 45 ? -26.047 -14.453 6.543 1 97.25 45 LEU B C 1
ATOM 5541 O O . LEU B 1 45 ? -25.797 -13.773 7.543 1 97.25 45 LEU B O 1
ATOM 5545 N N . ASN B 1 46 ? -27.141 -15.156 6.414 1 97.12 46 ASN B N 1
ATOM 5546 C CA . ASN B 1 46 ? -28.172 -15.109 7.445 1 97.12 46 ASN B CA 1
ATOM 5547 C C . ASN B 1 46 ? -28.094 -16.328 8.367 1 97.12 46 ASN B C 1
ATOM 5549 O O . ASN B 1 46 ? -28.953 -16.516 9.234 1 97.12 46 ASN B O 1
ATOM 5553 N N . ASP B 1 47 ? -27.141 -17.156 8.203 1 97.5 47 ASP B N 1
ATOM 5554 C CA . ASP B 1 47 ? -26.922 -18.297 9.086 1 97.5 47 ASP B CA 1
ATOM 5555 C C . ASP B 1 47 ? -26.281 -17.859 10.398 1 97.5 47 ASP B C 1
ATOM 5557 O O . ASP B 1 47 ? -25.125 -17.406 10.414 1 97.5 47 ASP B O 1
ATOM 5561 N N . PRO B 1 48 ? -26.891 -17.984 11.492 1 97.06 48 PRO B N 1
ATOM 5562 C CA . PRO B 1 48 ? -26.375 -17.516 12.781 1 97.06 48 PRO B CA 1
ATOM 5563 C C . PRO B 1 48 ? -25.094 -18.219 13.195 1 97.06 48 PRO B C 1
ATOM 5565 O O . PRO B 1 48 ? -24.297 -17.688 13.969 1 97.06 48 PRO B O 1
ATOM 5568 N N . ASP B 1 49 ? -24.859 -19.406 12.648 1 96.81 49 ASP B N 1
ATOM 5569 C CA . ASP B 1 49 ? -23.688 -20.188 13.031 1 96.81 49 ASP B CA 1
ATOM 5570 C C . ASP B 1 49 ? -22.406 -19.531 12.539 1 96.81 49 ASP B C 1
ATOM 5572 O O . ASP B 1 49 ? -21.312 -19.844 13.023 1 96.81 49 ASP B O 1
ATOM 5576 N N . TYR B 1 50 ? -22.578 -18.656 11.547 1 97 50 TYR B N 1
ATOM 5577 C CA . TYR B 1 50 ? -21.391 -18.016 10.984 1 97 50 TYR B CA 1
ATOM 5578 C C . TYR B 1 50 ? -21.109 -16.688 11.664 1 97 50 TYR B C 1
ATOM 5580 O O . TYR B 1 50 ? -20.094 -16.031 11.391 1 97 50 TYR B O 1
ATOM 5588 N N . GLN B 1 51 ? -21.922 -16.25 12.602 1 94.56 51 GLN B N 1
ATOM 5589 C CA . GLN B 1 51 ? -21.797 -14.938 13.211 1 94.56 51 GLN B CA 1
ATOM 5590 C C . GLN B 1 51 ? -20.703 -14.93 14.273 1 94.56 51 GLN B C 1
ATOM 5592 O O . GLN B 1 51 ? -20.531 -15.906 15.016 1 94.56 51 GLN B O 1
ATOM 5597 N N . HIS B 1 52 ? -19.969 -13.977 14.336 1 92.88 52 HIS B N 1
ATOM 5598 C CA . HIS B 1 52 ? -18.891 -13.758 15.312 1 92.88 52 HIS B CA 1
ATOM 5599 C C . HIS B 1 52 ? -18.578 -12.273 15.461 1 92.88 52 HIS B C 1
ATOM 5601 O O . HIS B 1 52 ? -19.094 -11.445 14.703 1 92.88 52 HIS B O 1
ATOM 5607 N N . GLU B 1 53 ? -17.797 -11.961 16.469 1 91.25 53 GLU B N 1
ATOM 5608 C CA . GLU B 1 53 ? -17.328 -10.594 16.656 1 91.25 53 GLU B CA 1
ATOM 5609 C C . GLU B 1 53 ? -16.5 -10.125 15.477 1 91.25 53 GLU B C 1
ATOM 5611 O O . GLU B 1 53 ? -15.969 -10.938 14.719 1 91.25 53 GLU B O 1
ATOM 5616 N N . ASP B 1 54 ? -16.406 -8.789 15.391 1 94 54 ASP B N 1
ATOM 5617 C CA . ASP B 1 54 ? -15.625 -8.203 14.312 1 94 54 ASP B CA 1
ATOM 5618 C C . ASP B 1 54 ? -14.164 -8.664 14.383 1 94 54 ASP B C 1
ATOM 5620 O O . ASP B 1 54 ? -13.523 -8.539 15.43 1 94 54 ASP B O 1
ATOM 5624 N N . LEU B 1 55 ? -13.688 -9.148 13.266 1 93.19 55 LEU B N 1
ATOM 5625 C CA . LEU B 1 55 ? -12.344 -9.719 13.195 1 93.19 55 LEU B CA 1
ATOM 5626 C C . LEU B 1 55 ? -11.289 -8.68 13.562 1 93.19 55 LEU B C 1
ATOM 5628 O O . LEU B 1 55 ? -10.234 -9.016 14.102 1 93.19 55 LEU B O 1
ATOM 5632 N N . ASN B 1 56 ? -11.547 -7.426 13.305 1 93.88 56 ASN B N 1
ATOM 5633 C CA . ASN B 1 56 ? -10.586 -6.355 13.555 1 93.88 56 ASN B CA 1
ATOM 5634 C C . ASN B 1 56 ? -10.344 -6.164 15.047 1 93.88 56 ASN B C 1
ATOM 5636 O O . ASN B 1 56 ? -9.359 -5.527 15.445 1 93.88 56 ASN B O 1
ATOM 5640 N N . PHE B 1 57 ? -11.211 -6.699 15.867 1 95.25 57 PHE B N 1
ATOM 5641 C CA . PHE B 1 57 ? -11.086 -6.562 17.312 1 95.25 57 PHE B CA 1
ATOM 5642 C C . PHE B 1 57 ? -10.469 -7.812 17.922 1 95.25 57 PHE B C 1
ATOM 5644 O O . PHE B 1 57 ? -10.406 -7.949 19.141 1 95.25 57 PHE B O 1
ATOM 5651 N N . MET B 1 58 ? -9.953 -8.742 17.031 1 93.69 58 MET B N 1
ATOM 5652 C CA . MET B 1 58 ? -9.414 -10.023 17.484 1 93.69 58 MET B CA 1
ATOM 5653 C C . MET B 1 58 ? -7.898 -10.055 17.344 1 93.69 58 MET B C 1
ATOM 5655 O O . MET B 1 58 ? -7.332 -9.367 16.5 1 93.69 58 MET B O 1
ATOM 5659 N N . SER B 1 59 ? -7.242 -10.82 18.219 1 91.19 59 SER B N 1
ATOM 5660 C CA . SER B 1 59 ? -5.848 -11.188 18 1 91.19 59 SER B CA 1
ATOM 5661 C C . SER B 1 59 ? -5.695 -12.148 16.828 1 91.19 59 SER B C 1
ATOM 5663 O O . SER B 1 59 ? -6.691 -12.656 16.297 1 91.19 59 SER B O 1
ATOM 5665 N N . GLN B 1 60 ? -4.496 -12.391 16.391 1 91.5 60 GLN B N 1
ATOM 5666 C CA . GLN B 1 60 ? -4.25 -13.328 15.305 1 91.5 60 GLN B CA 1
ATOM 5667 C C . GLN B 1 60 ? -4.738 -14.727 15.656 1 91.5 60 GLN B C 1
ATOM 5669 O O . GLN B 1 60 ? -5.344 -15.414 14.828 1 91.5 60 GLN B O 1
ATOM 5674 N N . GLU B 1 61 ? -4.445 -15.148 16.844 1 92.81 61 GLU B N 1
ATOM 5675 C CA . GLU B 1 61 ? -4.863 -16.469 17.281 1 92.81 61 GLU B CA 1
ATOM 5676 C C . GLU B 1 61 ? -6.383 -16.609 17.25 1 92.81 61 GLU B C 1
ATOM 5678 O O . GLU B 1 61 ? -6.91 -17.656 16.844 1 92.81 61 GLU B O 1
ATOM 5683 N N . GLN B 1 62 ? -7.059 -15.555 17.688 1 94 62 GLN B N 1
ATOM 5684 C CA . GLN B 1 62 ? -8.516 -15.57 17.688 1 94 62 GLN B CA 1
ATOM 5685 C C . GLN B 1 62 ? -9.07 -15.594 16.266 1 94 62 GLN B C 1
ATOM 5687 O O . GLN B 1 62 ? -10.07 -16.266 16 1 94 62 GLN B O 1
ATOM 5692 N N . GLN B 1 63 ? -8.445 -14.859 15.383 1 95.5 63 GLN B N 1
ATOM 5693 C CA . GLN B 1 63 ? -8.852 -14.867 13.984 1 95.5 63 GLN B CA 1
ATOM 5694 C C . GLN B 1 63 ? -8.727 -16.266 13.383 1 95.5 63 GLN B C 1
ATOM 5696 O O . GLN B 1 63 ? -9.648 -16.734 12.711 1 95.5 63 GLN B O 1
ATOM 5701 N N . TYR B 1 64 ? -7.562 -16.922 13.656 1 96.31 64 TYR B N 1
ATOM 5702 C CA . TYR B 1 64 ? -7.316 -18.266 13.156 1 96.31 64 TYR B CA 1
ATOM 5703 C C . TYR B 1 64 ? -8.375 -19.234 13.672 1 96.31 64 TYR B C 1
ATOM 5705 O O . TYR B 1 64 ? -8.992 -19.969 12.891 1 96.31 64 TYR B O 1
ATOM 5713 N N . GLU B 1 65 ? -8.617 -19.203 14.93 1 96.38 65 GLU B N 1
ATOM 5714 C CA . GLU B 1 65 ? -9.578 -20.125 15.547 1 96.38 65 GLU B CA 1
ATOM 5715 C C . GLU B 1 65 ? -10.984 -19.906 14.984 1 96.38 65 GLU B C 1
ATOM 5717 O O . GLU B 1 65 ? -11.688 -20.859 14.664 1 96.38 65 GLU B O 1
ATOM 5722 N N . THR B 1 66 ? -11.359 -18.641 14.883 1 96.75 66 THR B N 1
ATOM 5723 C CA . THR B 1 66 ? -12.695 -18.281 14.406 1 96.75 66 THR B CA 1
ATOM 5724 C C . THR B 1 66 ? -12.906 -18.781 12.977 1 96.75 66 THR B C 1
ATOM 5726 O O . THR B 1 66 ? -13.945 -19.359 12.672 1 96.75 66 THR B O 1
ATOM 5729 N N . PHE B 1 67 ? -11.969 -18.672 12.156 1 97.19 67 PHE B N 1
ATOM 5730 C CA . PHE B 1 67 ? -12.156 -19.016 10.75 1 97.19 67 PHE B CA 1
ATOM 5731 C C . PHE B 1 67 ? -11.984 -20.516 10.531 1 97.19 67 PHE B C 1
ATOM 5733 O O . PHE B 1 67 ? -12.57 -21.078 9.617 1 97.19 67 PHE B O 1
ATOM 5740 N N . LEU B 1 68 ? -11.117 -21.156 11.352 1 97.62 68 LEU B N 1
ATOM 5741 C CA . LEU B 1 68 ? -11.07 -22.609 11.289 1 97.62 68 LEU B CA 1
ATOM 5742 C C . LEU B 1 68 ? -12.438 -23.219 11.617 1 97.62 68 LEU B C 1
ATOM 5744 O O . LEU B 1 68 ? -12.938 -24.062 10.883 1 97.62 68 LEU B O 1
ATOM 5748 N N . LYS B 1 69 ? -13.055 -22.703 12.703 1 97.25 69 LYS B N 1
ATOM 5749 C CA . LYS B 1 69 ? -14.391 -23.141 13.086 1 97.25 69 LYS B CA 1
ATOM 5750 C C . LYS B 1 69 ? -15.391 -22.922 11.961 1 97.25 69 LYS B C 1
ATOM 5752 O O . LYS B 1 69 ? -16.141 -23.828 11.594 1 97.25 69 LYS B O 1
ATOM 5757 N N . LYS B 1 70 ? -15.359 -21.766 11.391 1 96.88 70 LYS B N 1
ATOM 5758 C CA . LYS B 1 70 ? -16.297 -21.375 10.352 1 96.88 70 LYS B CA 1
ATOM 5759 C C . LYS B 1 70 ? -16.141 -22.234 9.109 1 96.88 70 LYS B C 1
ATOM 5761 O O . LYS B 1 70 ? -17.125 -22.656 8.508 1 96.88 70 LYS B O 1
ATOM 5766 N N . THR B 1 71 ? -14.938 -22.469 8.719 1 97.25 71 THR B N 1
ATOM 5767 C CA . THR B 1 71 ? -14.672 -23.203 7.48 1 97.25 71 THR B CA 1
ATOM 5768 C C . THR B 1 71 ? -15.031 -24.672 7.633 1 97.25 71 THR B C 1
ATOM 5770 O O . THR B 1 71 ? -15.555 -25.297 6.703 1 97.25 71 THR B O 1
ATOM 5773 N N . LEU B 1 72 ? -14.742 -25.266 8.797 1 97.75 72 LEU B N 1
ATOM 5774 C CA . LEU B 1 72 ? -15.141 -26.641 9.055 1 97.75 72 LEU B CA 1
ATOM 5775 C C . LEU B 1 72 ? -16.656 -26.781 9 1 97.75 72 LEU B C 1
ATOM 5777 O O . LEU B 1 72 ? -17.172 -27.719 8.383 1 97.75 72 LEU B O 1
ATOM 5781 N N . LEU B 1 73 ? -17.312 -25.797 9.609 1 97.5 73 LEU B N 1
ATOM 5782 C CA . LEU B 1 73 ? -18.766 -25.781 9.578 1 97.5 73 LEU B CA 1
ATOM 5783 C C . LEU B 1 73 ? -19.281 -25.656 8.148 1 97.5 73 LEU B C 1
ATOM 5785 O O . LEU B 1 73 ? -20.266 -26.297 7.777 1 97.5 73 LEU B O 1
ATOM 5789 N N . MET B 1 74 ? -18.656 -24.828 7.379 1 97.69 74 MET B N 1
ATOM 5790 C CA . MET B 1 74 ? -19.047 -24.609 5.988 1 97.69 74 MET B CA 1
ATOM 5791 C C . MET B 1 74 ? -18.969 -25.891 5.184 1 97.69 74 MET B C 1
ATOM 5793 O O . MET B 1 74 ? -19.844 -26.188 4.379 1 97.69 74 MET B O 1
ATOM 5797 N N . VAL B 1 75 ? -17.891 -26.672 5.379 1 96.5 75 VAL B N 1
ATOM 5798 C CA . VAL B 1 75 ? -17.734 -27.938 4.676 1 96.5 75 VAL B CA 1
ATOM 5799 C C . VAL B 1 75 ? -18.906 -28.859 4.984 1 96.5 75 VAL B C 1
ATOM 5801 O O . VAL B 1 75 ? -19.469 -29.469 4.082 1 96.5 75 VAL B O 1
ATOM 5804 N N . THR B 1 76 ? -19.25 -28.922 6.211 1 96.12 76 THR B N 1
ATOM 5805 C CA . THR B 1 76 ? -20.359 -29.766 6.648 1 96.12 76 THR B CA 1
ATOM 5806 C C . THR B 1 76 ? -21.672 -29.281 6.062 1 96.12 76 THR B C 1
ATOM 5808 O O . THR B 1 76 ? -22.453 -30.062 5.512 1 96.12 76 THR B O 1
ATOM 5811 N N . LYS B 1 77 ? -21.906 -28.031 6.09 1 96.75 77 LYS B N 1
ATOM 5812 C CA . LYS B 1 77 ? -23.188 -27.469 5.66 1 96.75 77 LYS B CA 1
ATOM 5813 C C . LYS B 1 77 ? -23.328 -27.547 4.141 1 96.75 77 LYS B C 1
ATOM 5815 O O . LYS B 1 77 ? -24.438 -27.75 3.631 1 96.75 77 LYS B O 1
ATOM 5820 N N . VAL B 1 78 ? -22.328 -27.328 3.465 1 96.5 78 VAL B N 1
ATOM 5821 C CA . VAL B 1 78 ? -22.375 -27.422 2.01 1 96.5 78 VAL B CA 1
ATOM 5822 C C . VAL B 1 78 ? -22.812 -28.828 1.595 1 96.5 78 VAL B C 1
ATOM 5824 O O . VAL B 1 78 ? -23.594 -28.984 0.651 1 96.5 78 VAL B O 1
ATOM 5827 N N . ARG B 1 79 ? -22.297 -29.828 2.25 1 93.94 79 ARG B N 1
ATOM 5828 C CA . ARG B 1 79 ? -22.672 -31.219 1.985 1 93.94 79 ARG B CA 1
ATOM 5829 C C . ARG B 1 79 ? -24.141 -31.469 2.338 1 93.94 79 ARG B C 1
ATOM 5831 O O . ARG B 1 79 ? -24.875 -32.062 1.561 1 93.94 79 ARG B O 1
ATOM 5838 N N . GLU B 1 80 ? -24.516 -30.953 3.453 1 95.56 80 GLU B N 1
ATOM 5839 C CA . GLU B 1 80 ? -25.891 -31.156 3.932 1 95.56 80 GLU B CA 1
ATOM 5840 C C . GLU B 1 80 ? -26.891 -30.484 3.016 1 95.56 80 GLU B C 1
ATOM 5842 O O . GLU B 1 80 ? -27.984 -31 2.789 1 95.56 80 GLU B O 1
ATOM 5847 N N . LEU B 1 81 ? -26.484 -29.359 2.49 1 95.94 81 LEU B N 1
ATOM 5848 C CA . LEU B 1 81 ? -27.375 -28.562 1.644 1 95.94 81 LEU B CA 1
ATOM 5849 C C . LEU B 1 81 ? -27.328 -29.047 0.199 1 95.94 81 LEU B C 1
ATOM 5851 O O . LEU B 1 81 ? -28.125 -28.625 -0.637 1 95.94 81 LEU B O 1
ATOM 5855 N N . LYS B 1 82 ? -26.422 -29.953 -0.135 1 95.69 82 LYS B N 1
ATOM 5856 C CA . LYS B 1 82 ? -26.266 -30.531 -1.466 1 95.69 82 LYS B CA 1
ATOM 5857 C C . LYS B 1 82 ? -26.094 -29.453 -2.521 1 95.69 82 LYS B C 1
ATOM 5859 O O . LYS B 1 82 ? -26.781 -29.469 -3.549 1 95.69 82 LYS B O 1
ATOM 5864 N N . ILE B 1 83 ? -25.312 -28.516 -2.143 1 96.25 83 ILE B N 1
ATOM 5865 C CA . ILE B 1 83 ? -25.047 -27.438 -3.08 1 96.25 83 ILE B CA 1
ATOM 5866 C C . ILE B 1 83 ? -24.234 -27.953 -4.258 1 96.25 83 ILE B C 1
ATOM 5868 O O . ILE B 1 83 ? -23.203 -28.625 -4.066 1 96.25 83 ILE B O 1
ATOM 5872 N N . ASP B 1 84 ? -24.656 -27.594 -5.438 1 94 84 ASP B N 1
ATOM 5873 C CA . ASP B 1 84 ? -23.953 -28.016 -6.641 1 94 84 ASP B CA 1
ATOM 5874 C C . ASP B 1 84 ? -22.516 -27.484 -6.664 1 94 84 ASP B C 1
ATOM 5876 O O . ASP B 1 84 ? -22.266 -26.344 -6.285 1 94 84 ASP B O 1
ATOM 5880 N N . VAL B 1 85 ? -21.625 -28.297 -7.129 1 89.44 85 VAL B N 1
ATOM 5881 C CA . VAL B 1 85 ? -20.203 -27.969 -7.18 1 89.44 85 VAL B CA 1
ATOM 5882 C C . VAL B 1 85 ? -20 -26.656 -7.926 1 89.44 85 VAL B C 1
ATOM 5884 O O . VAL B 1 85 ? -19.172 -25.828 -7.531 1 89.44 85 VAL B O 1
ATOM 5887 N N . ALA B 1 86 ? -20.766 -26.422 -8.961 1 89 86 ALA B N 1
ATOM 5888 C CA . ALA B 1 86 ? -20.625 -25.25 -9.812 1 89 86 ALA B CA 1
ATOM 5889 C C . ALA B 1 86 ? -21.031 -23.984 -9.07 1 89 86 ALA B C 1
ATOM 5891 O O . ALA B 1 86 ? -20.594 -22.875 -9.414 1 89 86 ALA B O 1
ATOM 5892 N N . ASP B 1 87 ? -21.781 -24.125 -7.965 1 94.19 87 ASP B N 1
ATOM 5893 C CA . ASP B 1 87 ? -22.344 -22.953 -7.289 1 94.19 87 ASP B CA 1
ATOM 5894 C C . ASP B 1 87 ? -21.734 -22.781 -5.898 1 94.19 87 ASP B C 1
ATOM 5896 O O . ASP B 1 87 ? -21.969 -21.766 -5.234 1 94.19 87 ASP B O 1
ATOM 5900 N N . ARG B 1 88 ? -20.906 -23.688 -5.492 1 94.5 88 ARG B N 1
ATOM 5901 C CA . ARG B 1 88 ? -20.375 -23.719 -4.137 1 94.5 88 ARG B CA 1
ATOM 5902 C C . ARG B 1 88 ? -19.594 -22.438 -3.834 1 94.5 88 ARG B C 1
ATOM 5904 O O . ARG B 1 88 ? -19.547 -21.984 -2.689 1 94.5 88 ARG B O 1
ATOM 5911 N N . HIS B 1 89 ? -18.984 -21.938 -4.891 1 93.31 89 HIS B N 1
ATOM 5912 C CA . HIS B 1 89 ? -18.156 -20.766 -4.68 1 93.31 89 HIS B CA 1
ATOM 5913 C C . HIS B 1 89 ? -18.969 -19.562 -4.215 1 93.31 89 HIS B C 1
ATOM 5915 O O . HIS B 1 89 ? -18.469 -18.703 -3.5 1 93.31 89 HIS B O 1
ATOM 5921 N N . PHE B 1 90 ? -20.281 -19.406 -4.57 1 96.88 90 PHE B N 1
ATOM 5922 C CA . PHE B 1 90 ? -21.141 -18.312 -4.109 1 96.88 90 PHE B CA 1
ATOM 5923 C C . PHE B 1 90 ? -21.359 -18.406 -2.605 1 96.88 90 PHE B C 1
ATOM 5925 O O . PHE B 1 90 ? -21.297 -17.391 -1.903 1 96.88 90 PHE B O 1
ATOM 5932 N N . TYR B 1 91 ? -21.609 -19.625 -2.111 1 97.5 91 TYR B N 1
ATOM 5933 C CA . TYR B 1 91 ? -21.812 -19.859 -0.686 1 97.5 91 TYR B CA 1
ATOM 5934 C C . TYR B 1 91 ? -20.516 -19.625 0.093 1 97.5 91 TYR B C 1
ATOM 5936 O O . TYR B 1 91 ? -20.516 -18.938 1.116 1 97.5 91 TYR B O 1
ATOM 5944 N N . ARG B 1 92 ? -19.484 -20.156 -0.405 1 96 92 ARG B N 1
ATOM 5945 C CA . ARG B 1 92 ? -18.188 -20.031 0.238 1 96 92 ARG B CA 1
ATOM 5946 C C . ARG B 1 92 ? -17.766 -18.578 0.355 1 96 92 ARG B C 1
ATOM 5948 O O . ARG B 1 92 ? -17.281 -18.141 1.402 1 96 92 ARG B O 1
ATOM 5955 N N . SER B 1 93 ? -17.922 -17.828 -0.731 1 94.94 93 SER B N 1
ATOM 5956 C CA . SER B 1 93 ? -17.547 -16.422 -0.744 1 94.94 93 SER B CA 1
ATOM 5957 C C . SER B 1 93 ? -18.297 -15.633 0.329 1 94.94 93 SER B C 1
ATOM 5959 O O . SER B 1 93 ? -17.734 -14.711 0.931 1 94.94 93 SER B O 1
ATOM 5961 N N . ALA B 1 94 ? -19.516 -15.992 0.558 1 96.62 94 ALA B N 1
ATOM 5962 C CA . ALA B 1 94 ? -20.312 -15.312 1.564 1 96.62 94 ALA B CA 1
ATOM 5963 C C . ALA B 1 94 ? -19.859 -15.68 2.975 1 96.62 94 ALA B C 1
ATOM 5965 O O . ALA B 1 94 ? -19.906 -14.844 3.885 1 96.62 94 ALA B O 1
ATOM 5966 N N . VAL B 1 95 ? -19.406 -16.875 3.137 1 96.56 95 VAL B N 1
ATOM 5967 C CA . VAL B 1 95 ? -18.984 -17.359 4.453 1 96.56 95 VAL B CA 1
ATOM 5968 C C . VAL B 1 95 ? -17.625 -16.75 4.812 1 96.56 95 VAL B C 1
ATOM 5970 O O . VAL B 1 95 ? -17.438 -16.266 5.93 1 96.56 95 VAL B O 1
ATOM 5973 N N . ILE B 1 96 ? -16.75 -16.766 3.877 1 94.19 96 ILE B N 1
ATOM 5974 C CA . ILE B 1 96 ? -15.359 -16.438 4.188 1 94.19 96 ILE B CA 1
ATOM 5975 C C . ILE B 1 96 ? -15.125 -14.945 3.951 1 94.19 96 ILE B C 1
ATOM 5977 O O . ILE B 1 96 ? -14.172 -14.367 4.48 1 94.19 96 ILE B O 1
ATOM 5981 N N . GLY B 1 97 ? -15.969 -14.312 3.133 1 90.88 97 GLY B N 1
ATOM 5982 C CA . GLY B 1 97 ? -15.773 -12.906 2.795 1 90.88 97 GLY B CA 1
ATOM 5983 C C . GLY B 1 97 ? -14.477 -12.648 2.055 1 90.88 97 GLY B C 1
ATOM 5984 O O . GLY B 1 97 ? -14.172 -13.32 1.065 1 90.88 97 GLY B O 1
ATOM 5985 N N . THR B 1 98 ? -13.734 -11.648 2.504 1 88.06 98 THR B N 1
ATOM 5986 C CA . THR B 1 98 ? -12.477 -11.266 1.872 1 88.06 98 THR B CA 1
ATOM 5987 C C . THR B 1 98 ? -11.297 -11.891 2.609 1 88.06 98 THR B C 1
ATOM 5989 O O . THR B 1 98 ? -10.148 -11.5 2.381 1 88.06 98 THR B O 1
ATOM 5992 N N . ASN B 1 99 ? -11.516 -12.797 3.473 1 93.5 99 ASN B N 1
ATOM 5993 C CA . ASN B 1 99 ? -10.461 -13.391 4.285 1 93.5 99 ASN B CA 1
ATOM 5994 C C . ASN B 1 99 ? -9.969 -14.703 3.686 1 93.5 99 ASN B C 1
ATOM 5996 O O . ASN B 1 99 ? -10.719 -15.391 2.986 1 93.5 99 ASN B O 1
ATOM 6000 N N . PRO B 1 100 ? -8.75 -14.992 3.934 1 94.44 100 PRO B N 1
ATOM 6001 C CA . PRO B 1 100 ? -8.242 -16.281 3.475 1 94.44 100 PRO B CA 1
ATOM 6002 C C . PRO B 1 100 ? -8.867 -17.469 4.219 1 94.44 100 PRO B C 1
ATOM 6004 O O . PRO B 1 100 ? -9.188 -17.344 5.406 1 94.44 100 PRO B O 1
ATOM 6007 N N . ASP B 1 101 ? -8.984 -18.516 3.516 1 94.38 101 ASP B N 1
ATOM 6008 C CA . ASP B 1 101 ? -9.578 -19.75 4.004 1 94.38 101 ASP B CA 1
ATOM 6009 C C . ASP B 1 101 ? -8.516 -20.656 4.617 1 94.38 101 ASP B C 1
ATOM 6011 O O . ASP B 1 101 ? -7.594 -21.094 3.926 1 94.38 101 ASP B O 1
ATOM 6015 N N . PRO B 1 102 ? -8.719 -21.031 5.906 1 96.25 102 PRO B N 1
ATOM 6016 C CA . PRO B 1 102 ? -7.742 -21.922 6.543 1 96.25 102 PRO B CA 1
ATOM 6017 C C . PRO B 1 102 ? -7.605 -23.266 5.82 1 96.25 102 PRO B C 1
ATOM 6019 O O . PRO B 1 102 ? -6.586 -23.938 5.957 1 96.25 102 PRO B O 1
ATOM 6022 N N . LEU B 1 103 ? -8.617 -23.688 5.074 1 96.94 103 LEU B N 1
ATOM 6023 C CA . LEU B 1 103 ? -8.57 -24.953 4.344 1 96.94 103 LEU B CA 1
ATOM 6024 C C . LEU B 1 103 ? -8.336 -24.703 2.855 1 96.94 103 LEU B C 1
ATOM 6026 O O . LEU B 1 103 ? -8.523 -25.609 2.037 1 96.94 103 LEU B O 1
ATOM 6030 N N . GLY B 1 104 ? -7.934 -23.5 2.572 1 93.88 104 GLY B N 1
ATOM 6031 C CA . GLY B 1 104 ? -7.754 -23.109 1.183 1 93.88 104 GLY B CA 1
ATOM 6032 C C . GLY B 1 104 ? -6.754 -23.984 0.446 1 93.88 104 GLY B C 1
ATOM 6033 O O . GLY B 1 104 ? -6.992 -24.375 -0.696 1 93.88 104 GLY B O 1
ATOM 6034 N N . LEU B 1 105 ? -5.66 -24.312 1.051 1 95.06 105 LEU B N 1
ATOM 6035 C CA . LEU B 1 105 ? -4.617 -25.078 0.376 1 95.06 105 LEU B CA 1
ATOM 6036 C C . LEU B 1 105 ? -4.977 -26.547 0.317 1 95.06 105 LEU B C 1
ATOM 6038 O O . LEU B 1 105 ? -4.477 -27.281 -0.54 1 95.06 105 LEU B O 1
ATOM 6042 N N . HIS B 1 106 ? -5.816 -27 1.258 1 97.25 106 HIS B N 1
ATOM 6043 C CA . HIS B 1 106 ? -6.328 -28.359 1.13 1 97.25 106 HIS B CA 1
ATOM 6044 C C . HIS B 1 106 ? -7.125 -28.531 -0.159 1 97.25 106 HIS B C 1
ATOM 6046 O O . HIS B 1 106 ? -6.898 -29.469 -0.915 1 97.25 106 HIS B O 1
ATOM 6052 N N . VAL B 1 107 ? -7.949 -27.562 -0.364 1 93.31 107 VAL B N 1
ATOM 6053 C CA . VAL B 1 107 ? -8.875 -27.641 -1.485 1 93.31 107 VAL B CA 1
ATOM 6054 C C . VAL B 1 107 ? -8.195 -27.172 -2.764 1 93.31 107 VAL B C 1
ATOM 6056 O O . VAL B 1 107 ? -8.406 -27.734 -3.84 1 93.31 107 VAL B O 1
ATOM 6059 N N . GLY B 1 108 ? -7.371 -26.219 -2.607 1 89.44 108 GLY B N 1
ATOM 6060 C CA . GLY B 1 108 ? -6.891 -25.516 -3.791 1 89.44 108 GLY B CA 1
ATOM 6061 C C . GLY B 1 108 ? -5.582 -26.062 -4.316 1 89.44 108 GLY B C 1
ATOM 6062 O O . GLY B 1 108 ? -5.227 -25.844 -5.477 1 89.44 108 GLY B O 1
ATOM 6063 N N . MET B 1 109 ? -4.863 -26.844 -3.514 1 91.56 109 MET B N 1
ATOM 6064 C CA . MET B 1 109 ? -3.564 -27.328 -3.969 1 91.56 109 MET B CA 1
ATOM 6065 C C . MET B 1 109 ? -3.396 -28.812 -3.641 1 91.56 109 MET B C 1
ATOM 6067 O O . MET B 1 109 ? -2.936 -29.594 -4.477 1 91.56 109 MET B O 1
ATOM 6071 N N . PHE B 1 110 ? -3.758 -29.188 -2.451 1 95.25 110 PHE B N 1
ATOM 6072 C CA . PHE B 1 110 ? -3.557 -30.562 -2.016 1 95.25 110 PHE B CA 1
ATOM 6073 C C . PHE B 1 110 ? -4.406 -31.531 -2.844 1 95.25 110 PHE B C 1
ATOM 6075 O O . PHE B 1 110 ? -3.877 -32.438 -3.473 1 95.25 110 PHE B O 1
ATOM 6082 N N . LEU B 1 111 ? -5.68 -31.266 -2.916 1 94.5 111 LEU B N 1
ATOM 6083 C CA . LEU B 1 111 ? -6.59 -32.125 -3.658 1 94.5 111 LEU B CA 1
ATOM 6084 C C . LEU B 1 111 ? -6.258 -32.125 -5.145 1 94.5 111 LEU B C 1
ATOM 6086 O O . LEU B 1 111 ? -6.098 -33.188 -5.754 1 94.5 111 LEU B O 1
ATOM 6090 N N . PRO B 1 112 ? -6.062 -30.922 -5.691 1 89 112 PRO B N 1
ATOM 6091 C CA . PRO B 1 112 ? -5.715 -30.922 -7.113 1 89 112 PRO B CA 1
ATOM 6092 C C . PRO B 1 112 ? -4.422 -31.672 -7.41 1 89 112 PRO B C 1
ATOM 6094 O O . PRO B 1 112 ? -4.285 -32.281 -8.477 1 89 112 PRO B O 1
ATOM 6097 N N . THR B 1 113 ? -3.477 -31.625 -6.543 1 91.12 113 THR B N 1
ATOM 6098 C CA . THR B 1 113 ? -2.236 -32.375 -6.746 1 91.12 113 THR B CA 1
ATOM 6099 C C . THR B 1 113 ? -2.496 -33.875 -6.727 1 91.12 113 THR B C 1
ATOM 6101 O O . THR B 1 113 ? -1.943 -34.625 -7.543 1 91.12 113 THR B O 1
ATOM 6104 N N . LEU B 1 114 ? -3.338 -34.312 -5.844 1 93.75 114 LEU B N 1
ATOM 6105 C CA . LEU B 1 114 ? -3.684 -35.719 -5.801 1 93.75 114 LEU B CA 1
ATOM 6106 C C . LEU B 1 114 ? -4.43 -36.125 -7.062 1 93.75 114 LEU B C 1
ATOM 6108 O O . LEU B 1 114 ? -4.172 -37.219 -7.621 1 93.75 114 LEU B O 1
ATOM 6112 N N . TYR B 1 115 ? -5.344 -35.281 -7.516 1 89.31 115 TYR B N 1
ATOM 6113 C CA . TYR B 1 115 ? -6.062 -35.562 -8.75 1 89.31 115 TYR B CA 1
ATOM 6114 C C . TYR B 1 115 ? -5.102 -35.688 -9.922 1 89.31 115 TYR B C 1
ATOM 6116 O O . TYR B 1 115 ? -5.254 -36.594 -10.758 1 89.31 115 TYR B O 1
ATOM 6124 N N . GLY B 1 116 ? -4.125 -34.844 -9.906 1 83.75 116 GLY B N 1
ATOM 6125 C CA . GLY B 1 116 ? -3.318 -34.688 -11.109 1 83.75 116 GLY B CA 1
ATOM 6126 C C . GLY B 1 116 ? -2.057 -35.531 -11.094 1 83.75 116 GLY B C 1
ATOM 6127 O O . GLY B 1 116 ? -1.521 -35.875 -12.148 1 83.75 116 GLY B O 1
ATOM 6128 N N . GLN B 1 117 ? -1.538 -35.969 -9.898 1 89.12 117 GLN B N 1
ATOM 6129 C CA . GLN B 1 117 ? -0.197 -36.531 -9.859 1 89.12 117 GLN B CA 1
ATOM 6130 C C . GLN B 1 117 ? -0.207 -37.906 -9.195 1 89.12 117 GLN B C 1
ATOM 6132 O O . GLN B 1 117 ? 0.798 -38.625 -9.219 1 89.12 117 GLN B O 1
ATOM 6137 N N . ALA B 1 118 ? -1.299 -38.344 -8.625 1 94.19 118 ALA B N 1
ATOM 6138 C CA . ALA B 1 118 ? -1.364 -39.625 -7.93 1 94.19 118 ALA B CA 1
ATOM 6139 C C . ALA B 1 118 ? -1.712 -40.75 -8.891 1 94.19 118 ALA B C 1
ATOM 6141 O O . ALA B 1 118 ? -2.51 -40.562 -9.812 1 94.19 118 ALA B O 1
ATOM 6142 N N . SER B 1 119 ? -1.094 -41.875 -8.727 1 94.06 119 SER B N 1
ATOM 6143 C CA . SER B 1 119 ? -1.516 -43.094 -9.43 1 94.06 119 SER B CA 1
ATOM 6144 C C . SER B 1 119 ? -2.871 -43.594 -8.922 1 94.06 119 SER B C 1
ATOM 6146 O O . SER B 1 119 ? -3.389 -43.062 -7.93 1 94.06 119 SER B O 1
ATOM 6148 N N . GLN B 1 120 ? -3.396 -44.531 -9.617 1 95.75 120 GLN B N 1
ATOM 6149 C CA . GLN B 1 120 ? -4.699 -45.062 -9.203 1 95.75 120 GLN B CA 1
ATOM 6150 C C . GLN B 1 120 ? -4.633 -45.656 -7.805 1 95.75 120 GLN B C 1
ATOM 6152 O O . GLN B 1 120 ? -5.531 -45.438 -6.988 1 95.75 120 GLN B O 1
ATOM 6157 N N . GLU B 1 121 ? -3.604 -46.406 -7.562 1 95.94 121 GLU B N 1
ATOM 6158 C CA . GLU B 1 121 ? -3.424 -47 -6.242 1 95.94 121 GLU B CA 1
ATOM 6159 C C . GLU B 1 121 ? -3.328 -45.938 -5.16 1 95.94 121 GLU B C 1
ATOM 6161 O O . GLU B 1 121 ? -3.879 -46.094 -4.066 1 95.94 121 GLU B O 1
ATOM 6166 N N . GLN B 1 122 ? -2.648 -44.906 -5.426 1 96.62 122 GLN B N 1
ATOM 6167 C CA . GLN B 1 122 ? -2.473 -43.812 -4.477 1 96.62 122 GLN B CA 1
ATOM 6168 C C . GLN B 1 122 ? -3.779 -43.062 -4.266 1 96.62 122 GLN B C 1
ATOM 6170 O O . GLN B 1 122 ? -4.074 -42.625 -3.156 1 96.62 122 GLN B O 1
ATOM 6175 N N . LYS B 1 123 ? -4.508 -42.844 -5.309 1 96.69 123 LYS B N 1
ATOM 6176 C CA . LYS B 1 123 ? -5.824 -42.219 -5.191 1 96.69 123 LYS B CA 1
ATOM 6177 C C . LYS B 1 123 ? -6.73 -43.031 -4.27 1 96.69 123 LYS B C 1
ATOM 6179 O O . LYS B 1 123 ? -7.441 -42.469 -3.434 1 96.69 123 LYS B O 1
ATOM 6184 N N . ASP B 1 124 ? -6.672 -44.344 -4.477 1 95.12 124 ASP B N 1
ATOM 6185 C CA . ASP B 1 124 ? -7.473 -45.219 -3.635 1 95.12 124 ASP B CA 1
ATOM 6186 C C . ASP B 1 124 ? -7.066 -45.094 -2.168 1 95.12 124 ASP B C 1
ATOM 6188 O O . ASP B 1 124 ? -7.902 -45.219 -1.273 1 95.12 124 ASP B O 1
ATOM 6192 N N . LYS B 1 125 ? -5.867 -44.812 -1.976 1 94.5 125 LYS B N 1
ATOM 6193 C CA . LYS B 1 125 ? -5.328 -44.75 -0.621 1 94.5 125 LYS B CA 1
ATOM 6194 C C . LYS B 1 125 ? -5.625 -43.406 0.025 1 94.5 125 LYS B C 1
ATOM 6196 O O . LYS B 1 125 ? -6.031 -43.344 1.188 1 94.5 125 LYS B O 1
ATOM 6201 N N . TRP B 1 126 ? -5.359 -42.312 -0.687 1 96.94 126 TRP B N 1
ATOM 6202 C CA . TRP B 1 126 ? -5.324 -41 -0.019 1 96.94 126 TRP B CA 1
ATOM 6203 C C . TRP B 1 126 ? -6.457 -40.094 -0.509 1 96.94 126 TRP B C 1
ATOM 6205 O O . TRP B 1 126 ? -6.945 -39.25 0.235 1 96.94 126 TRP B O 1
ATOM 6215 N N . LEU B 1 127 ? -6.789 -40.156 -1.785 1 96.75 127 LEU B N 1
ATOM 6216 C CA . LEU B 1 127 ? -7.691 -39.188 -2.391 1 96.75 127 LEU B CA 1
ATOM 6217 C C . LEU B 1 127 ? -9.07 -39.25 -1.736 1 96.75 127 LEU B C 1
ATOM 6219 O O . LEU B 1 127 ? -9.672 -38.188 -1.46 1 96.75 127 LEU B O 1
ATOM 6223 N N . LYS B 1 128 ? -9.562 -40.438 -1.549 1 93.88 128 LYS B N 1
ATOM 6224 C CA . LYS B 1 128 ? -10.875 -40.594 -0.913 1 93.88 128 LYS B CA 1
ATOM 6225 C C . LYS B 1 128 ? -10.875 -39.969 0.479 1 93.88 128 LYS B C 1
ATOM 6227 O O . LYS B 1 128 ? -11.82 -39.281 0.85 1 93.88 128 LYS B O 1
ATOM 6232 N N . MET B 1 129 ? -9.82 -40.219 1.256 1 96.56 129 MET B N 1
ATOM 6233 C CA . MET B 1 129 ? -9.695 -39.625 2.592 1 96.56 129 MET B CA 1
ATOM 6234 C C . MET B 1 129 ? -9.625 -38.094 2.521 1 96.56 129 MET B C 1
ATOM 6236 O O . MET B 1 129 ? -10.266 -37.406 3.318 1 96.56 129 MET B O 1
ATOM 6240 N N . ALA B 1 130 ? -8.859 -37.625 1.589 1 97.94 130 ALA B N 1
ATOM 6241 C CA . ALA B 1 130 ? -8.664 -36.188 1.443 1 97.94 130 ALA B CA 1
ATOM 6242 C C . ALA B 1 130 ? -9.953 -35.5 0.994 1 97.94 130 ALA B C 1
ATOM 6244 O O . ALA B 1 130 ? -10.32 -34.438 1.528 1 97.94 130 ALA B O 1
ATOM 6245 N N . GLU B 1 131 ? -10.664 -36.062 0.032 1 95.88 131 GLU B N 1
ATOM 6246 C CA . GLU B 1 131 ? -11.906 -35.469 -0.494 1 95.88 131 GLU B CA 1
ATOM 6247 C C . GLU B 1 131 ? -12.984 -35.406 0.585 1 95.88 131 GLU B C 1
ATOM 6249 O O . GLU B 1 131 ? -13.82 -34.5 0.574 1 95.88 131 GLU B O 1
ATOM 6254 N N . ASN B 1 132 ? -12.906 -36.406 1.467 1 95.38 132 ASN B N 1
ATOM 6255 C CA . ASN B 1 132 ? -13.922 -36.469 2.514 1 95.38 132 ASN B CA 1
ATOM 6256 C C . ASN B 1 132 ? -13.445 -35.812 3.803 1 95.38 132 ASN B C 1
ATOM 6258 O O . ASN B 1 132 ? -14.07 -35.969 4.852 1 95.38 132 ASN B O 1
ATOM 6262 N N . PHE B 1 133 ? -12.32 -35.156 3.787 1 97.31 133 PHE B N 1
ATOM 6263 C CA . PHE B 1 133 ? -11.773 -34.406 4.898 1 97.31 133 PHE B CA 1
ATOM 6264 C C . PHE B 1 133 ? -11.516 -35.281 6.102 1 97.31 133 PHE B C 1
ATOM 6266 O O . PHE B 1 133 ? -11.695 -34.875 7.246 1 97.31 133 PHE B O 1
ATOM 6273 N N . ALA B 1 134 ? -11.227 -36.531 5.773 1 96.88 134 ALA B N 1
ATOM 6274 C CA . ALA B 1 134 ? -10.742 -37.406 6.828 1 96.88 134 ALA B CA 1
ATOM 6275 C C . ALA B 1 134 ? -9.289 -37.125 7.172 1 96.88 134 ALA B C 1
ATOM 6277 O O . ALA B 1 134 ? -8.805 -37.469 8.25 1 96.88 134 ALA B O 1
ATOM 6278 N N . ILE B 1 135 ? -8.617 -36.5 6.277 1 97.75 135 ILE B N 1
ATOM 6279 C CA . ILE B 1 135 ? -7.301 -35.906 6.473 1 97.75 135 ILE B CA 1
ATOM 6280 C C . ILE B 1 135 ? -7.285 -34.5 5.879 1 97.75 135 ILE B C 1
ATOM 6282 O O . ILE B 1 135 ? -8.07 -34.188 4.973 1 97.75 135 ILE B O 1
ATOM 6286 N N . ILE B 1 136 ? -6.559 -33.688 6.422 1 98.38 136 ILE B N 1
ATOM 6287 C CA . ILE B 1 136 ? -6.344 -32.344 5.895 1 98.38 136 ILE B CA 1
ATOM 6288 C C . ILE B 1 136 ? -4.887 -32.188 5.465 1 98.38 136 ILE B C 1
ATOM 6290 O O . ILE B 1 136 ? -3.971 -32.469 6.242 1 98.38 136 ILE B O 1
ATOM 6294 N N . GLY B 1 137 ? -4.727 -31.812 4.27 1 98.44 137 GLY B N 1
ATOM 6295 C CA . GLY B 1 137 ? -3.375 -31.656 3.758 1 98.44 137 GLY B CA 1
ATOM 6296 C C . GLY B 1 137 ? -3.098 -30.25 3.23 1 98.44 137 GLY B C 1
ATOM 6297 O O . GLY B 1 137 ? -3.996 -29.422 3.182 1 98.44 137 GLY B O 1
ATOM 6298 N N . THR B 1 138 ? -1.868 -29.969 2.977 1 98 138 THR B N 1
ATOM 6299 C CA . THR B 1 138 ? -1.393 -28.75 2.326 1 98 138 THR B CA 1
ATOM 6300 C C . THR B 1 138 ? -0.293 -29.078 1.316 1 98 138 THR B C 1
ATOM 6302 O O . THR B 1 138 ? -0.118 -30.234 0.93 1 98 138 THR B O 1
ATOM 6305 N N . TYR B 1 139 ? 0.238 -28.062 0.718 1 96.31 139 TYR B N 1
ATOM 6306 C CA . TYR B 1 139 ? 1.268 -28.188 -0.309 1 96.31 139 TYR B CA 1
ATOM 6307 C C . TYR B 1 139 ? 2.543 -27.469 0.112 1 96.31 139 TYR B C 1
ATOM 6309 O O . TYR B 1 139 ? 2.576 -26.234 0.187 1 96.31 139 TYR B O 1
ATOM 6317 N N . ALA B 1 140 ? 3.582 -28.203 0.413 1 97.75 140 ALA B N 1
ATOM 6318 C CA . ALA B 1 140 ? 4.824 -27.641 0.937 1 97.75 140 ALA B CA 1
ATOM 6319 C C . ALA B 1 140 ? 5.926 -27.672 -0.118 1 97.75 140 ALA B C 1
ATOM 6321 O O . ALA B 1 140 ? 6.621 -28.688 -0.277 1 97.75 140 ALA B O 1
ATOM 6322 N N . GLN B 1 141 ? 6.129 -26.578 -0.769 1 95.69 141 GLN B N 1
ATOM 6323 C CA . GLN B 1 141 ? 7.125 -26.484 -1.83 1 95.69 141 GLN B CA 1
ATOM 6324 C C . GLN B 1 141 ? 8.164 -25.406 -1.504 1 95.69 141 GLN B C 1
ATOM 6326 O O . GLN B 1 141 ? 9.352 -25.719 -1.38 1 95.69 141 GLN B O 1
ATOM 6331 N N . THR B 1 142 ? 7.754 -24.203 -1.225 1 96.38 142 THR B N 1
ATOM 6332 C CA . THR B 1 142 ? 8.625 -23.047 -1.026 1 96.38 142 THR B CA 1
ATOM 6333 C C . THR B 1 142 ? 9.523 -23.25 0.189 1 96.38 142 THR B C 1
ATOM 6335 O O . THR B 1 142 ? 9.078 -23.766 1.22 1 96.38 142 THR B O 1
ATOM 6338 N N . GLU B 1 143 ? 10.734 -22.984 0.034 1 97.75 143 GLU B N 1
ATOM 6339 C CA . GLU B 1 143 ? 11.695 -23.016 1.132 1 97.75 143 GLU B CA 1
ATOM 6340 C C . GLU B 1 143 ? 12.141 -21.609 1.521 1 97.75 143 GLU B C 1
ATOM 6342 O O . GLU B 1 143 ? 12 -20.672 0.738 1 97.75 143 GLU B O 1
ATOM 6347 N N . MET B 1 144 ? 12.641 -21.469 2.715 1 96.94 144 MET B N 1
ATOM 6348 C CA . MET B 1 144 ? 13.117 -20.172 3.213 1 96.94 144 MET B CA 1
ATOM 6349 C C . MET B 1 144 ? 14.125 -19.562 2.244 1 96.94 144 MET B C 1
ATOM 6351 O O . MET B 1 144 ? 14.133 -18.344 2.043 1 96.94 144 MET B O 1
ATOM 6355 N N . GLY B 1 145 ? 14.93 -20.422 1.698 1 95.88 145 GLY B N 1
ATOM 6356 C CA . GLY B 1 145 ? 15.984 -19.922 0.824 1 95.88 145 GLY B CA 1
ATOM 6357 C C . GLY B 1 145 ? 15.617 -19.984 -0.647 1 95.88 145 GLY B C 1
ATOM 6358 O O . GLY B 1 145 ? 16.312 -19.422 -1.492 1 95.88 145 GLY B O 1
ATOM 6359 N N . HIS B 1 146 ? 14.531 -20.672 -1.053 1 93.62 146 HIS B N 1
ATOM 6360 C CA . HIS B 1 146 ? 14.164 -20.844 -2.453 1 93.62 146 HIS B CA 1
ATOM 6361 C C . HIS B 1 146 ? 12.656 -20.719 -2.645 1 93.62 146 HIS B C 1
ATOM 6363 O O . HIS B 1 146 ? 11.883 -21.516 -2.125 1 93.62 146 HIS B O 1
ATOM 6369 N N . GLY B 1 147 ? 12.242 -19.703 -3.395 1 90 147 GLY B N 1
ATOM 6370 C CA . GLY B 1 147 ? 10.852 -19.5 -3.75 1 90 147 GLY B CA 1
ATOM 6371 C C . GLY B 1 147 ? 10.57 -19.734 -5.223 1 90 147 GLY B C 1
ATOM 6372 O O . GLY B 1 147 ? 10.305 -20.859 -5.637 1 90 147 GLY B O 1
ATOM 6373 N N . THR B 1 148 ? 10.984 -18.844 -6.043 1 85.25 148 THR B N 1
ATOM 6374 C CA . THR B 1 148 ? 10.734 -18.859 -7.48 1 85.25 148 THR B CA 1
ATOM 6375 C C . THR B 1 148 ? 11.562 -19.953 -8.156 1 85.25 148 THR B C 1
ATOM 6377 O O . THR B 1 148 ? 11.133 -20.531 -9.156 1 85.25 148 THR B O 1
ATOM 6380 N N . PHE B 1 149 ? 12.656 -20.328 -7.605 1 89.12 149 PHE B N 1
ATOM 6381 C CA . PHE B 1 149 ? 13.594 -21.266 -8.219 1 89.12 149 PHE B CA 1
ATOM 6382 C C . PHE B 1 149 ? 13.406 -22.672 -7.656 1 89.12 149 PHE B C 1
ATOM 6384 O O . PHE B 1 149 ? 14.18 -23.125 -6.816 1 89.12 149 PHE B O 1
ATOM 6391 N N . LEU B 1 150 ? 12.547 -23.438 -8.203 1 86.38 150 LEU B N 1
ATOM 6392 C CA . LEU B 1 150 ? 12.164 -24.75 -7.711 1 86.38 150 LEU B CA 1
ATOM 6393 C C . LEU B 1 150 ? 13.32 -25.75 -7.852 1 86.38 150 LEU B C 1
ATOM 6395 O O . LEU B 1 150 ? 13.477 -26.641 -7.02 1 86.38 150 LEU B O 1
ATOM 6399 N N . ARG B 1 151 ? 14.062 -25.531 -8.906 1 89.69 151 ARG B N 1
ATOM 6400 C CA . ARG B 1 151 ? 15.164 -26.453 -9.148 1 89.69 151 ARG B CA 1
ATOM 6401 C C . ARG B 1 151 ? 16.234 -26.328 -8.07 1 89.69 151 ARG B C 1
ATOM 6403 O O . ARG B 1 151 ? 17.078 -27.219 -7.922 1 89.69 151 ARG B O 1
ATOM 6410 N N . GLY B 1 152 ? 16.109 -25.25 -7.316 1 92.5 152 GLY B N 1
ATOM 6411 C CA . GLY B 1 152 ? 17.125 -25 -6.297 1 92.5 152 GLY B CA 1
ATOM 6412 C C . GLY B 1 152 ? 16.703 -25.469 -4.914 1 92.5 152 GLY B C 1
ATOM 6413 O O . GLY B 1 152 ? 17.422 -25.25 -3.938 1 92.5 152 GLY B O 1
ATOM 6414 N N . LEU B 1 153 ? 15.555 -26.156 -4.812 1 96.12 153 LEU B N 1
ATOM 6415 C CA . LEU B 1 153 ? 15.117 -26.672 -3.523 1 96.12 153 LEU B CA 1
ATOM 6416 C C . LEU B 1 153 ? 16.188 -27.562 -2.9 1 96.12 153 LEU B C 1
ATOM 6418 O O . LEU B 1 153 ? 16.953 -28.203 -3.613 1 96.12 153 LEU B O 1
ATOM 6422 N N . GLU B 1 154 ? 16.219 -27.531 -1.555 1 97.44 154 GLU B N 1
ATOM 6423 C CA . GLU B 1 154 ? 17.312 -28.219 -0.874 1 97.44 154 GLU B CA 1
ATOM 6424 C C . GLU B 1 154 ? 16.828 -29.453 -0.133 1 97.44 154 GLU B C 1
ATOM 6426 O O . GLU B 1 154 ? 17.609 -30.359 0.149 1 97.44 154 GLU B O 1
ATOM 6431 N N . THR B 1 155 ? 15.539 -29.5 0.213 1 98.56 155 THR B N 1
ATOM 6432 C CA . THR B 1 155 ? 15.008 -30.688 0.863 1 98.56 155 THR B CA 1
ATOM 6433 C C . THR B 1 155 ? 15.219 -31.922 -0.017 1 98.56 155 THR B C 1
ATOM 6435 O O . THR B 1 155 ? 15.008 -31.859 -1.229 1 98.56 155 THR B O 1
ATOM 6438 N N . THR B 1 156 ? 15.641 -33.094 0.633 1 98.62 156 THR B N 1
ATOM 6439 C CA . THR B 1 156 ? 15.992 -34.25 -0.166 1 98.62 156 THR B CA 1
ATOM 6440 C C . THR B 1 156 ? 15.086 -35.438 0.171 1 98.62 156 THR B C 1
ATOM 6442 O O . THR B 1 156 ? 14.578 -35.531 1.291 1 98.62 156 THR B O 1
ATOM 6445 N N . ALA B 1 157 ? 14.789 -36.188 -0.787 1 98.81 157 ALA B N 1
ATOM 6446 C CA . ALA B 1 157 ? 14.227 -37.531 -0.67 1 98.81 157 ALA B CA 1
ATOM 6447 C C . ALA B 1 157 ? 15.164 -38.562 -1.288 1 98.81 157 ALA B C 1
ATOM 6449 O O . ALA B 1 157 ? 15.211 -38.719 -2.512 1 98.81 157 ALA B O 1
ATOM 6450 N N . THR B 1 158 ? 15.883 -39.25 -0.471 1 98.75 158 THR B N 1
ATOM 6451 C CA . THR B 1 158 ? 16.844 -40.219 -0.946 1 98.75 158 THR B CA 1
ATOM 6452 C C . THR B 1 158 ? 16.266 -41.625 -0.878 1 98.75 158 THR B C 1
ATOM 6454 O O . THR B 1 158 ? 15.836 -42.094 0.189 1 98.75 158 THR B O 1
ATOM 6457 N N . TYR B 1 159 ? 16.281 -42.375 -1.987 1 98.75 159 TYR B N 1
ATOM 6458 C CA . TYR B 1 159 ? 15.695 -43.688 -2.053 1 98.75 159 TYR B CA 1
ATOM 6459 C C . TYR B 1 159 ? 16.656 -44.75 -1.48 1 98.75 159 TYR B C 1
ATOM 6461 O O . TYR B 1 159 ? 17.844 -44.75 -1.811 1 98.75 159 TYR B O 1
ATOM 6469 N N . ASP B 1 160 ? 16.141 -45.531 -0.608 1 98.12 160 ASP B N 1
ATOM 6470 C CA . ASP B 1 160 ? 16.828 -46.719 -0.072 1 98.12 160 ASP B CA 1
ATOM 6471 C C . ASP B 1 160 ? 16.219 -48 -0.619 1 98.12 160 ASP B C 1
ATOM 6473 O O . ASP B 1 160 ? 15.18 -48.469 -0.125 1 98.12 160 ASP B O 1
ATOM 6477 N N . PRO B 1 161 ? 16.797 -48.625 -1.621 1 96.62 161 PRO B N 1
ATOM 6478 C CA . PRO B 1 161 ? 16.219 -49.812 -2.232 1 96.62 161 PRO B CA 1
ATOM 6479 C C . PRO B 1 161 ? 16.125 -50.969 -1.258 1 96.62 161 PRO B C 1
ATOM 6481 O O . PRO B 1 161 ? 15.281 -51.875 -1.438 1 96.62 161 PRO B O 1
ATOM 6484 N N . THR B 1 162 ? 16.969 -51.031 -0.258 1 97.56 162 THR B N 1
ATOM 6485 C CA . THR B 1 162 ? 16.984 -52.156 0.693 1 97.56 162 THR B CA 1
ATOM 6486 C C . THR B 1 162 ? 15.656 -52.219 1.457 1 97.56 162 THR B C 1
ATOM 6488 O O . THR B 1 162 ? 15.125 -53.312 1.682 1 97.56 162 THR B O 1
ATOM 6491 N N . THR B 1 163 ? 15.117 -51.031 1.824 1 97.94 163 THR B N 1
ATOM 6492 C CA . THR B 1 163 ? 13.883 -51 2.592 1 97.94 163 THR B CA 1
ATOM 6493 C C . THR B 1 163 ? 12.719 -50.531 1.723 1 97.94 163 THR B C 1
ATOM 6495 O O . THR B 1 163 ? 11.562 -50.562 2.145 1 97.94 163 THR B O 1
ATOM 6498 N N . GLN B 1 164 ? 13 -50.125 0.53 1 98.25 164 GLN B N 1
ATOM 6499 C CA . GLN B 1 164 ? 12.031 -49.531 -0.383 1 98.25 164 GLN B CA 1
ATOM 6500 C C . GLN B 1 164 ? 11.328 -48.344 0.255 1 98.25 164 GLN B C 1
ATOM 6502 O O . GLN B 1 164 ? 10.102 -48.25 0.274 1 98.25 164 GLN B O 1
ATOM 6507 N N . GLU B 1 165 ? 12.172 -47.5 0.801 1 98.75 165 GLU B N 1
ATOM 6508 C CA . GLU B 1 165 ? 11.703 -46.281 1.438 1 98.75 165 GLU B CA 1
ATOM 6509 C C . GLU B 1 165 ? 12.492 -45.062 0.945 1 98.75 165 GLU B C 1
ATOM 6511 O O . GLU B 1 165 ? 13.594 -45.219 0.414 1 98.75 165 GLU B O 1
ATOM 6516 N N . PHE B 1 166 ? 11.891 -43.906 1.021 1 98.81 166 PHE B N 1
ATOM 6517 C CA . PHE B 1 166 ? 12.602 -42.625 0.871 1 98.81 166 PHE B CA 1
ATOM 6518 C C . PHE B 1 166 ? 12.984 -42.062 2.23 1 98.81 166 PHE B C 1
ATOM 6520 O O . PHE B 1 166 ? 12.203 -42.125 3.18 1 98.81 166 PHE B O 1
ATOM 6527 N N . VAL B 1 167 ? 14.164 -41.594 2.379 1 98.81 167 VAL B N 1
ATOM 6528 C CA . VAL B 1 167 ? 14.594 -40.844 3.555 1 98.81 167 VAL B CA 1
ATOM 6529 C C . VAL B 1 167 ? 14.5 -39.344 3.273 1 98.81 167 VAL B C 1
ATOM 6531 O O . VAL B 1 167 ? 15.273 -38.812 2.479 1 98.81 167 VAL B O 1
ATOM 6534 N N . ILE B 1 168 ? 13.539 -38.656 3.895 1 98.88 168 ILE B N 1
ATOM 6535 C CA . ILE B 1 168 ? 13.328 -37.219 3.715 1 98.88 168 ILE B CA 1
ATOM 6536 C C . ILE B 1 168 ? 14.188 -36.438 4.707 1 98.88 168 ILE B C 1
ATOM 6538 O O . ILE B 1 168 ? 14.164 -36.719 5.91 1 98.88 168 ILE B O 1
ATOM 6542 N N . ASN B 1 169 ? 14.938 -35.5 4.234 1 98.75 169 ASN B N 1
ATOM 6543 C CA . ASN B 1 169 ? 15.82 -34.719 5.09 1 98.75 169 ASN B CA 1
ATOM 6544 C C . ASN B 1 169 ? 15.836 -33.25 4.68 1 98.75 169 ASN B C 1
ATOM 6546 O O . ASN B 1 169 ? 15.773 -32.906 3.49 1 98.75 169 ASN B O 1
ATOM 6550 N N . THR B 1 170 ? 15.789 -32.344 5.629 1 98.56 170 THR B N 1
ATOM 6551 C CA . THR B 1 170 ? 16.047 -30.922 5.484 1 98.56 170 THR B CA 1
ATOM 6552 C C . THR B 1 170 ? 17.484 -30.578 5.902 1 98.56 170 THR B C 1
ATOM 6554 O O . THR B 1 170 ? 17.75 -30.375 7.086 1 98.56 170 THR B O 1
ATOM 6557 N N . PRO B 1 171 ? 18.344 -30.391 5.016 1 97.62 171 PRO B N 1
ATOM 6558 C CA . PRO B 1 171 ? 19.766 -30.438 5.336 1 97.62 171 PRO B CA 1
ATOM 6559 C C . PRO B 1 171 ? 20.297 -29.109 5.895 1 97.62 171 PRO B C 1
ATOM 6561 O O . PRO B 1 171 ? 21.328 -29.078 6.562 1 97.62 171 PRO B O 1
ATOM 6564 N N . THR B 1 172 ? 19.672 -28 5.527 1 97.19 172 THR B N 1
ATOM 6565 C CA . THR B 1 172 ? 20.125 -26.672 5.945 1 97.19 172 THR B CA 1
ATOM 6566 C C . THR B 1 172 ? 18.953 -25.844 6.457 1 97.19 172 THR B C 1
ATOM 6568 O O . THR B 1 172 ? 17.797 -26.219 6.281 1 97.19 172 THR B O 1
ATOM 6571 N N . ILE B 1 173 ? 19.219 -24.734 7.09 1 97.12 173 ILE B N 1
ATOM 6572 C CA . ILE B 1 173 ? 18.172 -23.812 7.551 1 97.12 173 ILE B CA 1
ATOM 6573 C C . ILE B 1 173 ? 17.422 -23.25 6.355 1 97.12 173 ILE B C 1
ATOM 6575 O O . ILE B 1 173 ? 16.203 -23.047 6.418 1 97.12 173 ILE B O 1
ATOM 6579 N N . THR B 1 174 ? 18.109 -22.984 5.27 1 97.19 174 THR B N 1
ATOM 6580 C CA . THR B 1 174 ? 17.5 -22.406 4.082 1 97.19 174 THR B CA 1
ATOM 6581 C C . THR B 1 174 ? 16.547 -23.406 3.424 1 97.19 174 THR B C 1
ATOM 6583 O O . THR B 1 174 ? 15.711 -23.016 2.605 1 97.19 174 THR B O 1
ATOM 6586 N N . ALA B 1 175 ? 16.656 -24.688 3.797 1 98.06 175 ALA B N 1
ATOM 6587 C CA . ALA B 1 175 ? 15.836 -25.75 3.205 1 98.06 175 ALA B CA 1
ATOM 6588 C C . ALA B 1 175 ? 14.492 -25.859 3.918 1 98.06 175 ALA B C 1
ATOM 6590 O O . ALA B 1 175 ? 13.586 -26.531 3.432 1 98.06 175 ALA B O 1
ATOM 6591 N N . TYR B 1 176 ? 14.375 -25.156 5.062 1 98.56 176 TYR B N 1
ATOM 6592 C CA . TYR B 1 176 ? 13.086 -25.188 5.742 1 98.56 176 TYR B CA 1
ATOM 6593 C C . TYR B 1 176 ? 11.961 -24.781 4.797 1 98.56 176 TYR B C 1
ATOM 6595 O O . TYR B 1 176 ? 12.047 -23.75 4.133 1 98.56 176 TYR B O 1
ATOM 6603 N N . LYS B 1 177 ? 10.938 -25.703 4.664 1 98.56 177 LYS B N 1
ATOM 6604 C CA . LYS B 1 177 ? 9.734 -25.25 3.979 1 98.56 177 LYS B CA 1
ATOM 6605 C C . LYS B 1 177 ? 9.117 -24.047 4.703 1 98.56 177 LYS B C 1
ATOM 6607 O O . LYS B 1 177 ? 9.141 -23.984 5.934 1 98.56 177 LYS B O 1
ATOM 6612 N N . TRP B 1 178 ? 8.641 -23.141 3.916 1 98.19 178 TRP B N 1
ATOM 6613 C CA . TRP B 1 178 ? 8.164 -21.859 4.438 1 98.19 178 TRP B CA 1
ATOM 6614 C C . TRP B 1 178 ? 6.961 -21.359 3.646 1 98.19 178 TRP B C 1
ATOM 6616 O O . TRP B 1 178 ? 6.949 -21.438 2.414 1 98.19 178 TRP B O 1
ATOM 6626 N N . TRP B 1 179 ? 5.781 -20.922 4.352 1 97.31 179 TRP B N 1
ATOM 6627 C CA . TRP B 1 179 ? 4.664 -20.188 3.777 1 97.31 179 TRP B CA 1
ATOM 6628 C C . TRP B 1 179 ? 3.457 -21.094 3.568 1 97.31 179 TRP B C 1
ATOM 6630 O O . TRP B 1 179 ? 2.334 -20.609 3.393 1 97.31 179 TRP B O 1
ATOM 6640 N N . PRO B 1 180 ? 3.59 -22.438 3.348 1 97.44 180 PRO B N 1
ATOM 6641 C CA . PRO B 1 180 ? 2.359 -23.188 3.062 1 97.44 180 PRO B CA 1
ATOM 6642 C C . PRO B 1 180 ? 1.241 -22.875 4.059 1 97.44 180 PRO B C 1
ATOM 6644 O O . PRO B 1 180 ? 1.463 -22.906 5.27 1 97.44 180 PRO B O 1
ATOM 6647 N N . GLY B 1 181 ? 0.134 -22.594 3.512 1 97.12 181 GLY B N 1
ATOM 6648 C CA . GLY B 1 181 ? -1.032 -22.328 4.344 1 97.12 181 GLY B CA 1
ATOM 6649 C C . GLY B 1 181 ? -1.565 -23.578 5.016 1 97.12 181 GLY B C 1
ATOM 6650 O O . GLY B 1 181 ? -1.565 -24.672 4.422 1 97.12 181 GLY B O 1
ATOM 6651 N N . GLY B 1 182 ? -2.035 -23.469 6.234 1 97.94 182 GLY B N 1
ATOM 6652 C CA . GLY B 1 182 ? -2.58 -24.594 6.984 1 97.94 182 GLY B CA 1
ATOM 6653 C C . GLY B 1 182 ? -1.514 -25.516 7.535 1 97.94 182 GLY B C 1
ATOM 6654 O O . GLY B 1 182 ? -1.827 -26.516 8.188 1 97.94 182 GLY B O 1
ATOM 6655 N N . LEU B 1 183 ? -0.275 -25.141 7.34 1 98.31 183 LEU B N 1
ATOM 6656 C CA . LEU B 1 183 ? 0.83 -26.016 7.715 1 98.31 183 LEU B CA 1
ATOM 6657 C C . LEU B 1 183 ? 1.167 -25.859 9.195 1 98.31 183 LEU B C 1
ATOM 6659 O O . LEU B 1 183 ? 1.592 -26.828 9.836 1 98.31 183 LEU B O 1
ATOM 6663 N N . GLY B 1 184 ? 0.975 -24.703 9.758 1 98.12 184 GLY B N 1
ATOM 6664 C CA . GLY B 1 184 ? 1.443 -24.391 11.094 1 98.12 184 GLY B CA 1
ATOM 6665 C C . GLY B 1 184 ? 0.775 -25.234 12.172 1 98.12 184 GLY B C 1
ATOM 6666 O O . GLY B 1 184 ? 1.449 -25.797 13.031 1 98.12 184 GLY B O 1
ATOM 6667 N N . LYS B 1 185 ? -0.521 -25.375 12.039 1 98.12 185 LYS B N 1
ATOM 6668 C CA . LYS B 1 185 ? -1.239 -26.047 13.125 1 98.12 185 LYS B CA 1
ATOM 6669 C C . LYS B 1 185 ? -2.32 -26.969 12.57 1 98.12 185 LYS B C 1
ATOM 6671 O O . LYS B 1 185 ? -2.758 -27.891 13.258 1 98.12 185 LYS B O 1
ATOM 6676 N N . THR B 1 186 ? -2.754 -26.828 11.328 1 98.5 186 THR B N 1
ATOM 6677 C CA . THR B 1 186 ? -4.027 -27.375 10.867 1 98.5 186 THR B CA 1
ATOM 6678 C C . THR B 1 186 ? -3.822 -28.719 10.172 1 98.5 186 THR B C 1
ATOM 6680 O O . THR B 1 186 ? -4.469 -29.719 10.523 1 98.5 186 THR B O 1
ATOM 6683 N N . SER B 1 187 ? -2.916 -28.812 9.266 1 98.5 187 SER B N 1
ATOM 6684 C CA . SER B 1 187 ? -2.771 -29.969 8.391 1 98.5 187 SER B CA 1
ATOM 6685 C C . SER B 1 187 ? -2.078 -31.125 9.094 1 98.5 187 SER B C 1
ATOM 6687 O O . SER B 1 187 ? -1.225 -30.906 9.961 1 98.5 187 SER B O 1
ATOM 6689 N N . ASN B 1 188 ? -2.416 -32.312 8.734 1 98.25 188 ASN B N 1
ATOM 6690 C CA . ASN B 1 188 ? -1.698 -33.469 9.25 1 98.25 188 ASN B CA 1
ATOM 6691 C C . ASN B 1 188 ? -0.933 -34.219 8.141 1 98.25 188 ASN B C 1
ATOM 6693 O O . ASN B 1 188 ? -0.109 -35.062 8.414 1 98.25 188 ASN B O 1
ATOM 6697 N N . TYR B 1 189 ? -1.224 -33.844 6.879 1 98.56 189 TYR B N 1
ATOM 6698 C CA . TYR B 1 189 ? -0.46 -34.344 5.73 1 98.56 189 TYR B CA 1
ATOM 6699 C C . TYR B 1 189 ? 0.032 -33.156 4.883 1 98.56 189 TYR B C 1
ATOM 6701 O O . TYR B 1 189 ? -0.479 -32.062 4.996 1 98.56 189 TYR B O 1
ATOM 6709 N N . CYS B 1 190 ? 1.037 -33.406 4.094 1 98.62 190 CYS B N 1
ATOM 6710 C CA . CYS B 1 190 ? 1.382 -32.438 3.041 1 98.62 190 CYS B CA 1
ATOM 6711 C C . CYS B 1 190 ? 1.913 -33.156 1.809 1 98.62 190 CYS B C 1
ATOM 6713 O O . CYS B 1 190 ? 2.402 -34.281 1.905 1 98.62 190 CYS B O 1
ATOM 6715 N N . VAL B 1 191 ? 1.595 -32.625 0.708 1 97.94 191 VAL B N 1
ATOM 6716 C CA . VAL B 1 191 ? 2.402 -32.906 -0.467 1 97.94 191 VAL B CA 1
ATOM 6717 C C . VAL B 1 191 ? 3.713 -32.125 -0.415 1 97.94 191 VAL B C 1
ATOM 6719 O O . VAL B 1 191 ? 3.711 -30.906 -0.487 1 97.94 191 VAL B O 1
ATOM 6722 N N . LEU B 1 192 ? 4.754 -32.844 -0.254 1 98.31 192 LEU B N 1
ATOM 6723 C CA . LEU B 1 192 ? 6.082 -32.25 -0.084 1 98.31 192 LEU B CA 1
ATOM 6724 C C . LEU B 1 192 ? 6.867 -32.312 -1.392 1 98.31 192 LEU B C 1
ATOM 6726 O O . LEU B 1 192 ? 7.016 -33.375 -1.997 1 98.31 192 LEU B O 1
ATOM 6730 N N . MET B 1 193 ? 7.344 -31.188 -1.832 1 96.88 193 MET B N 1
ATOM 6731 C CA . MET B 1 193 ? 8.297 -31.141 -2.939 1 96.88 193 MET B CA 1
ATOM 6732 C C . MET B 1 193 ? 9.727 -31.312 -2.436 1 96.88 193 MET B C 1
ATOM 6734 O O . MET B 1 193 ? 10.18 -30.531 -1.594 1 96.88 193 MET B O 1
ATOM 6738 N N . ALA B 1 194 ? 10.422 -32.281 -2.916 1 97.88 194 ALA B N 1
ATOM 6739 C CA . ALA B 1 194 ? 11.789 -32.562 -2.479 1 97.88 194 ALA B CA 1
ATOM 6740 C C . ALA B 1 194 ? 12.648 -33.062 -3.639 1 97.88 194 ALA B C 1
ATOM 6742 O O . ALA B 1 194 ? 12.133 -33.594 -4.609 1 97.88 194 ALA B O 1
ATOM 6743 N N . GLN B 1 195 ? 13.914 -32.844 -3.543 1 97.38 195 GLN B N 1
ATOM 6744 C CA . GLN B 1 195 ? 14.875 -33.344 -4.52 1 97.38 195 GLN B CA 1
ATOM 6745 C C . GLN B 1 195 ? 15.031 -34.844 -4.398 1 97.38 195 GLN B C 1
ATOM 6747 O O . GLN B 1 195 ? 15.492 -35.344 -3.369 1 97.38 195 GLN B O 1
ATOM 6752 N N . LEU B 1 196 ? 14.742 -35.531 -5.492 1 98 196 LEU B N 1
ATOM 6753 C CA . LEU B 1 196 ? 14.836 -37 -5.496 1 98 196 LEU B CA 1
ATOM 6754 C C . LEU B 1 196 ? 16.266 -37.438 -5.797 1 98 196 LEU B C 1
ATOM 6756 O O . LEU B 1 196 ? 16.844 -37.031 -6.801 1 98 196 LEU B O 1
ATOM 6760 N N . TYR B 1 197 ? 16.812 -38.219 -4.898 1 98.25 197 TYR B N 1
ATOM 6761 C CA . TYR B 1 197 ? 18.109 -38.844 -5.109 1 98.25 197 TYR B CA 1
ATOM 6762 C C . TYR B 1 197 ? 17.984 -40.375 -5.129 1 98.25 197 TYR B C 1
ATOM 6764 O O . TYR B 1 197 ? 17.328 -40.969 -4.273 1 98.25 197 TYR B O 1
ATOM 6772 N N . ILE B 1 198 ? 18.531 -41 -6.117 1 98.12 198 ILE B N 1
ATOM 6773 C CA . ILE B 1 198 ? 18.625 -42.438 -6.238 1 98.12 198 ILE B CA 1
ATOM 6774 C C . ILE B 1 198 ? 20.062 -42.844 -6.555 1 98.12 198 ILE B C 1
ATOM 6776 O O . ILE B 1 198 ? 20.641 -42.406 -7.562 1 98.12 198 ILE B O 1
ATOM 6780 N N . HIS B 1 199 ? 20.688 -43.625 -5.777 1 96.38 199 HIS B N 1
ATOM 6781 C CA . HIS B 1 199 ? 22.062 -44.094 -5.957 1 96.38 199 HIS B CA 1
ATOM 6782 C C . HIS B 1 199 ? 23 -42.906 -6.184 1 96.38 199 HIS B C 1
ATOM 6784 O O . HIS B 1 199 ? 23.812 -42.938 -7.121 1 96.38 199 HIS B O 1
ATOM 6790 N N . GLY B 1 200 ? 22.75 -41.812 -5.457 1 95.06 200 GLY B N 1
ATOM 6791 C CA . GLY B 1 200 ? 23.641 -40.688 -5.477 1 95.06 200 GLY B CA 1
ATOM 6792 C C . GLY B 1 200 ? 23.359 -39.719 -6.605 1 95.06 200 GLY B C 1
ATOM 6793 O O . GLY B 1 200 ? 23.953 -38.625 -6.676 1 95.06 200 GLY B O 1
ATOM 6794 N N . LYS B 1 201 ? 22.438 -40.062 -7.422 1 96.88 201 LYS B N 1
ATOM 6795 C CA . LYS B 1 201 ? 22.094 -39.219 -8.555 1 96.88 201 LYS B CA 1
ATOM 6796 C C . LYS B 1 201 ? 20.797 -38.438 -8.281 1 96.88 201 LYS B C 1
ATOM 6798 O O . LYS B 1 201 ? 19.844 -39 -7.738 1 96.88 201 LYS B O 1
ATOM 6803 N N . SER B 1 202 ? 20.891 -37.156 -8.648 1 95.81 202 SER B N 1
ATOM 6804 C CA . SER B 1 202 ? 19.703 -36.344 -8.484 1 95.81 202 SER B CA 1
ATOM 6805 C C . SER B 1 202 ? 18.781 -36.438 -9.688 1 95.81 202 SER B C 1
ATOM 6807 O O . SER B 1 202 ? 19.25 -36.438 -10.828 1 95.81 202 SER B O 1
ATOM 6809 N N . TYR B 1 203 ? 17.5 -36.531 -9.5 1 95.12 203 TYR B N 1
ATOM 6810 C CA . TYR B 1 203 ? 16.484 -36.562 -10.562 1 95.12 203 TYR B CA 1
ATOM 6811 C C . TYR B 1 203 ? 15.578 -35.344 -10.492 1 95.12 203 TYR B C 1
ATOM 6813 O O . TYR B 1 203 ? 14.531 -35.312 -11.148 1 95.12 203 TYR B O 1
ATOM 6821 N N . GLY B 1 204 ? 15.953 -34.375 -9.656 1 94 204 GLY B N 1
ATOM 6822 C CA . GLY B 1 204 ? 15.195 -33.156 -9.547 1 94 204 GLY B CA 1
ATOM 6823 C C . GLY B 1 204 ? 14.039 -33.25 -8.562 1 94 204 GLY B C 1
ATOM 6824 O O . GLY B 1 204 ? 13.906 -34.25 -7.855 1 94 204 GLY B O 1
ATOM 6825 N N . PRO B 1 205 ? 13.242 -32.219 -8.43 1 94.19 205 PRO B N 1
ATOM 6826 C CA . PRO B 1 205 ? 12.141 -32.188 -7.457 1 94.19 205 PRO B CA 1
ATOM 6827 C C . PRO B 1 205 ? 10.984 -33.094 -7.848 1 94.19 205 PRO B C 1
ATOM 6829 O O . PRO B 1 205 ? 10.633 -33.188 -9.023 1 94.19 205 PRO B O 1
ATOM 6832 N N . HIS B 1 206 ? 10.398 -33.781 -6.973 1 94.62 206 HIS B N 1
ATOM 6833 C CA . HIS B 1 206 ? 9.227 -34.625 -7.113 1 94.62 206 HIS B CA 1
ATOM 6834 C C . HIS B 1 206 ? 8.273 -34.469 -5.934 1 94.62 206 HIS B C 1
ATOM 6836 O O . HIS B 1 206 ? 8.68 -34 -4.867 1 94.62 206 HIS B O 1
ATOM 6842 N N . PRO B 1 207 ? 7.016 -34.719 -6.121 1 95.81 207 PRO B N 1
ATOM 6843 C CA . PRO B 1 207 ? 6.035 -34.594 -5.035 1 95.81 207 PRO B CA 1
ATOM 6844 C C . PRO B 1 207 ? 5.938 -35.875 -4.207 1 95.81 207 PRO B C 1
ATOM 6846 O O . PRO B 1 207 ? 5.871 -36.969 -4.762 1 95.81 207 PRO B O 1
ATOM 6849 N N . PHE B 1 208 ? 5.949 -35.844 -2.916 1 98.25 208 PHE B N 1
ATOM 6850 C CA . PHE B 1 208 ? 5.82 -36.938 -1.974 1 98.25 208 PHE B CA 1
ATOM 6851 C C . PHE B 1 208 ? 4.676 -36.688 -0.997 1 98.25 208 PHE B C 1
ATOM 6853 O O . PHE B 1 208 ? 4.539 -35.594 -0.465 1 98.25 208 PHE B O 1
ATOM 6860 N N . MET B 1 209 ? 3.807 -37.656 -0.829 1 98.44 209 MET B N 1
ATOM 6861 C CA . MET B 1 209 ? 2.807 -37.625 0.235 1 98.44 209 MET B CA 1
ATOM 6862 C C . MET B 1 209 ? 3.439 -37.906 1.591 1 98.44 209 MET B C 1
ATOM 6864 O O . MET B 1 209 ? 3.943 -39 1.821 1 98.44 209 MET B O 1
ATOM 6868 N N . VAL B 1 210 ? 3.406 -36.938 2.51 1 98.75 210 VAL B N 1
ATOM 6869 C CA . VAL B 1 210 ? 4.07 -37.125 3.797 1 98.75 210 VAL B CA 1
ATOM 6870 C C . VAL B 1 210 ? 3.098 -36.812 4.93 1 98.75 210 VAL B C 1
ATOM 6872 O O . VAL B 1 210 ? 2.473 -35.75 4.934 1 98.75 210 VAL B O 1
ATOM 6875 N N . GLN B 1 211 ? 2.914 -37.719 5.836 1 98.69 211 GLN B N 1
ATOM 6876 C CA . GLN B 1 211 ? 2.207 -37.406 7.078 1 98.69 211 GLN B CA 1
ATOM 6877 C C . GLN B 1 211 ? 3.098 -36.656 8.047 1 98.69 211 GLN B C 1
ATOM 6879 O O . GLN B 1 211 ? 4.219 -37.062 8.336 1 98.69 211 GLN B O 1
ATOM 6884 N N . ILE B 1 212 ? 2.625 -35.562 8.523 1 98.75 212 ILE B N 1
ATOM 6885 C CA . ILE B 1 212 ? 3.518 -34.719 9.32 1 98.75 212 ILE B CA 1
ATOM 6886 C C . ILE B 1 212 ? 3.039 -34.688 10.773 1 98.75 212 ILE B C 1
ATOM 6888 O O . ILE B 1 212 ? 3.783 -34.281 11.664 1 98.75 212 ILE B O 1
ATOM 6892 N N . ARG B 1 213 ? 1.8 -35.062 11.031 1 98.69 213 ARG B N 1
ATOM 6893 C CA . ARG B 1 213 ? 1.252 -35.156 12.383 1 98.69 213 ARG B CA 1
ATOM 6894 C C . ARG B 1 213 ? 0.493 -36.469 12.594 1 98.69 213 ARG B C 1
ATOM 6896 O O . ARG B 1 213 ? -0.069 -37 11.641 1 98.69 213 ARG B O 1
ATOM 6903 N N . SER B 1 214 ? 0.44 -36.875 13.883 1 97.94 214 SER B N 1
ATOM 6904 C CA . SER B 1 214 ? -0.298 -38.094 14.266 1 97.94 214 SER B CA 1
ATOM 6905 C C . SER B 1 214 ? -1.799 -37.906 14.07 1 97.94 214 SER B C 1
ATOM 6907 O O . SER B 1 214 ? -2.338 -36.844 14.375 1 97.94 214 SER B O 1
ATOM 6909 N N . LEU B 1 215 ? -2.443 -38.875 13.469 1 96 215 LEU B N 1
ATOM 6910 C CA . LEU B 1 215 ? -3.891 -38.812 13.297 1 96 215 LEU B CA 1
ATOM 6911 C C . LEU B 1 215 ? -4.605 -39.062 14.625 1 96 215 LEU B C 1
ATOM 6913 O O . LEU B 1 215 ? -5.805 -38.812 14.742 1 96 215 LEU B O 1
ATOM 6917 N N . GLN B 1 216 ? -3.828 -39.5 15.641 1 94.62 216 GLN B N 1
ATOM 6918 C CA . GLN B 1 216 ? -4.414 -39.812 16.938 1 94.62 216 GLN B CA 1
ATOM 6919 C C . GLN B 1 216 ? -4.473 -38.594 17.828 1 94.62 216 GLN B C 1
ATOM 6921 O O . GLN B 1 216 ? -5.488 -38.312 18.484 1 94.62 216 GLN B O 1
ATOM 6926 N N . ASP B 1 217 ? -3.387 -37.844 17.859 1 96.5 217 ASP B N 1
ATOM 6927 C CA . ASP B 1 217 ? -3.352 -36.75 18.812 1 96.5 217 ASP B CA 1
ATOM 6928 C C . ASP B 1 217 ? -2.836 -35.469 18.141 1 96.5 217 ASP B C 1
ATOM 6930 O O . ASP B 1 217 ? -2.617 -34.469 18.828 1 96.5 217 ASP B O 1
ATOM 6934 N N . HIS B 1 218 ? -2.568 -35.438 16.828 1 98.06 218 HIS B N 1
ATOM 6935 C CA . HIS B 1 218 ? -2.242 -34.312 15.984 1 98.06 218 HIS B CA 1
ATOM 6936 C C . HIS B 1 218 ? -0.879 -33.719 16.359 1 98.06 218 HIS B C 1
ATOM 6938 O O . HIS B 1 218 ? -0.533 -32.625 15.922 1 98.06 218 HIS B O 1
ATOM 6944 N N . LYS B 1 219 ? -0.07 -34.375 17.188 1 98.44 219 LYS B N 1
ATOM 6945 C CA . LYS B 1 219 ? 1.299 -33.969 17.469 1 98.44 219 LYS B CA 1
ATOM 6946 C C . LYS B 1 219 ? 2.207 -34.219 16.266 1 98.44 219 LYS B C 1
ATOM 6948 O O . LYS B 1 219 ? 1.979 -35.156 15.492 1 98.44 219 LYS B O 1
ATOM 6953 N N . PRO B 1 220 ? 3.217 -33.406 16.109 1 98.5 220 PRO B N 1
ATOM 6954 C CA . PRO B 1 220 ? 4.18 -33.688 15.039 1 98.5 220 PRO B CA 1
ATOM 6955 C C . PRO B 1 220 ? 4.801 -35.094 15.172 1 98.5 220 PRO B C 1
ATOM 6957 O O . PRO B 1 220 ? 5.105 -35.531 16.281 1 98.5 220 PRO B O 1
ATOM 6960 N N . LEU B 1 221 ? 4.949 -35.781 14.094 1 98.62 221 LEU B N 1
ATOM 6961 C CA . LEU B 1 221 ? 5.562 -37.094 14.109 1 98.62 221 LEU B CA 1
ATOM 6962 C C . LEU B 1 221 ? 7.055 -37 14.406 1 98.62 221 LEU B C 1
ATOM 6964 O O . LEU B 1 221 ? 7.656 -35.938 14.258 1 98.62 221 LEU B O 1
ATOM 6968 N N . PRO B 1 222 ? 7.664 -38.094 14.898 1 98.06 222 PRO B N 1
ATOM 6969 C CA . PRO B 1 222 ? 9.102 -38.062 15.164 1 98.06 222 PRO B CA 1
ATOM 6970 C C . PRO B 1 222 ? 9.922 -37.625 13.945 1 98.06 222 PRO B C 1
ATOM 6972 O O . PRO B 1 222 ? 9.672 -38.094 12.836 1 98.06 222 PRO B O 1
ATOM 6975 N N . GLY B 1 223 ? 10.82 -36.719 14.195 1 98.56 223 GLY B N 1
ATOM 6976 C CA . GLY B 1 223 ? 11.688 -36.25 13.133 1 98.56 223 GLY B CA 1
ATOM 6977 C C . GLY B 1 223 ? 11.109 -35.062 12.383 1 98.56 223 GLY B C 1
ATOM 6978 O O . GLY B 1 223 ? 11.773 -34.469 11.523 1 98.56 223 GLY B O 1
ATOM 6979 N N . VAL B 1 224 ? 9.891 -34.75 12.656 1 98.75 224 VAL B N 1
ATOM 6980 C CA . VAL B 1 224 ? 9.219 -33.656 11.977 1 98.75 224 VAL B CA 1
ATOM 6981 C C . VAL B 1 224 ? 9.234 -32.406 12.867 1 98.75 224 VAL B C 1
ATOM 6983 O O . VAL B 1 224 ? 8.82 -32.469 14.023 1 98.75 224 VAL B O 1
ATOM 6986 N N . THR B 1 225 ? 9.82 -31.312 12.406 1 98.5 225 THR B N 1
ATOM 6987 C CA . THR B 1 225 ? 9.711 -29.984 13.023 1 98.5 225 THR B CA 1
ATOM 6988 C C . THR B 1 225 ? 8.742 -29.109 12.234 1 98.5 225 THR B C 1
ATOM 6990 O O . THR B 1 225 ? 8.961 -28.859 11.047 1 98.5 225 THR B O 1
ATOM 6993 N N . VAL B 1 226 ? 7.688 -28.719 12.836 1 98.56 226 VAL B N 1
ATOM 6994 C CA . VAL B 1 226 ? 6.648 -27.953 12.148 1 98.56 226 VAL B CA 1
ATOM 6995 C C . VAL B 1 226 ? 6.066 -26.906 13.086 1 98.56 226 VAL B C 1
ATOM 6997 O O . VAL B 1 226 ? 6.016 -27.109 14.305 1 98.56 226 VAL B O 1
ATOM 7000 N N . GLY B 1 227 ? 5.75 -25.703 12.578 1 98.25 227 GLY B N 1
ATOM 7001 C CA . GLY B 1 227 ? 5.176 -24.641 13.375 1 98.25 227 GLY B CA 1
ATOM 7002 C C . GLY B 1 227 ? 4.711 -23.453 12.539 1 98.25 227 GLY B C 1
ATOM 7003 O O . GLY B 1 227 ? 4.793 -23.5 11.305 1 98.25 227 GLY B O 1
ATOM 7004 N N . ASP B 1 228 ? 4.086 -22.484 13.195 1 98.19 228 ASP B N 1
ATOM 7005 C CA . ASP B 1 228 ? 3.588 -21.25 12.594 1 98.19 228 ASP B CA 1
ATOM 7006 C C . ASP B 1 228 ? 4.727 -20.266 12.336 1 98.19 228 ASP B C 1
ATOM 7008 O O . ASP B 1 228 ? 5.676 -20.188 13.117 1 98.19 228 ASP B O 1
ATOM 7012 N N . ILE B 1 229 ? 4.664 -19.5 11.258 1 98.25 229 ILE B N 1
ATOM 7013 C CA . ILE B 1 229 ? 5.781 -18.641 10.891 1 98.25 229 ILE B CA 1
ATOM 7014 C C . ILE B 1 229 ? 5.57 -17.234 11.477 1 98.25 229 ILE B C 1
ATOM 7016 O O . ILE B 1 229 ? 6.395 -16.344 11.273 1 98.25 229 ILE B O 1
ATOM 7020 N N . GLY B 1 230 ? 4.457 -16.984 12.164 1 96.94 230 GLY B N 1
ATOM 7021 C CA . GLY B 1 230 ? 4.191 -15.688 12.766 1 96.94 230 GLY B CA 1
ATOM 7022 C C . GLY B 1 230 ? 3.283 -14.812 11.93 1 96.94 230 GLY B C 1
ATOM 7023 O O . GLY B 1 230 ? 2.859 -15.211 10.836 1 96.94 230 GLY B O 1
ATOM 7024 N N . PRO B 1 231 ? 3.01 -13.555 12.445 1 96.94 231 PRO B N 1
ATOM 7025 C CA . PRO B 1 231 ? 2.082 -12.641 11.773 1 96.94 231 PRO B CA 1
ATOM 7026 C C . PRO B 1 231 ? 2.633 -12.117 10.445 1 96.94 231 PRO B C 1
ATOM 7028 O O . PRO B 1 231 ? 3.832 -11.852 10.336 1 96.94 231 PRO B O 1
ATOM 7031 N N . LYS B 1 232 ? 1.812 -11.992 9.531 1 97.38 232 LYS B N 1
ATOM 7032 C CA . LYS B 1 232 ? 2.082 -11.391 8.227 1 97.38 232 LYS B CA 1
ATOM 7033 C C . LYS B 1 232 ? 1.305 -10.094 8.047 1 97.38 232 LYS B C 1
ATOM 7035 O O . LYS B 1 232 ? 0.58 -9.664 8.945 1 97.38 232 LYS B O 1
ATOM 7040 N N . PHE B 1 233 ? 1.459 -9.414 6.918 1 97.25 233 PHE B N 1
ATOM 7041 C CA . PHE B 1 233 ? 0.744 -8.172 6.621 1 97.25 233 PHE B CA 1
ATOM 7042 C C . PHE B 1 233 ? -0.763 -8.391 6.695 1 97.25 233 PHE B C 1
ATOM 7044 O O . PHE B 1 233 ? -1.488 -7.566 7.25 1 97.25 233 PHE B O 1
ATOM 7051 N N . GLY B 1 234 ? -1.276 -9.406 6.273 1 96.44 234 GLY B N 1
ATOM 7052 C CA . GLY B 1 234 ? -2.621 -9.953 6.301 1 96.44 234 GLY B CA 1
ATOM 7053 C C . GLY B 1 234 ? -2.646 -11.453 6.551 1 96.44 234 GLY B C 1
ATOM 7054 O O . GLY B 1 234 ? -1.803 -11.977 7.277 1 96.44 234 GLY B O 1
ATOM 7055 N N . TYR B 1 235 ? -3.658 -12.133 6.16 1 96.5 235 TYR B N 1
ATOM 7056 C CA . TYR B 1 235 ? -3.754 -13.586 6.258 1 96.5 235 TYR B CA 1
ATOM 7057 C C . TYR B 1 235 ? -3.75 -14.039 7.711 1 96.5 235 TYR B C 1
ATOM 7059 O O . TYR B 1 235 ? -3.174 -15.078 8.047 1 96.5 235 TYR B O 1
ATOM 7067 N N . GLY B 1 236 ? -4.355 -13.266 8.523 1 94.06 236 GLY B N 1
ATOM 7068 C CA . GLY B 1 236 ? -4.375 -13.602 9.938 1 94.06 236 GLY B CA 1
ATOM 7069 C C . GLY B 1 236 ? -5.199 -14.844 10.242 1 94.06 236 GLY B C 1
ATOM 7070 O O . GLY B 1 236 ? -4.977 -15.508 11.258 1 94.06 236 GLY B O 1
ATOM 7071 N N . SER B 1 237 ? -6.023 -15.227 9.32 1 96 237 SER B N 1
ATOM 7072 C CA . SER B 1 237 ? -6.934 -16.344 9.555 1 96 237 SER B CA 1
ATOM 7073 C C . SER B 1 237 ? -6.293 -17.672 9.156 1 96 237 SER B C 1
ATOM 7075 O O . SER B 1 237 ? -6.875 -18.734 9.367 1 96 237 SER B O 1
ATOM 7077 N N . VAL B 1 238 ? -5.125 -17.609 8.57 1 97 238 VAL B N 1
ATOM 7078 C CA . VAL B 1 238 ? -4.473 -18.812 8.062 1 97 238 VAL B CA 1
ATOM 7079 C C . VAL B 1 238 ? -3.156 -19.047 8.805 1 97 238 VAL B C 1
ATOM 7081 O O . VAL B 1 238 ? -2.371 -18.109 8.992 1 97 238 VAL B O 1
ATOM 7084 N N . ASP B 1 239 ? -2.975 -20.266 9.211 1 97.56 239 ASP B N 1
ATOM 7085 C CA . ASP B 1 239 ? -1.733 -20.625 9.891 1 97.56 239 ASP B CA 1
ATOM 7086 C C . ASP B 1 239 ? -0.668 -21.062 8.883 1 97.56 239 ASP B C 1
ATOM 7088 O O . ASP B 1 239 ? -0.315 -22.234 8.82 1 97.56 239 ASP B O 1
ATOM 7092 N N . ASN B 1 240 ? 0.008 -20.141 8.203 1 98.06 240 ASN B N 1
ATOM 7093 C CA . ASN B 1 240 ? 1.175 -20.469 7.395 1 98.06 240 ASN B CA 1
ATOM 7094 C C . ASN B 1 240 ? 2.314 -21.016 8.25 1 98.06 240 ASN B C 1
ATOM 7096 O O . ASN B 1 240 ? 2.547 -20.531 9.359 1 98.06 240 ASN B O 1
ATOM 7100 N N . GLY B 1 241 ? 3.014 -22.016 7.68 1 98.5 241 GLY B N 1
ATOM 7101 C CA . GLY B 1 241 ? 3.93 -22.672 8.602 1 98.5 241 GLY B CA 1
ATOM 7102 C C . GLY B 1 241 ? 5.309 -22.891 8.008 1 98.5 241 GLY B C 1
ATOM 7103 O O . GLY B 1 241 ? 5.543 -22.594 6.836 1 98.5 241 GLY B O 1
ATOM 7104 N N . PHE B 1 242 ? 6.242 -23.266 8.867 1 98.81 242 PHE B N 1
ATOM 7105 C CA . PHE B 1 242 ? 7.539 -23.812 8.484 1 98.81 242 PHE B CA 1
ATOM 7106 C C . PHE B 1 242 ? 7.59 -25.312 8.742 1 98.81 242 PHE B C 1
ATOM 7108 O O . PHE B 1 242 ? 6.797 -25.844 9.523 1 98.81 242 PHE B O 1
ATOM 7115 N N . LEU B 1 243 ? 8.453 -26.016 8.023 1 98.88 243 LEU B N 1
ATOM 7116 C CA . LEU B 1 243 ? 8.523 -27.469 8.109 1 98.88 243 LEU B CA 1
ATOM 7117 C C . LEU B 1 243 ? 9.938 -27.953 7.812 1 98.88 243 LEU B C 1
ATOM 7119 O O . LEU B 1 243 ? 10.586 -27.469 6.883 1 98.88 243 LEU B O 1
ATOM 7123 N N . ALA B 1 244 ? 10.422 -28.844 8.648 1 98.81 244 ALA B N 1
ATOM 7124 C CA . ALA B 1 244 ? 11.719 -29.484 8.445 1 98.81 244 ALA B CA 1
ATOM 7125 C C . ALA B 1 244 ? 11.664 -30.969 8.844 1 98.81 244 ALA B C 1
ATOM 7127 O O . ALA B 1 244 ? 10.859 -31.344 9.688 1 98.81 244 ALA B O 1
ATOM 7128 N N . PHE B 1 245 ? 12.5 -31.734 8.227 1 98.88 245 PHE B N 1
ATOM 7129 C CA . PHE B 1 245 ? 12.578 -33.156 8.469 1 98.88 245 PHE B CA 1
ATOM 7130 C C . PHE B 1 245 ? 13.992 -33.562 8.867 1 98.88 245 PHE B C 1
ATOM 7132 O O . PHE B 1 245 ? 14.969 -33.031 8.336 1 98.88 245 PHE B O 1
ATOM 7139 N N . ASN B 1 246 ? 14.023 -34.438 9.805 1 98.69 246 ASN B N 1
ATOM 7140 C CA . ASN B 1 246 ? 15.273 -35.094 10.188 1 98.69 246 ASN B CA 1
ATOM 7141 C C . ASN B 1 246 ? 15.258 -36.594 9.891 1 98.69 246 ASN B C 1
ATOM 7143 O O . ASN B 1 246 ? 14.906 -37.375 10.75 1 98.69 246 ASN B O 1
ATOM 7147 N N . ASN B 1 247 ? 15.633 -36.906 8.719 1 98.38 247 ASN B N 1
ATOM 7148 C CA . ASN B 1 247 ? 15.758 -38.281 8.242 1 98.38 247 ASN B CA 1
ATOM 7149 C C . ASN B 1 247 ? 14.477 -39.062 8.477 1 98.38 247 ASN B C 1
ATOM 7151 O O . ASN B 1 247 ? 14.508 -40.156 9.062 1 98.38 247 ASN B O 1
ATOM 7155 N N . VAL B 1 248 ? 13.406 -38.594 8.055 1 98.75 248 VAL B N 1
ATOM 7156 C CA . VAL B 1 248 ? 12.117 -39.281 8.156 1 98.75 248 VAL B CA 1
ATOM 7157 C C . VAL B 1 248 ? 11.953 -40.281 7.016 1 98.75 248 VAL B C 1
ATOM 7159 O O . VAL B 1 248 ? 12.172 -39.938 5.852 1 98.75 248 VAL B O 1
ATOM 7162 N N . ARG B 1 249 ? 11.578 -41.469 7.328 1 98.62 249 ARG B N 1
ATOM 7163 C CA . ARG B 1 249 ? 11.438 -42.531 6.32 1 98.62 249 ARG B CA 1
ATOM 7164 C C . ARG B 1 249 ? 9.984 -42.719 5.91 1 98.62 249 ARG B C 1
ATOM 7166 O O . ARG B 1 249 ? 9.094 -42.75 6.762 1 98.62 249 ARG B O 1
ATOM 7173 N N . ILE B 1 250 ? 9.742 -42.719 4.68 1 98.69 250 ILE B N 1
ATOM 7174 C CA . ILE B 1 250 ? 8.414 -42.969 4.137 1 98.69 250 ILE B CA 1
ATOM 7175 C C . ILE B 1 250 ? 8.5 -44.062 3.062 1 98.69 250 ILE B C 1
ATOM 7177 O O . ILE B 1 250 ? 9.523 -44.188 2.391 1 98.69 250 ILE B O 1
ATOM 7181 N N . PRO B 1 251 ? 7.43 -44.781 2.861 1 98.31 251 PRO B N 1
ATOM 7182 C CA . PRO B 1 251 ? 7.441 -45.844 1.859 1 98.31 251 PRO B CA 1
ATOM 7183 C C . PRO B 1 251 ? 7.637 -45.312 0.438 1 98.31 251 PRO B C 1
ATOM 7185 O O . PRO B 1 251 ? 7.293 -44.156 0.147 1 98.31 251 PRO B O 1
ATOM 7188 N N . ARG B 1 252 ? 8.117 -46.156 -0.456 1 98.38 252 ARG B N 1
ATOM 7189 C CA . ARG B 1 252 ? 8.312 -45.875 -1.872 1 98.38 252 ARG B CA 1
ATOM 7190 C C . ARG B 1 252 ? 7.016 -45.375 -2.51 1 98.38 252 ARG B C 1
ATOM 7192 O O . ARG B 1 252 ? 7.035 -44.469 -3.346 1 98.38 252 ARG B O 1
ATOM 7199 N N . GLU B 1 253 ? 5.871 -45.875 -2.053 1 97.31 253 GLU B N 1
ATOM 7200 C CA . GLU B 1 253 ? 4.562 -45.594 -2.629 1 97.31 253 GLU B CA 1
ATOM 7201 C C . GLU B 1 253 ? 4.105 -44.156 -2.287 1 97.31 253 GLU B C 1
ATOM 7203 O O . GLU B 1 253 ? 3.145 -43.656 -2.871 1 97.31 253 GLU B O 1
ATOM 7208 N N . ASN B 1 254 ? 4.93 -43.531 -1.474 1 98.38 254 ASN B N 1
ATOM 7209 C CA . ASN B 1 254 ? 4.535 -42.188 -1.072 1 98.38 254 ASN B CA 1
ATOM 7210 C C . ASN B 1 254 ? 4.984 -41.125 -2.094 1 98.38 254 ASN B C 1
ATOM 7212 O O . ASN B 1 254 ? 4.535 -40 -2.053 1 98.38 254 ASN B O 1
ATOM 7216 N N . MET B 1 255 ? 5.859 -41.438 -2.949 1 98.38 255 MET B N 1
ATOM 7217 C CA . MET B 1 255 ? 6.086 -40.562 -4.094 1 98.38 255 MET B CA 1
ATOM 7218 C C . MET B 1 255 ? 4.902 -40.625 -5.059 1 98.38 255 MET B C 1
ATOM 7220 O O . MET B 1 255 ? 4.426 -41.688 -5.402 1 98.38 255 MET B O 1
ATOM 7224 N N . LEU B 1 256 ? 4.355 -39.562 -5.426 1 96 256 LEU B N 1
ATOM 7225 C CA . LEU B 1 256 ? 3.266 -39.562 -6.398 1 96 256 LEU B CA 1
ATOM 7226 C C . LEU B 1 256 ? 3.77 -39.969 -7.777 1 96 256 LEU B C 1
ATOM 7228 O O . LEU B 1 256 ? 4.566 -39.25 -8.391 1 96 256 LEU B O 1
ATOM 7232 N N . MET B 1 257 ? 3.271 -41.031 -8.336 1 94.88 257 MET B N 1
ATOM 7233 C CA . MET B 1 257 ? 3.945 -41.75 -9.422 1 94.88 257 MET B CA 1
ATOM 7234 C C . MET B 1 257 ? 3.057 -41.812 -10.664 1 94.88 257 MET B C 1
ATOM 7236 O O . MET B 1 257 ? 3.201 -42.719 -11.484 1 94.88 257 MET B O 1
ATOM 7240 N N . LYS B 1 258 ? 2.113 -40.875 -10.766 1 89.44 258 LYS B N 1
ATOM 7241 C CA . LYS B 1 258 ? 1.27 -40.906 -11.953 1 89.44 258 LYS B CA 1
ATOM 7242 C C . LYS B 1 258 ? 2.107 -40.812 -13.227 1 89.44 258 LYS B C 1
ATOM 7244 O O . LYS B 1 258 ? 1.845 -41.531 -14.203 1 89.44 258 LYS B O 1
ATOM 7249 N N . TYR B 1 259 ? 3.098 -39.938 -13.234 1 86.81 259 TYR B N 1
ATOM 7250 C CA . TYR B 1 259 ? 3.865 -39.719 -14.453 1 86.81 259 TYR B CA 1
ATOM 7251 C C . TYR B 1 259 ? 5.285 -40.25 -14.312 1 86.81 259 TYR B C 1
ATOM 7253 O O . TYR B 1 259 ? 5.828 -40.844 -15.242 1 86.81 259 TYR B O 1
ATOM 7261 N N . SER B 1 260 ? 5.941 -39.969 -13.219 1 91.56 260 SER B N 1
ATOM 7262 C CA . SER B 1 260 ? 7.254 -40.531 -12.906 1 91.56 260 SER B CA 1
ATOM 7263 C C . SER B 1 260 ? 7.152 -41.625 -11.852 1 91.56 260 SER B C 1
ATOM 7265 O O . SER B 1 260 ? 6.273 -41.594 -10.984 1 91.56 260 SER B O 1
ATOM 7267 N N . LYS B 1 261 ? 8.094 -42.625 -12.008 1 95.06 261 LYS B N 1
ATOM 7268 C CA . LYS B 1 261 ? 8.039 -43.75 -11.07 1 95.06 261 LYS B CA 1
ATOM 7269 C C . LYS B 1 261 ? 9.438 -44.125 -10.617 1 95.06 261 LYS B C 1
ATOM 7271 O O . LYS B 1 261 ? 10.422 -43.875 -11.312 1 95.06 261 LYS B O 1
ATOM 7276 N N . VAL B 1 262 ? 9.469 -44.594 -9.422 1 97.56 262 VAL B N 1
ATOM 7277 C CA . VAL B 1 262 ? 10.648 -45.281 -8.914 1 97.56 262 VAL B CA 1
ATOM 7278 C C . VAL B 1 262 ? 10.312 -46.75 -8.641 1 97.56 262 VAL B C 1
ATOM 7280 O O . VAL B 1 262 ? 9.43 -47.062 -7.832 1 97.56 262 VAL B O 1
ATOM 7283 N N . GLU B 1 263 ? 10.984 -47.656 -9.359 1 97.25 263 GLU B N 1
ATOM 7284 C CA . GLU B 1 263 ? 10.781 -49.094 -9.156 1 97.25 263 GLU B CA 1
ATOM 7285 C C . GLU B 1 263 ? 11.438 -49.562 -7.871 1 97.25 263 GLU B C 1
ATOM 7287 O O . GLU B 1 263 ? 12.32 -48.906 -7.328 1 97.25 263 GLU B O 1
ATOM 7292 N N . PRO B 1 264 ? 11 -50.719 -7.344 1 97.44 264 PRO B N 1
ATOM 7293 C CA . PRO B 1 264 ? 11.562 -51.219 -6.09 1 97.44 264 PRO B CA 1
ATOM 7294 C C . PRO B 1 264 ? 13.086 -51.312 -6.109 1 97.44 264 PRO B C 1
ATOM 7296 O O . PRO B 1 264 ? 13.727 -51.094 -5.082 1 97.44 264 PRO B O 1
ATOM 7299 N N . ASP B 1 265 ? 13.656 -51.531 -7.312 1 96.69 265 ASP B N 1
ATOM 7300 C CA . ASP B 1 265 ? 15.109 -51.688 -7.402 1 96.69 265 ASP B CA 1
ATOM 7301 C C . ASP B 1 265 ? 15.789 -50.344 -7.578 1 96.69 265 ASP B C 1
ATOM 7303 O O . ASP B 1 265 ? 17.016 -50.281 -7.68 1 96.69 265 ASP B O 1
ATOM 7307 N N . GLY B 1 266 ? 14.969 -49.25 -7.625 1 96.75 266 GLY B N 1
ATOM 7308 C CA . GLY B 1 266 ? 15.531 -47.938 -7.746 1 96.75 266 GLY B CA 1
ATOM 7309 C C . GLY B 1 266 ? 15.547 -47.406 -9.172 1 96.75 266 GLY B C 1
ATOM 7310 O O . GLY B 1 266 ? 15.977 -46.281 -9.43 1 96.75 266 GLY B O 1
ATOM 7311 N N . THR B 1 267 ? 15.07 -48.219 -10.125 1 97.38 267 THR B N 1
ATOM 7312 C CA . THR B 1 267 ? 14.992 -47.75 -11.5 1 97.38 267 THR B CA 1
ATOM 7313 C C . THR B 1 267 ? 14.008 -46.594 -11.617 1 97.38 267 THR B C 1
ATOM 7315 O O . THR B 1 267 ? 12.859 -46.688 -11.164 1 97.38 267 THR B O 1
ATOM 7318 N N . TYR B 1 268 ? 14.484 -45.5 -12.125 1 97 268 TYR B N 1
ATOM 7319 C CA . TYR B 1 268 ? 13.648 -44.312 -12.328 1 97 268 TYR B CA 1
ATOM 7320 C C . TYR B 1 268 ? 12.977 -44.344 -13.703 1 97 268 TYR B C 1
ATOM 7322 O O . TYR B 1 268 ? 13.641 -44.531 -14.719 1 97 268 TYR B O 1
ATOM 7330 N N . VAL B 1 269 ? 11.711 -44.188 -13.789 1 95.31 269 VAL B N 1
ATOM 7331 C CA . VAL B 1 269 ? 10.953 -44.094 -15.031 1 95.31 269 VAL B CA 1
ATOM 7332 C C . VAL B 1 269 ? 10.531 -42.656 -15.289 1 95.31 269 VAL B C 1
ATOM 7334 O O . VAL B 1 269 ? 9.742 -42.094 -14.531 1 95.31 269 VAL B O 1
ATOM 7337 N N . LYS B 1 270 ? 11.039 -42.094 -16.328 1 90.38 270 LYS B N 1
ATOM 7338 C CA . LYS B 1 270 ? 10.781 -40.719 -16.672 1 90.38 270 LYS B CA 1
ATOM 7339 C C . LYS B 1 270 ? 9.352 -40.531 -17.172 1 90.38 270 LYS B C 1
ATOM 7341 O O . LYS B 1 270 ? 8.766 -41.438 -17.75 1 90.38 270 LYS B O 1
ATOM 7346 N N . PRO B 1 271 ? 8.789 -39.312 -16.875 1 85.25 271 PRO B N 1
ATOM 7347 C CA . PRO B 1 271 ? 7.461 -39.031 -17.422 1 85.25 271 PRO B CA 1
ATOM 7348 C C . PRO B 1 271 ? 7.473 -38.875 -18.938 1 85.25 271 PRO B C 1
ATOM 7350 O O . PRO B 1 271 ? 8.523 -38.594 -19.531 1 85.25 271 PRO B O 1
ATOM 7353 N N . PRO B 1 272 ? 6.297 -39.094 -19.609 1 78 272 PRO B N 1
ATOM 7354 C CA . PRO B 1 272 ? 6.227 -38.875 -21.047 1 78 272 PRO B CA 1
ATOM 7355 C C . PRO B 1 272 ? 6.598 -37.438 -21.453 1 78 272 PRO B C 1
ATOM 7357 O O . PRO B 1 272 ? 7.199 -37.219 -22.516 1 78 272 PRO B O 1
ATOM 7360 N N . SER B 1 273 ? 6.137 -36.438 -20.672 1 74.75 273 SER B N 1
ATOM 7361 C CA . SER B 1 273 ? 6.527 -35.031 -20.875 1 74.75 273 SER B CA 1
ATOM 7362 C C . SER B 1 273 ? 6.742 -34.344 -19.531 1 74.75 273 SER B C 1
ATOM 7364 O O . SER B 1 273 ? 5.98 -34.531 -18.594 1 74.75 273 SER B O 1
ATOM 7366 N N . THR B 1 274 ? 7.828 -33.5 -19.516 1 66.69 274 THR B N 1
ATOM 7367 C CA . THR B 1 274 ? 8.148 -32.75 -18.297 1 66.69 274 THR B CA 1
ATOM 7368 C C . THR B 1 274 ? 7.199 -31.578 -18.125 1 66.69 274 THR B C 1
ATOM 7370 O O . THR B 1 274 ? 7.102 -31 -17.031 1 66.69 274 THR B O 1
ATOM 7373 N N . LYS B 1 275 ? 6.375 -31.266 -19.016 1 65.31 275 LYS B N 1
ATOM 7374 C CA . LYS B 1 275 ? 5.566 -30.047 -19.031 1 65.31 275 LYS B CA 1
ATOM 7375 C C . LYS B 1 275 ? 4.207 -30.281 -18.375 1 65.31 275 LYS B C 1
ATOM 7377 O O . LYS B 1 275 ? 3.496 -29.344 -18.047 1 65.31 275 LYS B O 1
ATOM 7382 N N . LEU B 1 276 ? 3.969 -31.547 -18.281 1 63.91 276 LEU B N 1
ATOM 7383 C CA . LEU B 1 276 ? 2.643 -31.906 -17.797 1 63.91 276 LEU B CA 1
ATOM 7384 C C . LEU B 1 276 ? 2.441 -31.406 -16.359 1 63.91 276 LEU B C 1
ATOM 7386 O O . LEU B 1 276 ? 1.31 -31.156 -15.945 1 63.91 276 LEU B O 1
ATOM 7390 N N . ALA B 1 277 ? 3.449 -31.172 -15.672 1 61.94 277 ALA B N 1
ATOM 7391 C CA . ALA B 1 277 ? 3.365 -30.719 -14.289 1 61.94 277 ALA B CA 1
ATOM 7392 C C . ALA B 1 277 ? 2.977 -29.25 -14.211 1 61.94 277 ALA B C 1
ATOM 7394 O O . ALA B 1 277 ? 2.48 -28.781 -13.188 1 61.94 277 ALA B O 1
ATOM 7395 N N . TYR B 1 278 ? 2.893 -28.578 -15.289 1 62.75 278 TYR B N 1
ATOM 7396 C CA . TYR B 1 278 ? 2.723 -27.141 -15.312 1 62.75 278 TYR B CA 1
ATOM 7397 C C . TYR B 1 278 ? 1.246 -26.75 -15.344 1 62.75 278 TYR B C 1
ATOM 7399 O O . TYR B 1 278 ? 0.882 -25.625 -15.039 1 62.75 278 TYR B O 1
ATOM 7407 N N . GLY B 1 279 ? 0.436 -27.641 -15.594 1 66.06 279 GLY B N 1
ATOM 7408 C CA . GLY B 1 279 ? -0.982 -27.344 -15.727 1 66.06 279 GLY B CA 1
ATOM 7409 C C . GLY B 1 279 ? -1.595 -26.766 -14.469 1 66.06 279 GLY B C 1
ATOM 7410 O O . GLY B 1 279 ? -2.35 -25.797 -14.523 1 66.06 279 GLY B O 1
ATOM 7411 N N . THR B 1 280 ? -1.193 -27.125 -13.367 1 68.88 280 THR B N 1
ATOM 7412 C CA . THR B 1 280 ? -1.738 -26.656 -12.094 1 68.88 280 THR B CA 1
ATOM 7413 C C . THR B 1 280 ? -1.351 -25.203 -11.844 1 68.88 280 THR B C 1
ATOM 7415 O O . THR B 1 280 ? -2.168 -24.406 -11.375 1 68.88 280 THR B O 1
ATOM 7418 N N . MET B 1 281 ? -0.244 -24.812 -12.297 1 77.19 281 MET B N 1
ATOM 7419 C CA . MET B 1 281 ? 0.232 -23.453 -12.047 1 77.19 281 MET B CA 1
ATOM 7420 C C . MET B 1 281 ? -0.54 -22.453 -12.898 1 77.19 281 MET B C 1
ATOM 7422 O O . MET B 1 281 ? -0.82 -21.344 -12.445 1 77.19 281 MET B O 1
ATOM 7426 N N . VAL B 1 282 ? -0.898 -22.844 -14.062 1 80.38 282 VAL B N 1
ATOM 7427 C CA . VAL B 1 282 ? -1.648 -21.969 -14.953 1 80.38 282 VAL B CA 1
ATOM 7428 C C . VAL B 1 282 ? -3.035 -21.703 -14.367 1 80.38 282 VAL B C 1
ATOM 7430 O O . VAL B 1 282 ? -3.545 -20.578 -14.445 1 80.38 282 VAL B O 1
ATOM 7433 N N . GLN B 1 283 ? -3.6 -22.688 -13.836 1 82.44 283 GLN B N 1
ATOM 7434 C CA . GLN B 1 283 ? -4.91 -22.531 -13.211 1 82.44 283 GLN B CA 1
ATOM 7435 C C . GLN B 1 283 ? -4.852 -21.531 -12.062 1 82.44 283 GLN B C 1
ATOM 7437 O O . GLN B 1 283 ? -5.734 -20.672 -11.922 1 82.44 283 GLN B O 1
ATOM 7442 N N . VAL B 1 284 ? -3.863 -21.672 -11.266 1 85.38 284 VAL B N 1
ATOM 7443 C CA . VAL B 1 284 ? -3.709 -20.797 -10.109 1 85.38 284 VAL B CA 1
ATOM 7444 C C . VAL B 1 284 ? -3.529 -19.344 -10.562 1 85.38 284 VAL B C 1
ATOM 7446 O O . VAL B 1 284 ? -4.145 -18.438 -10.016 1 85.38 284 VAL B O 1
ATOM 7449 N N . ARG B 1 285 ? -2.744 -19.141 -11.531 1 89.25 285 ARG B N 1
ATOM 7450 C CA . ARG B 1 285 ? -2.504 -17.797 -12.039 1 89.25 285 ARG B CA 1
ATOM 7451 C C . ARG B 1 285 ? -3.77 -17.203 -12.656 1 89.25 285 ARG B C 1
ATOM 7453 O O . ARG B 1 285 ? -4.055 -16.016 -12.484 1 89.25 285 ARG B O 1
ATOM 7460 N N . ALA B 1 286 ? -4.488 -18.062 -13.406 1 90.38 286 ALA B N 1
ATOM 7461 C CA . ALA B 1 286 ? -5.754 -17.609 -13.969 1 90.38 286 ALA B CA 1
ATOM 7462 C C . ALA B 1 286 ? -6.703 -17.141 -12.867 1 90.38 286 ALA B C 1
ATOM 7464 O O . ALA B 1 286 ? -7.395 -16.125 -13.023 1 90.38 286 ALA B O 1
ATOM 7465 N N . ASN B 1 287 ? -6.676 -17.844 -11.797 1 91.31 287 ASN B N 1
ATOM 7466 C CA . ASN B 1 287 ? -7.523 -17.484 -10.672 1 91.31 287 ASN B CA 1
ATOM 7467 C C . ASN B 1 287 ? -7.09 -16.156 -10.047 1 91.31 287 ASN B C 1
ATOM 7469 O O . ASN B 1 287 ? -7.922 -15.391 -9.562 1 91.31 287 ASN B O 1
ATOM 7473 N N . ILE B 1 288 ? -5.82 -15.898 -10.062 1 93.69 288 ILE B N 1
ATOM 7474 C CA . ILE B 1 288 ? -5.32 -14.648 -9.516 1 93.69 288 ILE B CA 1
ATOM 7475 C C . ILE B 1 288 ? -5.805 -13.477 -10.367 1 93.69 288 ILE B C 1
ATOM 7477 O O . ILE B 1 288 ? -6.145 -12.414 -9.844 1 93.69 288 ILE B O 1
ATOM 7481 N N . VAL B 1 289 ? -5.871 -13.664 -11.688 1 95.88 289 VAL B N 1
ATOM 7482 C CA . VAL B 1 289 ? -6.391 -12.633 -12.578 1 95.88 289 VAL B CA 1
ATOM 7483 C C . VAL B 1 289 ? -7.855 -12.352 -12.242 1 95.88 289 VAL B C 1
ATOM 7485 O O . VAL B 1 289 ? -8.258 -11.188 -12.102 1 95.88 289 VAL B O 1
ATOM 7488 N N . VAL B 1 290 ? -8.617 -13.414 -12.039 1 95.19 290 VAL B N 1
ATOM 7489 C CA . VAL B 1 290 ? -10.031 -13.297 -11.688 1 95.19 290 VAL B CA 1
ATOM 7490 C C . VAL B 1 290 ? -10.18 -12.562 -10.359 1 95.19 290 VAL B C 1
ATOM 7492 O O . VAL B 1 290 ? -10.945 -11.602 -10.25 1 95.19 290 VAL B O 1
ATOM 7495 N N . ASN B 1 291 ? -9.438 -12.984 -9.438 1 95.56 291 ASN B N 1
ATOM 7496 C CA . ASN B 1 291 ? -9.539 -12.422 -8.094 1 95.56 291 ASN B CA 1
ATOM 7497 C C . ASN B 1 291 ? -9.102 -10.961 -8.062 1 95.56 291 ASN B C 1
ATOM 7499 O O . ASN B 1 291 ? -9.664 -10.164 -7.309 1 95.56 291 ASN B O 1
ATOM 7503 N N . SER B 1 292 ? -8.086 -10.609 -8.836 1 97.19 292 SER B N 1
ATOM 7504 C CA . SER B 1 292 ? -7.609 -9.234 -8.891 1 97.19 292 SER B CA 1
ATOM 7505 C C . SER B 1 292 ? -8.703 -8.289 -9.375 1 97.19 292 SER B C 1
ATOM 7507 O O . SER B 1 292 ? -8.875 -7.195 -8.844 1 97.19 292 SER B O 1
ATOM 7509 N N . GLY B 1 293 ? -9.453 -8.75 -10.375 1 97.75 293 GLY B N 1
ATOM 7510 C CA . GLY B 1 293 ? -10.578 -7.957 -10.836 1 97.75 293 GLY B CA 1
ATOM 7511 C C . GLY B 1 293 ? -11.664 -7.789 -9.781 1 97.75 293 GLY B C 1
ATOM 7512 O O . GLY B 1 293 ? -12.195 -6.695 -9.602 1 97.75 293 GLY B O 1
ATOM 7513 N N . ARG B 1 294 ? -11.93 -8.82 -9.047 1 97.06 294 ARG B N 1
ATOM 7514 C CA . ARG B 1 294 ? -13.008 -8.812 -8.062 1 97.06 294 ARG B CA 1
ATOM 7515 C C . ARG B 1 294 ? -12.648 -7.934 -6.871 1 97.06 294 ARG B C 1
ATOM 7517 O O . ARG B 1 294 ? -13.5 -7.195 -6.359 1 97.06 294 ARG B O 1
ATOM 7524 N N . VAL B 1 295 ? -11.445 -8.008 -6.438 1 97.56 295 VAL B N 1
ATOM 7525 C CA . VAL B 1 295 ? -11.055 -7.254 -5.25 1 97.56 295 VAL B CA 1
ATOM 7526 C C . VAL B 1 295 ? -10.977 -5.766 -5.59 1 97.56 295 VAL B C 1
ATOM 7528 O O . VAL B 1 295 ? -11.281 -4.914 -4.75 1 97.56 295 VAL B O 1
ATOM 7531 N N . LEU B 1 296 ? -10.477 -5.453 -6.777 1 98.5 296 LEU B N 1
ATOM 7532 C CA . LEU B 1 296 ? -10.492 -4.059 -7.215 1 98.5 296 LEU B CA 1
ATOM 7533 C C . LEU B 1 296 ? -11.922 -3.531 -7.281 1 98.5 296 LEU B C 1
ATOM 7535 O O . LEU B 1 296 ? -12.188 -2.389 -6.902 1 98.5 296 LEU B O 1
ATOM 7539 N N . ALA B 1 297 ? -12.828 -4.387 -7.746 1 98.81 297 ALA B N 1
ATOM 7540 C CA . ALA B 1 297 ? -14.242 -4.031 -7.805 1 98.81 297 ALA B CA 1
ATOM 7541 C C . ALA B 1 297 ? -14.789 -3.721 -6.414 1 98.81 297 ALA B C 1
ATOM 7543 O O . ALA B 1 297 ? -15.547 -2.768 -6.234 1 98.81 297 ALA B O 1
ATOM 7544 N N . LYS B 1 298 ? -14.422 -4.473 -5.438 1 98.69 298 LYS B N 1
ATOM 7545 C CA . LYS B 1 298 ? -14.859 -4.223 -4.066 1 98.69 298 LYS B CA 1
ATOM 7546 C C . LYS B 1 298 ? -14.32 -2.889 -3.557 1 98.69 298 LYS B C 1
ATOM 7548 O O . LYS B 1 298 ? -15.062 -2.104 -2.959 1 98.69 298 LYS B O 1
ATOM 7553 N N . ALA B 1 299 ? -13.047 -2.631 -3.803 1 98.88 299 ALA B N 1
ATOM 7554 C CA . ALA B 1 299 ? -12.422 -1.402 -3.322 1 98.88 299 ALA B CA 1
ATOM 7555 C C . ALA B 1 299 ? -13.078 -0.172 -3.939 1 98.88 299 ALA B C 1
ATOM 7557 O O . ALA B 1 299 ? -13.375 0.799 -3.238 1 98.88 299 ALA B O 1
ATOM 7558 N N . VAL B 1 300 ? -13.32 -0.216 -5.234 1 98.88 300 VAL B N 1
ATOM 7559 C CA . VAL B 1 300 ? -13.898 0.941 -5.914 1 98.88 300 VAL B CA 1
ATOM 7560 C C . VAL B 1 300 ? -15.352 1.121 -5.48 1 98.88 300 VAL B C 1
ATOM 7562 O O . VAL B 1 300 ? -15.844 2.248 -5.402 1 98.88 300 VAL B O 1
ATOM 7565 N N . THR B 1 301 ? -16.031 0.007 -5.152 1 98.94 301 THR B N 1
ATOM 7566 C CA . THR B 1 301 ? -17.391 0.1 -4.625 1 98.94 301 THR B CA 1
ATOM 7567 C C . THR B 1 301 ? -17.422 0.877 -3.312 1 98.94 301 THR B C 1
ATOM 7569 O O . THR B 1 301 ? -18.203 1.815 -3.152 1 98.94 301 THR B O 1
ATOM 7572 N N . ILE B 1 302 ? -16.531 0.559 -2.426 1 98.88 302 ILE B N 1
ATOM 7573 C CA . ILE B 1 302 ? -16.453 1.201 -1.118 1 98.88 302 ILE B CA 1
ATOM 7574 C C . ILE B 1 302 ? -16.172 2.691 -1.292 1 98.88 302 ILE B C 1
ATOM 7576 O O . ILE B 1 302 ? -16.906 3.533 -0.776 1 98.88 302 ILE B O 1
ATOM 7580 N N . ALA B 1 303 ? -15.211 3.023 -2.062 1 98.94 303 ALA B N 1
ATOM 7581 C CA . ALA B 1 303 ? -14.766 4.41 -2.195 1 98.94 303 ALA B CA 1
ATOM 7582 C C . ALA B 1 303 ? -15.797 5.246 -2.947 1 98.94 303 ALA B C 1
ATOM 7584 O O . ALA B 1 303 ? -16 6.418 -2.629 1 98.94 303 ALA B O 1
ATOM 7585 N N . THR B 1 304 ? -16.422 4.652 -3.965 1 98.94 304 THR B N 1
ATOM 7586 C CA . THR B 1 304 ? -17.391 5.391 -4.762 1 98.94 304 THR B CA 1
ATOM 7587 C C . THR B 1 304 ? -18.641 5.691 -3.941 1 98.94 304 THR B C 1
ATOM 7589 O O . THR B 1 304 ? -19.109 6.836 -3.9 1 98.94 304 THR B O 1
ATOM 7592 N N . ARG B 1 305 ? -19.203 4.703 -3.27 1 98.94 305 ARG B N 1
ATOM 7593 C CA . ARG B 1 305 ? -20.375 4.93 -2.441 1 98.94 305 ARG B CA 1
ATOM 7594 C C . ARG B 1 305 ? -20.094 5.957 -1.353 1 98.94 305 ARG B C 1
ATOM 7596 O O . ARG B 1 305 ? -20.891 6.875 -1.131 1 98.94 305 ARG B O 1
ATOM 7603 N N . TYR B 1 306 ? -18.984 5.844 -0.679 1 98.81 306 TYR B N 1
ATOM 7604 C CA . TYR B 1 306 ? -18.641 6.789 0.373 1 98.81 306 TYR B CA 1
ATOM 7605 C C . TYR B 1 306 ? -18.5 8.195 -0.187 1 98.81 306 TYR B C 1
ATOM 7607 O O . TYR B 1 306 ? -18.922 9.172 0.448 1 98.81 306 TYR B O 1
ATOM 7615 N N . SER B 1 307 ? -17.859 8.32 -1.409 1 98.81 307 SER B N 1
ATOM 7616 C CA . SER B 1 307 ? -17.656 9.625 -2.033 1 98.81 307 SER B CA 1
ATOM 7617 C C . SER B 1 307 ? -18.984 10.297 -2.355 1 98.81 307 SER B C 1
ATOM 7619 O O . SER B 1 307 ? -19.047 11.516 -2.539 1 98.81 307 SER B O 1
ATOM 7621 N N . CYS B 1 308 ? -20.062 9.523 -2.406 1 98.62 308 CYS B N 1
ATOM 7622 C CA . CYS B 1 308 ? -21.375 10.062 -2.73 1 98.62 308 CYS B CA 1
ATOM 7623 C C . CYS B 1 308 ? -22.109 10.508 -1.468 1 98.62 308 CYS B C 1
ATOM 7625 O O . CYS B 1 308 ? -23.047 11.297 -1.536 1 98.62 308 CYS B O 1
ATOM 7627 N N . VAL B 1 309 ? -21.656 9.977 -0.364 1 97.44 309 VAL B N 1
ATOM 7628 C CA . VAL B 1 309 ? -22.312 10.328 0.892 1 97.44 309 VAL B CA 1
ATOM 7629 C C . VAL B 1 309 ? -21.516 11.406 1.61 1 97.44 309 VAL B C 1
ATOM 7631 O O . VAL B 1 309 ? -22.094 12.273 2.271 1 97.44 309 VAL B O 1
ATOM 7634 N N . ARG B 1 310 ? -20.234 11.391 1.493 1 97.38 310 ARG B N 1
ATOM 7635 C CA . ARG B 1 310 ? -19.359 12.375 2.119 1 97.38 310 ARG B CA 1
ATOM 7636 C C . ARG B 1 310 ? -19.422 13.711 1.396 1 97.38 310 ARG B C 1
ATOM 7638 O O . ARG B 1 310 ? -19.328 13.766 0.169 1 97.38 310 ARG B O 1
ATOM 7645 N N . ARG B 1 311 ? -19.672 14.773 2.129 1 96 311 ARG B N 1
ATOM 7646 C CA . ARG B 1 311 ? -19.656 16.141 1.629 1 96 311 ARG B CA 1
ATOM 7647 C C . ARG B 1 311 ? -18.547 16.953 2.289 1 96 311 ARG B C 1
ATOM 7649 O O . ARG B 1 311 ? -18.297 16.812 3.486 1 96 311 ARG B O 1
ATOM 7656 N N . GLN B 1 312 ? -17.875 17.688 1.466 1 93.69 312 GLN B N 1
ATOM 7657 C CA . GLN B 1 312 ? -16.75 18.438 2.023 1 93.69 312 GLN B CA 1
ATOM 7658 C C . GLN B 1 312 ? -16.516 19.734 1.257 1 93.69 312 GLN B C 1
ATOM 7660 O O . GLN B 1 312 ? -16.609 19.75 0.028 1 93.69 312 GLN B O 1
ATOM 7665 N N . SER B 1 313 ? -16.125 20.766 1.924 1 90.06 313 SER B N 1
ATOM 7666 C CA . SER B 1 313 ? -15.586 22.031 1.426 1 90.06 313 SER B CA 1
ATOM 7667 C C . SER B 1 313 ? -16.656 22.828 0.679 1 90.06 313 SER B C 1
ATOM 7669 O O . SER B 1 313 ? -17.297 22.312 -0.24 1 90.06 313 SER B O 1
ATOM 7671 N N . GLU B 1 314 ? -16.859 24 1.052 1 89.69 314 GLU B N 1
ATOM 7672 C CA . GLU B 1 314 ? -17.75 24.906 0.352 1 89.69 314 GLU B CA 1
ATOM 7673 C C . GLU B 1 314 ? -17.156 25.375 -0.966 1 89.69 314 GLU B C 1
ATOM 7675 O O . GLU B 1 314 ? -16.375 26.328 -0.989 1 89.69 314 GLU B O 1
ATOM 7680 N N . MET B 1 315 ? -17.484 24.75 -1.998 1 88.25 315 MET B N 1
ATOM 7681 C CA . MET B 1 315 ? -16.938 25.109 -3.301 1 88.25 315 MET B CA 1
ATOM 7682 C C . MET B 1 315 ? -17.391 26.5 -3.725 1 88.25 315 MET B C 1
ATOM 7684 O O . MET B 1 315 ? -16.609 27.281 -4.266 1 88.25 315 MET B O 1
ATOM 7688 N N . LYS B 1 316 ? -18.672 26.781 -3.518 1 89.69 316 LYS B N 1
ATOM 7689 C CA . LYS B 1 316 ? -19.281 28.078 -3.77 1 89.69 316 LYS B CA 1
ATOM 7690 C C . LYS B 1 316 ? -19.828 28.688 -2.482 1 89.69 316 LYS B C 1
ATOM 7692 O O . LYS B 1 316 ? -20.578 28.031 -1.749 1 89.69 316 LYS B O 1
ATOM 7697 N N . PRO B 1 317 ? -19.438 29.922 -2.314 1 85.56 317 PRO B N 1
ATOM 7698 C CA . PRO B 1 317 ? -19.922 30.547 -1.082 1 85.56 317 PRO B CA 1
ATOM 7699 C C . PRO B 1 317 ? -21.453 30.5 -0.963 1 85.56 317 PRO B C 1
ATOM 7701 O O . PRO B 1 317 ? -22.156 30.828 -1.923 1 85.56 317 PRO B O 1
ATOM 7704 N N . GLY B 1 318 ? -21.859 30.094 0.116 1 86.94 318 GLY B N 1
ATOM 7705 C CA . GLY B 1 318 ? -23.281 30.094 0.395 1 86.94 318 GLY B CA 1
ATOM 7706 C C . GLY B 1 318 ? -23.969 28.812 -0.027 1 86.94 318 GLY B C 1
ATOM 7707 O O . GLY B 1 318 ? -25.109 28.562 0.358 1 86.94 318 GLY B O 1
ATOM 7708 N N . HIS B 1 319 ? -23.328 28.031 -0.816 1 91.56 319 HIS B N 1
ATOM 7709 C CA . HIS B 1 319 ? -23.891 26.75 -1.25 1 91.56 319 HIS B CA 1
ATOM 7710 C C . HIS B 1 319 ? -23.531 25.641 -0.279 1 91.56 319 HIS B C 1
ATOM 7712 O O . HIS B 1 319 ? -22.531 25.734 0.436 1 91.56 319 HIS B O 1
ATOM 7718 N N . PRO B 1 320 ? -24.406 24.625 -0.216 1 91.94 320 PRO B N 1
ATOM 7719 C CA . PRO B 1 320 ? -24.031 23.469 0.605 1 91.94 320 PRO B CA 1
ATOM 7720 C C . PRO B 1 320 ? -22.734 22.812 0.144 1 91.94 320 PRO B C 1
ATOM 7722 O O . PRO B 1 320 ? -22.359 22.922 -1.023 1 91.94 320 PRO B O 1
ATOM 7725 N N . GLU B 1 321 ? -22.094 22.156 1.087 1 95.19 321 GLU B N 1
ATOM 7726 C CA . GLU B 1 321 ? -20.922 21.375 0.706 1 95.19 321 GLU B CA 1
ATOM 7727 C C . GLU B 1 321 ? -21.281 20.312 -0.326 1 95.19 321 GLU B C 1
ATOM 7729 O O . GLU B 1 321 ? -22.266 19.594 -0.167 1 95.19 321 GLU B O 1
ATOM 7734 N N . PRO B 1 322 ? -20.594 20.266 -1.383 1 96.44 322 PRO B N 1
ATOM 7735 C CA . PRO B 1 322 ? -20.906 19.25 -2.4 1 96.44 322 PRO B CA 1
ATOM 7736 C C . PRO B 1 322 ? -20.469 17.844 -1.99 1 96.44 322 PRO B C 1
ATOM 7738 O O . PRO B 1 322 ? -19.688 17.688 -1.051 1 96.44 322 PRO B O 1
ATOM 7741 N N . GLN B 1 323 ? -21.125 16.812 -2.689 1 97.62 323 GLN B N 1
ATOM 7742 C CA . GLN B 1 323 ? -20.578 15.469 -2.559 1 97.62 323 GLN B CA 1
ATOM 7743 C C . GLN B 1 323 ? -19.125 15.406 -3.006 1 97.62 323 GLN B C 1
ATOM 7745 O O . GLN B 1 323 ? -18.75 16.047 -3.986 1 97.62 323 GLN B O 1
ATOM 7750 N N . VAL B 1 324 ? -18.312 14.68 -2.273 1 97.56 324 VAL B N 1
ATOM 7751 C CA . VAL B 1 324 ? -16.891 14.586 -2.588 1 97.56 324 VAL B CA 1
ATOM 7752 C C . VAL B 1 324 ? -16.703 14.086 -4.02 1 97.56 324 VAL B C 1
ATOM 7754 O O . VAL B 1 324 ? -15.773 14.5 -4.715 1 97.56 324 VAL B O 1
ATOM 7757 N N . LEU B 1 325 ? -17.656 13.273 -4.496 1 98.5 325 LEU B N 1
ATOM 7758 C CA . LEU B 1 325 ? -17.547 12.719 -5.84 1 98.5 325 LEU B CA 1
ATOM 7759 C C . LEU B 1 325 ? -17.766 13.797 -6.895 1 98.5 325 LEU B C 1
ATOM 7761 O O . LEU B 1 325 ? -17.469 13.586 -8.07 1 98.5 325 LEU B O 1
ATOM 7765 N N . ASP B 1 326 ? -18.234 14.961 -6.504 1 97.75 326 ASP B N 1
ATOM 7766 C CA . ASP B 1 326 ? -18.453 16.047 -7.449 1 97.75 326 ASP B CA 1
ATOM 7767 C C . ASP B 1 326 ? -17.125 16.734 -7.816 1 97.75 326 ASP B C 1
ATOM 7769 O O . ASP B 1 326 ? -17.062 17.484 -8.789 1 97.75 326 ASP B O 1
ATOM 7773 N N . TYR B 1 327 ? -16.125 16.547 -7.031 1 97.69 327 TYR B N 1
ATOM 7774 C CA . TYR B 1 327 ? -14.805 17.047 -7.387 1 97.69 327 TYR B CA 1
ATOM 7775 C C . TYR B 1 327 ? -14.18 16.219 -8.492 1 97.69 327 TYR B C 1
ATOM 7777 O O . TYR B 1 327 ? -14.094 14.984 -8.383 1 97.69 327 TYR B O 1
ATOM 7785 N N . VAL B 1 328 ? -13.688 16.875 -9.5 1 98.31 328 VAL B N 1
ATOM 7786 C CA . VAL B 1 328 ? -13.156 16.203 -10.688 1 98.31 328 VAL B CA 1
ATOM 7787 C C . VAL B 1 328 ? -11.906 15.406 -10.305 1 98.31 328 VAL B C 1
ATOM 7789 O O . VAL B 1 328 ? -11.664 14.328 -10.852 1 98.31 328 VAL B O 1
ATOM 7792 N N . THR B 1 329 ? -11.117 15.875 -9.359 1 98.19 329 THR B N 1
ATOM 7793 C CA . THR B 1 329 ? -9.93 15.164 -8.922 1 98.19 329 THR B CA 1
ATOM 7794 C C . THR B 1 329 ? -10.305 13.844 -8.25 1 98.19 329 THR B C 1
ATOM 7796 O O . THR B 1 329 ? -9.57 12.859 -8.359 1 98.19 329 THR B O 1
ATOM 7799 N N . GLN B 1 330 ? -11.469 13.82 -7.535 1 98.44 330 GLN B N 1
ATOM 7800 C CA . GLN B 1 330 ? -11.938 12.578 -6.93 1 98.44 330 GLN B CA 1
ATOM 7801 C C . GLN B 1 330 ? -12.391 11.586 -7.996 1 98.44 330 GLN B C 1
ATOM 7803 O O . GLN B 1 330 ? -12.117 10.391 -7.891 1 98.44 330 GLN B O 1
ATOM 7808 N N . GLN B 1 331 ? -13.133 12.094 -8.977 1 98.81 331 GLN B N 1
ATOM 7809 C CA . GLN B 1 331 ? -13.516 11.258 -10.109 1 98.81 331 GLN B CA 1
ATOM 7810 C C . GLN B 1 331 ? -12.289 10.68 -10.805 1 98.81 331 GLN B C 1
ATOM 7812 O O . GLN B 1 331 ? -12.258 9.492 -11.125 1 98.81 331 GLN B O 1
ATOM 7817 N N . TYR B 1 332 ? -11.273 11.484 -10.977 1 98.56 332 TYR B N 1
ATOM 7818 C CA . TYR B 1 332 ? -10.055 11.078 -11.664 1 98.56 332 TYR B CA 1
ATOM 7819 C C . TYR B 1 332 ? -9.328 9.992 -10.875 1 98.56 332 TYR B C 1
ATOM 7821 O O . TYR B 1 332 ? -8.664 9.133 -11.453 1 98.56 332 TYR B O 1
ATOM 7829 N N . LYS B 1 333 ? -9.461 9.977 -9.602 1 97.94 333 LYS B N 1
ATOM 7830 C CA . LYS B 1 333 ? -8.867 8.953 -8.742 1 97.94 333 LYS B CA 1
ATOM 7831 C C . LYS B 1 333 ? -9.617 7.629 -8.875 1 97.94 333 LYS B C 1
ATOM 7833 O O . LYS B 1 333 ? -9.016 6.559 -8.852 1 97.94 333 LYS B O 1
ATOM 7838 N N . LEU B 1 334 ? -10.93 7.668 -9.008 1 98.81 334 LEU B N 1
ATOM 7839 C CA . LEU B 1 334 ? -11.742 6.48 -8.797 1 98.81 334 LEU B CA 1
ATOM 7840 C C . LEU B 1 334 ? -12.172 5.867 -10.125 1 98.81 334 LEU B C 1
ATOM 7842 O O . LEU B 1 334 ? -12.164 4.645 -10.281 1 98.81 334 LEU B O 1
ATOM 7846 N N . PHE B 1 335 ? -12.547 6.691 -11.094 1 98.88 335 PHE B N 1
ATOM 7847 C CA . PHE B 1 335 ? -13.234 6.191 -12.281 1 98.88 335 PHE B CA 1
ATOM 7848 C C . PHE B 1 335 ? -12.297 5.355 -13.141 1 98.88 335 PHE B C 1
ATOM 7850 O O . PHE B 1 335 ? -12.711 4.352 -13.727 1 98.88 335 PHE B O 1
ATOM 7857 N N . PRO B 1 336 ? -11.008 5.75 -13.273 1 98.81 336 PRO B N 1
ATOM 7858 C CA . PRO B 1 336 ? -10.109 4.859 -14.008 1 98.81 336 PRO B CA 1
ATOM 7859 C C . PRO B 1 336 ? -10.031 3.461 -13.391 1 98.81 336 PRO B C 1
ATOM 7861 O O . PRO B 1 336 ? -9.953 2.467 -14.117 1 98.81 336 PRO B O 1
ATOM 7864 N N . TYR B 1 337 ? -10.062 3.367 -12.086 1 98.81 337 TYR B N 1
ATOM 7865 C CA . TYR B 1 337 ? -10 2.061 -11.445 1 98.81 337 TYR B CA 1
ATOM 7866 C C . TYR B 1 337 ? -11.344 1.354 -11.508 1 98.81 337 TYR B C 1
ATOM 7868 O O . TYR B 1 337 ? -11.406 0.122 -11.523 1 98.81 337 TYR B O 1
ATOM 7876 N N . LEU B 1 338 ? -12.43 2.145 -11.547 1 98.88 338 LEU B N 1
ATOM 7877 C CA . LEU B 1 338 ? -13.727 1.55 -11.867 1 98.88 338 LEU B CA 1
ATOM 7878 C C . LEU B 1 338 ? -13.695 0.873 -13.227 1 98.88 338 LEU B C 1
ATOM 7880 O O . LEU B 1 338 ? -14.109 -0.282 -13.367 1 98.88 338 LEU B O 1
ATOM 7884 N N . ALA B 1 339 ? -13.164 1.58 -14.203 1 98.94 339 ALA B N 1
ATOM 7885 C CA . ALA B 1 339 ? -13.031 1.024 -15.547 1 98.94 339 ALA B CA 1
ATOM 7886 C C . ALA B 1 339 ? -12.102 -0.188 -15.547 1 98.94 339 ALA B C 1
ATOM 7888 O O . ALA B 1 339 ? -12.383 -1.195 -16.203 1 98.94 339 ALA B O 1
ATOM 7889 N N . ALA B 1 340 ? -11.016 -0.105 -14.828 1 98.88 340 ALA B N 1
ATOM 7890 C CA . ALA B 1 340 ? -10.055 -1.203 -14.742 1 98.88 340 ALA B CA 1
ATOM 7891 C C . ALA B 1 340 ? -10.695 -2.436 -14.109 1 98.88 340 ALA B C 1
ATOM 7893 O O . ALA B 1 340 ? -10.398 -3.566 -14.5 1 98.88 340 ALA B O 1
ATOM 7894 N N . ALA B 1 341 ? -11.531 -2.234 -13.086 1 98.88 341 ALA B N 1
ATOM 7895 C CA . ALA B 1 341 ? -12.211 -3.357 -12.453 1 98.88 341 ALA B CA 1
ATOM 7896 C C . ALA B 1 341 ? -13.039 -4.141 -13.469 1 98.88 341 ALA B C 1
ATOM 7898 O O . ALA B 1 341 ? -13 -5.371 -13.5 1 98.88 341 ALA B O 1
ATOM 7899 N N . TYR B 1 342 ? -13.758 -3.41 -14.312 1 98.81 342 TYR B N 1
ATOM 7900 C CA . TYR B 1 342 ? -14.523 -4.062 -15.367 1 98.81 342 TYR B CA 1
ATOM 7901 C C . TYR B 1 342 ? -13.609 -4.758 -16.359 1 98.81 342 TYR B C 1
ATOM 7903 O O . TYR B 1 342 ? -13.875 -5.887 -16.781 1 98.81 342 TYR B O 1
ATOM 7911 N N . ALA B 1 343 ? -12.523 -4.09 -16.734 1 98.81 343 ALA B N 1
ATOM 7912 C CA . ALA B 1 343 ? -11.57 -4.66 -17.688 1 98.81 343 ALA B CA 1
ATOM 7913 C C . ALA B 1 343 ? -11 -5.973 -17.156 1 98.81 343 ALA B C 1
ATOM 7915 O O . ALA B 1 343 ? -10.961 -6.973 -17.891 1 98.81 343 ALA B O 1
ATOM 7916 N N . PHE B 1 344 ? -10.586 -6.023 -15.938 1 98.5 344 PHE B N 1
ATOM 7917 C CA . PHE B 1 344 ? -9.93 -7.199 -15.383 1 98.5 344 PHE B CA 1
ATOM 7918 C C . PHE B 1 344 ? -10.945 -8.281 -15.039 1 98.5 344 PHE B C 1
ATOM 7920 O O . PHE B 1 344 ? -10.625 -9.477 -15.07 1 98.5 344 PHE B O 1
ATOM 7927 N N . TRP B 1 345 ? -12.18 -7.859 -14.711 1 98.19 345 TRP B N 1
ATOM 7928 C CA . TRP B 1 345 ? -13.242 -8.844 -14.555 1 98.19 345 TRP B CA 1
ATOM 7929 C C . TRP B 1 345 ? -13.438 -9.648 -15.844 1 98.19 345 TRP B C 1
ATOM 7931 O O . TRP B 1 345 ? -13.445 -10.883 -15.812 1 98.19 345 TRP B O 1
ATOM 7941 N N . LEU B 1 346 ? -13.523 -8.969 -16.953 1 98 346 LEU B N 1
ATOM 7942 C CA . LEU B 1 346 ? -13.719 -9.609 -18.25 1 98 346 LEU B CA 1
ATOM 7943 C C . LEU B 1 346 ? -12.477 -10.375 -18.672 1 98 346 LEU B C 1
ATOM 7945 O O . LEU B 1 346 ? -12.57 -11.461 -19.25 1 98 346 LEU B O 1
ATOM 7949 N N . THR B 1 347 ? -11.305 -9.812 -18.375 1 98 347 THR B N 1
ATOM 7950 C CA . THR B 1 347 ? -10.047 -10.5 -18.672 1 98 347 THR B CA 1
ATOM 7951 C C . THR B 1 347 ? -9.938 -11.797 -17.891 1 98 347 THR B C 1
ATOM 7953 O O . THR B 1 347 ? -9.461 -12.812 -18.406 1 98 347 THR B O 1
ATOM 7956 N N . GLY B 1 348 ? -10.344 -11.734 -16.594 1 96.94 348 GLY B N 1
ATOM 7957 C CA . GLY B 1 348 ? -10.344 -12.938 -15.789 1 96.94 348 GLY B CA 1
ATOM 7958 C C . GLY B 1 348 ? -11.219 -14.039 -16.359 1 96.94 348 GLY B C 1
ATOM 7959 O O . GLY B 1 348 ? -10.828 -15.211 -16.375 1 96.94 348 GLY B O 1
ATOM 7960 N N . GLN B 1 349 ? -12.359 -13.688 -16.891 1 95.88 349 GLN B N 1
ATOM 7961 C CA . GLN B 1 349 ? -13.258 -14.648 -17.516 1 95.88 349 GLN B CA 1
ATOM 7962 C C . GLN B 1 349 ? -12.625 -15.258 -18.766 1 95.88 349 GLN B C 1
ATOM 7964 O O . GLN B 1 349 ? -12.703 -16.469 -18.984 1 95.88 349 GLN B O 1
ATOM 7969 N N . THR B 1 350 ? -12.031 -14.383 -19.531 1 95.38 350 THR B N 1
ATOM 7970 C CA . THR B 1 350 ? -11.375 -14.844 -20.75 1 95.38 350 THR B CA 1
ATOM 7971 C C . THR B 1 350 ? -10.219 -15.789 -20.422 1 95.38 350 THR B C 1
ATOM 7973 O O . THR B 1 350 ? -10.07 -16.844 -21.047 1 95.38 350 THR B O 1
ATOM 7976 N N . MET B 1 351 ? -9.406 -15.438 -19.453 1 93.69 351 MET B N 1
ATOM 7977 C CA . MET B 1 351 ? -8.273 -16.266 -19.062 1 93.69 351 MET B CA 1
ATOM 7978 C C . MET B 1 351 ? -8.734 -17.625 -18.578 1 93.69 351 MET B C 1
ATOM 7980 O O . MET B 1 351 ? -8.102 -18.641 -18.875 1 93.69 351 MET B O 1
ATOM 7984 N N . MET B 1 352 ? -9.836 -17.672 -17.812 1 91 352 MET B N 1
ATOM 7985 C CA . MET B 1 352 ? -10.367 -18.938 -17.328 1 91 352 MET B CA 1
ATOM 7986 C C . MET B 1 352 ? -10.875 -19.797 -18.469 1 91 352 MET B C 1
ATOM 7988 O O . MET B 1 352 ? -10.719 -21.031 -18.469 1 91 352 MET B O 1
ATOM 7992 N N . SER B 1 353 ? -11.5 -19.156 -19.438 1 91.38 353 SER B N 1
ATOM 7993 C CA . SER B 1 353 ? -11.992 -19.859 -20.609 1 91.38 353 SER B CA 1
ATOM 7994 C C . SER B 1 353 ? -10.844 -20.453 -21.422 1 91.38 353 SER B C 1
ATOM 7996 O O . SER B 1 353 ? -10.906 -21.609 -21.844 1 91.38 353 SER B O 1
ATOM 7998 N N . VAL B 1 354 ? -9.836 -19.656 -21.625 1 88.19 354 VAL B N 1
ATOM 7999 C CA . VAL B 1 354 ? -8.664 -20.109 -22.359 1 88.19 354 VAL B CA 1
ATOM 8000 C C . VAL B 1 354 ? -8.008 -21.281 -21.609 1 88.19 354 VAL B C 1
ATOM 8002 O O . VAL B 1 354 ? -7.617 -22.281 -22.234 1 88.19 354 VAL B O 1
ATOM 8005 N N . TYR B 1 355 ? -7.91 -21.234 -20.344 1 87.12 355 TYR B N 1
ATOM 8006 C CA . TYR B 1 355 ? -7.336 -22.297 -19.531 1 87.12 355 TYR B CA 1
ATOM 8007 C C . TYR B 1 355 ? -8.148 -23.578 -19.672 1 87.12 355 TYR B C 1
ATOM 8009 O O . TYR B 1 355 ? -7.586 -24.656 -19.906 1 87.12 355 TYR B O 1
ATOM 8017 N N . THR B 1 356 ? -9.469 -23.469 -19.547 1 86.56 356 THR B N 1
ATOM 8018 C CA . THR B 1 356 ? -10.344 -24.641 -19.594 1 86.56 356 THR B CA 1
ATOM 8019 C C . THR B 1 356 ? -10.258 -25.312 -20.953 1 86.56 356 THR B C 1
ATOM 8021 O O . THR B 1 356 ? -10.164 -26.547 -21.047 1 86.56 356 THR B O 1
ATOM 8024 N N . THR B 1 357 ? -10.258 -24.531 -22 1 86.5 357 THR B N 1
ATOM 8025 C CA . THR B 1 357 ? -10.172 -25.062 -23.359 1 86.5 357 THR B CA 1
ATOM 8026 C C . THR B 1 357 ? -8.828 -25.75 -23.594 1 86.5 357 THR B C 1
ATOM 8028 O O . THR B 1 357 ? -8.766 -26.844 -24.141 1 86.5 357 THR B O 1
ATOM 8031 N N . SER B 1 358 ? -7.797 -25.109 -23.156 1 83.88 358 SER B N 1
ATOM 8032 C CA . SER B 1 358 ? -6.453 -25.656 -23.344 1 83.88 358 SER B CA 1
ATOM 8033 C C . SER B 1 358 ? -6.25 -26.906 -22.516 1 83.88 358 SER B C 1
ATOM 8035 O O . SER B 1 358 ? -5.594 -27.859 -22.953 1 83.88 358 SER B O 1
ATOM 8037 N N . SER B 1 359 ? -6.754 -26.891 -21.281 1 78.81 359 SER B N 1
ATOM 8038 C CA . SER B 1 359 ? -6.637 -28.062 -20.406 1 78.81 359 SER B CA 1
ATOM 8039 C C . SER B 1 359 ? -7.293 -29.281 -21.031 1 78.81 359 SER B C 1
ATOM 8041 O O . SER B 1 359 ? -6.809 -30.406 -20.859 1 78.81 359 SER B O 1
ATOM 8043 N N . ASN B 1 360 ? -8.422 -29.078 -21.734 1 81.69 360 ASN B N 1
ATOM 8044 C CA . ASN B 1 360 ? -9.094 -30.156 -22.453 1 81.69 360 ASN B CA 1
ATOM 8045 C C . ASN B 1 360 ? -8.234 -30.688 -23.594 1 81.69 360 ASN B C 1
ATOM 8047 O O . ASN B 1 360 ? -8.203 -31.891 -23.844 1 81.69 360 ASN B O 1
ATOM 8051 N N . GLN B 1 361 ? -7.559 -29.812 -24.203 1 81.31 361 GLN B N 1
ATOM 8052 C CA . GLN B 1 361 ? -6.684 -30.219 -25.297 1 81.31 361 GLN B CA 1
ATOM 8053 C C . GLN B 1 361 ? -5.453 -30.953 -24.781 1 81.31 361 GLN B C 1
ATOM 8055 O O . GLN B 1 361 ? -5.027 -31.953 -25.375 1 81.31 361 GLN B O 1
ATOM 8060 N N . ILE B 1 362 ? -4.902 -30.484 -23.75 1 76.38 362 ILE B N 1
ATOM 8061 C CA . ILE B 1 362 ? -3.723 -31.078 -23.125 1 76.38 362 ILE B CA 1
ATOM 8062 C C . ILE B 1 362 ? -4.051 -32.5 -22.656 1 76.38 362 ILE B C 1
ATOM 8064 O O . ILE B 1 362 ? -3.24 -33.406 -22.797 1 76.38 362 ILE B O 1
ATOM 8068 N N . SER B 1 363 ? -5.273 -32.625 -22.047 1 73.25 363 SER B N 1
ATOM 8069 C CA . SER B 1 363 ? -5.703 -33.938 -21.578 1 73.25 363 SER B CA 1
ATOM 8070 C C . SER B 1 363 ? -5.801 -34.938 -22.734 1 73.25 363 SER B C 1
ATOM 8072 O O . SER B 1 363 ? -5.703 -36.125 -22.516 1 73.25 363 SER B O 1
ATOM 8074 N N . LYS B 1 364 ? -5.918 -34.406 -24.062 1 78.62 364 LYS B N 1
ATOM 8075 C CA . LYS B 1 364 ? -6.012 -35.25 -25.25 1 78.62 364 LYS B CA 1
ATOM 8076 C C . LYS B 1 364 ? -4.652 -35.406 -25.922 1 78.62 364 LYS B C 1
ATOM 8078 O O . LYS B 1 364 ? -4.555 -35.969 -27.016 1 78.62 364 LYS B O 1
ATOM 8083 N N . GLY B 1 365 ? -3.684 -34.781 -25.203 1 73.69 365 GLY B N 1
ATOM 8084 C CA . GLY B 1 365 ? -2.32 -35 -25.672 1 73.69 365 GLY B CA 1
ATOM 8085 C C . GLY B 1 365 ? -1.775 -33.875 -26.5 1 73.69 365 GLY B C 1
ATOM 8086 O O . GLY B 1 365 ? -0.612 -33.875 -26.906 1 73.69 365 GLY B O 1
ATOM 8087 N N . ASP B 1 366 ? -2.51 -32.844 -26.734 1 82.31 366 ASP B N 1
ATOM 8088 C CA . ASP B 1 366 ? -2.07 -31.688 -27.516 1 82.31 366 ASP B CA 1
ATOM 8089 C C . ASP B 1 366 ? -1.497 -30.609 -26.594 1 82.31 366 ASP B C 1
ATOM 8091 O O . ASP B 1 366 ? -2.244 -29.844 -25.984 1 82.31 366 ASP B O 1
ATOM 8095 N N . ILE B 1 367 ? -0.224 -30.484 -26.594 1 81.25 367 ILE B N 1
ATOM 8096 C CA . ILE B 1 367 ? 0.426 -29.547 -25.672 1 81.25 367 ILE B CA 1
ATOM 8097 C C . ILE B 1 367 ? 0.927 -28.328 -26.438 1 81.25 367 ILE B C 1
ATOM 8099 O O . ILE B 1 367 ? 1.733 -27.547 -25.922 1 81.25 367 ILE B O 1
ATOM 8103 N N . SER B 1 368 ? 0.418 -28.094 -27.656 1 82.5 368 SER B N 1
ATOM 8104 C CA . SER B 1 368 ? 0.944 -27.047 -28.516 1 82.5 368 SER B CA 1
ATOM 8105 C C . SER B 1 368 ? 0.599 -25.656 -27.984 1 82.5 368 SER B C 1
ATOM 8107 O O . SER B 1 368 ? 1.326 -24.703 -28.219 1 82.5 368 SER B O 1
ATOM 8109 N N . ALA B 1 369 ? -0.425 -25.562 -27.188 1 84.12 369 ALA B N 1
ATOM 8110 C CA . ALA B 1 369 ? -0.907 -24.266 -26.703 1 84.12 369 ALA B CA 1
ATOM 8111 C C . ALA B 1 369 ? -0.259 -23.891 -25.375 1 84.12 369 ALA B C 1
ATOM 8113 O O . ALA B 1 369 ? -0.328 -22.734 -24.938 1 84.12 369 ALA B O 1
ATOM 8114 N N . LEU B 1 370 ? 0.465 -24.766 -24.844 1 84.69 370 LEU B N 1
ATOM 8115 C CA . LEU B 1 370 ? 0.916 -24.641 -23.453 1 84.69 370 LEU B CA 1
ATOM 8116 C C . LEU B 1 370 ? 1.883 -23.469 -23.297 1 84.69 370 LEU B C 1
ATOM 8118 O O . LEU B 1 370 ? 1.786 -22.703 -22.328 1 84.69 370 LEU B O 1
ATOM 8122 N N . PRO B 1 371 ? 2.807 -23.266 -24.219 1 87.12 371 PRO B N 1
ATOM 8123 C CA . PRO B 1 371 ? 3.746 -22.156 -24.047 1 87.12 371 PRO B CA 1
ATOM 8124 C C . PRO B 1 371 ? 3.061 -20.797 -24.062 1 87.12 371 PRO B C 1
ATOM 8126 O O . PRO B 1 371 ? 3.375 -19.922 -23.234 1 87.12 371 PRO B O 1
ATOM 8129 N N . GLU B 1 372 ? 2.16 -20.609 -24.906 1 90.56 372 GLU B N 1
ATOM 8130 C CA . GLU B 1 372 ? 1.428 -19.359 -24.984 1 90.56 372 GLU B CA 1
ATOM 8131 C C . GLU B 1 372 ? 0.564 -19.156 -23.734 1 90.56 372 GLU B C 1
ATOM 8133 O O . GLU B 1 372 ? 0.466 -18.031 -23.219 1 90.56 372 GLU B O 1
ATOM 8138 N N . LEU B 1 373 ? -0.049 -20.25 -23.359 1 90.75 373 LEU B N 1
ATOM 8139 C CA . LEU B 1 373 ? -0.909 -20.188 -22.172 1 90.75 373 LEU B CA 1
ATOM 8140 C C . LEU B 1 373 ? -0.106 -19.797 -20.938 1 90.75 373 LEU B C 1
ATOM 8142 O O . LEU B 1 373 ? -0.563 -19 -20.125 1 90.75 373 LEU B O 1
ATOM 8146 N N . HIS B 1 374 ? 1.023 -20.359 -20.844 1 91.56 374 HIS B N 1
ATOM 8147 C CA . HIS B 1 374 ? 1.907 -20.062 -19.719 1 91.56 374 HIS B CA 1
ATOM 8148 C C . HIS B 1 374 ? 2.344 -18.594 -19.75 1 91.56 374 HIS B C 1
ATOM 8150 O O . HIS B 1 374 ? 2.293 -17.906 -18.719 1 91.56 374 HIS B O 1
ATOM 8156 N N . ALA B 1 375 ? 2.748 -18.125 -20.859 1 94.56 375 ALA B N 1
ATOM 8157 C CA . ALA B 1 375 ? 3.227 -16.75 -21 1 94.56 375 ALA B CA 1
ATOM 8158 C C . ALA B 1 375 ? 2.111 -15.742 -20.719 1 94.56 375 ALA B C 1
ATOM 8160 O O . ALA B 1 375 ? 2.318 -14.758 -20 1 94.56 375 ALA B O 1
ATOM 8161 N N . LEU B 1 376 ? 0.97 -16.047 -21.266 1 94.69 376 LEU B N 1
ATOM 8162 C CA . LEU B 1 376 ? -0.173 -15.156 -21.109 1 94.69 376 LEU B CA 1
ATOM 8163 C C . LEU B 1 376 ? -0.622 -15.094 -19.656 1 94.69 376 LEU B C 1
ATOM 8165 O O . LEU B 1 376 ? -0.895 -14.008 -19.125 1 94.69 376 LEU B O 1
ATOM 8169 N N . SER B 1 377 ? -0.712 -16.266 -19.016 1 95.06 377 SER B N 1
ATOM 8170 C CA . SER B 1 377 ? -1.133 -16.312 -17.609 1 95.06 377 SER B CA 1
ATOM 8171 C C . SER B 1 377 ? -0.134 -15.586 -16.719 1 95.06 377 SER B C 1
ATOM 8173 O O . SER B 1 377 ? -0.526 -14.898 -15.773 1 95.06 377 SER B O 1
ATOM 8175 N N . ALA B 1 378 ? 1.164 -15.688 -17 1 96.44 378 ALA B N 1
ATOM 8176 C CA . ALA B 1 378 ? 2.199 -15.023 -16.203 1 96.44 378 ALA B CA 1
ATOM 8177 C C . ALA B 1 378 ? 2.078 -13.508 -16.312 1 96.44 378 ALA B C 1
ATOM 8179 O O . ALA B 1 378 ? 2.035 -12.805 -15.297 1 96.44 378 ALA B O 1
ATOM 8180 N N . GLY B 1 379 ? 1.941 -13.031 -17.531 1 98.19 379 GLY B N 1
ATOM 8181 C CA . GLY B 1 379 ? 1.843 -11.594 -17.75 1 98.19 379 GLY B CA 1
ATOM 8182 C C . GLY B 1 379 ? 0.587 -10.984 -17.156 1 98.19 379 GLY B C 1
ATOM 8183 O O . GLY B 1 379 ? 0.642 -9.93 -16.531 1 98.19 379 GLY B O 1
ATOM 8184 N N . LEU B 1 380 ? -0.517 -11.641 -17.344 1 98.31 380 LEU B N 1
ATOM 8185 C CA . LEU B 1 380 ? -1.792 -11.109 -16.875 1 98.31 380 LEU B CA 1
ATOM 8186 C C . LEU B 1 380 ? -1.882 -11.164 -15.359 1 98.31 380 LEU B C 1
ATOM 8188 O O . LEU B 1 380 ? -2.453 -10.273 -14.727 1 98.31 380 LEU B O 1
ATOM 8192 N N . LYS B 1 381 ? -1.34 -12.289 -14.805 1 97.69 381 LYS B N 1
ATOM 8193 C CA . LYS B 1 381 ? -1.276 -12.375 -13.352 1 97.69 381 LYS B CA 1
ATOM 8194 C C . LYS B 1 381 ? -0.482 -11.203 -12.773 1 97.69 381 LYS B C 1
ATOM 8196 O O . LYS B 1 381 ? -0.919 -10.562 -11.812 1 97.69 381 LYS B O 1
ATOM 8201 N N . ALA B 1 382 ? 0.65 -10.914 -13.336 1 98.25 382 ALA B N 1
ATOM 8202 C CA . ALA B 1 382 ? 1.507 -9.828 -12.852 1 98.25 382 ALA B CA 1
ATOM 8203 C C . ALA B 1 382 ? 0.827 -8.477 -13.016 1 98.25 382 ALA B C 1
ATOM 8205 O O . ALA B 1 382 ? 0.744 -7.691 -12.062 1 98.25 382 ALA B O 1
ATOM 8206 N N . LEU B 1 383 ? 0.228 -8.211 -14.156 1 98.62 383 LEU B N 1
ATOM 8207 C CA . LEU B 1 383 ? -0.402 -6.93 -14.453 1 98.62 383 LEU B CA 1
ATOM 8208 C C . LEU B 1 383 ? -1.606 -6.695 -13.547 1 98.62 383 LEU B C 1
ATOM 8210 O O . LEU B 1 383 ? -1.718 -5.641 -12.914 1 98.62 383 LEU B O 1
ATOM 8214 N N . SER B 1 384 ? -2.467 -7.66 -13.484 1 98.5 384 SER B N 1
ATOM 8215 C CA . SER B 1 384 ? -3.719 -7.48 -12.758 1 98.5 384 SER B CA 1
ATOM 8216 C C . SER B 1 384 ? -3.469 -7.309 -11.266 1 98.5 384 SER B C 1
ATOM 8218 O O . SER B 1 384 ? -4.105 -6.477 -10.609 1 98.5 384 SER B O 1
ATOM 8220 N N . SER B 1 385 ? -2.543 -8.102 -10.711 1 98.12 385 SER B N 1
ATOM 8221 C CA . SER B 1 385 ? -2.262 -7.996 -9.281 1 98.12 385 SER B CA 1
ATOM 8222 C C . SER B 1 385 ? -1.578 -6.672 -8.953 1 98.12 385 SER B C 1
ATOM 8224 O O . SER B 1 385 ? -1.84 -6.074 -7.91 1 98.12 385 SER B O 1
ATOM 8226 N N . TRP B 1 386 ? -0.725 -6.141 -9.883 1 98 386 TRP B N 1
ATOM 8227 C CA . TRP B 1 386 ? -0.111 -4.828 -9.695 1 98 386 TRP B CA 1
ATOM 8228 C C . TRP B 1 386 ? -1.166 -3.727 -9.711 1 98 386 TRP B C 1
ATOM 8230 O O . TRP B 1 386 ? -1.169 -2.85 -8.844 1 98 386 TRP B O 1
ATOM 8240 N N . VAL B 1 387 ? -2.041 -3.793 -10.672 1 98.31 387 VAL B N 1
ATOM 8241 C CA . VAL B 1 387 ? -3.051 -2.75 -10.82 1 98.31 387 VAL B CA 1
ATOM 8242 C C . VAL B 1 387 ? -4.012 -2.789 -9.633 1 98.31 387 VAL B C 1
ATOM 8244 O O . VAL B 1 387 ? -4.402 -1.742 -9.109 1 98.31 387 VAL B O 1
ATOM 8247 N N . ALA B 1 388 ? -4.359 -3.979 -9.227 1 98.06 388 ALA B N 1
ATOM 8248 C CA . ALA B 1 388 ? -5.238 -4.105 -8.07 1 98.06 388 ALA B CA 1
ATOM 8249 C C . ALA B 1 388 ? -4.578 -3.527 -6.816 1 98.06 388 ALA B C 1
ATOM 8251 O O . ALA B 1 388 ? -5.23 -2.848 -6.023 1 98.06 388 ALA B O 1
ATOM 8252 N N . ASN B 1 389 ? -3.307 -3.779 -6.684 1 97.25 389 ASN B N 1
ATOM 8253 C CA . ASN B 1 389 ? -2.572 -3.27 -5.531 1 97.25 389 ASN B CA 1
ATOM 8254 C C . ASN B 1 389 ? -2.57 -1.744 -5.496 1 97.25 389 ASN B C 1
ATOM 8256 O O . ASN B 1 389 ? -2.879 -1.143 -4.465 1 97.25 389 ASN B O 1
ATOM 8260 N N . VAL B 1 390 ? -2.295 -1.161 -6.559 1 97.31 390 VAL B N 1
ATOM 8261 C CA . VAL B 1 390 ? -2.254 0.295 -6.648 1 97.31 390 VAL B CA 1
ATOM 8262 C C . VAL B 1 390 ? -3.664 0.862 -6.496 1 97.31 390 VAL B C 1
ATOM 8264 O O . VAL B 1 390 ? -3.867 1.852 -5.785 1 97.31 390 VAL B O 1
ATOM 8267 N N . GLY B 1 391 ? -4.605 0.227 -7.145 1 98.25 391 GLY B N 1
ATOM 8268 C CA . GLY B 1 391 ? -5.98 0.697 -7.109 1 98.25 391 GLY B CA 1
ATOM 8269 C C . GLY B 1 391 ? -6.594 0.658 -5.723 1 98.25 391 GLY B C 1
ATOM 8270 O O . GLY B 1 391 ? -7.289 1.592 -5.316 1 98.25 391 GLY B O 1
ATOM 8271 N N . MET B 1 392 ? -6.34 -0.392 -4.98 1 98.12 392 MET B N 1
ATOM 8272 C CA . MET B 1 392 ? -6.879 -0.504 -3.629 1 98.12 392 MET B CA 1
ATOM 8273 C C . MET B 1 392 ? -6.32 0.593 -2.729 1 98.12 392 MET B C 1
ATOM 8275 O O . MET B 1 392 ? -7.059 1.186 -1.937 1 98.12 392 MET B O 1
ATOM 8279 N N . GLU B 1 393 ? -5.051 0.874 -2.891 1 97.69 393 GLU B N 1
ATOM 8280 C CA . GLU B 1 393 ? -4.449 1.928 -2.08 1 97.69 393 GLU B CA 1
ATOM 8281 C C . GLU B 1 393 ? -4.988 3.301 -2.471 1 97.69 393 GLU B C 1
ATOM 8283 O O . GLU B 1 393 ? -5.219 4.152 -1.609 1 97.69 393 GLU B O 1
ATOM 8288 N N . GLU B 1 394 ? -5.223 3.514 -3.738 1 97.69 394 GLU B N 1
ATOM 8289 C CA . GLU B 1 394 ? -5.816 4.77 -4.184 1 97.69 394 GLU B CA 1
ATOM 8290 C C . GLU B 1 394 ? -7.227 4.941 -3.631 1 97.69 394 GLU B C 1
ATOM 8292 O O . GLU B 1 394 ? -7.613 6.043 -3.232 1 97.69 394 GLU B O 1
ATOM 8297 N N . CYS B 1 395 ? -7.965 3.855 -3.635 1 98.69 395 CYS B N 1
ATOM 8298 C CA . CYS B 1 395 ? -9.312 3.893 -3.074 1 98.69 395 CYS B CA 1
ATOM 8299 C C . CYS B 1 395 ? -9.273 4.207 -1.584 1 98.69 395 CYS B C 1
ATOM 8301 O O . CYS B 1 395 ? -10.086 4.988 -1.089 1 98.69 395 CYS B O 1
ATOM 8303 N N . ARG B 1 396 ? -8.312 3.605 -0.913 1 98.25 396 ARG B N 1
ATOM 8304 C CA . ARG B 1 396 ? -8.148 3.879 0.512 1 98.25 396 ARG B CA 1
ATOM 8305 C C . ARG B 1 396 ? -7.871 5.359 0.757 1 98.25 396 ARG B C 1
ATOM 8307 O O . ARG B 1 396 ? -8.539 5.992 1.578 1 98.25 396 ARG B O 1
ATOM 8314 N N . MET B 1 397 ? -6.98 5.957 0.026 1 97.25 397 MET B N 1
ATOM 8315 C CA . MET B 1 397 ? -6.605 7.355 0.201 1 97.25 397 MET B CA 1
ATOM 8316 C C . MET B 1 397 ? -7.734 8.281 -0.237 1 97.25 397 MET B C 1
ATOM 8318 O O . MET B 1 397 ? -7.926 9.352 0.341 1 97.25 397 MET B O 1
ATOM 8322 N N . ALA B 1 398 ? -8.523 7.797 -1.199 1 98 398 ALA B N 1
ATOM 8323 C CA . ALA B 1 398 ? -9.656 8.578 -1.68 1 98 398 ALA B CA 1
ATOM 8324 C C . ALA B 1 398 ? -10.711 8.742 -0.588 1 98 398 ALA B C 1
ATOM 8326 O O . ALA B 1 398 ? -11.562 9.641 -0.663 1 98 398 ALA B O 1
ATOM 8327 N N . CYS B 1 399 ? -10.641 7.934 0.415 1 98.12 399 CYS B N 1
ATOM 8328 C CA . CYS B 1 399 ? -11.602 8.008 1.511 1 98.12 399 CYS B CA 1
ATOM 8329 C C . CYS B 1 399 ? -11.062 8.852 2.656 1 98.12 399 CYS B C 1
ATOM 8331 O O . CYS B 1 399 ? -11.688 8.953 3.711 1 98.12 399 CYS B O 1
ATOM 8333 N N . GLY B 1 400 ? -9.898 9.492 2.488 1 96.06 400 GLY B N 1
ATOM 8334 C CA . GLY B 1 400 ? -9.305 10.305 3.541 1 96.06 400 GLY B CA 1
ATOM 8335 C C . GLY B 1 400 ? -8.953 9.5 4.785 1 96.06 400 GLY B C 1
ATOM 8336 O O . GLY B 1 400 ? -8.539 8.352 4.688 1 96.06 400 GLY B O 1
ATOM 8337 N N . GLY B 1 401 ? -9.086 10.141 5.863 1 96.19 401 GLY B N 1
ATOM 8338 C CA . GLY B 1 401 ? -8.789 9.484 7.129 1 96.19 401 GLY B CA 1
ATOM 8339 C C . GLY B 1 401 ? -9.664 8.281 7.395 1 96.19 401 GLY B C 1
ATOM 8340 O O . GLY B 1 401 ? -9.203 7.281 7.949 1 96.19 401 GLY B O 1
ATOM 8341 N N . HIS B 1 402 ? -10.875 8.344 6.934 1 97.88 402 HIS B N 1
ATOM 8342 C CA . HIS B 1 402 ? -11.797 7.25 7.223 1 97.88 402 HIS B CA 1
ATOM 8343 C C . HIS B 1 402 ? -11.398 5.98 6.48 1 97.88 402 HIS B C 1
ATOM 8345 O O . HIS B 1 402 ? -11.703 4.871 6.926 1 97.88 402 HIS B O 1
ATOM 8351 N N . GLY B 1 403 ? -10.703 6.145 5.367 1 98.06 403 GLY B N 1
ATOM 8352 C CA . GLY B 1 403 ? -10.164 4.984 4.676 1 98.06 403 GLY B CA 1
ATOM 8353 C C . GLY B 1 403 ? -9.07 4.281 5.453 1 98.06 403 GLY B C 1
ATOM 8354 O O . GLY B 1 403 ? -8.781 3.105 5.207 1 98.06 403 GLY B O 1
ATOM 8355 N N . TYR B 1 404 ? -8.453 5.008 6.406 1 97.88 404 TYR B N 1
ATOM 8356 C CA . TYR B 1 404 ? -7.359 4.484 7.219 1 97.88 404 TYR B CA 1
ATOM 8357 C C . TYR B 1 404 ? -7.887 3.633 8.367 1 97.88 404 TYR B C 1
ATOM 8359 O O . TYR B 1 404 ? -7.152 2.82 8.93 1 97.88 404 TYR B O 1
ATOM 8367 N N . SER B 1 405 ? -9.172 3.729 8.664 1 98.25 405 SER B N 1
ATOM 8368 C CA . SER B 1 405 ? -9.82 2.918 9.695 1 98.25 405 SER B CA 1
ATOM 8369 C C . SER B 1 405 ? -10.148 1.524 9.172 1 98.25 405 SER B C 1
ATOM 8371 O O . SER B 1 405 ? -10.578 1.368 8.023 1 98.25 405 SER B O 1
ATOM 8373 N N . HIS B 1 406 ? -10.008 0.511 10.031 1 97.88 406 HIS B N 1
ATOM 8374 C CA . HIS B 1 406 ? -10.43 -0.83 9.648 1 97.88 406 HIS B CA 1
ATOM 8375 C C . HIS B 1 406 ? -11.938 -0.89 9.414 1 97.88 406 HIS B C 1
ATOM 8377 O O . HIS B 1 406 ? -12.43 -1.796 8.742 1 97.88 406 HIS B O 1
ATOM 8383 N N . ALA B 1 407 ? -12.664 0.104 9.93 1 98.38 407 ALA B N 1
ATOM 8384 C CA . ALA B 1 407 ? -14.109 0.175 9.703 1 98.38 407 ALA B CA 1
ATOM 8385 C C . ALA B 1 407 ? -14.422 0.305 8.211 1 98.38 407 ALA B C 1
ATOM 8387 O O . ALA B 1 407 ? -15.492 -0.1 7.762 1 98.38 407 ALA B O 1
ATOM 8388 N N . SER B 1 408 ? -13.516 0.823 7.457 1 98.5 408 SER B N 1
ATOM 8389 C CA . SER B 1 408 ? -13.742 1.039 6.031 1 98.5 408 SER B CA 1
ATOM 8390 C C . SER B 1 408 ? -13.68 -0.273 5.258 1 98.5 408 SER B C 1
ATOM 8392 O O . SER B 1 408 ? -14.188 -0.365 4.141 1 98.5 408 SER B O 1
ATOM 8394 N N . GLY B 1 409 ? -13 -1.266 5.824 1 97.94 409 GLY B N 1
ATOM 8395 C CA . GLY B 1 409 ? -12.781 -2.527 5.133 1 97.94 409 GLY B CA 1
ATOM 8396 C C . GLY B 1 409 ? -11.586 -2.49 4.195 1 97.94 409 GLY B C 1
ATOM 8397 O O . GLY B 1 409 ? -11.078 -3.539 3.787 1 97.94 409 GLY B O 1
ATOM 8398 N N . LEU B 1 410 ? -11.031 -1.346 3.855 1 98.5 410 LEU B N 1
ATOM 8399 C CA . LEU B 1 410 ? -10.031 -1.198 2.803 1 98.5 410 LEU B CA 1
ATOM 8400 C C . LEU B 1 410 ? -8.664 -1.661 3.285 1 98.5 410 LEU B C 1
ATOM 8402 O O . LEU B 1 410 ? -7.934 -2.334 2.553 1 98.5 410 LEU B O 1
ATOM 8406 N N . PRO B 1 411 ? -8.25 -1.358 4.602 1 97.88 411 PRO B N 1
ATOM 8407 C CA . PRO B 1 411 ? -6.949 -1.843 5.062 1 97.88 411 PRO B CA 1
ATOM 8408 C C . PRO B 1 411 ? -6.844 -3.365 5.035 1 97.88 411 PRO B C 1
ATOM 8410 O O . PRO B 1 411 ? -5.836 -3.91 4.582 1 97.88 411 PRO B O 1
ATOM 8413 N N . ARG B 1 412 ? -7.875 -4.012 5.488 1 96.75 412 ARG B N 1
ATOM 8414 C CA . ARG B 1 412 ? -7.867 -5.469 5.508 1 96.75 412 ARG B CA 1
ATOM 8415 C C . ARG B 1 412 ? -7.875 -6.035 4.09 1 96.75 412 ARG B C 1
ATOM 8417 O O . ARG B 1 412 ? -7.16 -6.996 3.797 1 96.75 412 ARG B O 1
ATOM 8424 N N . LEU B 1 413 ? -8.711 -5.465 3.246 1 97.44 413 LEU B N 1
ATOM 8425 C CA . LEU B 1 413 ? -8.758 -5.875 1.846 1 97.44 413 LEU B CA 1
ATOM 8426 C C . LEU B 1 413 ? -7.375 -5.754 1.203 1 97.44 413 LEU B C 1
ATOM 8428 O O . LEU B 1 413 ? -6.906 -6.688 0.548 1 97.44 413 LEU B O 1
ATOM 8432 N N . TYR B 1 414 ? -6.691 -4.664 1.431 1 97.81 414 TYR B N 1
ATOM 8433 C CA . TYR B 1 414 ? -5.367 -4.406 0.875 1 97.81 414 TYR B CA 1
ATOM 8434 C C . TYR B 1 414 ? -4.352 -5.418 1.395 1 97.81 414 TYR B C 1
ATOM 8436 O O . TYR B 1 414 ? -3.621 -6.027 0.613 1 97.81 414 TYR B O 1
ATOM 8444 N N . ALA B 1 415 ? -4.293 -5.559 2.689 1 97.44 415 ALA B N 1
ATOM 8445 C CA . ALA B 1 415 ? -3.301 -6.43 3.316 1 97.44 415 ALA B CA 1
ATOM 8446 C C . ALA B 1 415 ? -3.479 -7.879 2.865 1 97.44 415 ALA B C 1
ATOM 8448 O O . ALA B 1 415 ? -2.498 -8.602 2.688 1 97.44 415 ALA B O 1
ATOM 8449 N N . ASN B 1 416 ? -4.715 -8.281 2.625 1 96.69 416 ASN B N 1
ATOM 8450 C CA . ASN B 1 416 ? -4.98 -9.672 2.264 1 96.69 416 ASN B CA 1
ATOM 8451 C C . ASN B 1 416 ? -4.719 -9.93 0.782 1 96.69 416 ASN B C 1
ATOM 8453 O O . ASN B 1 416 ? -4.5 -11.07 0.374 1 96.69 416 ASN B O 1
ATOM 8457 N N . MET B 1 417 ? -4.68 -8.875 -0.015 1 96.19 417 MET B N 1
ATOM 8458 C CA . MET B 1 417 ? -4.645 -9.109 -1.455 1 96.19 417 MET B CA 1
ATOM 8459 C C . MET B 1 417 ? -3.283 -8.742 -2.035 1 96.19 417 MET B C 1
ATOM 8461 O O . MET B 1 417 ? -2.893 -9.258 -3.086 1 96.19 417 MET B O 1
ATOM 8465 N N . THR B 1 418 ? -2.502 -7.934 -1.343 1 95.56 418 THR B N 1
ATOM 8466 C CA . THR B 1 418 ? -1.25 -7.406 -1.876 1 95.56 418 THR B CA 1
ATOM 8467 C C . THR B 1 418 ? -0.251 -8.531 -2.125 1 95.56 418 THR B C 1
ATOM 8469 O O . THR B 1 418 ? 0.608 -8.422 -3.002 1 95.56 418 THR B O 1
ATOM 8472 N N . PRO B 1 419 ? -0.292 -9.664 -1.402 1 95 419 PRO B N 1
ATOM 8473 C CA . PRO B 1 419 ? 0.676 -10.727 -1.688 1 95 419 PRO B CA 1
ATOM 8474 C C . PRO B 1 419 ? 0.466 -11.367 -3.061 1 95 419 PRO B C 1
ATOM 8476 O O . PRO B 1 419 ? 1.336 -12.094 -3.547 1 95 419 PRO B O 1
ATOM 8479 N N . GLY B 1 420 ? -0.677 -11.078 -3.729 1 94.69 420 GLY B N 1
ATOM 8480 C CA . GLY B 1 420 ? -0.9 -11.555 -5.086 1 94.69 420 GLY B CA 1
ATOM 8481 C C . GLY B 1 420 ? 0.186 -11.133 -6.055 1 94.69 420 GLY B C 1
ATOM 8482 O O . GLY B 1 420 ? 0.409 -11.781 -7.074 1 94.69 420 GLY B O 1
ATOM 8483 N N . ALA B 1 421 ? 0.931 -10.125 -5.672 1 95.75 421 ALA B N 1
ATOM 8484 C CA . ALA B 1 421 ? 2.01 -9.617 -6.52 1 95.75 421 ALA B CA 1
ATOM 8485 C C . ALA B 1 421 ? 3.314 -10.359 -6.242 1 95.75 421 ALA B C 1
ATOM 8487 O O . ALA B 1 421 ? 4.281 -10.234 -7 1 95.75 421 ALA B O 1
ATOM 8488 N N . THR B 1 422 ? 3.338 -11.227 -5.188 1 95.25 422 THR B N 1
ATOM 8489 C CA . THR B 1 422 ? 4.617 -11.828 -4.816 1 95.25 422 THR B CA 1
ATOM 8490 C C . THR B 1 422 ? 4.5 -13.344 -4.738 1 95.25 422 THR B C 1
ATOM 8492 O O . THR B 1 422 ? 5.512 -14.055 -4.773 1 95.25 422 THR B O 1
ATOM 8495 N N . TYR B 1 423 ? 3.291 -13.875 -4.539 1 92.88 423 TYR B N 1
ATOM 8496 C CA . TYR B 1 423 ? 3.217 -15.336 -4.504 1 92.88 423 TYR B CA 1
ATOM 8497 C C . TYR B 1 423 ? 2.895 -15.898 -5.883 1 92.88 423 TYR B C 1
ATOM 8499 O O . TYR B 1 423 ? 2.52 -15.156 -6.793 1 92.88 423 TYR B O 1
ATOM 8507 N N . GLU B 1 424 ? 3.158 -17.203 -6.082 1 88.25 424 GLU B N 1
ATOM 8508 C CA . GLU B 1 424 ? 3.02 -17.891 -7.363 1 88.25 424 GLU B CA 1
ATOM 8509 C C . GLU B 1 424 ? 3.904 -17.25 -8.43 1 88.25 424 GLU B C 1
ATOM 8511 O O . GLU B 1 424 ? 3.514 -17.156 -9.594 1 88.25 424 GLU B O 1
ATOM 8516 N N . GLY B 1 425 ? 5.086 -16.812 -8.008 1 88.81 425 GLY B N 1
ATOM 8517 C CA . GLY B 1 425 ? 6.035 -16.078 -8.836 1 88.81 425 GLY B CA 1
ATOM 8518 C C . GLY B 1 425 ? 5.938 -14.578 -8.672 1 88.81 425 GLY B C 1
ATOM 8519 O O . GLY B 1 425 ? 4.891 -13.984 -8.938 1 88.81 425 GLY B O 1
ATOM 8520 N N . GLU B 1 426 ? 7.055 -14.047 -8.188 1 93.69 426 GLU B N 1
ATOM 8521 C CA . GLU B 1 426 ? 7.094 -12.594 -8.07 1 93.69 426 GLU B CA 1
ATOM 8522 C C . GLU B 1 426 ? 6.891 -11.93 -9.43 1 93.69 426 GLU B C 1
ATOM 8524 O O . GLU B 1 426 ? 7.363 -12.43 -10.453 1 93.69 426 GLU B O 1
ATOM 8529 N N . ASN B 1 427 ? 6.164 -10.828 -9.477 1 97.19 427 ASN B N 1
ATOM 8530 C CA . ASN B 1 427 ? 5.617 -10.234 -10.695 1 97.19 427 ASN B CA 1
ATOM 8531 C C . ASN B 1 427 ? 6.715 -9.938 -11.711 1 97.19 427 ASN B C 1
ATOM 8533 O O . ASN B 1 427 ? 6.492 -10.055 -12.914 1 97.19 427 ASN B O 1
ATOM 8537 N N . THR B 1 428 ? 7.883 -9.539 -11.289 1 97.44 428 THR B N 1
ATOM 8538 C CA . THR B 1 428 ? 8.969 -9.266 -12.227 1 97.44 428 THR B CA 1
ATOM 8539 C C . THR B 1 428 ? 9.391 -10.547 -12.945 1 97.44 428 THR B C 1
ATOM 8541 O O . THR B 1 428 ? 9.625 -10.531 -14.156 1 97.44 428 THR B O 1
ATOM 8544 N N . VAL B 1 429 ? 9.461 -11.633 -12.203 1 96.06 429 VAL B N 1
ATOM 8545 C CA . VAL B 1 429 ? 9.828 -12.922 -12.773 1 96.06 429 VAL B CA 1
ATOM 8546 C C . VAL B 1 429 ? 8.75 -13.375 -13.758 1 96.06 429 VAL B C 1
ATOM 8548 O O . VAL B 1 429 ? 9.055 -13.906 -14.828 1 96.06 429 VAL B O 1
ATOM 8551 N N . MET B 1 430 ? 7.516 -13.109 -13.391 1 96.69 430 MET B N 1
ATOM 8552 C CA . MET B 1 430 ? 6.406 -13.477 -14.266 1 96.69 430 MET B CA 1
ATOM 8553 C C . MET B 1 430 ? 6.453 -12.68 -15.57 1 96.69 430 MET B C 1
ATOM 8555 O O . MET B 1 430 ? 6.223 -13.227 -16.641 1 96.69 430 MET B O 1
ATOM 8559 N N . 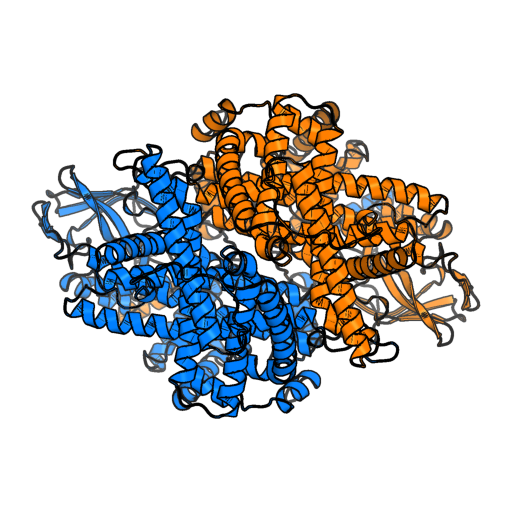MET B 1 431 ? 6.754 -11.43 -15.445 1 98.5 431 MET B N 1
ATOM 8560 C CA . MET B 1 431 ? 6.895 -10.609 -16.641 1 98.5 431 MET B CA 1
ATOM 8561 C C . MET B 1 431 ? 8.047 -11.094 -17.516 1 98.5 431 MET B C 1
ATOM 8563 O O . MET B 1 431 ? 7.953 -11.086 -18.734 1 98.5 431 MET B O 1
ATOM 8567 N N . LEU B 1 432 ? 9.133 -11.516 -16.906 1 97.75 432 LEU B N 1
ATOM 8568 C CA . LEU B 1 432 ? 10.281 -12.008 -17.656 1 97.75 432 LEU B CA 1
ATOM 8569 C C . LEU B 1 432 ? 9.953 -13.32 -18.359 1 97.75 432 LEU B C 1
ATOM 8571 O O . LEU B 1 432 ? 10.469 -13.594 -19.438 1 97.75 432 LEU B O 1
ATOM 8575 N N . GLN B 1 433 ? 9.078 -14.172 -17.734 1 96.19 433 GLN B N 1
ATOM 8576 C CA . GLN B 1 433 ? 8.602 -15.375 -18.406 1 96.19 433 GLN B CA 1
ATOM 8577 C C . GLN B 1 433 ? 7.82 -15.023 -19.672 1 96.19 433 GLN B C 1
ATOM 8579 O O . GLN B 1 433 ? 8 -15.648 -20.719 1 96.19 433 GLN B O 1
ATOM 8584 N N . THR B 1 434 ? 6.988 -14.031 -19.547 1 98.19 434 THR B N 1
ATOM 8585 C CA . THR B 1 434 ? 6.262 -13.547 -20.703 1 98.19 434 THR B CA 1
ATOM 8586 C C . THR B 1 434 ? 7.227 -12.984 -21.75 1 98.19 434 THR B C 1
ATOM 8588 O O . THR B 1 434 ? 7.078 -13.25 -22.953 1 98.19 434 THR B O 1
ATOM 8591 N N . ALA B 1 435 ? 8.211 -12.273 -21.312 1 98.69 435 ALA B N 1
ATOM 8592 C CA . ALA B 1 435 ? 9.188 -11.68 -22.219 1 98.69 435 ALA B CA 1
ATOM 8593 C C . ALA B 1 435 ? 9.938 -12.758 -22.984 1 98.69 435 ALA B C 1
ATOM 8595 O O . ALA B 1 435 ? 10.258 -12.578 -24.172 1 98.69 435 ALA B O 1
ATOM 8596 N N . ARG B 1 436 ? 10.266 -13.867 -22.328 1 97.75 436 ARG B N 1
ATOM 8597 C CA . ARG B 1 436 ? 10.945 -14.969 -23 1 97.75 436 ARG B CA 1
ATOM 8598 C C . ARG B 1 436 ? 10.133 -15.484 -24.188 1 97.75 436 ARG B C 1
ATOM 8600 O O . ARG B 1 436 ? 10.672 -15.727 -25.266 1 97.75 436 ARG B O 1
ATOM 8607 N N . TYR B 1 437 ? 8.844 -15.672 -23.984 1 97.19 437 TYR B N 1
ATOM 8608 C CA . TYR B 1 437 ? 7.953 -16.109 -25.047 1 97.19 437 TYR B CA 1
ATOM 8609 C C . TYR B 1 437 ? 7.875 -15.078 -26.172 1 97.19 437 TYR B C 1
ATOM 8611 O O . TYR B 1 437 ? 7.871 -15.43 -27.344 1 97.19 437 TYR B O 1
ATOM 8619 N N . LEU B 1 438 ? 7.855 -13.781 -25.766 1 98.06 438 LEU B N 1
ATOM 8620 C CA . LEU B 1 438 ? 7.785 -12.703 -26.75 1 98.06 438 LEU B CA 1
ATOM 8621 C C . LEU B 1 438 ? 9.039 -12.672 -27.609 1 98.06 438 LEU B C 1
ATOM 8623 O O . LEU B 1 438 ? 8.953 -12.5 -28.828 1 98.06 438 LEU B O 1
ATOM 8627 N N . MET B 1 439 ? 10.219 -12.812 -27 1 97.38 439 MET B N 1
ATOM 8628 C CA . MET B 1 439 ? 11.469 -12.812 -27.734 1 97.38 439 MET B CA 1
ATOM 8629 C C . MET B 1 439 ? 11.539 -13.992 -28.703 1 97.38 439 MET B C 1
ATOM 8631 O O . MET B 1 439 ? 11.992 -13.859 -29.828 1 97.38 439 MET B O 1
ATOM 8635 N N . LYS B 1 440 ? 11.078 -15.18 -28.219 1 96.5 440 LYS B N 1
ATOM 8636 C CA . LYS B 1 440 ? 11.031 -16.359 -29.078 1 96.5 440 LYS B CA 1
ATOM 8637 C C . LYS B 1 440 ? 10.109 -16.125 -30.266 1 96.5 440 LYS B C 1
ATOM 8639 O O . LYS B 1 440 ? 10.484 -16.422 -31.406 1 96.5 440 LYS B O 1
ATOM 8644 N N . SER B 1 441 ? 8.953 -15.641 -30 1 96.19 441 SER B N 1
ATOM 8645 C CA . SER B 1 441 ? 7.973 -15.383 -31.047 1 96.19 441 SER B CA 1
ATOM 8646 C C . SER B 1 441 ? 8.477 -14.32 -32.031 1 96.19 441 SER B C 1
ATOM 8648 O O . SER B 1 441 ? 8.289 -14.453 -33.219 1 96.19 441 SER B O 1
ATOM 8650 N N . TYR B 1 442 ? 9.016 -13.289 -31.484 1 95.38 442 TYR B N 1
ATOM 8651 C CA . TYR B 1 442 ? 9.57 -12.219 -32.312 1 95.38 442 TYR B CA 1
ATOM 8652 C C . TYR B 1 442 ? 10.625 -12.766 -33.25 1 95.38 442 TYR B C 1
ATOM 8654 O O . TYR B 1 442 ? 10.625 -12.445 -34.469 1 95.38 442 TYR B O 1
ATOM 8662 N N . ASN B 1 443 ? 11.516 -13.594 -32.781 1 94.31 443 ASN B N 1
ATOM 8663 C CA . ASN B 1 443 ? 12.555 -14.211 -33.625 1 94.31 443 ASN B CA 1
ATOM 8664 C C . ASN B 1 443 ? 11.953 -15.125 -34.688 1 94.31 443 ASN B C 1
ATOM 8666 O O . ASN B 1 443 ? 12.453 -15.188 -35.812 1 94.31 443 ASN B O 1
ATOM 8670 N N . GLN B 1 444 ? 10.922 -15.828 -34.312 1 94.44 444 GLN B N 1
ATOM 8671 C CA . GLN B 1 444 ? 10.227 -16.672 -35.281 1 94.44 444 GLN B CA 1
ATOM 8672 C C . GLN B 1 444 ? 9.625 -15.828 -36.406 1 94.44 444 GLN B C 1
ATOM 8674 O O . GLN B 1 444 ? 9.664 -16.234 -37.562 1 94.44 444 GLN B O 1
ATOM 8679 N N . SER B 1 445 ? 9.102 -14.75 -36 1 94.12 445 SER B N 1
ATOM 8680 C CA . SER B 1 445 ? 8.508 -13.859 -37 1 94.12 445 SER B CA 1
ATOM 8681 C C . SER B 1 445 ? 9.562 -13.328 -37.969 1 94.12 445 SER B C 1
ATOM 8683 O O . SER B 1 445 ? 9.297 -13.156 -39.156 1 94.12 445 SER B O 1
ATOM 8685 N N . LEU B 1 446 ? 10.719 -13.031 -37.531 1 91.5 446 LEU B N 1
ATOM 8686 C CA . LEU B 1 446 ? 11.812 -12.555 -38.344 1 91.5 446 LEU B CA 1
ATOM 8687 C C . LEU B 1 446 ? 12.227 -13.617 -39.375 1 91.5 446 LEU B C 1
ATOM 8689 O O . LEU B 1 446 ? 12.742 -13.289 -40.438 1 91.5 446 LEU B O 1
ATOM 8693 N N . GLN B 1 447 ? 11.961 -14.844 -39.062 1 92.62 447 GLN B N 1
ATOM 8694 C CA . GLN B 1 447 ? 12.289 -15.953 -39.938 1 92.62 447 GLN B CA 1
ATOM 8695 C C . GLN B 1 447 ? 11.141 -16.219 -40.938 1 92.62 447 GLN B C 1
ATOM 8697 O O . GLN B 1 447 ? 11.203 -17.172 -41.719 1 92.62 447 GLN B O 1
ATOM 8702 N N . GLY B 1 448 ? 10.086 -15.516 -40.812 1 89.56 448 GLY B N 1
ATOM 8703 C CA . GLY B 1 448 ? 9 -15.594 -41.781 1 89.56 448 GLY B CA 1
ATOM 8704 C C . GLY B 1 448 ? 7.832 -16.438 -41.312 1 89.56 448 GLY B C 1
ATOM 8705 O O . GLY B 1 448 ? 6.871 -16.656 -42.031 1 89.56 448 GLY B O 1
ATOM 8706 N N . GLU B 1 449 ? 7.875 -16.844 -40.062 1 91.19 449 GLU B N 1
ATOM 8707 C CA . GLU B 1 449 ? 6.785 -17.656 -39.531 1 91.19 449 GLU B CA 1
ATOM 8708 C C . GLU B 1 449 ? 5.578 -16.797 -39.156 1 91.19 449 GLU B C 1
ATOM 8710 O O . GLU B 1 449 ? 5.738 -15.68 -38.656 1 91.19 449 GLU B O 1
ATOM 8715 N N . LYS B 1 450 ? 4.457 -17.328 -39.469 1 90.19 450 LYS B N 1
ATOM 8716 C CA . LYS B 1 450 ? 3.227 -16.656 -39.062 1 90.19 450 LYS B CA 1
ATOM 8717 C C . LYS B 1 450 ? 2.852 -17.031 -37.625 1 90.19 450 LYS B C 1
ATOM 8719 O O . LYS B 1 450 ? 2.725 -18.203 -37.312 1 90.19 450 LYS B O 1
ATOM 8724 N N . LEU B 1 451 ? 2.738 -16 -36.812 1 92.25 451 LEU B N 1
ATOM 8725 C CA . LEU B 1 451 ? 2.402 -16.203 -35.406 1 92.25 451 LEU B CA 1
ATOM 8726 C C . LEU B 1 451 ? 0.891 -16.188 -35.219 1 92.25 451 LEU B C 1
ATOM 8728 O O . LEU B 1 451 ? 0.153 -15.648 -36.031 1 92.25 451 LEU B O 1
ATOM 8732 N N . ALA B 1 452 ? 0.4 -16.828 -34.25 1 88.69 452 ALA B N 1
ATOM 8733 C CA . ALA B 1 452 ? -1.021 -16.906 -33.938 1 88.69 452 ALA B CA 1
ATOM 8734 C C . ALA B 1 452 ? -1.269 -16.547 -32.469 1 88.69 452 ALA B C 1
ATOM 8736 O O . ALA B 1 452 ? -0.327 -16.25 -31.734 1 88.69 452 ALA B O 1
ATOM 8737 N N . GLY B 1 453 ? -2.535 -16.344 -32.156 1 90.31 453 GLY B N 1
ATOM 8738 C CA . GLY B 1 453 ? -2.906 -16.109 -30.781 1 90.31 453 GLY B CA 1
ATOM 8739 C C . GLY B 1 453 ? -2.584 -14.703 -30.297 1 90.31 453 GLY B C 1
ATOM 8740 O O . GLY B 1 453 ? -2.775 -13.734 -31.031 1 90.31 453 GLY B O 1
ATOM 8741 N N . SER B 1 454 ? -2.105 -14.641 -29.094 1 92.56 454 SER B N 1
ATOM 8742 C CA . SER B 1 454 ? -1.917 -13.352 -28.438 1 92.56 454 SER B CA 1
ATOM 8743 C C . SER B 1 454 ? -0.718 -12.602 -29.016 1 92.56 454 SER B C 1
ATOM 8745 O O . SER B 1 454 ? -0.587 -11.391 -28.844 1 92.56 454 SER B O 1
ATOM 8747 N N . VAL B 1 455 ? 0.213 -13.273 -29.766 1 95.56 455 VAL B N 1
ATOM 8748 C CA . VAL B 1 455 ? 1.433 -12.656 -30.281 1 95.56 455 VAL B CA 1
ATOM 8749 C C . VAL B 1 455 ? 1.319 -12.461 -31.797 1 95.56 455 VAL B C 1
ATOM 8751 O O . VAL B 1 455 ? 2.299 -12.102 -32.438 1 95.56 455 VAL B O 1
ATOM 8754 N N . ALA B 1 456 ? 0.154 -12.688 -32.375 1 94.38 456 ALA B N 1
ATOM 8755 C CA . ALA B 1 456 ? -0.057 -12.578 -33.812 1 94.38 456 ALA B CA 1
ATOM 8756 C C . ALA B 1 456 ? 0.367 -11.203 -34.344 1 94.38 456 ALA B C 1
ATOM 8758 O O . ALA B 1 456 ? 0.858 -11.078 -35.469 1 94.38 456 ALA B O 1
ATOM 8759 N N . TYR B 1 457 ? 0.24 -10.18 -33.5 1 93.5 457 TYR B N 1
ATOM 8760 C CA . TYR B 1 457 ? 0.503 -8.805 -33.906 1 93.5 457 TYR B CA 1
ATOM 8761 C C . TYR B 1 457 ? 1.992 -8.578 -34.125 1 93.5 457 TYR B C 1
ATOM 8763 O O . TYR B 1 457 ? 2.389 -7.57 -34.719 1 93.5 457 TYR B O 1
ATOM 8771 N N . LEU B 1 458 ? 2.846 -9.445 -33.688 1 94.5 458 LEU B N 1
ATOM 8772 C CA . LEU B 1 458 ? 4.293 -9.312 -33.844 1 94.5 458 LEU B CA 1
ATOM 8773 C C . LEU B 1 458 ? 4.73 -9.734 -35.25 1 94.5 458 LEU B C 1
ATOM 8775 O O . LEU B 1 458 ? 5.875 -9.508 -35.625 1 94.5 458 LEU B O 1
ATOM 8779 N N . SER B 1 459 ? 3.748 -10.375 -35.938 1 88.56 459 SER B N 1
ATOM 8780 C CA . SER B 1 459 ? 4.098 -10.805 -37.281 1 88.56 459 SER B CA 1
ATOM 8781 C C . SER B 1 459 ? 4.375 -9.609 -38.188 1 88.56 459 SER B C 1
ATOM 8783 O O . SER B 1 459 ? 3.537 -8.719 -38.344 1 88.56 459 SER B O 1
ATOM 8785 N N . GLY B 1 460 ? 5.418 -9.594 -38.844 1 69.62 460 GLY B N 1
ATOM 8786 C CA . GLY B 1 460 ? 5.746 -8.57 -39.844 1 69.62 460 GLY B CA 1
ATOM 8787 C C . GLY B 1 460 ? 5.961 -7.203 -39.219 1 69.62 460 GLY B C 1
ATOM 8788 O O . GLY B 1 460 ? 5.652 -6.184 -39.844 1 69.62 460 GLY B O 1
ATOM 8789 N N . VAL B 1 461 ? 6.234 -7.117 -37.938 1 63.06 461 VAL B N 1
ATOM 8790 C CA . VAL B 1 461 ? 6.375 -5.867 -37.188 1 63.06 461 VAL B CA 1
ATOM 8791 C C . VAL B 1 461 ? 7.32 -4.93 -37.938 1 63.06 461 VAL B C 1
ATOM 8793 O O . VAL B 1 461 ? 8.484 -5.266 -38.188 1 63.06 461 VAL B O 1
ATOM 8796 N N . GLN B 1 462 ? 6.766 -4.184 -38.875 1 59.19 462 GLN B N 1
ATOM 8797 C CA . GLN B 1 462 ? 7.523 -3.037 -39.375 1 59.19 462 GLN B CA 1
ATOM 8798 C C . GLN B 1 462 ? 7.188 -1.773 -38.594 1 59.19 462 GLN B C 1
ATOM 8800 O O . GLN B 1 462 ? 6.016 -1.498 -38.312 1 59.19 462 GLN B O 1
ATOM 8805 N N . PRO B 1 463 ? 8.164 -1.289 -37.812 1 52.59 463 PRO B N 1
ATOM 8806 C CA . PRO B 1 463 ? 7.848 -0.05 -37.094 1 52.59 463 PRO B CA 1
ATOM 8807 C C . PRO B 1 463 ? 7.02 0.92 -37.938 1 52.59 463 PRO B C 1
ATOM 8809 O O . PRO B 1 463 ? 7.301 1.119 -39.125 1 52.59 463 PRO B O 1
ATOM 8812 N N . VAL B 1 464 ? 5.738 0.814 -37.844 1 54.84 464 VAL B N 1
ATOM 8813 C CA . VAL B 1 464 ? 4.875 1.704 -38.594 1 54.84 464 VAL B CA 1
ATOM 8814 C C . VAL B 1 464 ? 5.211 3.158 -38.281 1 54.84 464 VAL B C 1
ATOM 8816 O O . VAL B 1 464 ? 5.273 3.545 -37.125 1 54.84 464 VAL B O 1
ATOM 8819 N N . PRO B 1 465 ? 5.742 3.867 -39.156 1 48.81 465 PRO B N 1
ATOM 8820 C CA . PRO B 1 465 ? 5.965 5.309 -39.031 1 48.81 465 PRO B CA 1
ATOM 8821 C C . PRO B 1 465 ? 4.77 6.027 -38.406 1 48.81 465 PRO B C 1
ATOM 8823 O O . PRO B 1 465 ? 3.623 5.605 -38.594 1 48.81 465 PRO B O 1
ATOM 8826 N N . ALA B 1 466 ? 4.969 6.855 -37.344 1 48.5 466 ALA B N 1
ATOM 8827 C CA . ALA B 1 466 ? 4.387 7.852 -36.438 1 48.5 466 ALA B CA 1
ATOM 8828 C C . ALA B 1 466 ? 3.197 8.555 -37.094 1 48.5 466 ALA B C 1
ATOM 8830 O O . ALA B 1 466 ? 2.15 8.719 -36.469 1 48.5 466 ALA B O 1
ATOM 8831 N N . ALA B 1 467 ? 3.244 9.234 -38.188 1 50.38 467 ALA B N 1
ATOM 8832 C CA . ALA B 1 467 ? 3.088 10.68 -38.062 1 50.38 467 ALA B CA 1
ATOM 8833 C C . ALA B 1 467 ? 1.612 11.07 -38.031 1 50.38 467 ALA B C 1
ATOM 8835 O O . ALA B 1 467 ? 1.126 11.617 -37.031 1 50.38 467 ALA B O 1
ATOM 8836 N N . GLY B 1 468 ? 1.033 11.758 -39.219 1 52.44 468 GLY B N 1
ATOM 8837 C CA . GLY B 1 468 ? 0.35 13.016 -39.469 1 52.44 468 GLY B CA 1
ATOM 8838 C C . GLY B 1 468 ? -1.161 12.891 -39.438 1 52.44 468 GLY B C 1
ATOM 8839 O O . GLY B 1 468 ? -1.873 13.758 -39.938 1 52.44 468 GLY B O 1
ATOM 8840 N N . ARG B 1 469 ? -1.716 11.742 -38.969 1 60.78 469 ARG B N 1
ATOM 8841 C CA . ARG B 1 469 ? -3.158 11.703 -39.219 1 60.78 469 ARG B CA 1
ATOM 8842 C C . ARG B 1 469 ? -3.92 12.047 -37.938 1 60.78 469 ARG B C 1
ATOM 8844 O O . ARG B 1 469 ? -3.475 11.727 -36.812 1 60.78 469 ARG B O 1
ATOM 8851 N N . THR B 1 470 ? -4.836 12.852 -38.094 1 66.12 470 THR B N 1
ATOM 8852 C CA . THR B 1 470 ? -5.816 13.109 -37.062 1 66.12 470 THR B CA 1
ATOM 8853 C C . THR B 1 470 ? -6.531 11.82 -36.656 1 66.12 470 THR B C 1
ATOM 8855 O O . THR B 1 470 ? -7.008 11.07 -37.5 1 66.12 470 THR B O 1
ATOM 8858 N N . ARG B 1 471 ? -6.477 11.43 -35.344 1 83.94 471 ARG B N 1
ATOM 8859 C CA . ARG B 1 471 ? -7.094 10.203 -34.844 1 83.94 471 ARG B CA 1
ATOM 8860 C C . ARG B 1 471 ? -8.273 10.516 -33.938 1 83.94 471 ARG B C 1
ATOM 8862 O O . ARG B 1 471 ? -8.219 11.469 -33.156 1 83.94 471 ARG B O 1
ATOM 8869 N N . ASN B 1 472 ? -9.344 9.789 -34.188 1 90.69 472 ASN B N 1
ATOM 8870 C CA . ASN B 1 472 ? -10.438 9.812 -33.219 1 90.69 472 ASN B CA 1
ATOM 8871 C C . ASN B 1 472 ? -10.117 8.969 -32 1 90.69 472 ASN B C 1
ATOM 8873 O O . ASN B 1 472 ? -10.328 7.754 -32 1 90.69 472 ASN B O 1
ATOM 8877 N N . MET B 1 473 ? -9.703 9.625 -30.938 1 93.88 473 MET B N 1
ATOM 8878 C CA . MET B 1 473 ? -9.195 8.953 -29.75 1 93.88 473 MET B CA 1
ATOM 8879 C C . MET B 1 473 ? -10.336 8.305 -28.969 1 93.88 473 MET B C 1
ATOM 8881 O O . MET B 1 473 ? -10.109 7.699 -27.922 1 93.88 473 MET B O 1
ATOM 8885 N N . LEU B 1 474 ? -11.555 8.352 -29.469 1 96.38 474 LEU B N 1
ATOM 8886 C CA . LEU B 1 474 ? -12.656 7.656 -28.828 1 96.38 474 LEU B CA 1
ATOM 8887 C C . LEU B 1 474 ? -12.969 6.348 -29.547 1 96.38 474 LEU B C 1
ATOM 8889 O O . LEU B 1 474 ? -13.711 5.512 -29.016 1 96.38 474 LEU B O 1
ATOM 8893 N N . ASP B 1 475 ? -12.438 6.219 -30.719 1 96.12 475 ASP B N 1
ATOM 8894 C CA . ASP B 1 475 ? -12.648 4.988 -31.469 1 96.12 475 ASP B CA 1
ATOM 8895 C C . ASP B 1 475 ? -11.867 3.826 -30.859 1 96.12 475 ASP B C 1
ATOM 8897 O O . ASP B 1 475 ? -10.641 3.883 -30.766 1 96.12 475 ASP B O 1
ATOM 8901 N N . LEU B 1 476 ? -12.539 2.744 -30.531 1 97.06 476 LEU B N 1
ATOM 8902 C CA . LEU B 1 476 ? -11.906 1.622 -29.859 1 97.06 476 LEU B CA 1
ATOM 8903 C C . LEU B 1 476 ? -10.883 0.948 -30.766 1 97.06 476 LEU B C 1
ATOM 8905 O O . LEU B 1 476 ? -9.859 0.442 -30.297 1 97.06 476 LEU B O 1
ATOM 8909 N N . GLY B 1 477 ? -11.164 0.869 -32.062 1 95.19 477 GLY B N 1
ATOM 8910 C CA . GLY B 1 477 ? -10.188 0.33 -33 1 95.19 477 GLY B CA 1
ATOM 8911 C C . GLY B 1 477 ? -8.891 1.112 -33.031 1 95.19 477 GLY B C 1
ATOM 8912 O O . GLY B 1 477 ? -7.809 0.525 -33.062 1 95.19 477 GLY B O 1
ATOM 8913 N N . VAL B 1 478 ? -9.023 2.457 -33.031 1 94.5 478 VAL B N 1
ATOM 8914 C CA . VAL B 1 478 ? -7.867 3.346 -33 1 94.5 478 VAL B CA 1
ATOM 8915 C C . VAL B 1 478 ? -7.07 3.135 -31.719 1 94.5 478 VAL B C 1
ATOM 8917 O O . VAL B 1 478 ? -5.84 3.064 -31.75 1 94.5 478 VAL B O 1
ATOM 8920 N N . LEU B 1 479 ? -7.773 3.035 -30.594 1 96.69 479 LEU B N 1
ATOM 8921 C CA . LEU B 1 479 ? -7.121 2.818 -29.312 1 96.69 479 LEU B CA 1
ATOM 8922 C C . LEU B 1 479 ? -6.402 1.474 -29.281 1 96.69 479 LEU B C 1
ATOM 8924 O O . LEU B 1 479 ? -5.246 1.39 -28.859 1 96.69 479 LEU B O 1
ATOM 8928 N N . CYS B 1 480 ? -7.047 0.41 -29.766 1 96.5 480 CYS B N 1
ATOM 8929 C CA . CYS B 1 480 ? -6.43 -0.912 -29.812 1 96.5 480 CYS B CA 1
ATOM 8930 C C . CYS B 1 480 ? -5.188 -0.902 -30.688 1 96.5 480 CYS B C 1
ATOM 8932 O O . CYS B 1 480 ? -4.176 -1.517 -30.344 1 96.5 480 CYS B O 1
ATOM 8934 N N . ASP B 1 481 ? -5.27 -0.177 -31.781 1 94.31 481 ASP B N 1
ATOM 8935 C CA . ASP B 1 481 ? -4.141 -0.098 -32.688 1 94.31 481 ASP B CA 1
ATOM 8936 C C . ASP B 1 481 ? -2.955 0.617 -32.062 1 94.31 481 ASP B C 1
ATOM 8938 O O . ASP B 1 481 ? -1.801 0.252 -32.281 1 94.31 481 ASP B O 1
ATOM 8942 N N . ALA B 1 482 ? -3.256 1.694 -31.281 1 95.25 482 ALA B N 1
ATOM 8943 C CA . ALA B 1 482 ? -2.195 2.404 -30.578 1 95.25 482 ALA B CA 1
ATOM 8944 C C . ALA B 1 482 ? -1.487 1.482 -29.578 1 95.25 482 ALA B C 1
ATOM 8946 O O . ALA B 1 482 ? -0.257 1.481 -29.5 1 95.25 482 ALA B O 1
ATOM 8947 N N . TYR B 1 483 ? -2.229 0.7 -28.859 1 97 483 TYR B N 1
ATOM 8948 C CA . TYR B 1 483 ? -1.649 -0.23 -27.906 1 97 483 TYR B CA 1
ATOM 8949 C C . TYR B 1 483 ? -0.875 -1.336 -28.609 1 97 483 TYR B C 1
ATOM 8951 O O . TYR B 1 483 ? 0.171 -1.776 -28.125 1 97 483 TYR B O 1
ATOM 8959 N N . ARG B 1 484 ? -1.438 -1.791 -29.734 1 96.06 484 ARG B N 1
ATOM 8960 C CA . ARG B 1 484 ? -0.761 -2.797 -30.547 1 96.06 484 ARG B CA 1
ATOM 8961 C C . ARG B 1 484 ? 0.605 -2.299 -31 1 96.06 484 ARG B C 1
ATOM 8963 O O . ARG B 1 484 ? 1.6 -3.021 -30.906 1 96.06 484 ARG B O 1
ATOM 8970 N N . HIS B 1 485 ? 0.593 -1.098 -31.5 1 94.69 485 HIS B N 1
ATOM 8971 C CA . HIS B 1 485 ? 1.841 -0.496 -31.953 1 94.69 485 HIS B CA 1
ATOM 8972 C C . HIS B 1 485 ? 2.852 -0.39 -30.828 1 94.69 485 HIS B C 1
ATOM 8974 O O . HIS B 1 485 ? 4.023 -0.727 -31 1 94.69 485 HIS B O 1
ATOM 8980 N N . ARG B 1 486 ? 2.402 0.134 -29.688 1 96.31 486 ARG B N 1
ATOM 8981 C CA . ARG B 1 486 ? 3.273 0.278 -28.516 1 96.31 486 ARG B CA 1
ATOM 8982 C C . ARG B 1 486 ? 3.891 -1.061 -28.125 1 96.31 486 ARG B C 1
ATOM 8984 O O . ARG B 1 486 ? 5.098 -1.15 -27.891 1 96.31 486 ARG B O 1
ATOM 8991 N N . ALA B 1 487 ? 3.049 -2.111 -28.031 1 97.31 487 ALA B N 1
ATOM 8992 C CA . ALA B 1 487 ? 3.523 -3.434 -27.641 1 97.31 487 ALA B CA 1
ATOM 8993 C C . ALA B 1 487 ? 4.555 -3.967 -28.641 1 97.31 487 ALA B C 1
ATOM 8995 O O . ALA B 1 487 ? 5.621 -4.441 -28.234 1 97.31 487 ALA B O 1
ATOM 8996 N N . ALA B 1 488 ? 4.234 -3.855 -29.922 1 96.12 488 ALA B N 1
ATOM 8997 C CA . ALA B 1 488 ? 5.137 -4.352 -30.953 1 96.12 488 ALA B CA 1
ATOM 8998 C C . ALA B 1 488 ? 6.473 -3.617 -30.922 1 96.12 488 ALA B C 1
ATOM 9000 O O . ALA B 1 488 ? 7.531 -4.238 -31.016 1 96.12 488 ALA B O 1
ATOM 9001 N N . ARG B 1 489 ? 6.395 -2.342 -30.797 1 94.88 489 ARG B N 1
ATOM 9002 C CA . ARG B 1 489 ? 7.598 -1.518 -30.797 1 94.88 489 ARG B CA 1
ATOM 9003 C C . ARG B 1 489 ? 8.477 -1.846 -29.594 1 94.88 489 ARG B C 1
ATOM 9005 O O . ARG B 1 489 ? 9.695 -1.958 -29.719 1 94.88 489 ARG B O 1
ATOM 9012 N N . LEU B 1 490 ? 7.902 -1.936 -28.438 1 96.81 490 LEU B N 1
ATOM 9013 C CA . LEU B 1 490 ? 8.672 -2.178 -27.219 1 96.81 490 LEU B CA 1
ATOM 9014 C C . LEU B 1 490 ? 9.266 -3.584 -27.219 1 96.81 490 LEU B C 1
ATOM 9016 O O . LEU B 1 490 ? 10.359 -3.801 -26.703 1 96.81 490 LEU B O 1
ATOM 9020 N N . VAL B 1 491 ? 8.555 -4.559 -27.828 1 97.38 491 VAL B N 1
ATOM 9021 C CA . VAL B 1 491 ? 9.125 -5.891 -28 1 97.38 491 VAL B CA 1
ATOM 9022 C C . VAL B 1 491 ? 10.344 -5.812 -28.922 1 97.38 491 VAL B C 1
ATOM 9024 O O . VAL B 1 491 ? 11.383 -6.402 -28.641 1 97.38 491 VAL B O 1
ATOM 9027 N N . HIS B 1 492 ? 10.195 -5.066 -30.016 1 95.38 492 HIS B N 1
ATOM 9028 C CA . HIS B 1 492 ? 11.305 -4.863 -30.938 1 95.38 492 HIS B CA 1
ATOM 9029 C C . HIS B 1 492 ? 12.492 -4.207 -30.25 1 95.38 492 HIS B C 1
ATOM 9031 O O . HIS B 1 492 ? 13.625 -4.652 -30.391 1 95.38 492 HIS B O 1
ATOM 9037 N N . GLU B 1 493 ? 12.195 -3.18 -29.484 1 95.25 493 GLU B N 1
ATOM 9038 C CA . GLU B 1 493 ? 13.258 -2.457 -28.781 1 95.25 493 GLU B CA 1
ATOM 9039 C C . GLU B 1 493 ? 13.977 -3.357 -27.781 1 95.25 493 GLU B C 1
ATOM 9041 O O . GLU B 1 493 ? 15.195 -3.264 -27.609 1 95.25 493 GLU B O 1
ATOM 9046 N N . ALA B 1 494 ? 13.242 -4.176 -27.078 1 97.12 494 ALA B N 1
ATOM 9047 C CA . ALA B 1 494 ? 13.852 -5.117 -26.141 1 97.12 494 ALA B CA 1
ATOM 9048 C C . ALA B 1 494 ? 14.742 -6.117 -26.859 1 97.12 494 ALA B C 1
ATOM 9050 O O . ALA B 1 494 ? 15.828 -6.453 -26.391 1 97.12 494 ALA B O 1
ATOM 9051 N N . ALA B 1 495 ? 14.281 -6.578 -28.031 1 96.44 495 ALA B N 1
ATOM 9052 C CA . ALA B 1 495 ? 15.07 -7.508 -28.828 1 96.44 495 ALA B CA 1
ATOM 9053 C C . ALA B 1 495 ? 16.359 -6.863 -29.312 1 96.44 495 ALA B C 1
ATOM 9055 O O . ALA B 1 495 ? 17.422 -7.496 -29.297 1 96.44 495 ALA B O 1
ATOM 9056 N N . VAL B 1 496 ? 16.266 -5.637 -29.766 1 95 496 VAL B N 1
ATOM 9057 C CA . VAL B 1 496 ? 17.438 -4.898 -30.219 1 95 496 VAL B CA 1
ATOM 9058 C C . VAL B 1 496 ? 18.422 -4.711 -29.078 1 95 496 VAL B C 1
ATOM 9060 O O . VAL B 1 496 ? 19.625 -4.879 -29.25 1 95 496 VAL B O 1
ATOM 9063 N N . GLN B 1 497 ? 17.875 -4.34 -27.891 1 96.38 497 GLN B N 1
ATOM 9064 C CA . GLN B 1 497 ? 18.734 -4.164 -26.734 1 96.38 497 GLN B CA 1
ATOM 9065 C C . GLN B 1 497 ? 19.453 -5.465 -26.375 1 96.38 497 GLN B C 1
ATOM 9067 O O . GLN B 1 497 ? 20.641 -5.461 -26.047 1 96.38 497 GLN B O 1
ATOM 9072 N N . LEU B 1 498 ? 18.75 -6.566 -26.422 1 97 498 LEU B N 1
ATOM 9073 C CA . LEU B 1 498 ? 19.328 -7.879 -26.141 1 97 498 LEU B CA 1
ATOM 9074 C C . LEU B 1 498 ? 20.453 -8.195 -27.125 1 97 498 LEU B C 1
ATOM 9076 O O . LEU B 1 498 ? 21.516 -8.656 -26.734 1 97 498 LEU B O 1
ATOM 9080 N N . ARG B 1 499 ? 20.219 -7.902 -28.375 1 96.06 499 ARG B N 1
ATOM 9081 C CA . ARG B 1 499 ? 21.219 -8.117 -29.406 1 96.06 499 ARG B CA 1
ATOM 9082 C C . ARG B 1 499 ? 22.438 -7.238 -29.188 1 96.06 499 ARG B C 1
ATOM 9084 O O . ARG B 1 499 ? 23.578 -7.684 -29.359 1 96.06 499 ARG B O 1
ATOM 9091 N N . ASN B 1 500 ? 22.141 -5.98 -28.828 1 96.5 500 ASN B N 1
ATOM 9092 C CA . ASN B 1 500 ? 23.25 -5.055 -28.578 1 96.5 500 ASN B CA 1
ATOM 9093 C C . ASN B 1 500 ? 24.125 -5.543 -27.422 1 96.5 500 ASN B C 1
ATOM 9095 O O . ASN B 1 500 ? 25.344 -5.43 -27.484 1 96.5 500 ASN B O 1
ATOM 9099 N N . GLU B 1 501 ? 23.547 -6.078 -26.406 1 97 501 GLU B N 1
ATOM 9100 C CA . GLU B 1 501 ? 24.297 -6.598 -25.266 1 97 501 GLU B CA 1
ATOM 9101 C C . GLU B 1 501 ? 25.156 -7.797 -25.672 1 97 501 GLU B C 1
ATOM 9103 O O . GLU B 1 501 ? 26.297 -7.938 -25.219 1 97 501 GLU B O 1
ATOM 9108 N N . ARG B 1 502 ? 24.625 -8.586 -26.516 1 96.88 502 ARG B N 1
ATOM 9109 C CA . ARG B 1 502 ? 25.359 -9.734 -27.016 1 96.88 502 ARG B CA 1
ATOM 9110 C C . ARG B 1 502 ? 26.531 -9.289 -27.891 1 96.88 502 ARG B C 1
ATOM 9112 O O . ARG B 1 502 ? 27.641 -9.836 -27.797 1 96.88 502 ARG B O 1
ATOM 9119 N N . GLN B 1 503 ? 26.281 -8.375 -28.672 1 97.19 503 GLN B N 1
ATOM 9120 C CA . GLN B 1 503 ? 27.312 -7.855 -29.562 1 97.19 503 GLN B CA 1
ATOM 9121 C C . GLN B 1 503 ? 28.422 -7.152 -28.781 1 97.19 503 GLN B C 1
ATOM 9123 O O . GLN B 1 503 ? 29.562 -7.109 -29.219 1 97.19 503 GLN B O 1
ATOM 9128 N N . ALA B 1 504 ? 28.047 -6.629 -27.688 1 96.25 504 ALA B N 1
ATOM 9129 C CA . ALA B 1 504 ? 29.016 -5.98 -26.812 1 96.25 504 ALA B CA 1
ATOM 9130 C C . ALA B 1 504 ? 29.859 -7.012 -26.078 1 96.25 504 ALA B C 1
ATOM 9132 O O . ALA B 1 504 ? 30.75 -6.656 -25.281 1 96.25 504 ALA B O 1
ATOM 9133 N N . GLY B 1 505 ? 29.578 -8.297 -26.219 1 96.44 505 GLY B N 1
ATOM 9134 C CA . GLY B 1 505 ? 30.469 -9.336 -25.703 1 96.44 505 GLY B CA 1
ATOM 9135 C C . GLY B 1 505 ? 29.859 -10.125 -24.562 1 96.44 505 GLY B C 1
ATOM 9136 O O . GLY B 1 505 ? 30.484 -11.07 -24.062 1 96.44 505 GLY B O 1
ATOM 9137 N N . LYS B 1 506 ? 28.641 -9.82 -24.188 1 96.19 506 LYS B N 1
ATOM 9138 C CA . LYS B 1 506 ? 28.016 -10.555 -23.094 1 96.19 506 LYS B CA 1
ATOM 9139 C C . LYS B 1 506 ? 27.469 -11.891 -23.578 1 96.19 506 LYS B C 1
ATOM 9141 O O . LYS B 1 506 ? 26.953 -11.984 -24.703 1 96.19 506 LYS B O 1
ATOM 9146 N N . ASP B 1 507 ? 27.625 -12.883 -22.703 1 95.31 507 ASP B N 1
ATOM 9147 C CA . ASP B 1 507 ? 26.953 -14.133 -23.016 1 95.31 507 ASP B CA 1
ATOM 9148 C C . ASP B 1 507 ? 25.438 -14.016 -22.812 1 95.31 507 ASP B C 1
ATOM 9150 O O . ASP B 1 507 ? 24.953 -12.984 -22.328 1 95.31 507 ASP B O 1
ATOM 9154 N N . GLN B 1 508 ? 24.688 -14.977 -23.156 1 94.38 508 GLN B N 1
ATOM 9155 C CA . GLN B 1 508 ? 23.234 -14.906 -23.25 1 94.38 508 GLN B CA 1
ATOM 9156 C C . GLN B 1 508 ? 22.609 -14.586 -21.891 1 94.38 508 GLN B C 1
ATOM 9158 O O . GLN B 1 508 ? 21.766 -13.688 -21.781 1 94.38 508 GLN B O 1
ATOM 9163 N N . PRO B 1 509 ? 23.031 -15.273 -20.75 1 95 509 PRO B N 1
ATOM 9164 C CA . PRO B 1 509 ? 22.422 -14.953 -19.469 1 95 509 PRO B CA 1
ATOM 9165 C C . PRO B 1 509 ? 22.703 -13.516 -19.016 1 95 509 PRO B C 1
ATOM 9167 O O . PRO B 1 509 ? 21.812 -12.836 -18.5 1 95 509 PRO B O 1
ATOM 9170 N N . ASP B 1 510 ? 23.906 -13.055 -19.266 1 96.25 510 ASP B N 1
ATOM 9171 C CA . ASP B 1 510 ? 24.281 -11.703 -18.875 1 96.25 510 ASP B CA 1
ATOM 9172 C C . ASP B 1 510 ? 23.562 -10.664 -19.75 1 96.25 510 ASP B C 1
ATOM 9174 O O . ASP B 1 510 ? 23.172 -9.602 -19.266 1 96.25 510 ASP B O 1
ATOM 9178 N N . ALA B 1 511 ? 23.516 -10.984 -21.062 1 97.56 511 ALA B N 1
ATOM 9179 C CA . ALA B 1 511 ? 22.797 -10.094 -21.969 1 97.56 511 ALA B CA 1
ATOM 9180 C C . ALA B 1 511 ? 21.328 -9.969 -21.578 1 97.56 511 ALA B C 1
ATOM 9182 O O . ALA B 1 511 ? 20.766 -8.875 -21.578 1 97.56 511 ALA B O 1
ATOM 9183 N N . TRP B 1 512 ? 20.703 -11.086 -21.266 1 97.5 512 TRP B N 1
ATOM 9184 C CA . TRP B 1 512 ? 19.312 -11.117 -20.828 1 97.5 512 TRP B CA 1
ATOM 9185 C C . TRP B 1 512 ? 19.125 -10.266 -19.562 1 97.5 512 TRP B C 1
ATOM 9187 O O . TRP B 1 512 ? 18.172 -9.477 -19.484 1 97.5 512 TRP B O 1
ATOM 9197 N N . ASN B 1 513 ? 19.953 -10.414 -18.578 1 97.44 513 ASN B N 1
ATOM 9198 C CA . ASN B 1 513 ? 19.875 -9.641 -17.344 1 97.44 513 ASN B CA 1
ATOM 9199 C C . ASN B 1 513 ? 20.062 -8.148 -17.609 1 97.44 513 ASN B C 1
ATOM 9201 O O . ASN B 1 513 ? 19.328 -7.332 -17.047 1 97.44 513 ASN B O 1
ATOM 9205 N N . ALA B 1 514 ? 21.016 -7.828 -18.5 1 97.5 514 ALA B N 1
ATOM 9206 C CA . ALA B 1 514 ? 21.297 -6.426 -18.812 1 97.5 514 ALA B CA 1
ATOM 9207 C C . ALA B 1 514 ? 20.109 -5.766 -19.5 1 97.5 514 ALA B C 1
ATOM 9209 O O . ALA B 1 514 ? 19.859 -4.574 -19.312 1 97.5 514 ALA B O 1
ATOM 9210 N N . ALA B 1 515 ? 19.328 -6.559 -20.25 1 98 515 ALA B N 1
ATOM 9211 C CA . ALA B 1 515 ? 18.203 -6.039 -21.016 1 98 515 ALA B CA 1
ATOM 9212 C C . ALA B 1 515 ? 16.891 -6.246 -20.25 1 98 515 ALA B C 1
ATOM 9214 O O . ALA B 1 515 ? 15.812 -5.938 -20.781 1 98 515 ALA B O 1
ATOM 9215 N N . SER B 1 516 ? 16.953 -6.723 -19.016 1 98.19 516 SER B N 1
ATOM 9216 C CA . SER B 1 516 ? 15.781 -7.258 -18.344 1 98.19 516 SER B CA 1
ATOM 9217 C C . SER B 1 516 ? 14.75 -6.168 -18.062 1 98.19 516 SER B C 1
ATOM 9219 O O . SER B 1 516 ? 13.547 -6.422 -18.094 1 98.19 516 SER B O 1
ATOM 9221 N N . VAL B 1 517 ? 15.156 -4.93 -17.812 1 98.19 517 VAL B N 1
ATOM 9222 C CA . VAL B 1 517 ? 14.219 -3.84 -17.562 1 98.19 517 VAL B CA 1
ATOM 9223 C C . VAL B 1 517 ? 13.383 -3.594 -18.828 1 98.19 517 VAL B C 1
ATOM 9225 O O . VAL B 1 517 ? 12.164 -3.414 -18.734 1 98.19 517 VAL B O 1
ATOM 9228 N N . ASP B 1 518 ? 14.031 -3.588 -20 1 98.12 518 ASP B N 1
ATOM 9229 C CA . ASP B 1 518 ? 13.328 -3.43 -21.266 1 98.12 518 ASP B CA 1
ATOM 9230 C C . ASP B 1 518 ? 12.414 -4.621 -21.547 1 98.12 518 ASP B C 1
ATOM 9232 O O . ASP B 1 518 ? 11.32 -4.461 -22.094 1 98.12 518 ASP B O 1
ATOM 9236 N N . LEU B 1 519 ? 12.906 -5.812 -21.203 1 98.69 519 LEU B N 1
ATOM 9237 C CA . LEU B 1 519 ? 12.117 -7.027 -21.391 1 98.69 519 LEU B CA 1
ATOM 9238 C C . LEU B 1 519 ? 10.836 -6.973 -20.562 1 98.69 519 LEU B C 1
ATOM 9240 O O . LEU B 1 519 ? 9.758 -7.316 -21.047 1 98.69 519 LEU B O 1
ATOM 9244 N N . VAL B 1 520 ? 10.93 -6.527 -19.312 1 98.69 520 VAL B N 1
ATOM 9245 C CA . VAL B 1 520 ? 9.766 -6.391 -18.438 1 98.69 520 VAL B CA 1
ATOM 9246 C C . VAL B 1 520 ? 8.805 -5.359 -19.031 1 98.69 520 VAL B C 1
ATOM 9248 O O . VAL B 1 520 ? 7.59 -5.57 -19.031 1 98.69 520 VAL B O 1
ATOM 9251 N N . LYS B 1 521 ? 9.344 -4.25 -19.5 1 98.38 521 LYS B N 1
ATOM 9252 C CA . LYS B 1 521 ? 8.523 -3.201 -20.094 1 98.38 521 LYS B CA 1
ATOM 9253 C C . LYS B 1 521 ? 7.758 -3.729 -21.312 1 98.38 521 LYS B C 1
ATOM 9255 O O . LYS B 1 521 ? 6.582 -3.4 -21.5 1 98.38 521 LYS B O 1
ATOM 9260 N N . ALA B 1 522 ? 8.43 -4.555 -22.141 1 98.5 522 ALA B N 1
ATOM 9261 C CA . ALA B 1 522 ? 7.793 -5.156 -23.312 1 98.5 522 ALA B CA 1
ATOM 9262 C C . ALA B 1 522 ? 6.652 -6.086 -22.891 1 98.5 522 ALA B C 1
ATOM 9264 O O . ALA B 1 522 ? 5.57 -6.051 -23.484 1 98.5 522 ALA B O 1
ATOM 9265 N N . ALA B 1 523 ? 6.91 -6.902 -21.891 1 98.81 523 ALA B N 1
ATOM 9266 C CA . ALA B 1 523 ? 5.895 -7.832 -21.391 1 98.81 523 ALA B CA 1
ATOM 9267 C C . ALA B 1 523 ? 4.695 -7.078 -20.828 1 98.81 523 ALA B C 1
ATOM 9269 O O . ALA B 1 523 ? 3.549 -7.492 -21.016 1 98.81 523 ALA B O 1
ATOM 9270 N N . MET B 1 524 ? 4.953 -5.977 -20.156 1 98.62 524 MET B N 1
ATOM 9271 C CA . MET B 1 524 ? 3.891 -5.129 -19.609 1 98.62 524 MET B CA 1
ATOM 9272 C C . MET B 1 524 ? 3.027 -4.559 -20.734 1 98.62 524 MET B C 1
ATOM 9274 O O . MET B 1 524 ? 1.798 -4.598 -20.656 1 98.62 524 MET B O 1
ATOM 9278 N N . ALA B 1 525 ? 3.682 -4.035 -21.734 1 98.56 525 ALA B N 1
ATOM 9279 C CA . ALA B 1 525 ? 2.965 -3.449 -22.859 1 98.56 525 ALA B CA 1
ATOM 9280 C C . ALA B 1 525 ? 2.111 -4.496 -23.578 1 98.56 525 ALA B C 1
ATOM 9282 O O . ALA B 1 525 ? 0.967 -4.223 -23.953 1 98.56 525 ALA B O 1
ATOM 9283 N N . HIS B 1 526 ? 2.686 -5.695 -23.766 1 98.62 526 HIS B N 1
ATOM 9284 C CA . HIS B 1 526 ? 1.962 -6.812 -24.359 1 98.62 526 HIS B CA 1
ATOM 9285 C C . HIS B 1 526 ? 0.708 -7.145 -23.547 1 98.62 526 HIS B C 1
ATOM 9287 O O . HIS B 1 526 ? -0.373 -7.312 -24.125 1 98.62 526 HIS B O 1
ATOM 9293 N N . SER B 1 527 ? 0.858 -7.242 -22.25 1 98.81 527 SER B N 1
ATOM 9294 C CA . SER B 1 527 ? -0.249 -7.602 -21.375 1 98.81 527 SER B CA 1
ATOM 9295 C C . SER B 1 527 ? -1.321 -6.516 -21.359 1 98.81 527 SER B C 1
ATOM 9297 O O . SER B 1 527 ? -2.518 -6.82 -21.359 1 98.81 527 SER B O 1
ATOM 9299 N N . GLN B 1 528 ? -0.912 -5.25 -21.344 1 98.81 528 GLN B N 1
ATOM 9300 C CA . GLN B 1 528 ? -1.861 -4.145 -21.375 1 98.81 528 GLN B CA 1
ATOM 9301 C C . GLN B 1 528 ? -2.625 -4.113 -22.703 1 98.81 528 GLN B C 1
ATOM 9303 O O . GLN B 1 528 ? -3.824 -3.822 -22.719 1 98.81 528 GLN B O 1
ATOM 9308 N N . TYR B 1 529 ? -1.914 -4.387 -23.797 1 98.31 529 TYR B N 1
ATOM 9309 C CA . TYR B 1 529 ? -2.58 -4.488 -25.094 1 98.31 529 TYR B CA 1
ATOM 9310 C C . TYR B 1 529 ? -3.654 -5.57 -25.078 1 98.31 529 TYR B C 1
ATOM 9312 O O . TYR B 1 529 ? -4.777 -5.348 -25.531 1 98.31 529 TYR B O 1
ATOM 9320 N N . PHE B 1 530 ? -3.299 -6.711 -24.5 1 98.56 530 PHE B N 1
ATOM 9321 C CA . PHE B 1 530 ? -4.238 -7.824 -24.422 1 98.56 530 PHE B CA 1
ATOM 9322 C C . PHE B 1 530 ? -5.5 -7.414 -23.672 1 98.56 530 PHE B C 1
ATOM 9324 O O . PHE B 1 530 ? -6.613 -7.727 -24.109 1 98.56 530 PHE B O 1
ATOM 9331 N N . VAL B 1 531 ? -5.406 -6.73 -22.578 1 98.75 531 VAL B N 1
ATOM 9332 C CA . VAL B 1 531 ? -6.535 -6.355 -21.734 1 98.75 531 VAL B CA 1
ATOM 9333 C C . VAL B 1 531 ? -7.438 -5.375 -22.484 1 98.75 531 VAL B C 1
ATOM 9335 O O . VAL B 1 531 ? -8.664 -5.52 -22.469 1 98.75 531 VAL B O 1
ATOM 9338 N N . VAL B 1 532 ? -6.852 -4.348 -23.109 1 98.69 532 VAL B N 1
ATOM 9339 C CA . VAL B 1 532 ? -7.625 -3.35 -23.844 1 98.69 532 VAL B CA 1
ATOM 9340 C C . VAL B 1 532 ? -8.359 -4.016 -25 1 98.69 532 VAL B C 1
ATOM 9342 O O . VAL B 1 532 ? -9.562 -3.797 -25.203 1 98.69 532 VAL B O 1
ATOM 9345 N N . LYS B 1 533 ? -7.633 -4.84 -25.719 1 98.19 533 LYS B N 1
ATOM 9346 C CA . LYS B 1 533 ? -8.227 -5.547 -26.859 1 98.19 533 LYS B CA 1
ATOM 9347 C C . LYS B 1 533 ? -9.352 -6.469 -26.406 1 98.19 533 LYS B C 1
ATOM 9349 O O . LYS B 1 533 ? -10.414 -6.516 -27.016 1 98.19 533 LYS B O 1
ATOM 9354 N N . ASN B 1 534 ? -9.062 -7.219 -25.328 1 98.12 534 ASN B N 1
ATOM 9355 C CA . ASN B 1 534 ? -10.062 -8.148 -24.812 1 98.12 534 ASN B CA 1
ATOM 9356 C C . ASN B 1 534 ? -11.336 -7.414 -24.391 1 98.12 534 ASN B C 1
ATOM 9358 O O . ASN B 1 534 ? -12.445 -7.898 -24.641 1 98.12 534 ASN B O 1
ATOM 9362 N N . PHE B 1 535 ? -11.258 -6.27 -23.703 1 98.5 535 PHE B N 1
ATOM 9363 C CA . PHE B 1 535 ? -12.414 -5.48 -23.297 1 98.5 535 PHE B CA 1
ATOM 9364 C C . PHE B 1 535 ? -13.234 -5.066 -24.5 1 98.5 535 PHE B C 1
ATOM 9366 O O . PHE B 1 535 ? -14.453 -5.254 -24.531 1 98.5 535 PHE B O 1
ATOM 9373 N N . ALA B 1 536 ? -12.57 -4.551 -25.5 1 98 536 ALA B N 1
ATOM 9374 C CA . ALA B 1 536 ? -13.234 -4.105 -26.734 1 98 536 ALA B CA 1
ATOM 9375 C C . ALA B 1 536 ? -13.922 -5.27 -27.438 1 98 536 ALA B C 1
ATOM 9377 O O . ALA B 1 536 ? -15.062 -5.137 -27.891 1 98 536 ALA B O 1
ATOM 9378 N N . GLU B 1 537 ? -13.219 -6.406 -27.516 1 97 537 GLU B N 1
ATOM 9379 C CA . GLU B 1 537 ? -13.766 -7.582 -28.188 1 97 537 GLU B CA 1
ATOM 9380 C C . GLU B 1 537 ? -14.977 -8.133 -27.453 1 97 537 GLU B C 1
ATOM 9382 O O . GLU B 1 537 ? -15.953 -8.555 -28.078 1 97 537 GLU B O 1
ATOM 9387 N N . ARG B 1 538 ? -14.898 -8.172 -26.094 1 95.62 538 ARG B N 1
ATOM 9388 C CA . ARG B 1 538 ? -16.016 -8.68 -25.297 1 95.62 538 ARG B CA 1
ATOM 9389 C C . ARG B 1 538 ? -17.25 -7.824 -25.5 1 95.62 538 ARG B C 1
ATOM 9391 O O . ARG B 1 538 ? -18.375 -8.336 -25.453 1 95.62 538 ARG B O 1
ATOM 9398 N N . LEU B 1 539 ? -17.109 -6.492 -25.703 1 94.81 539 LEU B N 1
ATOM 9399 C CA . LEU B 1 539 ? -18.219 -5.59 -25.938 1 94.81 539 LEU B CA 1
ATOM 9400 C C . LEU B 1 539 ? -18.828 -5.844 -27.328 1 94.81 539 LEU B C 1
ATOM 9402 O O . LEU B 1 539 ? -20.047 -5.836 -27.484 1 94.81 539 LEU B O 1
ATOM 9406 N N . THR B 1 540 ? -17.984 -6.102 -28.281 1 91.06 540 THR B N 1
ATOM 9407 C CA . THR B 1 540 ? -18.438 -6.289 -29.656 1 91.06 540 THR B CA 1
ATOM 9408 C C . THR B 1 540 ? -19.094 -7.652 -29.828 1 91.06 540 THR B C 1
ATOM 9410 O O . THR B 1 540 ? -20.031 -7.797 -30.609 1 91.06 540 THR B O 1
ATOM 9413 N N . ASP B 1 541 ? -18.656 -8.633 -29.078 1 89.44 541 ASP B N 1
ATOM 9414 C CA . ASP B 1 541 ? -19.109 -10.016 -29.25 1 89.44 541 ASP B CA 1
ATOM 9415 C C . ASP B 1 541 ? -20.391 -10.273 -28.469 1 89.44 541 ASP B C 1
ATOM 9417 O O . ASP B 1 541 ? -21.047 -11.289 -28.672 1 89.44 541 ASP B O 1
ATOM 9421 N N . SER B 1 542 ? -20.75 -9.391 -27.609 1 87.5 542 SER B N 1
ATOM 9422 C CA . SER B 1 542 ? -21.922 -9.609 -26.766 1 87.5 542 SER B CA 1
ATOM 9423 C C . SER B 1 542 ? -23.141 -8.844 -27.281 1 87.5 542 SER B C 1
ATOM 9425 O O . SER B 1 542 ? -23 -7.77 -27.875 1 87.5 542 SER B O 1
ATOM 9427 N N . THR B 1 543 ? -24.297 -9.484 -27.156 1 87.75 543 THR B N 1
ATOM 9428 C CA . THR B 1 543 ? -25.547 -8.789 -27.438 1 87.75 543 THR B CA 1
ATOM 9429 C C . THR B 1 543 ? -26.047 -8.07 -26.203 1 87.75 543 THR B C 1
ATOM 9431 O O . THR B 1 543 ? -26.578 -8.695 -25.281 1 87.75 543 THR B O 1
ATOM 9434 N N . LEU B 1 544 ? -25.828 -6.82 -26.172 1 90.62 544 LEU B N 1
ATOM 9435 C CA . LEU B 1 544 ? -26.203 -6.012 -25.016 1 90.62 544 LEU B CA 1
ATOM 9436 C C . LEU B 1 544 ? -27.25 -4.973 -25.406 1 90.62 544 LEU B C 1
ATOM 9438 O O . LEU B 1 544 ? -27.297 -4.535 -26.547 1 90.62 544 LEU B O 1
ATOM 9442 N N . ASP B 1 545 ? -28.062 -4.648 -24.406 1 91.12 545 ASP B N 1
ATOM 9443 C CA . ASP B 1 545 ? -28.938 -3.494 -24.562 1 91.12 545 ASP B CA 1
ATOM 9444 C C . ASP B 1 545 ? -28.141 -2.227 -24.859 1 91.12 545 ASP B C 1
ATOM 9446 O O . ASP B 1 545 ? -27.016 -2.08 -24.375 1 91.12 545 ASP B O 1
ATOM 9450 N N . SER B 1 546 ? -28.781 -1.384 -25.594 1 92.06 546 SER B N 1
ATOM 9451 C CA . SER B 1 546 ? -28.094 -0.176 -26.031 1 92.06 546 SER B CA 1
ATOM 9452 C C . SER B 1 546 ? -27.547 0.621 -24.844 1 92.06 546 SER B C 1
ATOM 9454 O O . SER B 1 546 ? -26.422 1.105 -24.891 1 92.06 546 SER B O 1
ATOM 9456 N N . SER B 1 547 ? -28.328 0.758 -23.828 1 93.44 547 SER B N 1
ATOM 9457 C CA . SER B 1 547 ? -27.906 1.552 -22.672 1 93.44 547 SER B CA 1
ATOM 9458 C C . SER B 1 547 ? -26.719 0.918 -21.969 1 93.44 547 SER B C 1
ATOM 9460 O O . SER B 1 547 ? -25.812 1.624 -21.516 1 93.44 547 SER B O 1
ATOM 9462 N N . ILE B 1 548 ? -26.719 -0.384 -21.938 1 96.19 548 ILE B N 1
ATOM 9463 C CA . ILE B 1 548 ? -25.625 -1.116 -21.297 1 96.19 548 ILE B CA 1
ATOM 9464 C C . ILE B 1 548 ? -24.375 -1.03 -22.172 1 96.19 548 ILE B C 1
ATOM 9466 O O . ILE B 1 548 ? -23.266 -0.785 -21.656 1 96.19 548 ILE B O 1
ATOM 9470 N N . SER B 1 549 ? -24.578 -1.209 -23.453 1 96.38 549 SER B N 1
ATOM 9471 C CA . SER B 1 549 ? -23.453 -1.114 -24.391 1 96.38 549 SER B CA 1
ATOM 9472 C C . SER B 1 549 ? -22.797 0.261 -24.328 1 96.38 549 SER B C 1
ATOM 9474 O O . SER B 1 549 ? -21.578 0.372 -24.375 1 96.38 549 SER B O 1
ATOM 9476 N N . ASP B 1 550 ? -23.609 1.275 -24.219 1 96.81 550 ASP B N 1
ATOM 9477 C CA . ASP B 1 550 ? -23.109 2.646 -24.203 1 96.81 550 ASP B CA 1
ATOM 9478 C C . ASP B 1 550 ? -22.234 2.893 -22.984 1 96.81 550 ASP B C 1
ATOM 9480 O O . ASP B 1 550 ? -21.125 3.412 -23.109 1 96.81 550 ASP B O 1
ATOM 9484 N N . VAL B 1 551 ? -22.75 2.545 -21.828 1 98.06 551 VAL B N 1
ATOM 9485 C CA . VAL B 1 551 ? -22.016 2.848 -20.609 1 98.06 551 VAL B CA 1
ATOM 9486 C C . VAL B 1 551 ? -20.766 1.988 -20.516 1 98.06 551 VAL B C 1
ATOM 9488 O O . VAL B 1 551 ? -19.719 2.453 -20.062 1 98.06 551 VAL B O 1
ATOM 9491 N N . LEU B 1 552 ? -20.781 0.729 -20.953 1 98.44 552 LEU B N 1
ATOM 9492 C CA . LEU B 1 552 ? -19.594 -0.132 -20.938 1 98.44 552 LEU B CA 1
ATOM 9493 C C . LEU B 1 552 ? -18.562 0.341 -21.953 1 98.44 552 LEU B C 1
ATOM 9495 O O . LEU B 1 552 ? -17.359 0.213 -21.734 1 98.44 552 LEU B O 1
ATOM 9499 N N . THR B 1 553 ? -19.031 0.849 -23.094 1 98.31 553 THR B N 1
ATOM 9500 C CA . THR B 1 553 ? -18.109 1.416 -24.078 1 98.31 553 THR B CA 1
ATOM 9501 C C . THR B 1 553 ? -17.375 2.617 -23.5 1 98.31 553 THR B C 1
ATOM 9503 O O . THR B 1 553 ? -16.156 2.768 -23.703 1 98.31 553 THR B O 1
ATOM 9506 N N . ARG B 1 554 ? -18.109 3.484 -22.766 1 98.62 554 ARG B N 1
ATOM 9507 C CA . ARG B 1 554 ? -17.469 4.621 -22.109 1 98.62 554 ARG B CA 1
ATOM 9508 C C . ARG B 1 554 ? -16.406 4.16 -21.125 1 98.62 554 ARG B C 1
ATOM 9510 O O . ARG B 1 554 ? -15.344 4.773 -21 1 98.62 554 ARG B O 1
ATOM 9517 N N . LEU B 1 555 ? -16.688 3.082 -20.391 1 98.81 555 LEU B N 1
ATOM 9518 C CA . LEU B 1 555 ? -15.703 2.535 -19.453 1 98.81 555 LEU B CA 1
ATOM 9519 C C . LEU B 1 555 ? -14.477 2.004 -20.188 1 98.81 555 LEU B C 1
ATOM 9521 O O . LEU B 1 555 ? -13.344 2.189 -19.734 1 98.81 555 LEU B O 1
ATOM 9525 N N . CYS B 1 556 ? -14.688 1.297 -21.281 1 98.81 556 CYS B N 1
ATOM 9526 C CA . CYS B 1 556 ? -13.594 0.772 -22.078 1 98.81 556 CYS B CA 1
ATOM 9527 C C . CYS B 1 556 ? -12.719 1.9 -22.609 1 98.81 556 CYS B C 1
ATOM 9529 O O . CYS B 1 556 ? -11.492 1.818 -22.562 1 98.81 556 CYS B O 1
ATOM 9531 N N . GLN B 1 557 ? -13.406 2.967 -23.141 1 98.81 557 GLN B N 1
ATOM 9532 C CA . GLN B 1 557 ? -12.695 4.148 -23.609 1 98.81 557 GLN B CA 1
ATOM 9533 C C . GLN B 1 557 ? -11.867 4.781 -22.5 1 98.81 557 GLN B C 1
ATOM 9535 O O . GLN B 1 557 ? -10.703 5.129 -22.703 1 98.81 557 GLN B O 1
ATOM 9540 N N . LEU B 1 558 ? -12.453 4.914 -21.312 1 98.88 558 LEU B N 1
ATOM 9541 C CA . LEU B 1 558 ? -11.758 5.523 -20.188 1 98.88 558 LEU B CA 1
ATOM 9542 C C . LEU B 1 558 ? -10.539 4.695 -19.781 1 98.88 558 LEU B C 1
ATOM 9544 O O . LEU B 1 558 ? -9.469 5.242 -19.516 1 98.88 558 LEU B O 1
ATOM 9548 N N . HIS B 1 559 ? -10.711 3.375 -19.719 1 98.88 559 HIS B N 1
ATOM 9549 C CA . HIS B 1 559 ? -9.602 2.486 -19.375 1 98.88 559 HIS B CA 1
ATOM 9550 C C . HIS B 1 559 ? -8.438 2.658 -20.344 1 98.88 559 HIS B C 1
ATOM 9552 O O . HIS B 1 559 ? -7.289 2.814 -19.922 1 98.88 559 HIS B O 1
ATOM 9558 N N . ALA B 1 560 ? -8.734 2.645 -21.594 1 98.88 560 ALA B N 1
ATOM 9559 C CA . ALA B 1 560 ? -7.707 2.736 -22.625 1 98.88 560 ALA B CA 1
ATOM 9560 C C . ALA B 1 560 ? -7.031 4.105 -22.609 1 98.88 560 ALA B C 1
ATOM 9562 O O . ALA B 1 560 ? -5.805 4.203 -22.688 1 98.88 560 ALA B O 1
ATOM 9563 N N . LEU B 1 561 ? -7.848 5.176 -22.516 1 98.81 561 LEU B N 1
ATOM 9564 C CA . LEU B 1 561 ? -7.312 6.531 -22.578 1 98.81 561 LEU B CA 1
ATOM 9565 C C . LEU B 1 561 ? -6.477 6.84 -21.344 1 98.81 561 LEU B C 1
ATOM 9567 O O . LEU B 1 561 ? -5.438 7.496 -21.438 1 98.81 561 LEU B O 1
ATOM 9571 N N . HIS B 1 562 ? -6.953 6.41 -20.203 1 98.69 562 HIS B N 1
ATOM 9572 C CA . HIS B 1 562 ? -6.18 6.629 -18.984 1 98.69 562 HIS B CA 1
ATOM 9573 C C . HIS B 1 562 ? -4.832 5.914 -19.047 1 98.69 562 HIS B C 1
ATOM 9575 O O . HIS B 1 562 ? -3.809 6.48 -18.656 1 98.69 562 HIS B O 1
ATOM 9581 N N . GLY B 1 563 ? -4.879 4.648 -19.516 1 98.56 563 GLY B N 1
ATOM 9582 C CA . GLY B 1 563 ? -3.627 3.938 -19.719 1 98.56 563 GLY B CA 1
ATOM 9583 C C . GLY B 1 563 ? -2.697 4.625 -20.703 1 98.56 563 GLY B C 1
ATOM 9584 O O . GLY B 1 563 ? -1.486 4.684 -20.469 1 98.56 563 GLY B O 1
ATOM 9585 N N . LEU B 1 564 ? -3.279 5.133 -21.75 1 98.38 564 LEU B N 1
ATOM 9586 C CA . LEU B 1 564 ? -2.51 5.824 -22.766 1 98.38 564 LEU B CA 1
ATOM 9587 C C . LEU B 1 564 ? -1.855 7.082 -22.203 1 98.38 564 LEU B C 1
ATOM 9589 O O . LEU B 1 564 ? -0.659 7.309 -22.406 1 98.38 564 LEU B O 1
ATOM 9593 N N . VAL B 1 565 ? -2.609 7.883 -21.438 1 98.06 565 VAL B N 1
ATOM 9594 C CA . VAL B 1 565 ? -2.098 9.133 -20.875 1 98.06 565 VAL B CA 1
ATOM 9595 C C . VAL B 1 565 ? -1.046 8.828 -19.812 1 98.06 565 VAL B C 1
ATOM 9597 O O . VAL B 1 565 ? -0.014 9.5 -19.734 1 98.06 565 VAL B O 1
ATOM 9600 N N . THR B 1 566 ? -1.258 7.809 -19.047 1 97.5 566 THR B N 1
ATOM 9601 C CA . THR B 1 566 ? -0.338 7.418 -17.984 1 97.5 566 THR B CA 1
ATOM 9602 C C . THR B 1 566 ? 0.991 6.945 -18.562 1 97.5 566 THR B C 1
ATOM 9604 O O . THR B 1 566 ? 2.045 7.137 -17.953 1 97.5 566 THR B O 1
ATOM 9607 N N . ASN B 1 567 ? 0.973 6.34 -19.703 1 97.94 567 ASN B N 1
ATOM 9608 C CA . ASN B 1 567 ? 2.166 5.836 -20.375 1 97.94 567 ASN B CA 1
ATOM 9609 C C . ASN B 1 567 ? 2.479 6.641 -21.625 1 97.94 567 ASN B C 1
ATOM 9611 O O . ASN B 1 567 ? 2.977 6.094 -22.609 1 97.94 567 ASN B O 1
ATOM 9615 N N . SER B 1 568 ? 2.115 7.895 -21.641 1 97.88 568 SER B N 1
ATOM 9616 C CA . SER B 1 568 ? 2.137 8.68 -22.859 1 97.88 568 SER B CA 1
ATOM 9617 C C . SER B 1 568 ? 3.541 8.75 -23.453 1 97.88 568 SER B C 1
ATOM 9619 O O . SER B 1 568 ? 3.705 8.852 -24.672 1 97.88 568 SER B O 1
ATOM 9621 N N . GLY B 1 569 ? 4.617 8.633 -22.578 1 97.62 569 GLY B N 1
ATOM 9622 C CA . GLY B 1 569 ? 5.98 8.625 -23.094 1 97.62 569 GLY B CA 1
ATOM 9623 C C . GLY B 1 569 ? 6.23 7.531 -24.109 1 97.62 569 GLY B C 1
ATOM 9624 O O . GLY B 1 569 ? 6.879 7.766 -25.141 1 97.62 569 GLY B O 1
ATOM 9625 N N . ASP B 1 570 ? 5.676 6.352 -23.875 1 96.81 570 ASP B N 1
ATOM 9626 C CA . ASP B 1 570 ? 5.84 5.219 -24.781 1 96.81 570 ASP B CA 1
ATOM 9627 C C . ASP B 1 570 ? 5.164 5.484 -26.125 1 96.81 570 ASP B C 1
ATOM 9629 O O . ASP B 1 570 ? 5.652 5.039 -27.156 1 96.81 570 ASP B O 1
ATOM 9633 N N . PHE B 1 571 ? 4.066 6.227 -26.094 1 96 571 PHE B N 1
ATOM 9634 C CA . PHE B 1 571 ? 3.279 6.457 -27.297 1 96 571 PHE B CA 1
ATOM 9635 C C . PHE B 1 571 ? 3.855 7.609 -28.109 1 96 571 PHE B C 1
ATOM 9637 O O . PHE B 1 571 ? 3.602 7.719 -29.312 1 96 571 PHE B O 1
ATOM 9644 N N . LEU B 1 572 ? 4.656 8.461 -27.438 1 94.75 572 LEU B N 1
ATOM 9645 C CA . LEU B 1 572 ? 5.172 9.664 -28.078 1 94.75 572 LEU B CA 1
ATOM 9646 C C . LEU B 1 572 ? 6.594 9.453 -28.578 1 94.75 572 LEU B C 1
ATOM 9648 O O . LEU B 1 572 ? 7.062 10.18 -29.453 1 94.75 572 LEU B O 1
ATOM 9652 N N . GLU B 1 573 ? 7.281 8.523 -28.016 1 93.88 573 GLU B N 1
ATOM 9653 C CA . GLU B 1 573 ? 8.734 8.43 -28.141 1 93.88 573 GLU B CA 1
ATOM 9654 C C . GLU B 1 573 ? 9.141 8.242 -29.594 1 93.88 573 GLU B C 1
ATOM 9656 O O . GLU B 1 573 ? 10.164 8.766 -30.031 1 93.88 573 GLU B O 1
ATOM 9661 N N . ASP B 1 574 ? 8.32 7.441 -30.375 1 91.31 574 ASP B N 1
ATOM 9662 C CA . ASP B 1 574 ? 8.695 7.195 -31.766 1 91.31 574 ASP B CA 1
ATOM 9663 C C . ASP B 1 574 ? 7.871 8.062 -32.719 1 91.31 574 ASP B C 1
ATOM 9665 O O . ASP B 1 574 ? 7.984 7.938 -33.938 1 91.31 574 ASP B O 1
ATOM 9669 N N . GLY B 1 575 ? 6.918 8.812 -32.156 1 88.62 575 GLY B N 1
ATOM 9670 C CA . GLY B 1 575 ? 6.156 9.75 -32.969 1 88.62 575 GLY B CA 1
ATOM 9671 C C . GLY B 1 575 ? 4.848 9.172 -33.469 1 88.62 575 GLY B C 1
ATOM 9672 O O . GLY B 1 575 ? 4.148 9.805 -34.25 1 88.62 575 GLY B O 1
ATOM 9673 N N . TYR B 1 576 ? 4.484 7.945 -33.062 1 90.69 576 TYR B N 1
ATOM 9674 C CA . TYR B 1 576 ? 3.219 7.363 -33.5 1 90.69 576 TYR B CA 1
ATOM 9675 C C . TYR B 1 576 ? 2.045 8.25 -33.094 1 90.69 576 TYR B C 1
ATOM 9677 O O . TYR B 1 576 ? 1.166 8.531 -33.906 1 90.69 576 TYR B O 1
ATOM 9685 N N . LEU B 1 577 ? 2.027 8.625 -31.828 1 93.06 577 LEU B N 1
ATOM 9686 C CA . LEU B 1 577 ? 1.096 9.648 -31.375 1 93.06 577 LEU B CA 1
ATOM 9687 C C . LEU B 1 577 ? 1.808 10.984 -31.188 1 93.06 577 LEU B C 1
ATOM 9689 O O . LEU B 1 577 ? 3.027 11.023 -31 1 93.06 577 LEU B O 1
ATOM 9693 N N . THR B 1 578 ? 1.099 12.047 -31.266 1 92.12 578 THR B N 1
ATOM 9694 C CA . THR B 1 578 ? 1.637 13.391 -31.094 1 92.12 578 THR B CA 1
ATOM 9695 C C . THR B 1 578 ? 1.176 13.992 -29.766 1 92.12 578 THR B C 1
ATOM 9697 O O . THR B 1 578 ? 0.298 13.438 -29.094 1 92.12 578 THR B O 1
ATOM 9700 N N . GLY B 1 579 ? 1.804 15.117 -29.438 1 91.94 579 GLY B N 1
ATOM 9701 C CA . GLY B 1 579 ? 1.353 15.844 -28.266 1 91.94 579 GLY B CA 1
ATOM 9702 C C . GLY B 1 579 ? -0.106 16.25 -28.344 1 91.94 579 GLY B C 1
ATOM 9703 O O . GLY B 1 579 ? -0.807 16.266 -27.328 1 91.94 579 GLY B O 1
ATOM 9704 N N . THR B 1 580 ? -0.582 16.531 -29.516 1 92.75 580 THR B N 1
ATOM 9705 C CA . THR B 1 580 ? -1.977 16.891 -29.734 1 92.75 580 THR B CA 1
ATOM 9706 C C . THR B 1 580 ? -2.9 15.719 -29.422 1 92.75 580 THR B C 1
ATOM 9708 O O . THR B 1 580 ? -3.963 15.906 -28.828 1 92.75 580 THR B O 1
ATOM 9711 N N . ASP B 1 581 ? -2.463 14.508 -29.844 1 94.56 581 ASP B N 1
ATOM 9712 C CA . ASP B 1 581 ? -3.238 13.312 -29.531 1 94.56 581 ASP B CA 1
ATOM 9713 C C . ASP B 1 581 ? -3.393 13.125 -28.031 1 94.56 581 ASP B C 1
ATOM 9715 O O . ASP B 1 581 ? -4.48 12.797 -27.547 1 94.56 581 ASP B O 1
ATOM 9719 N N . VAL B 1 582 ? -2.295 13.336 -27.312 1 95.69 582 VAL B N 1
ATOM 9720 C CA . VAL B 1 582 ? -2.293 13.141 -25.875 1 95.69 582 VAL B CA 1
ATOM 9721 C C . VAL B 1 582 ? -3.176 14.188 -25.203 1 95.69 582 VAL B C 1
ATOM 9723 O O . VAL B 1 582 ? -3.922 13.875 -24.266 1 95.69 582 VAL B O 1
ATOM 9726 N N . ARG B 1 583 ? -3.158 15.445 -25.656 1 93.94 583 ARG B N 1
ATOM 9727 C CA . ARG B 1 583 ? -4.023 16.5 -25.125 1 93.94 583 ARG B CA 1
ATOM 9728 C C . ARG B 1 583 ? -5.492 16.172 -25.375 1 93.94 583 ARG B C 1
ATOM 9730 O O . ARG B 1 583 ? -6.34 16.391 -24.516 1 93.94 583 ARG B O 1
ATOM 9737 N N . GLN B 1 584 ? -5.75 15.672 -26.594 1 95.31 584 GLN B N 1
ATOM 9738 C CA . GLN B 1 584 ? -7.113 15.25 -26.906 1 95.31 584 GLN B CA 1
ATOM 9739 C C . GLN B 1 584 ? -7.57 14.125 -26 1 95.31 584 GLN B C 1
ATOM 9741 O O . GLN B 1 584 ? -8.719 14.117 -25.531 1 95.31 584 GLN B O 1
ATOM 9746 N N . ALA B 1 585 ? -6.672 13.148 -25.75 1 97.25 585 ALA B N 1
ATOM 9747 C CA . ALA B 1 585 ? -6.98 12.039 -24.844 1 97.25 585 ALA B CA 1
ATOM 9748 C C . ALA B 1 585 ? -7.359 12.555 -23.453 1 97.25 585 ALA B C 1
ATOM 9750 O O . ALA B 1 585 ? -8.32 12.078 -22.859 1 97.25 585 ALA B O 1
ATOM 9751 N N . ARG B 1 586 ? -6.629 13.531 -22.938 1 97.19 586 ARG B N 1
ATOM 9752 C CA . ARG B 1 586 ? -6.926 14.102 -21.625 1 97.19 586 ARG B CA 1
ATOM 9753 C C . ARG B 1 586 ? -8.297 14.773 -21.609 1 97.19 586 ARG B C 1
ATOM 9755 O O . ARG B 1 586 ? -9.039 14.656 -20.641 1 97.19 586 ARG B O 1
ATOM 9762 N N . ARG B 1 587 ? -8.625 15.484 -22.688 1 96.06 587 ARG B N 1
ATOM 9763 C CA . ARG B 1 587 ? -9.938 16.125 -22.797 1 96.06 587 ARG B CA 1
ATOM 9764 C C . ARG B 1 587 ? -11.055 15.086 -22.797 1 96.06 587 ARG B C 1
ATOM 9766 O O . ARG B 1 587 ? -12.086 15.273 -22.141 1 96.06 587 ARG B O 1
ATOM 9773 N N . HIS B 1 588 ? -10.812 14.016 -23.547 1 98.12 588 HIS B N 1
ATOM 9774 C CA . HIS B 1 588 ? -11.812 12.953 -23.609 1 98.12 588 HIS B CA 1
ATOM 9775 C C . HIS B 1 588 ? -11.984 12.273 -22.25 1 98.12 588 HIS B C 1
ATOM 9777 O O . HIS B 1 588 ? -13.094 11.898 -21.891 1 98.12 588 HIS B O 1
ATOM 9783 N N . ILE B 1 589 ? -10.883 12.086 -21.516 1 98.62 589 ILE B N 1
ATOM 9784 C CA . ILE B 1 589 ? -10.977 11.508 -20.188 1 98.62 589 ILE B CA 1
ATOM 9785 C C . ILE B 1 589 ? -11.906 12.359 -19.312 1 98.62 589 ILE B C 1
ATOM 9787 O O . ILE B 1 589 ? -12.812 11.836 -18.672 1 98.62 589 ILE B O 1
ATOM 9791 N N . ASN B 1 590 ? -11.711 13.68 -19.328 1 97.69 590 ASN B N 1
ATOM 9792 C CA . ASN B 1 590 ? -12.555 14.586 -18.562 1 97.69 590 ASN B CA 1
ATOM 9793 C C . ASN B 1 590 ? -14.016 14.492 -18.969 1 97.69 590 ASN B C 1
ATOM 9795 O O . ASN B 1 590 ? -14.906 14.453 -18.125 1 97.69 590 ASN B O 1
ATOM 9799 N N . ALA B 1 591 ? -14.227 14.438 -20.25 1 98 591 ALA B N 1
ATOM 9800 C CA . ALA B 1 591 ? -15.586 14.359 -20.766 1 98 591 ALA B CA 1
ATOM 9801 C C . ALA B 1 591 ? -16.25 13.031 -20.391 1 98 591 ALA B C 1
ATOM 9803 O O . ALA B 1 591 ? -17.422 13 -20.047 1 98 591 ALA B O 1
ATOM 9804 N N . LEU B 1 592 ? -15.477 11.945 -20.484 1 98.75 592 LEU B N 1
ATOM 9805 C CA . LEU B 1 592 ? -15.984 10.625 -20.125 1 98.75 592 LEU B CA 1
ATOM 9806 C C . LEU B 1 592 ? -16.344 10.562 -18.656 1 98.75 592 LEU B C 1
ATOM 9808 O O . LEU B 1 592 ? -17.359 9.977 -18.266 1 98.75 592 LEU B O 1
ATOM 9812 N N . MET B 1 593 ? -15.492 11.133 -17.828 1 98.75 593 MET B N 1
ATOM 9813 C CA . MET B 1 593 ? -15.773 11.141 -16.406 1 98.75 593 MET B CA 1
ATOM 9814 C C . MET B 1 593 ? -17.062 11.906 -16.109 1 98.75 593 MET B C 1
ATOM 9816 O O . MET B 1 593 ? -17.875 11.461 -15.289 1 98.75 593 MET B O 1
ATOM 9820 N N . ALA B 1 594 ? -17.234 13.039 -16.781 1 98.12 594 ALA B N 1
ATOM 9821 C CA . ALA B 1 594 ? -18.453 13.82 -16.609 1 98.12 594 ALA B CA 1
ATOM 9822 C C . ALA B 1 594 ? -19.688 13.008 -17 1 98.12 594 ALA B C 1
ATOM 9824 O O . ALA B 1 594 ? -20.719 13.07 -16.328 1 98.12 594 ALA B O 1
ATOM 9825 N N . LYS B 1 595 ? -19.562 12.227 -18.047 1 98.12 595 LYS B N 1
ATOM 9826 C CA . LYS B 1 595 ? -20.688 11.422 -18.547 1 98.12 595 LYS B CA 1
ATOM 9827 C C . LYS B 1 595 ? -20.953 10.234 -17.625 1 98.12 595 LYS B C 1
ATOM 9829 O O . LYS B 1 595 ? -22.094 9.789 -17.484 1 98.12 595 LYS B O 1
ATOM 9834 N N . LEU B 1 596 ? -19.906 9.734 -16.984 1 98.62 596 LEU B N 1
ATOM 9835 C CA . LEU B 1 596 ? -20.016 8.547 -16.141 1 98.62 596 LEU B CA 1
ATOM 9836 C C . LEU B 1 596 ? -20.469 8.914 -14.734 1 98.62 596 LEU B C 1
ATOM 9838 O O . LEU B 1 596 ? -20.953 8.062 -13.992 1 98.62 596 LEU B O 1
ATOM 9842 N N . ARG B 1 597 ? -20.328 10.164 -14.312 1 98.62 597 ARG B N 1
ATOM 9843 C CA . ARG B 1 597 ? -20.547 10.625 -12.945 1 98.62 597 ARG B CA 1
ATOM 9844 C C . ARG B 1 597 ? -21.953 10.258 -12.469 1 98.62 597 ARG B C 1
ATOM 9846 O O . ARG B 1 597 ? -22.109 9.688 -11.391 1 98.62 597 ARG B O 1
ATOM 9853 N N . PRO B 1 598 ? -23.016 10.422 -13.297 1 98.25 598 PRO B N 1
ATOM 9854 C CA . PRO B 1 598 ? -24.359 10.086 -12.805 1 98.25 598 PRO B CA 1
ATOM 9855 C C . PRO B 1 598 ? -24.578 8.586 -12.648 1 98.25 598 PRO B C 1
ATOM 9857 O O . PRO B 1 598 ? -25.5 8.164 -11.953 1 98.25 598 PRO B O 1
ATOM 9860 N N . ASP B 1 599 ? -23.703 7.809 -13.289 1 98.69 599 ASP B N 1
ATOM 9861 C CA . ASP B 1 599 ? -23.891 6.363 -13.32 1 98.69 599 ASP B CA 1
ATOM 9862 C C . ASP B 1 599 ? -22.969 5.66 -12.328 1 98.69 599 ASP B C 1
ATOM 9864 O O . ASP B 1 599 ? -22.969 4.43 -12.234 1 98.69 599 ASP B O 1
ATOM 9868 N N . ALA B 1 600 ? -22.156 6.371 -11.609 1 98.81 600 ALA B N 1
ATOM 9869 C CA . ALA B 1 600 ? -21.047 5.805 -10.828 1 98.81 600 ALA B CA 1
ATOM 9870 C C . ALA B 1 600 ? -21.562 4.777 -9.828 1 98.81 600 ALA B C 1
ATOM 9872 O O . ALA B 1 600 ? -21.047 3.668 -9.734 1 98.81 600 ALA B O 1
ATOM 9873 N N . VAL B 1 601 ? -22.625 5.098 -9.039 1 98.81 601 VAL B N 1
ATOM 9874 C CA . VAL B 1 601 ? -23.141 4.203 -8.008 1 98.81 601 VAL B CA 1
ATOM 9875 C C . VAL B 1 601 ? -23.781 2.977 -8.656 1 98.81 601 VAL B C 1
ATOM 9877 O O . VAL B 1 601 ? -23.594 1.851 -8.188 1 98.81 601 VAL B O 1
ATOM 9880 N N . ALA B 1 602 ? -24.547 3.211 -9.75 1 98.75 602 ALA B N 1
ATOM 9881 C CA . ALA B 1 602 ? -25.156 2.086 -10.453 1 98.75 602 ALA B CA 1
ATOM 9882 C C . ALA B 1 602 ? -24.094 1.117 -10.969 1 98.75 602 ALA B C 1
ATOM 9884 O O . ALA B 1 602 ? -24.297 -0.1 -10.938 1 98.75 602 ALA B O 1
ATOM 9885 N N . LEU B 1 603 ? -22.969 1.648 -11.469 1 98.88 603 LEU B N 1
ATOM 9886 C CA . LEU B 1 603 ? -21.906 0.831 -12.023 1 98.88 603 LEU B CA 1
ATOM 9887 C C . LEU B 1 603 ? -21.25 -0.022 -10.945 1 98.88 603 LEU B C 1
ATOM 9889 O O . LEU B 1 603 ? -20.891 -1.177 -11.188 1 98.88 603 LEU B O 1
ATOM 9893 N N . VAL B 1 604 ? -21.047 0.518 -9.742 1 98.88 604 VAL B N 1
ATOM 9894 C CA . VAL B 1 604 ? -20.422 -0.282 -8.695 1 98.88 604 VAL B CA 1
ATOM 9895 C C . VAL B 1 604 ? -21.453 -1.224 -8.078 1 98.88 604 VAL B C 1
ATOM 9897 O O . VAL B 1 604 ? -21.125 -2.34 -7.668 1 98.88 604 VAL B O 1
ATOM 9900 N N . ASP B 1 605 ? -22.734 -0.815 -7.973 1 98.75 605 ASP B N 1
ATOM 9901 C CA . ASP B 1 605 ? -23.781 -1.708 -7.484 1 98.75 605 ASP B CA 1
ATOM 9902 C C . ASP B 1 605 ? -23.953 -2.914 -8.406 1 98.75 605 ASP B C 1
ATOM 9904 O O . ASP B 1 605 ? -24.344 -3.994 -7.957 1 98.75 605 ASP B O 1
ATOM 9908 N N . ALA B 1 606 ? -23.609 -2.711 -9.672 1 98.75 606 ALA B N 1
ATOM 9909 C CA . ALA B 1 606 ? -23.766 -3.768 -10.664 1 98.75 606 ALA B CA 1
ATOM 9910 C C . ALA B 1 606 ? -22.828 -4.938 -10.375 1 98.75 606 ALA B C 1
ATOM 9912 O O . ALA B 1 606 ? -23.062 -6.059 -10.836 1 98.75 606 ALA B O 1
ATOM 9913 N N . PHE B 1 607 ? -21.75 -4.719 -9.672 1 98.69 607 PHE B N 1
ATOM 9914 C CA . PHE B 1 607 ? -20.891 -5.82 -9.266 1 98.69 607 PHE B CA 1
ATOM 9915 C C . PHE B 1 607 ? -21.609 -6.758 -8.312 1 98.69 607 PHE B C 1
ATOM 9917 O O . PHE B 1 607 ? -21.219 -7.914 -8.141 1 98.69 607 PHE B O 1
ATOM 9924 N N . ASP B 1 608 ? -22.609 -6.277 -7.531 1 98.44 608 ASP B N 1
ATOM 9925 C CA . ASP B 1 608 ? -23.562 -7.07 -6.77 1 98.44 608 ASP B CA 1
ATOM 9926 C C . ASP B 1 608 ? -22.906 -7.695 -5.539 1 98.44 608 ASP B C 1
ATOM 9928 O O . ASP B 1 608 ? -23.094 -8.883 -5.27 1 98.44 608 ASP B O 1
ATOM 9932 N N . PHE B 1 609 ? -22.188 -6.906 -4.781 1 97.94 609 PHE B N 1
ATOM 9933 C CA . PHE B 1 609 ? -21.625 -7.352 -3.514 1 97.94 609 PHE B CA 1
ATOM 9934 C C . PHE B 1 609 ? -22.562 -7.039 -2.355 1 97.94 609 PHE B C 1
ATOM 9936 O O . PHE B 1 609 ? -22.812 -5.871 -2.051 1 97.94 609 PHE B O 1
ATOM 9943 N N . PRO B 1 610 ? -23.078 -8.031 -1.689 1 97.38 610 PRO B N 1
ATOM 9944 C CA . PRO B 1 610 ? -23.828 -7.719 -0.473 1 97.38 610 PRO B CA 1
ATOM 9945 C C . PRO B 1 610 ? -22.953 -7.152 0.636 1 97.38 610 PRO B C 1
ATOM 9947 O O . PRO B 1 610 ? -21.734 -7.391 0.65 1 97.38 610 PRO B O 1
ATOM 9950 N N . ASP B 1 611 ? -23.531 -6.426 1.542 1 96.69 611 ASP B N 1
ATOM 9951 C CA . ASP B 1 611 ? -22.781 -5.75 2.604 1 96.69 611 ASP B CA 1
ATOM 9952 C C . ASP B 1 611 ? -21.984 -6.75 3.438 1 96.69 611 ASP B C 1
ATOM 9954 O O . ASP B 1 611 ? -20.891 -6.441 3.895 1 96.69 611 ASP B O 1
ATOM 9958 N N . GLY B 1 612 ? -22.625 -7.934 3.623 1 95.5 612 GLY B N 1
ATOM 9959 C CA . GLY B 1 612 ? -21.938 -8.938 4.418 1 95.5 612 GLY B CA 1
ATOM 9960 C C . GLY B 1 612 ? -20.625 -9.406 3.793 1 95.5 612 GLY B C 1
ATOM 9961 O O . GLY B 1 612 ? -19.703 -9.805 4.5 1 95.5 612 GLY B O 1
ATOM 9962 N N . ILE B 1 613 ? -20.547 -9.383 2.463 1 95.81 613 ILE B N 1
ATOM 9963 C CA . ILE B 1 613 ? -19.344 -9.789 1.741 1 95.81 613 ILE B CA 1
ATOM 9964 C C . ILE B 1 613 ? -18.391 -8.602 1.621 1 95.81 613 ILE B C 1
ATOM 9966 O O . ILE B 1 613 ? -17.188 -8.742 1.812 1 95.81 613 ILE B O 1
ATOM 9970 N N . LEU B 1 614 ? -18.938 -7.453 1.357 1 95.94 614 LEU B N 1
ATOM 9971 C CA . LEU B 1 614 ? -18.109 -6.254 1.232 1 95.94 614 LEU B CA 1
ATOM 9972 C C . LEU B 1 614 ? -17.484 -5.895 2.568 1 95.94 614 LEU B C 1
ATOM 9974 O O . LEU B 1 614 ? -16.344 -5.414 2.609 1 95.94 614 LEU B O 1
ATOM 9978 N N . ASN B 1 615 ? -18.219 -6.09 3.713 1 95.5 615 ASN B N 1
ATOM 9979 C CA . ASN B 1 615 ? -17.781 -5.871 5.086 1 95.5 615 ASN B CA 1
ATOM 9980 C C . ASN B 1 615 ? -17.141 -4.5 5.258 1 95.5 615 ASN B C 1
ATOM 9982 O O . ASN B 1 615 ? -16 -4.398 5.719 1 95.5 615 ASN B O 1
ATOM 9986 N N . SER B 1 616 ? -17.875 -3.445 4.922 1 98.25 616 SER B N 1
ATOM 9987 C CA . SER B 1 616 ? -17.391 -2.07 4.98 1 98.25 616 SER B CA 1
ATOM 9988 C C . SER B 1 616 ? -18.469 -1.123 5.484 1 98.25 616 SER B C 1
ATOM 9990 O O . SER B 1 616 ? -19.562 -1.057 4.914 1 98.25 616 SER B O 1
ATOM 9992 N N . VAL B 1 617 ? -18.141 -0.374 6.535 1 98.5 617 VAL B N 1
ATOM 9993 C CA . VAL B 1 617 ? -19.062 0.645 7.031 1 98.5 617 VAL B CA 1
ATOM 9994 C C . VAL B 1 617 ? -19.203 1.768 6.004 1 98.5 617 VAL B C 1
ATOM 9996 O O . VAL B 1 617 ? -20.297 2.301 5.801 1 98.5 617 VAL B O 1
ATOM 9999 N N . LEU B 1 618 ? -18.094 2.121 5.348 1 98.69 618 LEU B N 1
ATOM 10000 C CA . LEU B 1 618 ? -18.094 3.217 4.383 1 98.69 618 LEU B CA 1
ATOM 10001 C C . LEU B 1 618 ? -18.844 2.818 3.115 1 98.69 618 LEU B C 1
ATOM 10003 O O . LEU B 1 618 ? -19.5 3.652 2.488 1 98.69 618 LEU B O 1
ATOM 10007 N N . GLY B 1 619 ? -18.703 1.562 2.727 1 98.62 619 GLY B N 1
ATOM 10008 C CA . GLY B 1 619 ? -19.234 1.102 1.454 1 98.62 619 GLY B CA 1
ATOM 10009 C C . GLY B 1 619 ? -20.625 0.508 1.571 1 98.62 619 GLY B C 1
ATOM 10010 O O . GLY B 1 619 ? -21.141 -0.083 0.617 1 98.62 619 GLY B O 1
ATOM 10011 N N . ARG B 1 620 ? -21.25 0.629 2.725 1 98.44 620 ARG B N 1
ATOM 10012 C CA . ARG B 1 620 ? -22.531 -0.011 2.965 1 98.44 620 ARG B CA 1
ATOM 10013 C C . ARG B 1 620 ? -23.578 0.458 1.954 1 98.44 620 ARG B C 1
ATOM 10015 O O . ARG B 1 620 ? -23.547 1.611 1.52 1 98.44 620 ARG B O 1
ATOM 10022 N N . TYR B 1 621 ? -24.531 -0.379 1.624 1 98.19 621 TYR B N 1
ATOM 10023 C CA . TYR B 1 621 ? -25.5 -0.163 0.547 1 98.19 621 TYR B CA 1
ATOM 10024 C C . TYR B 1 621 ? -26.438 0.987 0.88 1 98.19 621 TYR B C 1
ATOM 10026 O O . TYR B 1 621 ? -26.812 1.767 -0 1 98.19 621 TYR B O 1
ATOM 10034 N N . ASP B 1 622 ? -26.797 1.119 2.172 1 98.06 622 ASP B N 1
ATOM 10035 C CA . ASP B 1 622 ? -27.797 2.121 2.547 1 98.06 622 ASP B CA 1
ATOM 10036 C C . ASP B 1 622 ? -27.156 3.498 2.705 1 98.06 622 ASP B C 1
ATOM 10038 O O . ASP B 1 622 ? -27.859 4.508 2.785 1 98.06 622 ASP B O 1
ATOM 10042 N N . GLY B 1 623 ? -25.828 3.586 2.824 1 98.12 623 GLY B N 1
ATOM 10043 C CA . GLY B 1 623 ? -25.094 4.844 2.828 1 98.12 623 GLY B CA 1
ATOM 10044 C C . GLY B 1 623 ? -25.156 5.562 4.164 1 98.12 623 GLY B C 1
ATOM 10045 O O . GLY B 1 623 ? -24.75 6.723 4.266 1 98.12 623 GLY B O 1
ATOM 10046 N N . ASN B 1 624 ? -25.75 4.922 5.219 1 97.88 624 ASN B N 1
ATOM 10047 C CA . ASN B 1 624 ? -25.781 5.539 6.543 1 97.88 624 ASN B CA 1
ATOM 10048 C C . ASN B 1 624 ? -24.469 5.328 7.293 1 97.88 624 ASN B C 1
ATOM 10050 O O . ASN B 1 624 ? -24.438 4.648 8.32 1 97.88 624 ASN B O 1
ATOM 10054 N N . VAL B 1 625 ? -23.453 6.027 6.906 1 98.12 625 VAL B N 1
ATOM 10055 C CA . VAL B 1 625 ? -22.062 5.766 7.234 1 98.12 625 VAL B CA 1
ATOM 10056 C C . VAL B 1 625 ? -21.766 6.25 8.656 1 98.12 625 VAL B C 1
ATOM 10058 O O . VAL B 1 625 ? -21.219 5.504 9.469 1 98.12 625 VAL B O 1
ATOM 10061 N N . TYR B 1 626 ? -22.156 7.445 9.047 1 97.56 626 TYR B N 1
ATOM 10062 C CA . TYR B 1 626 ? -21.672 8.102 10.25 1 97.56 626 TYR B CA 1
ATOM 10063 C C . TYR B 1 626 ? -22.234 7.441 11.508 1 97.56 626 TYR B C 1
ATOM 10065 O O . TYR B 1 626 ? -21.5 7.227 12.477 1 97.56 626 TYR B O 1
ATOM 10073 N N . GLU B 1 627 ? -23.531 7.062 11.445 1 97 627 GLU B N 1
ATOM 10074 C CA . GLU B 1 627 ? -24.125 6.34 12.562 1 97 627 GLU B CA 1
ATOM 10075 C C . GLU B 1 627 ? -23.422 5 12.781 1 97 627 GLU B C 1
ATOM 10077 O O . GLU B 1 627 ? -23.141 4.621 13.922 1 97 627 GLU B O 1
ATOM 10082 N N . HIS B 1 628 ? -23.141 4.383 11.734 1 97.69 628 HIS B N 1
ATOM 10083 C CA . HIS B 1 628 ? -22.547 3.047 11.836 1 97.69 628 HIS B CA 1
ATOM 10084 C C . HIS B 1 628 ? -21.062 3.117 12.164 1 97.69 628 HIS B C 1
ATOM 10086 O O . HIS B 1 628 ? -20.516 2.205 12.789 1 97.69 628 HIS B O 1
ATOM 10092 N N . LEU B 1 629 ? -20.359 4.207 11.75 1 98.19 629 LEU B N 1
ATOM 10093 C CA . LEU B 1 629 ? -18.984 4.418 12.172 1 98.19 629 LEU B CA 1
ATOM 10094 C C . LEU B 1 629 ? -18.891 4.57 13.688 1 98.19 629 LEU B C 1
ATOM 10096 O O . LEU B 1 629 ? -18.016 3.984 14.32 1 98.19 629 LEU B O 1
ATOM 10100 N N . LEU B 1 630 ? -19.766 5.395 14.211 1 98.31 630 LEU B N 1
ATOM 10101 C CA . LEU B 1 630 ? -19.781 5.613 15.656 1 98.31 630 LEU B CA 1
ATOM 10102 C C . LEU B 1 630 ? -20.094 4.324 16.406 1 98.31 630 LEU B C 1
ATOM 10104 O O . LEU B 1 630 ? -19.469 4.016 17.422 1 98.31 630 LEU B O 1
ATOM 10108 N N . GLU B 1 631 ? -21.094 3.58 15.859 1 97.94 631 GLU B N 1
ATOM 10109 C CA . GLU B 1 631 ? -21.453 2.305 16.469 1 97.94 631 GLU B CA 1
ATOM 10110 C C . GLU B 1 631 ? -20.281 1.339 16.469 1 97.94 631 GLU B C 1
ATOM 10112 O O . GLU B 1 631 ? -20 0.685 17.469 1 97.94 631 GLU B O 1
ATOM 10117 N N . TRP B 1 632 ? -19.609 1.258 15.367 1 98 632 TRP B N 1
ATOM 10118 C CA . TRP B 1 632 ? -18.438 0.395 15.242 1 98 632 TRP B CA 1
ATOM 10119 C C . TRP B 1 632 ? -17.344 0.802 16.219 1 98 632 TRP B C 1
ATOM 10121 O O . TRP B 1 632 ? -16.75 -0.05 16.891 1 98 632 TRP B O 1
ATOM 10131 N N . ALA B 1 633 ? -17.078 2.08 16.359 1 97.94 633 ALA B N 1
ATOM 10132 C CA . ALA B 1 633 ? -16.047 2.592 17.266 1 97.94 633 ALA B CA 1
ATOM 10133 C C . ALA B 1 633 ? -16.375 2.266 18.719 1 97.94 633 ALA B C 1
ATOM 10135 O O . ALA B 1 633 ? -15.5 1.877 19.484 1 97.94 633 ALA B O 1
ATOM 10136 N N . LYS B 1 634 ? -17.609 2.422 19.047 1 97.5 634 LYS B N 1
ATOM 10137 C CA . LYS B 1 634 ? -18.047 2.184 20.422 1 97.5 634 LYS B CA 1
ATOM 10138 C C . LYS B 1 634 ? -17.812 0.73 20.828 1 97.5 634 LYS B C 1
ATOM 10140 O O . LYS B 1 634 ? -17.641 0.429 22 1 97.5 634 LYS B O 1
ATOM 10145 N N . ALA B 1 635 ? -17.734 -0.134 19.812 1 96.5 635 ALA B N 1
ATOM 10146 C CA . ALA B 1 635 ? -17.547 -1.559 20.078 1 96.5 635 ALA B CA 1
ATOM 10147 C C . ALA B 1 635 ? -16.078 -1.897 20.281 1 96.5 635 ALA B C 1
ATOM 10149 O O . ALA B 1 635 ? -15.734 -3.039 20.578 1 96.5 635 ALA B O 1
ATOM 10150 N N . SER B 1 636 ? -15.172 -0.93 20.188 1 95.5 636 SER B N 1
ATOM 10151 C CA . SER B 1 636 ? -13.742 -1.148 20.375 1 95.5 636 SER B CA 1
ATOM 10152 C C . SER B 1 636 ? -13.461 -1.767 21.75 1 95.5 636 SER B C 1
ATOM 10154 O O . SER B 1 636 ? -14.055 -1.365 22.75 1 95.5 636 SER B O 1
ATOM 10156 N N . PRO B 1 637 ? -12.5 -2.715 21.766 1 94.06 637 PRO B N 1
ATOM 10157 C CA . PRO B 1 637 ? -12.117 -3.312 23.062 1 94.06 637 PRO B CA 1
ATOM 10158 C C . PRO B 1 637 ? -11.633 -2.279 24.062 1 94.06 637 PRO B C 1
ATOM 10160 O O . PRO B 1 637 ? -11.844 -2.443 25.266 1 94.06 637 PRO B O 1
ATOM 10163 N N . LEU B 1 638 ? -11.062 -1.208 23.656 1 96.12 638 LEU B N 1
ATOM 10164 C CA . LEU B 1 638 ? -10.555 -0.168 24.547 1 96.12 638 LEU B CA 1
ATOM 10165 C C . LEU B 1 638 ? -11.711 0.573 25.219 1 96.12 638 LEU B C 1
ATOM 10167 O O . LEU B 1 638 ? -11.508 1.257 26.234 1 96.12 638 LEU B O 1
ATOM 10171 N N . ASN B 1 639 ? -12.898 0.483 24.672 1 97.06 639 ASN B N 1
ATOM 10172 C CA . ASN B 1 639 ? -14.047 1.217 25.203 1 97.06 639 ASN B CA 1
ATOM 10173 C C . ASN B 1 639 ? -14.852 0.367 26.172 1 97.06 639 ASN B C 1
ATOM 10175 O O . ASN B 1 639 ? -15.922 0.783 26.641 1 97.06 639 ASN B O 1
ATOM 10179 N N . LYS B 1 640 ? -14.383 -0.858 26.484 1 95.56 640 LYS B N 1
ATOM 10180 C CA . LYS B 1 640 ? -15.094 -1.719 27.422 1 95.56 640 LYS B CA 1
ATOM 10181 C C . LYS B 1 640 ? -15.219 -1.057 28.797 1 95.56 640 LYS B C 1
ATOM 10183 O O . LYS B 1 640 ? -16.188 -1.303 29.531 1 95.56 640 LYS B O 1
ATOM 10188 N N . THR B 1 641 ? -14.188 -0.243 29.125 1 95.81 641 THR B N 1
ATOM 10189 C CA . THR B 1 641 ? -14.219 0.555 30.344 1 95.81 641 THR B CA 1
ATOM 10190 C C . THR B 1 641 ? -13.93 2.021 30.031 1 95.81 641 THR B C 1
ATOM 10192 O O . THR B 1 641 ? -13.219 2.334 29.078 1 95.81 641 THR B O 1
ATOM 10195 N N . ASP B 1 642 ? -14.492 2.838 30.844 1 94.81 642 ASP B N 1
ATOM 10196 C CA . ASP B 1 642 ? -14.227 4.266 30.688 1 94.81 642 ASP B CA 1
ATOM 10197 C C . ASP B 1 642 ? -12.758 4.586 30.953 1 94.81 642 ASP B C 1
ATOM 10199 O O . ASP B 1 642 ? -12.148 5.387 30.234 1 94.81 642 ASP B O 1
ATOM 10203 N N . VAL B 1 643 ? -12.289 3.971 32.031 1 97.31 643 VAL B N 1
ATOM 10204 C CA . VAL B 1 643 ? -10.891 4.152 32.406 1 97.31 643 VAL B CA 1
ATOM 10205 C C . VAL B 1 643 ? -10.117 2.859 32.156 1 97.31 643 VAL B C 1
ATOM 10207 O O . VAL B 1 643 ? -10.398 1.83 32.781 1 97.31 643 VAL B O 1
ATOM 10210 N N . HIS B 1 644 ? -9.18 2.92 31.266 1 95.19 644 HIS B N 1
ATOM 10211 C CA . HIS B 1 644 ? -8.383 1.747 30.922 1 95.19 644 HIS B CA 1
ATOM 10212 C C . HIS B 1 644 ? -7.438 1.371 32.062 1 95.19 644 HIS B C 1
ATOM 10214 O O . HIS B 1 644 ? -7.016 2.234 32.844 1 95.19 644 HIS B O 1
ATOM 10220 N N . GLN B 1 645 ? -7.012 0.16 32.188 1 95.75 645 GLN B N 1
ATOM 10221 C CA . GLN B 1 645 ? -6.18 -0.334 33.281 1 95.75 645 GLN B CA 1
ATOM 10222 C C . GLN B 1 645 ? -4.812 0.346 33.281 1 95.75 645 GLN B C 1
ATOM 10224 O O . GLN B 1 645 ? -4.195 0.507 34.312 1 95.75 645 GLN B O 1
ATOM 10229 N N . SER B 1 646 ? -4.371 0.775 32.156 1 95.31 646 SER B N 1
ATOM 10230 C CA . SER B 1 646 ? -3.076 1.436 32.031 1 95.31 646 SER B CA 1
ATOM 10231 C C . SER B 1 646 ? -3.049 2.742 32.812 1 95.31 646 SER B C 1
ATOM 10233 O O . SER B 1 646 ? -1.979 3.211 33.219 1 95.31 646 SER B O 1
ATOM 10235 N N . TYR B 1 647 ? -4.199 3.369 33 1 96.69 647 TYR B N 1
ATOM 10236 C CA . TYR B 1 647 ? -4.27 4.566 33.844 1 96.69 647 TYR B CA 1
ATOM 10237 C C . TYR B 1 647 ? -3.816 4.266 35.25 1 96.69 647 TYR B C 1
ATOM 10239 O O . TYR B 1 647 ? -2.959 4.965 35.812 1 96.69 647 TYR B O 1
ATOM 10247 N N . HIS B 1 648 ? -4.367 3.203 35.812 1 96.69 648 HIS B N 1
ATOM 10248 C CA . HIS B 1 648 ? -4.074 2.859 37.188 1 96.69 648 HIS B CA 1
ATOM 10249 C C . HIS B 1 648 ? -2.633 2.385 37.344 1 96.69 648 HIS B C 1
ATOM 10251 O O . HIS B 1 648 ? -1.968 2.721 38.312 1 96.69 648 HIS B O 1
ATOM 10257 N N . LYS B 1 649 ? -2.189 1.703 36.344 1 96.88 649 LYS B N 1
ATOM 10258 C CA . LYS B 1 649 ? -0.875 1.073 36.438 1 96.88 649 LYS B CA 1
ATOM 10259 C C . LYS B 1 649 ? 0.239 2.088 36.188 1 96.88 649 LYS B C 1
ATOM 10261 O O . LYS B 1 649 ? 1.294 2.027 36.844 1 96.88 649 LYS B O 1
ATOM 10266 N N . TYR B 1 650 ? 0.043 3.002 35.25 1 97.44 650 TYR B N 1
ATOM 10267 C CA . TYR B 1 650 ? 1.189 3.77 34.781 1 97.44 650 TYR B CA 1
ATOM 10268 C C . TYR B 1 650 ? 0.877 5.262 34.781 1 97.44 650 TYR B C 1
ATOM 10270 O O . TYR B 1 650 ? 1.659 6.07 35.281 1 97.44 650 TYR B O 1
ATOM 10278 N N . LEU B 1 651 ? -0.22 5.695 34.219 1 97.69 651 LEU B N 1
ATOM 10279 C CA . LEU B 1 651 ? -0.514 7.102 33.969 1 97.69 651 LEU B CA 1
ATOM 10280 C C . LEU B 1 651 ? -0.777 7.836 35.281 1 97.69 651 LEU B C 1
ATOM 10282 O O . LEU B 1 651 ? -0.274 8.945 35.5 1 97.69 651 LEU B O 1
ATOM 10286 N N . LYS B 1 652 ? -1.576 7.258 36.156 1 97.5 652 LYS B N 1
ATOM 10287 C CA . LYS B 1 652 ? -1.95 7.906 37.406 1 97.5 652 LYS B CA 1
ATOM 10288 C C . LYS B 1 652 ? -0.72 8.203 38.25 1 97.5 652 LYS B C 1
ATOM 10290 O O . LYS B 1 652 ? -0.485 9.352 38.625 1 97.5 652 LYS B O 1
ATOM 10295 N N . PRO B 1 653 ? 0.105 7.207 38.531 1 97.31 653 PRO B N 1
ATOM 10296 C CA . PRO B 1 653 ? 1.301 7.516 39.344 1 97.31 653 PRO B CA 1
ATOM 10297 C C . PRO B 1 653 ?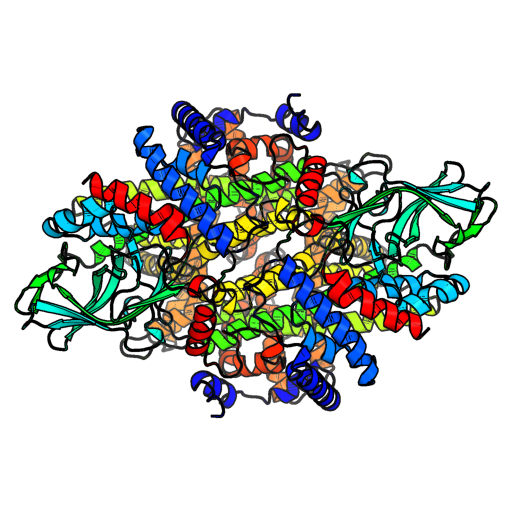 2.197 8.555 38.656 1 97.31 653 PRO B C 1
ATOM 10299 O O . PRO B 1 653 ? 2.783 9.398 39.344 1 97.31 653 PRO B O 1
ATOM 10302 N N . PHE B 1 654 ? 2.352 8.508 37.406 1 97.5 654 PHE B N 1
ATOM 10303 C CA . PHE B 1 654 ? 3.164 9.453 36.656 1 97.5 654 PHE B CA 1
ATOM 10304 C C . PHE B 1 654 ? 2.633 10.875 36.812 1 97.5 654 PHE B C 1
ATOM 10306 O O . PHE B 1 654 ? 3.393 11.797 37.094 1 97.5 654 PHE B O 1
ATOM 10313 N N . LEU B 1 655 ? 1.305 11.047 36.625 1 97.19 655 LEU B N 1
ATOM 10314 C CA . LEU B 1 655 ? 0.668 12.359 36.719 1 97.19 655 LEU B CA 1
ATOM 10315 C C . LEU B 1 655 ? 0.763 12.898 38.125 1 97.19 655 LEU B C 1
ATOM 10317 O O . LEU B 1 655 ? 1.052 14.078 38.344 1 97.19 655 LEU B O 1
ATOM 10321 N N . GLU B 1 656 ? 0.501 12.062 39.094 1 96.12 656 GLU B N 1
ATOM 10322 C CA . GLU B 1 656 ? 0.536 12.469 40.5 1 96.12 656 GLU B CA 1
ATOM 10323 C C . GLU B 1 656 ? 1.942 12.883 40.906 1 96.12 656 GLU B C 1
ATOM 10325 O O . GLU B 1 656 ? 2.115 13.883 41.625 1 96.12 656 GLU B O 1
ATOM 10330 N N . ASP B 1 657 ? 2.93 12.141 40.438 1 95.81 657 ASP B N 1
ATOM 10331 C CA . ASP B 1 657 ? 4.32 12.484 40.719 1 95.81 657 ASP B CA 1
ATOM 10332 C C . ASP B 1 657 ? 4.68 13.844 40.125 1 95.81 657 ASP B C 1
ATOM 10334 O O . ASP B 1 657 ? 5.363 14.641 40.781 1 95.81 657 ASP B O 1
ATOM 10338 N N . ASN B 1 658 ? 4.246 14.102 38.969 1 95.5 658 ASN B N 1
ATOM 10339 C CA . ASN B 1 658 ? 4.57 15.359 38.281 1 95.5 658 ASN B CA 1
ATOM 10340 C C . ASN B 1 658 ? 3.789 16.531 38.875 1 95.5 658 ASN B C 1
ATOM 10342 O O . ASN B 1 658 ? 4.289 17.656 38.938 1 95.5 658 ASN B O 1
ATOM 10346 N N . ARG B 1 659 ? 2.527 16.25 39.344 1 94.56 659 ARG B N 1
ATOM 10347 C CA . ARG B 1 659 ? 1.744 17.297 40 1 94.56 659 ARG B CA 1
ATOM 10348 C C . ARG B 1 659 ? 2.355 17.672 41.344 1 94.56 659 ARG B C 1
ATOM 10350 O O . ARG B 1 659 ? 2.338 18.844 41.719 1 94.56 659 ARG B O 1
ATOM 10357 N N . ALA B 1 660 ? 2.914 16.734 41.938 1 93.31 660 ALA B N 1
ATOM 10358 C CA . ALA B 1 660 ? 3.518 16.969 43.25 1 93.31 660 ALA B CA 1
ATOM 10359 C C . ALA B 1 660 ? 4.762 17.844 43.125 1 93.31 660 ALA B C 1
ATOM 10361 O O . ALA B 1 660 ? 5.145 18.516 44.094 1 93.31 660 ALA B O 1
ATOM 10362 N N . LYS B 1 661 ? 5.348 17.828 42.031 1 90.25 661 LYS B N 1
ATOM 10363 C CA . LYS B 1 661 ? 6.586 18.562 41.812 1 90.25 661 LYS B CA 1
ATOM 10364 C C . LYS B 1 6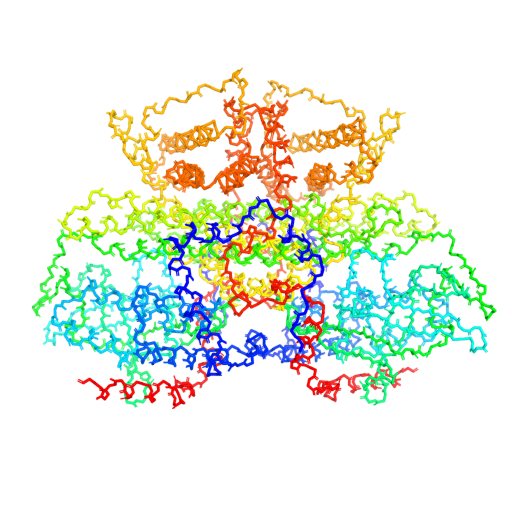61 ? 6.301 20.016 41.438 1 90.25 661 LYS B C 1
ATOM 10366 O O . LYS B 1 661 ? 7.219 20.828 41.344 1 90.25 661 LYS B O 1
ATOM 10371 N N . LEU B 1 662 ? 5.055 20.312 41.188 1 88.25 662 LEU B N 1
ATOM 10372 C CA . LEU B 1 662 ? 4.691 21.688 40.875 1 88.25 662 LEU B CA 1
ATOM 10373 C C . LEU B 1 662 ? 4.605 22.531 42.125 1 88.25 662 LEU B C 1
ATOM 10375 O O . LEU B 1 662 ? 4.93 23.719 42.094 1 88.25 662 LEU B O 1
#

Nearest PDB structures (foldseek):
  1w07-assembly1_B  TM=9.654E-01  e=1.508E-57  Arabidopsis thaliana
  1w07-assembly1_A  TM=9.603E-01  e=4.539E-56  Arabidopsis thaliana
  2fon-assembly1_A  TM=9.641E-01  e=3.751E-55  Solanum lycopersicum
  5y9d-assembly1_A  TM=9.190E-01  e=3.123E-45  Yarrowia lipolytica CLIB122
  5y9d-assembly1_B  TM=9.238E-01  e=9.173E-45  Yarrowia lipolytica CLIB122

pLDDT: mean 94.47, std 7.91, range [29.11, 98.94]

Radius of gyration: 31.26 Å; Cα contacts (8 Å, |Δi|>4): 2385; chains: 2; bounding box: 73×94×85 Å

Foldseek 3Di:
DPQFFDPLLVQLVVLALDFLQQLLQVLQVHPVLVVLLVVLLVVQLPDPQLDDPDPVQDDLVRLQVSQVSQLVVLVVVCVVVVPDPVRSVSNVLSSQFLADHLLCQLPQPVLVCCVQQADPVRCVVPNVCSVVPVFREGEFQAFQQGAPCSQPADWEWEADLVQQKTFTFQDDNRNKGWFIWNFAQHGQKYFYWHFYHYPRDTPTTFTFIDGQADSVPRHGDPQKDKHAPDDALANSNTRIMIIGGDGDIDHLSRTRPNAWHQDSNRDIDHGPDPCSVCLSLLQVLLVLLQVLLLLLLLLLLLLLLLLSLDFDDDPDPPDGGHRNLPDLVLLVLRLLSLLVSVLSSLVSVVLNVVSVVQVVVVVVPDCPCVLVSQLLSLLSLQQSLVSSLVSLVSSLVSNPPVSVDVQAVSSNSNSNRNCSCPHSHHNLRSLLSNLVVLLVVLVCLVVPDQDDDLNNLLRPPDLPAAEDDDDDLLDLVSLLVLLSNLLNVLSVVLNVQLVVLVVVPDDNVVSCVVSSVSSSVSSNSSNLSVSLVSLVVSLVVDDGDPSVSVLSSLSSSLNSLVVCLVVVCSSPVRNNDHPVNNVVSVVSNSVSSVVCSSNSNSSSCSNVDACSSSSHLSSHSSRPRPVVVVVVVCPRPQNPDPDGPCCVVPVVVVVVVVVVVD/DPQFFDPLLVQLVVLALDFLQQLLQVLQVHPVLVVLLVVLLVVQLPDPQLDDPDPVQDDLVVLQVSQQSQLVVLVVVCVVVVPDPVRSVSNVLSSQFLADHLLCQLPQPVQVCCVQQADPVRCVVPNVCSVVPVFREGEFQAFQQGAPCSQPADWEFEADLVQQKTFTFQDDNRNKGWFIWNFAQHGQKYFYWHFYHYPRDTPTTFTFIDGQADSVPRHGDPQKDKHAPDDALANSNTRIMIIGGDGDIDHLSRTRPNAWHQDSNGDIDHGPDPCSVCLSLLQVLLVLLQVLLLLLLLLLLLLLLLLSLDFDDDPDPPDGGHRNLPDLVLLVLRLLSLLVSVLSSLVSVVLNVVSVVQVVVVVVPDCPCVLVSLLLSLLSLQQSLVSSLVSLVSSLVSNPPVSVDCQAVSSNSNSSRNCSCPHSHHNLRSLLSNLVVLLVVLVCLVVPDQDDDLNNLLRPPDLPAAEDDDDDLLDLVSLLVLLSNLLNVLSVVLNVQLVVLVVVPDDNVVSCVVSSVSSSVSSNSSNLSVSLVSLVVSLVVDDGDPSVSVLSSLSSSLNSLVVCLVVVCSSPVRNNDHPVNNVVSVVSNSVSSVVCSSNSNSSSCSNVDACSSSSHLSSHSSRPRPVVVVVVVCPRPQNPDPDHVCCVVPVVVVVVVVVVVD

Secondary structure (DSSP, 8-state):
------HHHHHHHHT-SS-HHHHHHHHHTSHHHHHHHHHHHHHHHT-GGG--S-GGGS-HHHHHHHHHHHHHHHHHHHHHHT--GGGHHHHHHHHHTTSPPTTHHIIIIIHHHHHHH--HHHIIIIIHHHHTTSS-EEEE--BSS-SS-GGG---EEEEETTTTEEEEE--SGGGSEE--TTTTTT-SEEEEEEEEEETTEEEEEEEEEEE-B-TTT-PBPTTEEEEE---BSS-TTS--EEEEESSEEEEGGGB--SSSEE-TT--EE--S-GGGGGHHHHHHHHHHHHHHHHHHHHHHHHHHHHHHH-B-S-SSTTSPPPBGGGSHHHHHHHHHHHHHHHHHHHHHHHHHHHHHHHHHHHHTT--TTHHHHHHHHHHHHHHHHHHHHHHHHHHHHHTGGGGGBGGGSHHHHHHHHGGGGTSSS-HHHHHHHHHHHHHHHHHHHHTTPPP-GGGGGGTT------------TT-HHHHHHHHHHHHHHHHHHHHHHHHHHHHTT--HHHHHHHTHHHHHHHHHHHHHHHHHHHHHHHHHHS---HHHHHHHHHHHHHHHHHHHHHTHHHHHTTSSS-HHHHHHHHHHHHHHHHHHGGGHHHHHHTT---HHHH--STT-TT--HHHHHHHHHHT-GGGGSSS-HHIIIIIHHHHHHHHHT-/------HHHHHHHHT-SS-HHHHHHHHHTSHHHHHHHHHHHHHHHT-GGG--S-GGGS-HHHHHHHHHHHHHHHHHHHHHHT--GGGHHHHHHHHHTTSPPTTHHIIIIIHHHHHHH--HHHIIIIIHHHHTTSS-EEEE--BSS-SS-GGG---EEEEETTTTEEEEE--SGGGSEE--TTTTTT-SEEEEEEEEEETTEEEEEEEEEEE-B-TTT-PBPTTEEEEE---BSS-TTS--EEEEESSEEEEGGGB--SS-EE-TT--EE--S-GGGGGHHHHHHHHHHHHHHHHHHHHHHHHHHHHHHH-B-S-SSTTSPPPBGGGSHHHHHHHHHHHHHHHHHHHHHHHHHHHHHHHHHHHHTT--TTHHHHHHHHHHHHHHHHHHHHHHHHHHHHHTGGGGGBGGGSHHHHHHHHGGGGTSSS-HHHHHHHHHHHHHHHHHHHHTTPPP-GGGGGGTT------------TT-HHHHHHHHHHHHHHHHHHHHHHHHHHHHTT--HHHHHHHTHHHHHHHHHHHHHHHHHHHHHHHHHHS---HHHHHHHHHHHHHHHHHHHHHTHHHHHTTSSS-HHHHHHHHHHHHHHHHHHGGGHHHHHHTT---HHHH--STT-TT--HHHHHHHHHHT-GGGGSSS-HHIIIIIHHHHHHHHHT-

Solvent-accessible surface area (backbone atoms only — not comparable to full-atom values): 66136 Å² total; per-residue (Å²): 122,85,80,71,58,28,68,52,52,49,50,37,52,71,55,30,80,57,65,35,66,61,54,29,18,64,76,63,73,29,64,69,51,47,51,51,38,52,51,38,24,50,56,38,64,69,34,72,86,69,64,73,77,66,63,82,77,45,44,55,69,53,33,24,45,52,39,44,49,45,50,56,50,46,58,53,47,44,60,75,65,63,56,52,80,92,52,41,63,40,29,47,42,31,65,50,35,78,51,61,55,36,60,40,33,26,64,69,40,28,46,51,45,42,72,72,34,34,30,72,71,46,33,70,67,44,44,60,38,45,78,52,43,40,45,45,34,13,50,41,60,34,21,69,50,25,64,82,33,61,89,63,54,58,22,32,29,36,52,36,53,90,76,37,26,27,38,30,30,35,83,47,79,46,23,24,27,38,62,29,43,16,44,18,66,68,33,32,32,28,40,34,48,24,29,32,29,46,90,88,40,75,75,47,67,44,52,27,62,40,75,46,25,38,92,84,76,51,36,63,35,87,47,42,48,66,26,29,51,50,60,41,59,30,50,50,27,32,39,29,8,33,38,41,32,55,66,35,75,42,54,55,80,28,41,49,41,50,57,38,42,71,44,67,85,54,53,70,43,76,44,96,56,88,64,68,73,49,59,64,56,45,54,53,31,25,48,45,19,32,47,22,11,52,53,27,40,53,34,40,29,25,35,51,48,30,25,46,60,40,43,53,50,62,67,45,90,92,46,74,51,40,41,42,51,73,36,48,52,48,38,64,64,44,49,49,44,47,22,42,17,54,36,30,40,54,44,15,52,49,44,45,50,52,47,53,55,47,52,56,36,38,76,74,67,48,62,82,58,48,66,58,50,48,22,50,31,28,21,40,23,29,50,35,24,48,51,26,45,53,43,34,52,48,28,24,53,71,43,34,64,58,19,43,24,45,58,30,25,43,40,57,50,42,38,50,48,48,52,54,36,27,50,97,43,36,30,67,59,21,16,41,49,20,22,53,52,48,53,53,50,46,54,40,22,76,72,68,43,84,51,62,79,95,54,31,74,43,39,75,68,55,88,70,82,15,71,93,67,89,72,62,82,73,39,65,68,55,49,43,49,53,34,48,49,43,17,43,48,36,44,50,52,26,51,50,45,31,50,51,33,37,73,73,67,37,54,69,57,57,12,48,40,73,26,34,55,44,28,32,52,16,21,49,34,44,37,52,29,49,43,51,42,49,44,54,47,55,59,69,72,46,93,61,56,68,56,56,47,52,57,51,47,50,30,51,45,38,33,49,39,52,51,45,60,70,44,26,31,70,43,40,41,75,35,52,38,50,41,66,55,53,54,50,37,54,53,48,44,54,52,47,48,63,68,42,56,51,31,47,55,33,59,42,54,21,72,63,71,52,53,77,41,60,51,21,47,42,35,29,87,43,45,61,32,69,68,46,47,53,54,55,10,60,65,20,77,71,42,76,41,80,60,50,69,52,39,72,73,43,48,47,60,50,27,52,56,32,46,70,71,105,121,86,81,72,58,26,67,53,53,51,49,35,54,70,56,30,81,55,63,35,64,60,52,29,19,64,75,63,73,29,64,67,53,46,52,50,38,52,50,38,25,50,55,40,65,68,35,71,86,71,64,73,78,65,64,83,78,45,44,53,68,53,32,24,45,53,38,44,50,44,52,56,49,46,57,54,48,43,60,74,65,63,57,52,79,92,51,41,61,40,31,48,42,31,65,50,35,79,50,62,56,37,58,40,31,28,64,69,40,28,47,50,45,42,72,71,34,32,30,72,72,47,33,70,66,45,43,60,38,44,77,53,42,40,42,44,32,13,49,42,61,34,20,68,50,26,62,82,33,63,89,64,54,56,23,33,30,36,52,37,52,92,76,38,25,28,38,30,31,35,81,49,79,47,22,24,26,38,62,28,45,16,44,19,67,68,33,32,32,27,41,34,50,24,29,33,27,47,92,87,39,76,75,46,66,45,51,27,61,41,75,46,24,38,92,84,75,52,37,62,36,88,44,43,48,68,26,29,52,50,60,42,59,30,51,51,27,33,41,28,10,33,38,40,33,54,66,33,74,42,54,54,78,30,42,48,41,50,57,37,43,72,43,69,84,53,53,73,43,76,44,96,55,87,63,67,72,48,58,63,58,45,53,53,30,26,47,44,20,33,48,22,11,50,53,27,40,50,35,40,30,26,35,51,47,29,25,45,58,41,42,54,50,62,68,44,90,90,46,74,51,41,40,42,50,73,36,48,51,49,38,63,64,44,50,48,43,48,23,41,17,54,35,30,40,54,44,15,52,49,43,44,51,52,48,55,56,47,50,56,36,40,76,73,67,46,61,82,58,48,65,59,51,50,23,51,30,28,22,39,24,28,50,34,25,48,50,26,45,54,44,34,52,48,29,23,54,71,41,34,64,58,20,45,25,45,58,29,24,42,40,58,51,42,37,51,49,49,53,54,36,28,49,97,43,37,29,69,59,22,17,42,50,20,22,52,51,49,55,51,50,45,54,40,22,76,73,69,44,83,51,63,79,95,54,30,75,42,40,75,68,57,87,67,84,22,70,91,69,88,72,64,82,74,39,64,67,54,47,41,48,51,34,45,50,44,18,42,50,36,42,50,51,26,51,50,44,30,49,50,35,37,72,73,68,38,53,69,56,57,12,48,40,74,27,32,56,44,28,32,52,18,21,48,34,42,37,52,28,49,42,52,43,48,44,55,48,54,58,70,73,45,94,62,56,66,55,56,45,50,56,52,48,49,31,52,44,38,33,48,40,52,51,44,61,69,45,28,29,69,42,40,42,77,33,50,38,49,40,65,54,51,52,51,38,54,53,48,45,54,51,47,50,62,67,42,55,51,31,48,57,31,59,42,54,19,72,64,70,52,51,76,40,61,50,22,48,42,35,30,87,42,45,61,30,68,69,47,47,51,53,54,12,60,65,20,76,72,42,76,41,77,60,48,70,52,40,72,75,44,50,46,59,51,26,53,56,34,48,70,71,105

InterPro domains:
  IPR002655 Acyl-CoA oxidase, C-terminal [PF01756] (476-655)
  IPR009100 Acyl-CoA dehydrogenase/oxidase, N-terminal and middle domain superfamily [SSF56645] (6-265)
  IPR012258 Acyl-CoA oxidase [PIRSF000168] (4-656)
  IPR012258 Acyl-CoA oxidase [PTHR10909] (4-654)
  IPR029320 Acyl-coenzyme A oxidase, N-terminal [PF14749] (19-136)
  IPR036250 Acyl-CoA dehydrogenase-like, C-terminal [SSF47203] (275-459)
  IPR036250 Acyl-CoA dehydrogenase-like, C-terminal [SSF47203] (473-656)
  IPR037069 Acyl-CoA dehydrogenase/oxidase, N-terminal domain superfamily [G3DSA:1.10.540.10] (19-136)
  IPR046373 Acyl-CoA oxidase/dehydrogenase, middle domain superfamily [G3DSA:2.40.110.10] (137-275)
  IPR055060 Acyl-CoA oxidase, C-alpha1 domain [PF22924] (278-439)